Protein 7BB8 (pdb70)

Structure (mmCIF, N/CA/C/O backbone):
data_7BB8
#
_entry.id   7BB8
#
_cell.length_a   175.590
_cell.length_b   68.190
_cell.length_c   122.960
_cell.angle_alpha   90.000
_cell.angle_beta   134.190
_cell.angle_gamma   90.000
#
_symmetry.space_group_name_H-M   'C 1 2 1'
#
loop_
_entity.id
_entity.type
_entity.pdbx_description
1 polymer 'Neutral metalloprotease'
2 non-polymer 'ZINC ION'
3 non-polymer 'CALCIUM ION'
4 non-polymer 'CACODYLATE ION'
5 non-polymer 'ACETATE ION'
6 water water
#
loop_
_atom_site.group_PDB
_atom_site.id
_atom_site.type_symbol
_atom_site.label_atom_id
_atom_site.label_alt_id
_atom_site.label_comp_id
_atom_site.label_asym_id
_atom_site.label_entity_id
_atom_site.label_seq_id
_atom_site.pdbx_PDB_ins_code
_atom_site.Cartn_x
_atom_site.Cartn_y
_atom_site.Cartn_z
_atom_site.occupancy
_atom_site.B_iso_or_equiv
_atom_site.auth_seq_id
_atom_site.auth_comp_id
_atom_site.auth_asym_id
_atom_site.auth_atom_id
_atom_site.pdbx_PDB_model_num
ATOM 1 N N . ALA A 1 1 ? 22.86900 17.84800 59.58300 1.000 44.16582 28 ALA A N 1
ATOM 2 C CA . ALA A 1 1 ? 24.03800 17.02600 59.27300 1.000 40.04427 28 ALA A CA 1
ATOM 3 C C . ALA A 1 1 ? 24.56200 16.40200 60.56500 1.000 29.60881 28 ALA A C 1
ATOM 4 O O . ALA A 1 1 ? 24.42900 16.99700 61.62600 1.000 33.73036 28 ALA A O 1
ATOM 10 N N . SER A 1 2 ? 25.13600 15.20700 60.46800 1.000 31.46956 29 SER A N 1
ATOM 11 C CA . SER A 1 2 ? 25.72600 14.56000 61.63400 1.000 31.45640 29 SER A CA 1
ATOM 12 C C . SER A 1 2 ? 27.09800 13.99400 61.28500 1.000 26.61372 29 SER A C 1
ATOM 13 O O . SER A 1 2 ? 27.37000 13.60000 60.14600 1.000 29.15613 29 SER A O 1
ATOM 21 N N . TYR A 1 3 ? 27.97300 13.99900 62.29100 1.000 26.06892 30 TYR A N 1
ATOM 22 C CA . TYR A 1 3 ? 29.36600 13.60500 62.13400 1.000 23.33701 30 TYR A CA 1
ATOM 23 C C . TYR A 1 3 ? 29.76100 12.68100 63.28600 1.000 23.42912 30 TYR A C 1
ATOM 24 O O . TYR A 1 3 ? 29.47900 12.98600 64.44900 1.000 27.34275 30 TYR A O 1
ATOM 42 N N . VAL A 1 4 ? 30.40400 11.56100 62.95100 1.000 24.57663 31 VAL A N 1
ATOM 43 C CA . VAL A 1 4 ? 31.09200 10.75100 63.95200 1.000 24.45820 31 VAL A CA 1
ATOM 44 C C . VAL A 1 4 ? 32.46900 11.36000 64.14800 1.000 25.47674 31 VAL A C 1
ATOM 45 O O . VAL A 1 4 ? 33.25100 11.48500 63.19900 1.000 26.57950 31 VAL A O 1
ATOM 58 N N . VAL A 1 5 ? 32.75300 11.79000 65.36600 1.000 23.07645 32 VAL A N 1
ATOM 59 C CA . VAL A 1 5 ? 34.03200 12.38400 65.70500 1.000 23.84233 32 VAL A CA 1
ATOM 60 C C . VAL A 1 5 ? 34.74500 11.38700 66.60500 1.000 26.62161 32 VAL A C 1
ATOM 61 O O . VAL A 1 5 ? 34.18000 10.95800 67.61700 1.000 27.15326 32 VAL A O 1
ATOM 74 N N . ASN A 1 6 ? 35.95600 10.98100 66.21000 1.000 25.73993 33 ASN A N 1
ATOM 75 C CA . ASN A 1 6 ? 36.68200 9.94500 66.93900 1.000 23.72127 33 ASN A CA 1
ATOM 76 C C . ASN A 1 6 ? 38.14300 10.32400 67.11700 1.000 24.76350 33 ASN A C 1
ATOM 77 O O . ASN A 1 6 ? 38.75000 10.92700 66.22700 1.000 25.53727 33 ASN A O 1
ATOM 88 N N . ASN A 1 7 ? 38.70300 9.96800 68.27800 1.000 23.37912 34 ASN A N 1
ATOM 89 C CA . ASN A 1 7 ? 40.14300 10.02800 68.48700 1.000 21.73418 34 ASN A CA 1
ATOM 90 C C . ASN A 1 7 ? 40.73000 8.68000 68.05300 1.000 24.15290 34 ASN A C 1
ATOM 91 O O . ASN A 1 7 ? 40.52400 7.64900 68.72400 1.000 23.18962 34 ASN A O 1
ATOM 102 N N . GLU A 1 8 ? 41.45100 8.68300 66.93500 1.000 23.69231 35 GLU A N 1
ATOM 103 C CA . GLU A 1 8 ? 41.94400 7.44200 66.33700 1.000 23.50019 35 GLU A CA 1
ATOM 104 C C . GLU A 1 8 ? 43.20800 6.89600 66.99800 1.000 25.18986 35 GLU A C 1
ATOM 105 O O . GLU A 1 8 ? 43.67200 5.82200 66.60200 1.000 24.58453 35 GLU A O 1
ATOM 117 N N . ASN A 1 9 ? 43.74400 7.55700 68.02400 1.000 24.42135 36 ASN A N 1
ATOM 118 C CA . ASN A 1 9 ? 44.88900 7.02000 68.75000 1.000 23.28174 36 ASN A CA 1
ATOM 119 C C . ASN A 1 9 ? 44.53800 5.66400 69.33800 1.000 24.05815 36 ASN A C 1
ATOM 120 O O . ASN A 1 9 ? 43.48400 5.50200 69.95200 1.000 24.40556 36 ASN A O 1
ATOM 131 N N . ILE A 1 10 ? 45.41600 4.67000 69.13400 1.000 24.98984 37 ILE A N 1
ATOM 132 C CA . ILE A 1 10 ? 45.15700 3.33100 69.63400 1.000 24.38187 37 ILE A CA 1
ATOM 133 C C . ILE A 1 10 ? 45.92000 3.01200 70.91700 1.000 22.70535 37 ILE A C 1
ATOM 134 O O . ILE A 1 10 ? 45.86300 1.86900 71.38500 1.000 24.59242 37 ILE A O 1
ATOM 150 N N . ASP A 1 11 ? 46.65800 3.97300 71.47000 1.000 22.90275 38 ASP A N 1
ATOM 151 C CA . ASP A 1 11 ? 47.35200 3.82800 72.74200 1.000 23.93971 38 ASP A CA 1
ATOM 152 C C . ASP A 1 11 ? 46.37300 4.20300 73.84200 1.000 21.34203 38 ASP A C 1
ATOM 153 O O . ASP A 1 11 ? 46.05300 5.38500 73.99800 1.000 23.47387 38 ASP A O 1
ATOM 162 N N . LYS A 1 12 ? 45.88200 3.19700 74.57000 1.000 24.23975 39 LYS A N 1
ATOM 163 C CA . LYS A 1 12 ? 44.89800 3.44600 75.61900 1.000 23.35806 39 LYS A CA 1
ATOM 164 C C . LYS A 1 12 ? 45.40400 4.40300 76.69600 1.000 27.92440 39 LYS A C 1
ATOM 165 O O . LYS A 1 12 ? 44.60100 5.06900 77.35700 1.000 30.13256 39 LYS A O 1
ATOM 184 N N . ASP A 1 13 ? 46.71400 4.49600 76.89400 1.000 22.84748 40 ASP A N 1
ATOM 185 C CA . ASP A 1 13 ? 47.29500 5.42800 77.85400 1.000 23.01592 40 ASP A CA 1
ATOM 186 C C . ASP A 1 13 ? 47.69500 6.75800 77.24200 1.000 24.73718 40 ASP A C 1
ATOM 187 O O . ASP A 1 13 ? 48.43500 7.51400 77.88100 1.000 31.07478 40 ASP A O 1
ATOM 196 N N . GLY A 1 14 ? 47.21600 7.06600 76.02500 1.000 24.48188 41 GLY A N 1
ATOM 197 C CA . GLY A 1 14 ? 47.58400 8.28200 75.34000 1.000 27.60068 41 GLY A CA 1
ATOM 198 C C . GLY A 1 14 ? 46.87100 9.52600 75.88800 1.000 28.71134 41 GLY A C 1
ATOM 199 O O . GLY A 1 14 ? 45.98900 9.44600 76.74200 1.000 29.27719 41 GLY A O 1
ATOM 203 N N . ARG A 1 15 ? 47.25600 10.66400 75.33900 1.000 30.62472 42 ARG A N 1
ATOM 204 C CA . ARG A 1 15 ? 46.86200 11.96500 75.84700 1.000 29.07454 42 ARG A CA 1
ATOM 205 C C . ARG A 1 15 ? 45.48300 12.38100 75.33600 1.000 29.72462 42 ARG A C 1
ATOM 206 O O . ARG A 1 15 ? 44.92700 11.81000 74.39900 1.000 29.37984 42 ARG A O 1
ATOM 227 N N . GLN A 1 16 ? 44.92300 13.40500 75.98300 1.000 24.67664 43 GLN A N 1
ATOM 228 C CA . GLN A 1 16 ? 43.68500 14.01400 75.50700 1.000 26.71373 43 GLN A CA 1
ATOM 229 C C . GLN A 1 16 ? 43.94000 14.76000 74.20700 1.000 23.96866 43 GLN A C 1
ATOM 230 O O . GLN A 1 16 ? 44.84100 15.59300 74.12900 1.000 26.29789 43 GLN A O 1
ATOM 244 N N . ALA A 1 17 ? 43.12100 14.50200 73.19000 1.000 23.88707 44 ALA A N 1
ATOM 245 C CA . ALA A 1 17 ? 43.29200 15.13800 71.89400 1.000 26.08734 44 ALA A CA 1
ATOM 246 C C . ALA A 1 17 ? 42.24600 16.22300 71.68500 1.000 25.02668 44 ALA A C 1
ATOM 247 O O . ALA A 1 17 ? 41.06100 15.98800 71.92000 1.000 25.21355 44 ALA A O 1
ATOM 254 N N . TYR A 1 18 ? 42.69900 17.39600 71.24000 1.000 27.63752 45 TYR A N 1
ATOM 255 C CA . TYR A 1 18 ? 41.84000 18.55300 71.01600 1.000 25.50043 45 TYR A CA 1
ATOM 256 C C . TYR A 1 18 ? 40.99600 18.39600 69.75700 1.000 22.72378 45 TYR A C 1
ATOM 257 O O . TYR A 1 18 ? 41.51100 18.10100 68.67900 1.000 28.81661 45 TYR A O 1
ATOM 275 N N . THR A 1 19 ? 39.68400 18.62400 69.88700 1.000 27.25590 46 THR A N 1
ATOM 276 C CA . THR A 1 19 ? 38.77000 18.41600 68.76600 1.000 24.06341 46 THR A CA 1
ATOM 277 C C . THR A 1 19 ? 38.67000 19.62100 67.83700 1.000 33.41980 46 THR A C 1
ATOM 278 O O . THR A 1 19 ? 38.04600 19.51500 66.77900 1.000 31.82224 46 THR A O 1
ATOM 289 N N . GLY A 1 20 ? 39.25600 20.74800 68.19900 1.000 32.06700 47 GLY A N 1
ATOM 290 C CA . GLY A 1 20 ? 39.28400 21.88400 67.29500 1.000 35.03052 47 GLY A CA 1
ATOM 291 C C . GLY A 1 20 ? 38.50500 23.07300 67.80500 1.000 44.23162 47 GLY A C 1
ATOM 292 O O . GLY A 1 20 ? 37.60500 22.92900 68.63300 1.000 40.45748 47 GLY A O 1
ATOM 296 N N . SER A 1 21 ? 38.85700 24.25700 67.31200 1.000 50.38236 48 SER A N 1
ATOM 297 C CA . SER A 1 21 ? 38.21700 25.49800 67.71500 1.000 47.39779 48 SER A CA 1
ATOM 298 C C . SER A 1 21 ? 37.01500 25.78800 66.83000 1.000 54.13807 48 SER A C 1
ATOM 299 O O . SER A 1 21 ? 36.96600 25.38200 65.66700 1.000 61.44421 48 SER A O 1
ATOM 307 N N . TYR A 1 22 ? 36.04400 26.50100 67.39500 1.000 74.04572 49 TYR A N 1
ATOM 308 C CA . TYR A 1 22 ? 34.86800 26.93700 66.64500 1.000 79.26213 49 TYR A CA 1
ATOM 309 C C . TYR A 1 22 ? 34.61100 28.42700 66.81500 1.000 76.26441 49 TYR A C 1
ATOM 310 O O . TYR A 1 22 ? 35.54700 29.21000 66.94800 1.000 89.11068 49 TYR A O 1
ATOM 328 N N . SER A 1 73 ? 35.52000 -36.53200 97.98200 1.000 29.37194 100 SER A N 1
ATOM 329 C CA . SER A 1 73 ? 34.20600 -37.10600 98.28300 1.000 27.58752 100 SER A CA 1
ATOM 330 C C . SER A 1 73 ? 33.19500 -35.98700 98.44000 1.000 24.00025 100 SER A C 1
ATOM 331 O O . SER A 1 73 ? 33.52500 -34.93800 98.99300 1.000 24.50294 100 SER A O 1
ATOM 338 N N . LEU A 1 74 ? 31.96300 -36.21100 97.98800 1.000 27.12957 101 LEU A N 1
ATOM 339 C CA . LEU A 1 74 ? 30.92900 -35.21900 98.21900 1.000 23.95287 101 LEU A CA 1
ATOM 340 C C . LEU A 1 74 ? 30.80600 -34.91800 99.70400 1.000 23.39228 101 LEU A C 1
ATOM 341 O O . LEU A 1 74 ? 30.97800 -35.78500 100.56700 1.000 23.42912 101 LEU A O 1
ATOM 357 N N . ASN A 1 75 ? 30.51200 -33.64000 99.98400 1.000 22.08423 102 ASN A N 1
ATOM 358 C CA . ASN A 1 75 ? 30.39400 -33.03000 101.31900 1.000 21.08411 102 ASN A CA 1
ATOM 359 C C . ASN A 1 75 ? 31.72500 -32.85900 102.03400 1.000 23.02118 102 ASN A C 1
ATOM 360 O O . ASN A 1 75 ? 31.74500 -32.42900 103.19900 1.000 23.19489 102 ASN A O 1
ATOM 371 N N . ASP A 1 76 ? 32.84600 -33.10200 101.35700 1.000 21.77893 103 ASP A N 1
ATOM 372 C CA . ASP A 1 76 ? 34.12200 -32.67500 101.90600 1.000 23.68705 103 ASP A CA 1
ATOM 373 C C . ASP A 1 76 ? 34.16100 -31.15500 102.10200 1.000 20.12083 103 ASP A C 1
ATOM 374 O O . ASP A 1 76 ? 33.46700 -30.40400 101.43100 1.000 22.66324 103 ASP A O 1
ATOM 383 N N . GLN A 1 77 ? 35.00500 -30.72000 103.04100 1.000 21.52627 104 GLN A N 1
ATOM 384 C CA . GLN A 1 77 ? 35.11600 -29.33100 103.46500 1.000 21.69207 104 GLN A CA 1
ATOM 385 C C . GLN A 1 77 ? 36.43600 -28.74700 102.99600 1.000 23.47913 104 GLN A C 1
ATOM 386 O O . GLN A 1 77 ? 37.45000 -29.44400 102.97600 1.000 24.86088 104 GLN A O 1
ATOM 400 N N . ARG A 1 78 ? 36.41200 -27.48400 102.59400 1.000 22.70799 105 ARG A N 1
ATOM 401 C CA . ARG A 1 78 ? 37.64000 -26.78600 102.24300 1.000 23.43176 105 ARG A CA 1
ATOM 402 C C . ARG A 1 78 ? 37.44200 -25.30900 102.51800 1.000 26.91375 105 ARG A C 1
ATOM 403 O O . ARG A 1 78 ? 36.36900 -24.74800 102.24200 1.000 23.43176 105 ARG A O 1
ATOM 424 N N . THR A 1 79 ? 38.48600 -24.68600 103.04600 1.000 22.88959 106 THR A N 1
ATOM 425 C CA . THR A 1 79 ? 38.46900 -23.26700 103.34400 1.000 20.87092 106 THR A CA 1
ATOM 426 C C . THR A 1 79 ? 39.20400 -22.50300 102.25300 1.000 19.67604 106 THR A C 1
ATOM 427 O O . THR A 1 79 ? 40.33100 -22.84400 101.89500 1.000 23.70284 106 THR A O 1
ATOM 438 N N . PHE A 1 80 ? 38.51800 -21.49900 101.70200 1.000 21.80525 107 PHE A N 1
ATOM 439 C CA . PHE A 1 80 ? 39.01300 -20.66800 100.62600 1.000 23.16594 107 PHE A CA 1
ATOM 440 C C . PHE A 1 80 ? 39.15800 -19.22800 101.10200 1.000 24.71612 107 PHE A C 1
ATOM 441 O O . PHE A 1 80 ? 38.34900 -18.72700 101.88000 1.000 25.30303 107 PHE A O 1
ATOM 458 N N . THR A 1 81 ? 40.17300 -18.54400 100.58500 1.000 24.19764 108 THR A N 1
ATOM 459 C CA . THR A 1 81 ? 40.21100 -17.09700 100.72500 1.000 25.15038 108 THR A CA 1
ATOM 460 C C . THR A 1 81 ? 39.17800 -16.47000 99.79600 1.000 21.24465 108 THR A C 1
ATOM 461 O O . THR A 1 81 ? 39.14600 -16.77300 98.59700 1.000 23.16330 108 THR A O 1
ATOM 472 N N . THR A 1 82 ? 38.34900 -15.58600 100.35400 1.000 20.39981 109 THR A N 1
ATOM 473 C CA . THR A 1 82 ? 37.43600 -14.76000 99.57500 1.000 22.53428 109 THR A CA 1
ATOM 474 C C . THR A 1 82 ? 37.70200 -13.30800 99.94300 1.000 25.13986 109 THR A C 1
ATOM 475 O O . THR A 1 82 ? 38.50900 -13.02200 100.82100 1.000 27.31117 109 THR A O 1
ATOM 486 N N . ILE A 1 83 ? 37.06300 -12.38700 99.22500 1.000 26.56898 110 ILE A N 1
ATOM 487 C CA . ILE A 1 83 ? 37.28600 -10.95000 99.39500 1.000 24.58979 110 ILE A CA 1
ATOM 488 C C . ILE A 1 83 ? 36.00000 -10.27800 99.85300 1.000 25.92942 110 ILE A C 1
ATOM 489 O O . ILE A 1 83 ? 34.95300 -10.42400 99.21800 1.000 26.41106 110 ILE A O 1
ATOM 505 N N . ASP A 1 84 ? 36.08300 -9.53000 100.95300 1.000 24.46346 111 ASP A N 1
ATOM 506 C CA . ASP A 1 84 ? 35.00500 -8.63800 101.34900 1.000 23.45544 111 ASP A CA 1
ATOM 507 C C . ASP A 1 84 ? 35.08800 -7.40600 100.46200 1.000 28.20601 111 ASP A C 1
ATOM 508 O O . ASP A 1 84 ? 35.99700 -6.58900 100.63500 1.000 28.12706 111 ASP A O 1
ATOM 517 N N . ASN A 1 85 ? 34.19300 -7.28500 99.49500 1.000 22.77905 112 ASN A N 1
ATOM 518 C CA . ASN A 1 85 ? 34.33100 -6.20500 98.53200 1.000 23.74758 112 ASN A CA 1
ATOM 519 C C . ASN A 1 85 ? 33.88100 -4.86700 99.09200 1.000 27.87966 112 ASN A C 1
ATOM 520 O O . ASN A 1 85 ? 34.05000 -3.85300 98.41900 1.000 29.20613 112 ASN A O 1
ATOM 531 N N . ARG A 1 86 ? 33.36000 -4.82300 100.31500 1.000 25.71098 113 ARG A N 1
ATOM 532 C CA . ARG A 1 86 ? 33.08300 -3.53700 100.94600 1.000 27.92966 113 ARG A CA 1
ATOM 533 C C . ARG A 1 86 ? 34.36600 -2.87900 101.43600 1.000 28.61922 113 ARG A C 1
ATOM 534 O O . ARG A 1 86 ? 34.45200 -1.65200 101.44600 1.000 31.94067 113 ARG A O 1
ATOM 555 N N . THR A 1 87 ? 35.36700 -3.68800 101.80200 1.000 31.19585 114 THR A N 1
ATOM 556 C CA . THR A 1 87 ? 36.61900 -3.23600 102.37800 1.000 32.49863 114 THR A CA 1
ATOM 557 C C . THR A 1 87 ? 37.84500 -3.66700 101.59400 1.000 34.46466 114 THR A C 1
ATOM 558 O O . THR A 1 87 ? 38.95700 -3.25900 101.94800 1.000 37.89665 114 THR A O 1
ATOM 569 N N . ASN A 1 88 ? 37.68200 -4.50800 100.57100 1.000 29.46932 115 ASN A N 1
ATOM 570 C CA . ASN A 1 88 ? 38.77600 -5.17000 99.85400 1.000 29.56144 115 ASN A CA 1
ATOM 571 C C . ASN A 1 88 ? 39.67000 -6.02100 100.74500 1.000 33.49875 115 ASN A C 1
ATOM 572 O O . ASN A 1 88 ? 40.77100 -6.39700 100.33700 1.000 44.66325 115 ASN A O 1
ATOM 583 N N . GLN A 1 89 ? 39.22600 -6.39100 101.93400 1.000 27.83228 116 GLN A N 1
ATOM 584 C CA . GLN A 1 89 ? 40.03000 -7.26100 102.77100 1.000 30.87739 116 GLN A CA 1
ATOM 585 C C . GLN A 1 89 ? 39.78900 -8.72500 102.42200 1.000 32.31703 116 GLN A C 1
ATOM 586 O O . GLN A 1 89 ? 38.65500 -9.13000 102.13100 1.000 29.99833 116 GLN A O 1
ATOM 600 N N . ASP A 1 90 ? 40.85200 -9.51600 102.48300 1.000 30.01412 117 ASP A N 1
ATOM 601 C CA . ASP A 1 90 ? 40.72700 -10.96000 102.41900 1.000 32.14596 117 ASP A CA 1
ATOM 602 C C . ASP A 1 90 ? 39.97600 -11.46900 103.63600 1.000 32.99080 117 ASP A C 1
ATOM 603 O O . ASP A 1 90 ? 40.14300 -10.94900 104.74300 1.000 34.77259 117 ASP A O 1
ATOM 612 N N . GLU A 1 91 ? 39.18100 -12.51500 103.44600 1.000 28.35077 118 GLU A N 1
ATOM 613 C CA . GLU A 1 91 ? 38.64000 -13.26400 104.57100 1.000 28.47710 118 GLU A CA 1
ATOM 614 C C . GLU A 1 91 ? 38.51000 -14.72700 104.16300 1.000 26.26104 118 GLU A C 1
ATOM 615 O O . GLU A 1 91 ? 38.88800 -15.12500 103.06200 1.000 30.24836 118 GLU A O 1
ATOM 627 N N . GLN A 1 92 ? 38.03300 -15.54600 105.09000 1.000 24.80034 119 GLN A N 1
ATOM 628 C CA . GLN A 1 92 ? 38.00700 -16.98400 104.90400 1.000 27.48224 119 GLN A CA 1
ATOM 629 C C . GLN A 1 92 ? 36.58200 -17.49300 104.81300 1.000 32.05648 119 GLN A C 1
ATOM 630 O O . GLN A 1 92 ? 35.73000 -17.12600 105.61800 1.000 33.70930 119 GLN A O 1
ATOM 644 N N . THR A 1 93 ? 36.35600 -18.38700 103.86100 1.000 25.47148 120 THR A N 1
ATOM 645 C CA . THR A 1 93 ? 35.03700 -18.95800 103.59000 1.000 27.44013 120 THR A CA 1
ATOM 646 C C . THR A 1 93 ? 35.19700 -20.46700 103.51800 1.000 26.67162 120 THR A C 1
ATOM 647 O O . THR A 1 93 ? 35.95700 -20.97300 102.68400 1.000 23.47650 120 THR A O 1
ATOM 658 N N . THR A 1 94 ? 34.49700 -21.18700 104.38700 1.000 23.17383 121 THR A N 1
ATOM 659 C CA . THR A 1 94 ? 34.54300 -22.64000 104.32900 1.000 21.69471 121 THR A CA 1
ATOM 660 C C . THR A 1 94 ? 33.36200 -23.12500 103.49000 1.000 23.45544 121 THR A C 1
ATOM 661 O O . THR A 1 94 ? 32.22300 -22.66200 103.67300 1.000 24.14500 121 THR A O 1
ATOM 672 N N . ALA A 1 95 ? 33.64700 -24.04500 102.57500 1.000 21.56311 122 ALA A N 1
ATOM 673 C CA . ALA A 1 95 ? 32.68500 -24.52900 101.60300 1.000 20.13662 122 ALA A CA 1
ATOM 674 C C . ALA A 1 95 ? 32.63200 -26.05100 101.62300 1.000 23.71074 122 ALA A C 1
ATOM 675 O O . ALA A 1 95 ? 33.55700 -26.73700 102.06200 1.000 22.69219 122 ALA A O 1
ATOM 682 N N . THR A 1 96 ? 31.53600 -26.56800 101.06500 1.000 23.11330 123 THR A N 1
ATOM 683 C CA . THR A 1 96 ? 31.24000 -27.98300 101.00200 1.000 21.55522 123 THR A CA 1
ATOM 684 C C . THR A 1 96 ? 31.21800 -28.43400 99.55400 1.000 21.26571 123 THR A C 1
ATOM 685 O O . THR A 1 96 ? 30.62200 -27.77700 98.69000 1.000 21.97106 123 THR A O 1
ATOM 696 N N . LEU A 1 97 ? 31.85100 -29.56500 99.27100 1.000 21.08937 124 LEU A N 1
ATOM 697 C CA . LEU A 1 97 ? 31.87100 -30.08300 97.90800 1.000 21.61838 124 LEU A CA 1
ATOM 698 C C . LEU A 1 97 ? 30.54300 -30.73200 97.54400 1.000 21.53416 124 LEU A C 1
ATOM 699 O O . LEU A 1 97 ? 30.13000 -31.71200 98.17600 1.000 23.91866 124 LEU A O 1
ATOM 715 N N . LYS A 1 98 ? 29.87900 -30.21100 96.51100 1.000 21.42362 125 LYS A N 1
ATOM 716 C CA . LYS A 1 98 ? 28.54100 -30.67300 96.14200 1.000 24.04762 125 LYS A CA 1
ATOM 717 C C . LYS A 1 98 ? 28.44800 -31.24600 94.73900 1.000 25.30303 125 LYS A C 1
ATOM 718 O O . LYS A 1 98 ? 27.42300 -31.83100 94.38800 1.000 25.53727 125 LYS A O 1
ATOM 737 N N . TYR A 1 99 ? 29.47600 -31.10200 93.92500 1.000 21.19728 126 TYR A N 1
ATOM 738 C CA . TYR A 1 99 ? 29.49800 -31.70200 92.60500 1.000 25.17670 126 TYR A CA 1
ATOM 739 C C . TYR A 1 99 ? 30.95200 -31.95300 92.27200 1.000 25.75835 126 TYR A C 1
ATOM 740 O O . TYR A 1 99 ? 31.78900 -31.06400 92.45800 1.000 22.98960 126 TYR A O 1
ATOM 758 N N . ASP A 1 100 ? 31.24700 -33.14200 91.78100 1.000 23.58441 127 ASP A N 1
ATOM 759 C CA . ASP A 1 100 ? 32.63800 -33.51300 91.47000 1.000 24.09499 127 ASP A CA 1
ATOM 760 C C . ASP A 1 100 ? 32.55600 -34.21200 90.11500 1.000 26.55318 127 ASP A C 1
ATOM 761 O O . ASP A 1 100 ? 32.40000 -35.42900 90.06100 1.000 28.37709 127 ASP A O 1
ATOM 770 N N . GLY A 1 101 ? 32.59400 -33.43100 89.04700 1.000 22.75536 128 GLY A N 1
ATOM 771 C CA . GLY A 1 101 ? 32.35200 -33.93700 87.71200 1.000 24.17395 128 GLY A CA 1
ATOM 772 C C . GLY A 1 101 ? 33.60600 -34.08200 86.89400 1.000 28.26392 128 GLY A C 1
ATOM 773 O O . GLY A 1 101 ? 34.69000 -34.25900 87.44300 1.000 28.46131 128 GLY A O 1
ATOM 777 N N . LYS A 1 102 ? 33.45800 -34.01100 85.56500 1.000 29.67461 129 LYS A N 1
ATOM 778 C CA . LYS A 1 102 ? 34.59200 -34.26700 84.68800 1.000 27.83492 129 LYS A CA 1
ATOM 779 C C . LYS A 1 102 ? 35.57200 -33.10300 84.68600 1.000 27.14010 129 LYS A C 1
ATOM 780 O O . LYS A 1 102 ? 36.79000 -33.30600 84.71000 1.000 29.47722 129 LYS A O 1
ATOM 799 N N . LYS A 1 103 ? 35.05400 -31.87800 84.67000 1.000 25.63992 130 LYS A N 1
ATOM 800 C CA . LYS A 1 103 ? 35.89400 -30.69600 84.52000 1.000 26.49528 130 LYS A CA 1
ATOM 801 C C . LYS A 1 103 ? 35.72000 -29.66900 85.61500 1.000 30.61157 130 LYS A C 1
ATOM 802 O O . LYS A 1 103 ? 36.42800 -28.65400 85.59400 1.000 32.60128 130 LYS A O 1
ATOM 821 N N . ALA A 1 104 ? 34.74200 -29.83500 86.48000 1.000 23.77917 131 ALA A N 1
ATOM 822 C CA . ALA A 1 104 ? 34.34800 -28.84300 87.46200 1.000 28.79293 131 ALA A CA 1
ATOM 823 C C . ALA A 1 104 ? 34.06600 -29.52400 88.78300 1.000 26.40317 131 ALA A C 1
ATOM 824 O O . ALA A 1 104 ? 33.45600 -30.59700 88.81900 1.000 24.11868 131 ALA A O 1
ATOM 831 N N . GLN A 1 105 ? 34.48500 -28.86800 89.85500 1.000 21.55258 132 GLN A N 1
ATOM 832 C CA . GLN A 1 105 ? 34.04700 -29.15700 91.20500 1.000 22.26320 132 GLN A CA 1
ATOM 833 C C . GLN A 1 105 ? 33.26200 -27.95500 91.68800 1.000 25.17933 132 GLN A C 1
ATOM 834 O O . GLN A 1 105 ? 33.74700 -26.82600 91.57300 1.000 26.45844 132 GLN A O 1
ATOM 848 N N . VAL A 1 106 ? 32.05400 -28.18600 92.18000 1.000 22.09475 133 VAL A N 1
ATOM 849 C CA . VAL A 1 106 ? 31.20900 -27.10600 92.67800 1.000 21.82367 133 VAL A CA 1
ATOM 850 C C . VAL A 1 106 ? 31.26500 -27.15000 94.19700 1.000 20.90251 133 VAL A C 1
ATOM 851 O O . VAL A 1 106 ? 30.85400 -28.13200 94.82300 1.000 22.39479 133 VAL A O 1
ATOM 864 N N . TRP A 1 107 ? 31.82000 -26.09100 94.77600 1.000 19.76290 134 TRP A N 1
ATOM 865 C CA . TRP A 1 107 ? 31.94900 -25.87500 96.20800 1.000 20.79723 134 TRP A CA 1
ATOM 866 C C . TRP A 1 107 ? 30.90900 -24.85100 96.61100 1.000 21.78156 134 TRP A C 1
ATOM 867 O O . TRP A 1 107 ? 30.80400 -23.80300 95.97700 1.000 21.45784 134 TRP A O 1
ATOM 888 N N . VAL A 1 108 ? 30.13400 -25.14400 97.64600 1.000 19.94713 135 VAL A N 1
ATOM 889 C CA . VAL A 1 108 ? 29.01200 -24.30200 98.03500 1.000 19.48128 135 VAL A CA 1
ATOM 890 C C . VAL A 1 108 ? 29.23700 -23.77800 99.44600 1.000 21.00252 135 VAL A C 1
ATOM 891 O O . VAL A 1 108 ? 29.52200 -24.54500 100.36500 1.000 21.55785 135 VAL A O 1
ATOM 904 N N . ALA A 1 109 ? 29.06800 -22.45800 99.62700 1.000 20.41034 136 ALA A N 1
ATOM 905 C CA . ALA A 1 109 ? 29.18800 -21.84400 100.94500 1.000 21.86052 136 ALA A CA 1
ATOM 906 C C . ALA A 1 109 ? 27.99400 -20.94500 101.24100 1.000 23.55809 136 ALA A C 1
ATOM 907 O O . ALA A 1 109 ? 28.08900 -20.04800 102.09300 1.000 26.02680 136 ALA A O 1
ATOM 914 N N . ASP A 1 110 ? 26.87200 -21.20000 100.59500 1.000 22.70535 137 ASP A N 1
ATOM 915 C CA . ASP A 1 110 ? 25.59600 -20.54500 100.89100 1.000 22.11318 137 ASP A CA 1
ATOM 916 C C . ASP A 1 110 ? 24.61700 -21.65700 101.24300 1.000 22.62113 137 ASP A C 1
ATOM 917 O O . ASP A 1 110 ? 24.27300 -22.47900 100.39000 1.000 23.95814 137 ASP A O 1
ATOM 926 N N . GLN A 1 111 ? 24.15000 -21.66600 102.49200 1.000 22.28425 138 GLN A N 1
ATOM 927 C CA . GLN A 1 111 ? 23.29800 -22.74100 102.98700 1.000 21.15780 138 GLN A CA 1
ATOM 928 C C . GLN A 1 111 ? 21.89100 -22.73400 102.38800 1.000 23.80022 138 GLN A C 1
ATOM 929 O O . GLN A 1 111 ? 21.14700 -23.70300 102.59600 1.000 23.30543 138 GLN A O 1
ATOM 943 N N . TYR A 1 112 ? 21.48100 -21.67200 101.71300 1.000 23.79496 139 TYR A N 1
ATOM 944 C CA . TYR A 1 112 ? 20.19900 -21.68500 101.02500 1.000 24.23975 139 TYR A CA 1
ATOM 945 C C . TYR A 1 112 ? 20.23900 -22.46700 99.71200 1.000 26.62688 139 TYR A C 1
ATOM 946 O O . TYR A 1 112 ? 19.18000 -22.71300 99.13000 1.000 28.17443 139 TYR A O 1
ATOM 964 N N . ILE A 1 113 ? 21.42700 -22.83500 99.21700 1.000 23.32122 140 ILE A N 1
ATOM 965 C CA . ILE A 1 113 ? 21.56700 -23.56900 97.96400 1.000 23.78706 140 ILE A CA 1
ATOM 966 C C . ILE A 1 113 ? 21.45000 -25.07100 98.22400 1.000 24.15553 140 ILE A C 1
ATOM 967 O O . ILE A 1 113 ? 22.14500 -25.61900 99.09100 1.000 27.22432 140 ILE A O 1
ATOM 983 N N . THR A 1 114 ? 20.60800 -25.74600 97.44200 1.000 23.20541 141 THR A N 1
ATOM 984 C CA . THR A 1 114 ? 20.42100 -27.18800 97.61200 1.000 26.65320 141 THR A CA 1
ATOM 985 C C . THR A 1 114 ? 21.45900 -27.98600 96.82100 1.000 24.48188 141 THR A C 1
ATOM 986 O O . THR A 1 114 ? 22.08600 -27.48000 95.88000 1.000 24.31081 141 THR A O 1
ATOM 997 N N . ASP A 1 115 ? 21.59000 -29.27100 97.19000 1.000 23.97919 142 ASP A N 1
ATOM 998 C CA . ASP A 1 115 ? 22.47200 -30.17100 96.44600 1.000 23.28174 142 ASP A CA 1
ATOM 999 C C . ASP A 1 115 ? 22.07600 -30.22900 94.97500 1.000 23.82654 142 ASP A C 1
ATOM 1000 O O . ASP A 1 115 ? 22.93600 -30.18800 94.08500 1.000 27.16905 142 ASP A O 1
ATOM 1009 N N . LYS A 1 116 ? 20.76200 -30.32000 94.68900 1.000 24.61874 143 LYS A N 1
ATOM 1010 C CA . LYS A 1 116 ? 20.33400 -30.39800 93.28700 1.000 24.61874 143 LYS A CA 1
ATOM 1011 C C . LYS A 1 116 ? 20.72800 -29.14800 92.50700 1.000 21.45520 143 LYS A C 1
ATOM 1012 O O . LYS A 1 116 ? 21.13600 -29.23300 91.34700 1.000 26.54529 143 LYS A O 1
ATOM 1031 N N . GLN A 1 117 ? 20.58000 -27.97600 93.11800 1.000 25.15302 144 GLN A N 1
ATOM 1032 C CA . GLN A 1 117 ? 21.00600 -26.74800 92.46100 1.000 24.65032 144 GLN A CA 1
ATOM 1033 C C . GLN A 1 117 ? 22.49500 -26.77000 92.14200 1.000 20.05240 144 GLN A C 1
ATOM 1034 O O . GLN A 1 117 ? 22.90400 -26.36200 91.05900 1.000 22.78694 144 GLN A O 1
ATOM 1048 N N . ALA A 1 118 ? 23.32100 -27.22400 93.09100 1.000 23.63441 145 ALA A N 1
ATOM 1049 C CA . ALA A 1 118 ? 24.75200 -27.31400 92.84600 1.000 24.38187 145 ALA A CA 1
ATOM 1050 C C . ALA A 1 118 ? 25.06100 -28.30300 91.73200 1.000 23.78443 145 ALA A C 1
ATOM 1051 O O . ALA A 1 118 ? 25.94000 -28.05400 90.89200 1.000 23.40544 145 ALA A O 1
ATOM 1058 N N . GLN A 1 119 ? 24.34600 -29.43800 91.70700 1.000 21.97369 146 GLN A N 1
ATOM 1059 C CA . GLN A 1 119 ? 24.52900 -30.40800 90.64400 1.000 23.16330 146 GLN A CA 1
ATOM 1060 C C . GLN A 1 119 ? 24.13200 -29.83000 89.28400 1.000 22.86064 146 GLN A C 1
ATOM 1061 O O . GLN A 1 119 ? 24.79700 -30.07900 88.26900 1.000 23.20541 146 GLN A O 1
ATOM 1075 N N . ASN A 1 120 ? 23.04700 -29.04900 89.24500 1.000 22.57902 147 ASN A N 1
ATOM 1076 C CA . ASN A 1 120 ? 22.64200 -28.40800 88.00200 1.000 26.15577 147 ASN A CA 1
ATOM 1077 C C . ASN A 1 120 ? 23.73600 -27.49200 87.48300 1.000 22.35005 147 ASN A C 1
ATOM 1078 O O . ASN A 1 120 ? 24.00800 -27.45000 86.27700 1.000 22.75010 147 ASN A O 1
ATOM 1089 N N . ILE A 1 121 ? 24.36200 -26.72900 88.39100 1.000 22.26056 148 ILE A N 1
ATOM 1090 C CA . ILE A 1 121 ? 25.43600 -25.82200 87.98600 1.000 21.25255 148 ILE A CA 1
ATOM 1091 C C . ILE A 1 121 ? 26.60500 -26.62000 87.42100 1.000 24.59242 148 ILE A C 1
ATOM 1092 O O . ILE A 1 121 ? 27.16900 -26.28700 86.36800 1.000 22.56850 148 ILE A O 1
ATOM 1108 N N . GLY A 1 122 ? 27.00400 -27.66700 88.14400 1.000 20.13926 149 GLY A N 1
ATOM 1109 C CA . GLY A 1 122 ? 28.11800 -28.48900 87.69900 1.000 22.47638 149 GLY A CA 1
ATOM 1110 C C . GLY A 1 122 ? 27.86900 -29.13200 86.35000 1.000 22.98170 149 GLY A C 1
ATOM 1111 O O . GLY A 1 122 ? 28.73200 -29.12100 85.47700 1.000 21.78945 149 GLY A O 1
ATOM 1115 N N . ARG A 1 123 ? 26.68200 -29.71600 86.17000 1.000 21.96316 150 ARG A N 1
ATOM 1116 C CA . ARG A 1 123 ? 26.37500 -30.34200 84.89300 1.000 24.29765 150 ARG A CA 1
ATOM 1117 C C . ARG A 1 123 ? 26.34800 -29.32500 83.76100 1.000 25.79520 150 ARG A C 1
ATOM 1118 O O . ARG A 1 123 ? 26.78200 -29.62000 82.64500 1.000 24.28186 150 ARG A O 1
ATOM 1139 N N . GLU A 1 124 ? 25.79800 -28.13600 84.01300 1.000 22.46322 151 GLU A N 1
ATOM 1140 C CA . GLU A 1 124 ? 25.79400 -27.11200 82.97800 1.000 24.16079 151 GLU A CA 1
ATOM 1141 C C . GLU A 1 124 ? 27.22400 -26.77100 82.55800 1.000 23.96603 151 GLU A C 1
ATOM 1142 O O . GLU A 1 124 ? 27.53200 -26.64000 81.37100 1.000 24.37134 151 GLU A O 1
ATOM 1154 N N . PHE A 1 125 ? 28.12400 -26.64600 83.53200 1.000 21.48942 152 PHE A N 1
ATOM 1155 C CA . PHE A 1 125 ? 29.50000 -26.35300 83.20600 1.000 20.81829 152 PHE A CA 1
ATOM 1156 C C . PHE A 1 125 ? 30.12300 -27.48600 82.39100 1.000 20.88408 152 PHE A C 1
ATOM 1157 O O . PHE A 1 125 ? 30.74500 -27.24800 81.35000 1.000 22.99749 152 PHE A O 1
ATOM 1174 N N . ASP A 1 126 ? 29.97400 -28.72900 82.86900 1.000 21.83156 153 ASP A N 1
ATOM 1175 C CA . ASP A 1 126 ? 30.57800 -29.87300 82.19500 1.000 23.66336 153 ASP A CA 1
ATOM 1176 C C . ASP A 1 126 ? 29.99700 -30.07100 80.79000 1.000 22.80800 153 ASP A C 1
ATOM 1177 O O . ASP A 1 126 ? 30.72800 -30.39100 79.84400 1.000 25.49253 153 ASP A O 1
ATOM 1186 N N . GLU A 1 127 ? 28.68100 -29.91500 80.64700 1.000 22.78168 154 GLU A N 1
ATOM 1187 C CA . GLU A 1 127 ? 27.99900 -30.26400 79.40900 1.000 26.26894 154 GLU A CA 1
ATOM 1188 C C . GLU A 1 127 ? 28.00700 -29.14800 78.38000 1.000 30.22994 154 GLU A C 1
ATOM 1189 O O . GLU A 1 127 ? 28.02400 -29.43000 77.17300 1.000 27.64805 154 GLU A O 1
ATOM 1201 N N . ARG A 1 128 ? 27.98000 -27.88900 78.81700 1.000 23.95287 155 ARG A N 1
ATOM 1202 C CA . ARG A 1 128 ? 27.79400 -26.79600 77.88100 1.000 23.49492 155 ARG A CA 1
ATOM 1203 C C . ARG A 1 128 ? 28.88500 -25.73100 77.98000 1.000 25.46358 155 ARG A C 1
ATOM 1204 O O . ARG A 1 128 ? 29.42800 -25.32400 76.95300 1.000 25.62676 155 ARG A O 1
ATOM 1225 N N . ILE A 1 129 ? 29.21600 -25.27500 79.19900 1.000 21.82367 156 ILE A N 1
ATOM 1226 C CA . ILE A 1 129 ? 30.14000 -24.15200 79.30900 1.000 22.65535 156 ILE A CA 1
ATOM 1227 C C . ILE A 1 129 ? 31.55100 -24.56400 78.89000 1.000 20.73670 156 ILE A C 1
ATOM 1228 O O . ILE A 1 129 ? 32.21300 -23.88200 78.09600 1.000 23.81601 156 ILE A O 1
ATOM 1244 N N . ASP A 1 130 ? 32.03800 -25.66000 79.41100 1.000 23.38701 157 ASP A N 1
ATOM 1245 C CA . ASP A 1 130 ? 33.42500 -26.01700 79.20600 1.000 26.05839 157 ASP A CA 1
ATOM 1246 C C . ASP A 1 130 ? 33.68900 -26.32400 77.72000 1.000 23.18436 157 ASP A C 1
ATOM 1247 O O . ASP A 1 130 ? 34.65700 -25.82600 77.15200 1.000 23.84496 157 ASP A O 1
ATOM 1256 N N . PRO A 1 131 ? 32.82700 -27.10100 77.05400 1.000 25.04774 158 PRO A N 1
ATOM 1257 C CA . PRO A 1 131 ? 33.04300 -27.28200 75.60100 1.000 26.10839 158 PRO A CA 1
ATOM 1258 C C . PRO A 1 131 ? 32.97600 -25.98000 74.82400 1.000 24.94246 158 PRO A C 1
ATOM 1259 O O . PRO A 1 131 ? 33.76500 -25.76700 73.90100 1.000 27.75070 158 PRO A O 1
ATOM 1270 N N . LEU A 1 132 ? 32.00800 -25.11900 75.14500 1.000 24.41082 159 LEU A N 1
ATOM 1271 C CA . LEU A 1 132 ? 31.93700 -23.82900 74.46800 1.000 24.76613 159 LEU A CA 1
ATOM 1272 C C . LEU A 1 132 ? 33.25000 -23.07400 74.59500 1.000 25.92153 159 LEU A C 1
ATOM 1273 O O . LEU A 1 132 ? 33.81200 -22.58600 73.60600 1.000 25.13986 159 LEU A O 1
ATOM 1289 N N . ILE A 1 133 ? 33.76700 -22.96900 75.81400 1.000 21.53942 160 ILE A N 1
ATOM 1290 C CA . ILE A 1 133 ? 34.94800 -22.14700 76.01500 1.000 21.37625 160 ILE A CA 1
ATOM 1291 C C . ILE A 1 133 ? 36.18700 -22.81900 75.43200 1.000 22.37637 160 ILE A C 1
ATOM 1292 O O . ILE A 1 133 ? 37.02600 -22.16700 74.81400 1.000 23.82128 160 ILE A O 1
ATOM 1308 N N . GLU A 1 134 ? 36.33700 -24.13300 75.63100 1.000 23.52914 161 GLU A N 1
ATOM 1309 C CA . GLU A 1 134 ? 37.52900 -24.79500 75.10300 1.000 24.67927 161 GLU A CA 1
ATOM 1310 C C . GLU A 1 134 ? 37.53700 -24.78700 73.58200 1.000 25.05300 161 GLU A C 1
ATOM 1311 O O . GLU A 1 134 ? 38.59700 -24.63300 72.96700 1.000 29.47459 161 GLU A O 1
ATOM 1323 N N . ASN A 1 135 ? 36.37700 -24.94000 72.94800 1.000 24.78455 162 ASN A N 1
ATOM 1324 C CA . ASN A 1 135 ? 36.37000 -24.96600 71.49100 1.000 24.77139 162 ASN A CA 1
ATOM 1325 C C . ASN A 1 135 ? 36.58600 -23.58600 70.87600 1.000 30.54050 162 ASN A C 1
ATOM 1326 O O . ASN A 1 135 ? 37.12300 -23.47700 69.76800 1.000 28.70607 162 ASN A O 1
ATOM 1337 N N . ASN A 1 136 ? 36.17500 -22.52300 71.55700 1.000 25.48990 163 ASN A N 1
ATOM 1338 C CA . ASN A 1 136 ? 36.14300 -21.21200 70.93000 1.000 27.20589 163 ASN A CA 1
ATOM 1339 C C . ASN A 1 136 ? 37.04700 -20.18300 71.57100 1.000 25.18986 163 ASN A C 1
ATOM 1340 O O . ASN A 1 136 ? 37.22000 -19.09400 70.99000 1.000 26.30579 163 ASN A O 1
ATOM 1351 N N . PHE A 1 137 ? 37.63600 -20.48100 72.72900 1.000 23.44492 164 PHE A N 1
ATOM 1352 C CA . PHE A 1 137 ? 38.46500 -19.50100 73.41800 1.000 21.98685 164 PHE A CA 1
ATOM 1353 C C . PHE A 1 137 ? 39.78100 -20.08300 73.90900 1.000 21.51047 164 PHE A C 1
ATOM 1354 O O . PHE A 1 137 ? 40.83400 -19.53000 73.60600 1.000 25.01353 164 PHE A O 1
ATOM 1371 N N . GLY A 1 138 ? 39.75900 -21.18000 74.66200 1.000 23.24752 165 GLY A N 1
ATOM 1372 C CA . GLY A 1 138 ? 40.99400 -21.70200 75.20600 1.000 23.43439 165 GLY A CA 1
ATOM 1373 C C . GLY A 1 138 ? 40.75600 -22.66400 76.35000 1.000 21.14201 165 GLY A C 1
ATOM 1374 O O . GLY A 1 138 ? 39.62300 -23.03000 76.66400 1.000 23.63441 165 GLY A O 1
ATOM 1378 N N . GLU A 1 139 ? 41.85700 -23.07900 76.94200 1.000 21.27887 166 GLU A N 1
ATOM 1379 C CA . GLU A 1 139 ? 41.82600 -24.06100 78.00700 1.000 24.16869 166 GLU A CA 1
ATOM 1380 C C . GLU A 1 139 ? 42.45600 -23.50300 79.27100 1.000 24.12131 166 GLU A C 1
ATOM 1381 O O . GLU A 1 139 ? 43.32000 -22.61300 79.21300 1.000 22.90275 166 GLU A O 1
ATOM 1393 N N . PRO A 1 140 ? 42.06600 -24.02000 80.44300 1.000 23.55809 167 PRO A N 1
ATOM 1394 C CA . PRO A 1 140 ? 42.60000 -23.50800 81.69900 1.000 22.58955 167 PRO A CA 1
ATOM 1395 C C . PRO A 1 140 ? 43.97300 -24.07200 82.00500 1.000 22.91854 167 PRO A C 1
ATOM 1396 O O . PRO A 1 140 ? 44.41800 -25.08400 81.45600 1.000 24.65559 167 PRO A O 1
ATOM 1407 N N . SER A 1 141 ? 44.67400 -23.33300 82.85300 1.000 24.42135 168 SER A N 1
ATOM 1408 C CA . SER A 1 141 ? 45.84900 -23.85800 83.52800 1.000 25.58465 168 SER A CA 1
ATOM 1409 C C . SER A 1 141 ? 45.44600 -25.02200 84.43800 1.000 25.91627 168 SER A C 1
ATOM 1410 O O . SER A 1 141 ? 44.24800 -25.31500 84.60000 1.000 22.10002 168 SER A O 1
ATOM 1418 N N . ASP A 1 142 ? 46.42900 -25.67300 85.05200 1.000 23.91603 169 ASP A N 1
ATOM 1419 C CA . ASP A 1 142 ? 46.11300 -26.69200 86.06800 1.000 21.65523 169 ASP A CA 1
ATOM 1420 C C . ASP A 1 142 ? 47.22000 -26.66900 87.12900 1.000 23.14225 169 ASP A C 1
ATOM 1421 O O . ASP A 1 142 ? 47.99900 -27.62900 87.30900 1.000 22.93959 169 ASP A O 1
ATOM 1430 N N . VAL A 1 143 ? 47.27600 -25.56600 87.87800 1.000 22.25530 170 VAL A N 1
ATOM 1431 C CA . VAL A 1 143 ? 48.37500 -25.36900 88.81100 1.000 22.50796 170 VAL A CA 1
ATOM 1432 C C . VAL A 1 143 ? 48.31200 -26.34000 89.96900 1.000 26.66109 170 VAL A C 1
ATOM 1433 O O . VAL A 1 143 ? 49.33500 -26.61200 90.59200 1.000 26.33210 170 VAL A O 1
ATOM 1446 N N . ASP A 1 144 ? 47.13900 -26.88800 90.27300 1.000 21.27624 171 ASP A N 1
ATOM 1447 C CA . ASP A 1 144 ? 47.00300 -27.87300 91.33700 1.000 21.63154 171 ASP A CA 1
ATOM 1448 C C . ASP A 1 144 ? 46.96000 -29.30300 90.80800 1.000 21.01831 171 ASP A C 1
ATOM 1449 O O . ASP A 1 144 ? 46.65000 -30.22100 91.58100 1.000 23.33701 171 ASP A O 1
ATOM 1458 N N . ASN A 1 145 ? 47.21700 -29.50300 89.51200 1.000 20.36560 172 ASN A N 1
ATOM 1459 C CA . ASN A 1 145 ? 47.41300 -30.83400 88.93800 1.000 22.86590 172 ASN A CA 1
ATOM 1460 C C . ASN A 1 145 ? 46.22500 -31.77200 89.14900 1.000 24.11605 172 ASN A C 1
ATOM 1461 O O . ASN A 1 145 ? 46.40200 -32.95700 89.42700 1.000 26.40317 172 ASN A O 1
ATOM 1472 N N . ASN A 1 146 ? 45.00700 -31.26300 89.03600 1.000 23.23963 173 ASN A N 1
ATOM 1473 C CA . ASN A 1 146 ? 43.84700 -32.09800 89.34100 1.000 24.39766 173 ASN A CA 1
ATOM 1474 C C . ASN A 1 146 ? 42.87800 -32.25200 88.17900 1.000 24.19237 173 ASN A C 1
ATOM 1475 O O . ASN A 1 146 ? 41.84200 -32.92100 88.34200 1.000 27.15589 173 ASN A O 1
ATOM 1486 N N . GLY A 1 147 ? 43.16200 -31.66000 87.03500 1.000 22.21845 174 GLY A N 1
ATOM 1487 C CA . GLY A 1 147 ? 42.32400 -31.82100 85.87400 1.000 25.81889 174 GLY A CA 1
ATOM 1488 C C . GLY A 1 147 ? 41.01600 -31.06700 85.89600 1.000 24.40293 174 GLY A C 1
ATOM 1489 O O . GLY A 1 147 ? 40.23500 -31.19700 84.94500 1.000 26.17945 174 GLY A O 1
ATOM 1493 N N . LYS A 1 148 ? 40.75100 -30.27200 86.91900 1.000 22.01580 175 LYS A N 1
ATOM 1494 C CA . LYS A 1 148 ? 39.43700 -29.67800 87.07900 1.000 24.62664 175 LYS A CA 1
ATOM 1495 C C . LYS A 1 148 ? 39.57000 -28.23400 87.51600 1.000 23.10540 175 LYS A C 1
ATOM 1496 O O . LYS A 1 148 ? 40.64600 -27.77600 87.88700 1.000 21.50521 175 LYS A O 1
ATOM 1515 N N . VAL A 1 149 ? 38.45000 -27.52000 87.46800 1.000 21.80788 176 VAL A N 1
ATOM 1516 C CA . VAL A 1 149 ? 38.37500 -26.16500 87.99000 1.000 21.65523 176 VAL A CA 1
ATOM 1517 C C . VAL A 1 149 ? 37.36800 -26.14400 89.12700 1.000 23.27648 176 VAL A C 1
ATOM 1518 O O . VAL A 1 149 ? 36.38500 -26.90100 89.14900 1.000 23.31069 176 VAL A O 1
ATOM 1531 N N . ASN A 1 150 ? 37.59600 -25.24000 90.07300 1.000 21.49468 177 ASN A N 1
ATOM 1532 C CA . ASN A 1 150 ? 36.68800 -25.02800 91.18000 1.000 19.20757 177 ASN A CA 1
ATOM 1533 C C . ASN A 1 150 ? 35.71600 -23.91000 90.86600 1.000 20.86303 177 ASN A C 1
ATOM 1534 O O . ASN A 1 150 ? 36.11500 -22.85900 90.37200 1.000 23.15278 177 ASN A O 1
ATOM 1545 N N . ILE A 1 151 ? 34.43900 -24.14200 91.17300 1.000 20.71564 178 ILE A N 1
ATOM 1546 C CA . ILE A 1 151 ? 33.38600 -23.13400 91.07300 1.000 20.50509 178 ILE A CA 1
ATOM 1547 C C . ILE A 1 151 ? 32.88900 -22.93800 92.49600 1.000 19.83396 178 ILE A C 1
ATOM 1548 O O . ILE A 1 151 ? 32.23100 -23.82600 93.05700 1.000 21.05252 178 ILE A O 1
ATOM 1564 N N . LEU A 1 152 ? 33.22100 -21.79300 93.10400 1.000 20.49719 179 LEU A N 1
ATOM 1565 C CA . LEU A 1 152 ? 32.81800 -21.49100 94.46800 1.000 20.04714 179 LEU A CA 1
ATOM 1566 C C . LEU A 1 152 ? 31.54000 -20.67000 94.41900 1.000 21.99211 179 LEU A C 1
ATOM 1567 O O . LEU A 1 152 ? 31.56200 -19.50000 94.00500 1.000 22.51849 179 LEU A O 1
ATOM 1583 N N . VAL A 1 153 ? 30.44000 -21.30100 94.80900 1.000 20.14452 180 VAL A N 1
ATOM 1584 C CA . VAL A 1 153 ? 29.10000 -20.72600 94.74700 1.000 24.25817 180 VAL A CA 1
ATOM 1585 C C . VAL A 1 153 ? 28.72900 -20.27000 96.14900 1.000 21.19991 180 VAL A C 1
ATOM 1586 O O . VAL A 1 153 ? 28.59100 -21.09500 97.05800 1.000 21.44204 180 VAL A O 1
ATOM 1599 N N . TYR A 1 154 ? 28.60200 -18.95600 96.34300 1.000 21.37625 181 TYR A N 1
ATOM 1600 C CA . TYR A 1 154 ? 28.37200 -18.40700 97.67700 1.000 24.03183 181 TYR A CA 1
ATOM 1601 C C . TYR A 1 154 ? 27.84900 -16.97600 97.51900 1.000 18.96543 181 TYR A C 1
ATOM 1602 O O . TYR A 1 154 ? 27.75000 -16.45300 96.41300 1.000 22.07370 181 TYR A O 1
ATOM 1620 N N . ASP A 1 155 ? 27.49400 -16.36100 98.64800 1.000 22.25004 182 ASP A N 1
ATOM 1621 C CA . ASP A 1 155 ? 26.99100 -14.98300 98.63500 1.000 22.51323 182 ASP A CA 1
ATOM 1622 C C . ASP A 1 155 ? 28.20800 -14.05800 98.61100 1.000 22.35794 182 ASP A C 1
ATOM 1623 O O . ASP A 1 155 ? 28.83000 -13.80000 99.64800 1.000 23.15278 182 ASP A O 1
ATOM 1632 N N . ILE A 1 156 ? 28.59700 -13.60400 97.41300 1.000 20.73406 183 ILE A N 1
ATOM 1633 C CA . ILE A 1 156 ? 29.70000 -12.65300 97.31900 1.000 20.12610 183 ILE A CA 1
ATOM 1634 C C . ILE A 1 156 ? 29.35000 -11.42000 98.14100 1.000 22.77378 183 ILE A C 1
ATOM 1635 O O . ILE A 1 156 ? 28.23500 -10.87600 98.07000 1.000 22.71325 183 ILE A O 1
ATOM 1651 N N . LYS A 1 157 ? 30.29800 -11.00400 98.96800 1.000 24.65296 184 LYS A N 1
ATOM 1652 C CA . LYS A 1 157 ? 30.09200 -9.93900 99.93900 1.000 21.79735 184 LYS A CA 1
ATOM 1653 C C . LYS A 1 157 ? 30.36800 -8.59200 99.28400 1.000 26.64004 184 LYS A C 1
ATOM 1654 O O . LYS A 1 157 ? 31.45600 -8.36900 98.74800 1.000 26.53476 184 LYS A O 1
ATOM 1673 N N . ASP A 1 158 ? 29.36200 -7.70800 99.29300 1.000 24.37924 185 ASP A N 1
ATOM 1674 C CA . ASP A 1 158 ? 29.49500 -6.39800 98.65000 1.000 23.23173 185 ASP A CA 1
ATOM 1675 C C . ASP A 1 158 ? 28.50000 -5.45000 99.30400 1.000 28.43236 185 ASP A C 1
ATOM 1676 O O . ASP A 1 158 ? 27.96100 -5.74100 100.37600 1.000 28.95347 185 ASP A O 1
ATOM 1685 N N . ASN A 1 159 ? 28.28000 -4.29200 98.68100 1.000 29.02453 186 ASN A N 1
ATOM 1686 C CA . ASN A 1 159 ? 27.42000 -3.26700 99.25600 1.000 31.99857 186 ASN A CA 1
ATOM 1687 C C . ASN A 1 159 ? 26.03400 -3.21500 98.63400 1.000 29.33773 186 ASN A C 1
ATOM 1688 O O . ASN A 1 159 ? 25.37000 -2.17500 98.70800 1.000 29.01927 186 ASN A O 1
ATOM 1699 N N . TYR A 1 160 ? 25.57100 -4.31800 98.06200 1.000 26.42948 187 TYR A N 1
ATOM 1700 C CA . TYR A 1 160 ? 24.26100 -4.33400 97.42900 1.000 25.42936 187 TYR A CA 1
ATOM 1701 C C . TYR A 1 160 ? 23.15900 -3.81600 98.35400 1.000 28.26655 187 TYR A C 1
ATOM 1702 O O . TYR A 1 160 ? 22.27600 -3.06600 97.91700 1.000 29.38773 187 TYR A O 1
ATOM 1720 N N . ASP A 1 161 ? 23.16800 -4.24100 99.62200 1.000 30.36680 188 ASP A N 1
ATOM 1721 C CA . ASP A 1 161 ? 22.10600 -3.85400 100.54900 1.000 32.00384 188 ASP A CA 1
ATOM 1722 C C . ASP A 1 161 ? 21.96900 -2.33700 100.66200 1.000 35.00157 188 ASP A C 1
ATOM 1723 O O . ASP A 1 161 ? 20.87400 -1.83100 100.92300 1.000 38.83887 188 ASP A O 1
ATOM 1732 N N . GLN A 1 162 ? 23.05900 -1.60100 100.47500 1.000 34.37254 189 GLN A N 1
ATOM 1733 C CA . GLN A 1 162 ? 23.06900 -0.15200 100.62300 1.000 38.37302 189 GLN A CA 1
ATOM 1734 C C . GLN A 1 162 ? 22.91400 0.59600 99.31300 1.000 42.81566 189 GLN A C 1
ATOM 1735 O O . GLN A 1 162 ? 22.33300 1.68000 99.30800 1.000 40.05217 189 GLN A O 1
ATOM 1749 N N . THR A 1 163 ? 23.40800 0.04100 98.19700 1.000 31.76960 190 THR A N 1
ATOM 1750 C CA . THR A 1 163 ? 23.42700 0.75400 96.93300 1.000 29.81936 190 THR A CA 1
ATOM 1751 C C . THR A 1 163 ? 22.59300 0.13500 95.82800 1.000 33.32768 190 THR A C 1
ATOM 1752 O O . THR A 1 163 ? 22.29100 0.83000 94.85200 1.000 35.95168 190 THR A O 1
ATOM 1763 N N . GLY A 1 164 ? 22.22900 -1.13900 95.91700 1.000 31.23269 191 GLY A N 1
ATOM 1764 C CA . GLY A 1 164 ? 21.55200 -1.79300 94.81400 1.000 29.10875 191 GLY A CA 1
ATOM 1765 C C . GLY A 1 164 ? 22.46000 -2.30300 93.71200 1.000 27.74017 191 GLY A C 1
ATOM 1766 O O . GLY A 1 164 ? 21.96700 -2.89300 92.75200 1.000 31.82487 191 GLY A O 1
ATOM 1770 N N . THR A 1 165 ? 23.75900 -2.07800 93.81100 1.000 30.93792 192 THR A N 1
ATOM 1771 C CA . THR A 1 165 ? 24.74000 -2.62300 92.87900 1.000 25.58201 192 THR A CA 1
ATOM 1772 C C . THR A 1 165 ? 25.36600 -3.86100 93.51500 1.000 24.71086 192 THR A C 1
ATOM 1773 O O . THR A 1 165 ? 25.75800 -3.83600 94.69200 1.000 26.10050 192 THR A O 1
ATOM 1784 N N . TYR A 1 166 ? 25.47100 -4.93500 92.73800 1.000 26.78742 193 TYR A N 1
ATOM 1785 C CA . TYR A 1 166 ? 26.04600 -6.17000 93.23000 1.000 23.52650 193 TYR A CA 1
ATOM 1786 C C . TYR A 1 166 ? 27.04200 -6.76100 92.25000 1.000 23.41860 193 TYR A C 1
ATOM 1787 O O . TYR A 1 166 ? 27.00500 -6.50900 91.03300 1.000 23.66863 193 TYR A O 1
ATOM 1805 N N . ILE A 1 167 ? 27.90300 -7.61400 92.80100 1.000 23.53703 194 ILE A N 1
ATOM 1806 C CA . ILE A 1 167 ? 28.88500 -8.37600 92.02500 1.000 23.04487 194 ILE A CA 1
ATOM 1807 C C . ILE A 1 167 ? 28.31500 -9.76600 91.74800 1.000 24.33976 194 ILE A C 1
ATOM 1808 O O . ILE A 1 167 ? 27.90200 -10.46600 92.68100 1.000 24.45820 194 ILE A O 1
ATOM 1824 N N . GLY A 1 168 ? 28.31100 -10.16500 90.47700 1.000 20.84724 195 GLY A N 1
ATOM 1825 C CA . GLY A 1 168 ? 27.81900 -11.47600 90.08100 1.000 24.15816 195 GLY A CA 1
ATOM 1826 C C . GLY A 1 168 ? 28.84200 -12.59100 90.09800 1.000 26.85585 195 GLY A C 1
ATOM 1827 O O . GLY A 1 168 ? 28.51400 -13.76300 90.31200 1.000 22.35005 195 GLY A O 1
ATOM 1831 N N . GLY A 1 169 ? 30.09300 -12.24800 89.86600 1.000 25.61360 196 GLY A N 1
ATOM 1832 C CA . GLY A 1 169 ? 31.14000 -13.25400 89.85800 1.000 25.04248 196 GLY A CA 1
ATOM 1833 C C . GLY A 1 169 ? 32.43800 -12.63300 89.42200 1.000 21.47363 196 GLY A C 1
ATOM 1834 O O . GLY A 1 169 ? 32.47900 -11.52100 88.87300 1.000 23.40281 196 GLY A O 1
ATOM 1838 N N . TYR A 1 170 ? 33.52000 -13.37500 89.66300 1.000 21.51574 197 TYR A N 1
ATOM 1839 C CA . TYR A 1 170 ? 34.80200 -12.89000 89.17600 1.000 24.07920 197 TYR A CA 1
ATOM 1840 C C . TYR A 1 170 ? 35.84300 -13.99500 89.20600 1.000 21.92631 197 TYR A C 1
ATOM 1841 O O . TYR A 1 170 ? 35.63200 -15.07100 89.76900 1.000 22.52902 197 TYR A O 1
ATOM 1859 N N . PHE A 1 171 ? 36.95800 -13.69300 88.55700 1.000 20.80513 198 PHE A N 1
ATOM 1860 C CA . PHE A 1 171 ? 38.15300 -14.51200 88.43600 1.000 22.02106 198 PHE A CA 1
ATOM 1861 C C . PHE A 1 171 ? 39.31400 -13.64100 88.88700 1.000 21.18149 198 PHE A C 1
ATOM 1862 O O . PHE A 1 171 ? 39.37300 -12.45600 88.54300 1.000 23.27384 198 PHE A O 1
ATOM 1879 N N A HIS A 1 172 ? 40.25400 -14.22700 89.62700 0.540 22.97907 199 HIS A N 1
ATOM 1880 N N B HIS A 1 172 ? 40.20800 -14.20800 89.69500 0.460 24.02920 199 HIS A N 1
ATOM 1881 C CA A HIS A 1 172 ? 41.38500 -13.48400 90.19100 0.540 23.31069 199 HIS A CA 1
ATOM 1882 C CA B HIS A 1 172 ? 41.37900 -13.46300 90.13400 0.460 23.18436 199 HIS A CA 1
ATOM 1883 C C A HIS A 1 172 ? 42.68700 -14.21200 89.88200 0.540 22.35268 199 HIS A C 1
ATOM 1884 C C B HIS A 1 172 ? 42.63600 -14.24600 89.79200 0.460 22.90275 199 HIS A C 1
ATOM 1885 O O A HIS A 1 172 ? 42.94900 -15.27700 90.48500 0.540 21.83156 199 HIS A O 1
ATOM 1886 O O B HIS A 1 172 ? 42.81200 -15.38300 90.27400 0.460 23.38701 199 HIS A O 1
ATOM 1913 N N . PRO A 1 173 ? 43.53300 -13.68500 88.97600 1.000 24.67664 200 PRO A N 1
ATOM 1914 C CA . PRO A 1 173 ? 44.73700 -14.42900 88.59300 1.000 23.52387 200 PRO A CA 1
ATOM 1915 C C . PRO A 1 173 ? 45.69200 -14.71700 89.74800 1.000 19.72868 200 PRO A C 1
ATOM 1916 O O . PRO A 1 173 ? 46.51000 -15.63000 89.61800 1.000 23.48966 200 PRO A O 1
ATOM 1927 N N . ARG A 1 174 ? 45.58600 -14.02300 90.88000 1.000 22.54481 201 ARG A N 1
ATOM 1928 C CA . ARG A 1 174 ? 46.47200 -14.35500 91.99600 1.000 22.76062 201 ARG A CA 1
ATOM 1929 C C . ARG A 1 174 ? 46.30100 -15.80900 92.42100 1.000 24.30291 201 ARG A C 1
ATOM 1930 O O . ARG A 1 174 ? 47.23000 -16.40800 92.96900 1.000 23.83707 201 ARG A O 1
ATOM 1951 N N . ASP A 1 175 ? 45.12000 -16.39200 92.19200 1.000 20.61037 202 ASP A N 1
ATOM 1952 C CA . ASP A 1 175 ? 44.87900 -17.78600 92.57100 1.000 20.02872 202 ASP A CA 1
ATOM 1953 C C . ASP A 1 175 ? 45.76000 -18.75800 91.79800 1.000 21.14464 202 ASP A C 1
ATOM 1954 O O . ASP A 1 175 ? 45.87400 -19.91900 92.20100 1.000 22.03948 202 ASP A O 1
ATOM 1963 N N . LEU A 1 176 ? 46.37000 -18.32300 90.69900 1.000 21.47100 203 LEU A N 1
ATOM 1964 C CA . LEU A 1 176 ? 47.23400 -19.19200 89.91100 1.000 22.84484 203 LEU A CA 1
ATOM 1965 C C . LEU A 1 176 ? 48.68900 -19.16800 90.39400 1.000 25.62939 203 LEU A C 1
ATOM 1966 O O . LEU A 1 176 ? 49.52400 -19.87100 89.81400 1.000 26.87427 203 LEU A O 1
ATOM 1982 N N . TYR A 1 177 ? 48.98200 -18.43600 91.46900 1.000 25.83204 204 TYR A N 1
ATOM 1983 C CA . TYR A 1 177 ? 50.33600 -18.22700 91.95500 1.000 26.49528 204 TYR A CA 1
ATOM 1984 C C . TYR A 1 177 ? 50.44900 -18.46300 93.45400 1.000 25.50043 204 TYR A C 1
ATOM 1985 O O . TYR A 1 177 ? 49.46000 -18.49100 94.18400 1.000 24.77929 204 TYR A O 1
ATOM 2003 N N . ASN A 1 178 ? 51.69500 -18.58500 93.92200 1.000 26.37421 205 ASN A N 1
ATOM 2004 C CA . ASN A 1 178 ? 51.97600 -18.73500 95.35000 1.000 24.84245 205 ASN A CA 1
ATOM 2005 C C . ASN A 1 178 ? 52.18900 -17.37000 95.99200 1.000 29.97201 205 ASN A C 1
ATOM 2006 O O . ASN A 1 178 ? 53.30900 -16.94000 96.26400 1.000 31.11426 205 ASN A O 1
ATOM 2017 N N . VAL A 1 179 ? 51.08500 -16.68900 96.25800 1.000 25.26356 206 VAL A N 1
ATOM 2018 C CA . VAL A 1 179 ? 51.09300 -15.30700 96.72100 1.000 28.77713 206 VAL A CA 1
ATOM 2019 C C . VAL A 1 179 ? 49.99900 -15.10800 97.75800 1.000 25.87942 206 VAL A C 1
ATOM 2020 O O . VAL A 1 179 ? 49.09600 -15.93300 97.91500 1.000 23.90287 206 VAL A O 1
ATOM 2033 N N . ARG A 1 180 ? 50.08300 -13.98200 98.46100 1.000 25.99259 207 ARG A N 1
ATOM 2034 C CA . ARG A 1 180 ? 49.12300 -13.67700 99.51000 1.000 25.40041 207 ARG A CA 1
ATOM 2035 C C . ARG A 1 180 ? 47.69100 -13.74200 98.97300 1.000 24.70559 207 ARG A C 1
ATOM 2036 O O . ARG A 1 180 ? 47.38400 -13.20000 97.90900 1.000 27.09272 207 ARG A O 1
ATOM 2057 N N . GLY A 1 181 ? 46.83500 -14.44900 99.70600 1.000 25.38199 208 GLY A N 1
ATOM 2058 C CA . GLY A 1 181 ? 45.44000 -14.57000 99.35100 1.000 27.17957 208 GLY A CA 1
ATOM 2059 C C . GLY A 1 181 ? 45.10500 -15.64600 98.34400 1.000 24.83456 208 GLY A C 1
ATOM 2060 O O . GLY A 1 181 ? 43.91700 -15.88800 98.10300 1.000 25.31883 208 GLY A O 1
ATOM 2064 N N . SER A 1 182 ? 46.09900 -16.30100 97.76500 1.000 22.72378 209 SER A N 1
ATOM 2065 C CA . SER A 1 182 ? 45.85300 -17.25600 96.69900 1.000 23.15014 209 SER A CA 1
ATOM 2066 C C . SER A 1 182 ? 45.23200 -18.54300 97.22700 1.000 22.18950 209 SER A C 1
ATOM 2067 O O . SER A 1 182 ? 45.63700 -19.06400 98.26300 1.000 22.37374 209 SER A O 1
ATOM 2075 N N . ASN A 1 183 ? 44.31500 -19.10200 96.45600 1.000 20.62353 210 ASN A N 1
ATOM 2076 C CA . ASN A 1 183 ? 43.80200 -20.44700 96.71500 1.000 21.17886 210 ASN A CA 1
ATOM 2077 C C . ASN A 1 183 ? 44.55000 -21.50500 95.92900 1.000 22.79221 210 ASN A C 1
ATOM 2078 O O . ASN A 1 183 ? 44.18400 -22.68500 96.01000 1.000 22.34742 210 ASN A O 1
ATOM 2089 N N . HIS A 1 184 ? 45.59500 -21.10900 95.22200 1.000 22.38689 211 HIS A N 1
ATOM 2090 C CA . HIS A 1 184 ? 46.43800 -21.99900 94.45300 1.000 24.61348 211 HIS A CA 1
ATOM 2091 C C . HIS A 1 184 ? 45.62500 -23.05800 93.70000 1.000 23.05540 211 HIS A C 1
ATOM 2092 O O . HIS A 1 184 ? 45.76100 -24.27200 93.90200 1.000 21.47889 211 HIS A O 1
ATOM 2106 N N . SER A 1 185 ? 44.76900 -22.56400 92.81700 1.000 22.74220 212 SER A N 1
ATOM 2107 C CA . SER A 1 185 ? 43.90300 -23.43800 92.04400 1.000 21.26308 212 SER A CA 1
ATOM 2108 C C . SER A 1 185 ? 43.23400 -22.61100 90.97500 1.000 21.33940 212 SER A C 1
ATOM 2109 O O . SER A 1 185 ? 43.17600 -21.38900 91.05600 1.000 21.31308 212 SER A O 1
ATOM 2117 N N . GLU A 1 186 ? 42.76700 -23.29800 89.93700 1.000 23.78443 213 GLU A N 1
ATOM 2118 C CA . GLU A 1 186 ? 41.78100 -22.71300 89.03800 1.000 21.65786 213 GLU A CA 1
ATOM 2119 C C . GLU A 1 186 ? 40.46300 -22.63800 89.77700 1.000 22.48691 213 GLU A C 1
ATOM 2120 O O . GLU A 1 186 ? 39.87700 -23.66100 90.13900 1.000 24.92141 213 GLU A O 1
ATOM 2132 N N . ILE A 1 187 ? 39.99900 -21.42600 90.02700 1.000 20.70248 214 ILE A N 1
ATOM 2133 C CA . ILE A 1 187 ? 38.77300 -21.19100 90.75900 1.000 19.43654 214 ILE A CA 1
ATOM 2134 C C . ILE A 1 187 ? 38.13600 -19.92600 90.20000 1.000 25.37936 214 ILE A C 1
ATOM 2135 O O . ILE A 1 187 ? 38.82800 -18.97100 89.83300 1.000 24.78455 214 ILE A O 1
ATOM 2151 N N . PHE A 1 188 ? 36.82900 -19.92900 90.08900 1.000 23.69231 215 PHE A N 1
ATOM 2152 C CA . PHE A 1 188 ? 36.13900 -18.66000 89.92200 1.000 25.24776 215 PHE A CA 1
ATOM 2153 C C . PHE A 1 188 ? 34.94800 -18.64600 90.86800 1.000 24.33976 215 PHE A C 1
ATOM 2154 O O . PHE A 1 188 ? 34.54100 -19.66500 91.43900 1.000 26.23736 215 PHE A O 1
ATOM 2171 N N . TYR A 1 189 ? 34.52300 -17.42600 91.16800 1.000 22.10528 216 TYR A N 1
ATOM 2172 C CA . TYR A 1 189 ? 33.65300 -17.10200 92.27800 1.000 23.12119 216 TYR A CA 1
ATOM 2173 C C . TYR A 1 189 ? 32.30800 -16.65500 91.71300 1.000 24.46346 216 TYR A C 1
ATOM 2174 O O . TYR A 1 189 ? 32.27000 -15.79600 90.82000 1.000 24.67664 216 TYR A O 1
ATOM 2192 N N . MET A 1 190 ? 31.22500 -17.28100 92.18400 1.000 21.47363 217 MET A N 1
ATOM 2193 C CA . MET A 1 190 ? 29.89600 -17.09600 91.62300 1.000 20.59194 217 MET A CA 1
ATOM 2194 C C . MET A 1 190 ? 28.93300 -16.73700 92.73500 1.000 21.19201 217 MET A C 1
ATOM 2195 O O . MET A 1 190 ? 28.76300 -17.50700 93.68400 1.000 22.28688 217 MET A O 1
ATOM 2209 N N . ASP A 1 191 ? 28.26800 -15.59300 92.58000 1.000 21.32624 218 ASP A N 1
ATOM 2210 C CA . ASP A 1 191 ? 27.33400 -15.09400 93.56200 1.000 21.58417 218 ASP A CA 1
ATOM 2211 C C . ASP A 1 191 ? 25.99000 -15.81500 93.51800 1.000 21.96842 218 ASP A C 1
ATOM 2212 O O . ASP A 1 191 ? 25.47900 -16.17900 92.45400 1.000 23.54493 218 ASP A O 1
ATOM 2221 N N . THR A 1 192 ? 25.41100 -15.95600 94.69700 1.000 21.25518 219 THR A N 1
ATOM 2222 C CA . THR A 1 192 ? 24.05600 -16.45700 94.88300 1.000 24.26607 219 THR A CA 1
ATOM 2223 C C . THR A 1 192 ? 23.05500 -15.31700 95.03100 1.000 23.85812 219 THR A C 1
ATOM 2224 O O . THR A 1 192 ? 22.16000 -15.16400 94.20200 1.000 26.84532 219 THR A O 1
ATOM 2235 N N . TYR A 1 193 ? 23.16900 -14.53800 96.09300 1.000 25.61097 220 TYR A N 1
ATOM 2236 C CA . TYR A 1 193 ? 22.22200 -13.48000 96.37400 1.000 23.75811 220 TYR A CA 1
ATOM 2237 C C . TYR A 1 193 ? 22.87900 -12.13300 96.11100 1.000 21.31045 220 TYR A C 1
ATOM 2238 O O . TYR A 1 193 ? 23.90600 -11.83400 96.72500 1.000 22.78431 220 TYR A O 1
ATOM 2256 N N . PRO A 1 194 ? 22.32600 -11.27700 95.26700 1.000 23.00802 221 PRO A N 1
ATOM 2257 C CA . PRO A 1 194 ? 21.03300 -11.34900 94.58500 1.000 23.80812 221 PRO A CA 1
ATOM 2258 C C . PRO A 1 194 ? 21.11500 -11.80900 93.15000 1.000 23.29490 221 PRO A C 1
ATOM 2259 O O . PRO A 1 194 ? 20.14200 -11.65700 92.41500 1.000 24.78455 221 PRO A O 1
ATOM 2270 N N . SER A 1 195 ? 22.26900 -12.34400 92.72100 1.000 23.55019 222 SER A N 1
ATOM 2271 C CA . SER A 1 195 ? 22.43700 -12.70600 91.31500 1.000 24.46872 222 SER A CA 1
ATOM 2272 C C . SER A 1 195 ? 21.39500 -13.71900 90.86200 1.000 24.12921 222 SER A C 1
ATOM 2273 O O . SER A 1 195 ? 20.95300 -13.69400 89.70900 1.000 25.85310 222 SER A O 1
ATOM 2281 N N . MET A 1 196 ? 21.01700 -14.64400 91.74800 1.000 26.03207 223 MET A N 1
ATOM 2282 C CA . MET A 1 196 ? 20.00900 -15.65400 91.43300 1.000 23.43176 223 MET A CA 1
ATOM 2283 C C . MET A 1 196 ? 18.59800 -15.21100 91.78600 1.000 28.04810 223 MET A C 1
ATOM 2284 O O . MET A 1 196 ? 17.66500 -16.01600 91.70500 1.000 29.34299 223 MET A O 1
ATOM 2298 N N . GLY A 1 197 ? 18.42700 -13.96100 92.17300 1.000 27.59278 224 GLY A N 1
ATOM 2299 C CA . GLY A 1 197 ? 17.15200 -13.46000 92.65700 1.000 30.76158 224 GLY A CA 1
ATOM 2300 C C . GLY A 1 197 ? 17.25600 -12.89800 94.06400 1.000 28.70607 224 GLY A C 1
ATOM 2301 O O . GLY A 1 197 ? 18.23300 -13.09400 94.78600 1.000 27.68227 224 GLY A O 1
ATOM 2305 N N . THR A 1 198 ? 16.19900 -12.18500 94.44700 1.000 33.74352 225 THR A N 1
ATOM 2306 C CA . THR A 1 198 ? 16.16300 -11.54600 95.75400 1.000 32.72234 225 THR A CA 1
ATOM 2307 C C . THR A 1 198 ? 15.34200 -12.30700 96.78300 1.000 36.67808 225 THR A C 1
ATOM 2308 O O . THR A 1 198 ? 15.20100 -11.82600 97.91500 1.000 35.51215 225 THR A O 1
ATOM 2319 N N . ASP A 1 199 ? 14.80500 -13.46700 96.43300 1.000 30.31416 226 ASP A N 1
ATOM 2320 C CA . ASP A 1 199 ? 14.11600 -14.33700 97.38400 1.000 34.57520 226 ASP A CA 1
ATOM 2321 C C . ASP A 1 199 ? 15.03800 -15.51900 97.67600 1.000 29.27983 226 ASP A C 1
ATOM 2322 O O . ASP A 1 199 ? 15.17500 -16.42800 96.85300 1.000 31.20374 226 ASP A O 1
ATOM 2331 N N . ARG A 1 200 ? 15.65000 -15.52200 98.86200 1.000 30.57472 227 ARG A N 1
ATOM 2332 C CA . ARG A 1 200 ? 16.60100 -16.58300 99.18100 1.000 27.97441 227 ARG A CA 1
ATOM 2333 C C . ARG A 1 200 ? 15.94900 -17.95200 99.24500 1.000 32.30914 227 ARG A C 1
ATOM 2334 O O . ARG A 1 200 ? 16.66800 -18.95800 99.17600 1.000 33.49612 227 ARG A O 1
ATOM 2355 N N . GLN A 1 201 ? 14.61700 -18.02000 99.38800 1.000 32.37493 228 GLN A N 1
ATOM 2356 C CA . GLN A 1 201 ? 13.92900 -19.30200 99.38200 1.000 33.20924 228 GLN A CA 1
ATOM 2357 C C . GLN A 1 201 ? 13.66800 -19.82300 97.98100 1.000 40.17850 228 GLN A C 1
ATOM 2358 O O . GLN A 1 201 ? 13.25700 -20.97600 97.83000 1.000 42.60511 228 GLN A O 1
ATOM 2372 N N . HIS A 1 202 ? 13.88800 -19.01000 96.96300 1.000 33.90407 229 HIS A N 1
ATOM 2373 C CA . HIS A 1 202 ? 13.61700 -19.39700 95.57700 1.000 39.48368 229 HIS A CA 1
ATOM 2374 C C . HIS A 1 202 ? 14.67500 -18.79900 94.66700 1.000 28.50342 229 HIS A C 1
ATOM 2375 O O . HIS A 1 202 ? 14.38100 -18.08800 93.70000 1.000 36.93074 229 HIS A O 1
ATOM 2389 N N . LEU A 1 203 ? 15.92900 -19.07700 95.00000 1.000 29.11402 230 LEU A N 1
ATOM 2390 C CA . LEU A 1 203 ? 17.02400 -18.68300 94.14700 1.000 26.39527 230 LEU A CA 1
ATOM 2391 C C . LEU A 1 203 ? 17.02700 -19.53200 92.88100 1.000 25.94258 230 LEU A C 1
ATOM 2392 O O . LEU A 1 203 ? 16.86400 -20.75400 92.92900 1.000 27.59805 230 LEU A O 1
ATOM 2408 N N . ASN A 1 204 ? 17.21800 -18.86600 91.75000 1.000 24.86877 231 ASN A N 1
ATOM 2409 C CA . ASN A 1 204 ? 17.17000 -19.49300 90.43100 1.000 25.74782 231 ASN A CA 1
ATOM 2410 C C . ASN A 1 204 ? 18.60200 -19.59700 89.91900 1.000 27.84808 231 ASN A C 1
ATOM 2411 O O . ASN A 1 204 ? 19.17200 -18.62600 89.40300 1.000 27.66121 231 ASN A O 1
ATOM 2422 N N . GLU A 1 205 ? 19.17400 -20.78700 90.05200 1.000 26.33474 232 GLU A N 1
ATOM 2423 C CA . GLU A 1 205 ? 20.57900 -20.94900 89.74400 1.000 27.31643 232 GLU A CA 1
ATOM 2424 C C . GLU A 1 205 ? 20.86800 -20.78300 88.26100 1.000 28.12442 232 GLU A C 1
ATOM 2425 O O . GLU A 1 205 ? 22.00100 -20.44000 87.90000 1.000 29.46143 232 GLU A O 1
ATOM 2437 N N . SER A 1 206 ? 19.88500 -20.98700 87.38300 1.000 25.97153 233 SER A N 1
ATOM 2438 C CA . SER A 1 206 ? 20.18500 -20.86300 85.96400 1.000 29.87990 233 SER A CA 1
ATOM 2439 C C . SER A 1 206 ? 20.45200 -19.41600 85.55000 1.000 34.16462 233 SER A C 1
ATOM 2440 O O . SER A 1 206 ? 21.02100 -19.18900 84.48200 1.000 31.73275 233 SER A O 1
ATOM 2448 N N . GLN A 1 207 ? 20.11800 -18.43800 86.40000 1.000 32.64076 234 GLN A N 1
ATOM 2449 C CA . GLN A 1 207 ? 20.46700 -17.04500 86.12400 1.000 31.39061 234 GLN A CA 1
ATOM 2450 C C . GLN A 1 207 ? 21.96900 -16.80600 86.09300 1.000 30.40628 234 GLN A C 1
ATOM 2451 O O . GLN A 1 207 ? 22.41000 -15.78900 85.54600 1.000 36.43595 234 GLN A O 1
ATOM 2465 N N . ILE A 1 208 ? 22.77200 -17.69800 86.67700 1.000 28.73239 235 ILE A N 1
ATOM 2466 C CA . ILE A 1 208 ? 24.20900 -17.44000 86.68800 1.000 30.79317 235 ILE A CA 1
ATOM 2467 C C . ILE A 1 208 ? 24.94000 -18.11300 85.52000 1.000 22.30794 235 ILE A C 1
ATOM 2468 O O . ILE A 1 208 ? 26.16000 -17.93200 85.37800 1.000 26.10839 235 ILE A O 1
ATOM 2484 N N . TYR A 1 209 ? 24.24300 -18.90000 84.69300 1.000 26.40843 236 TYR A N 1
ATOM 2485 C CA . TYR A 1 209 ? 24.95700 -19.76800 83.76900 1.000 24.13974 236 TYR A CA 1
ATOM 2486 C C . TYR A 1 209 ? 25.81000 -18.96600 82.77600 1.000 24.51610 236 TYR A C 1
ATOM 2487 O O . TYR A 1 209 ? 26.93100 -19.36200 82.45800 1.000 25.63992 236 TYR A O 1
ATOM 2505 N N . SER A 1 210 ? 25.27400 -17.87600 82.21400 1.000 24.58716 237 SER A N 1
ATOM 2506 C CA . SER A 1 210 ? 26.08100 -17.13000 81.26000 1.000 22.66324 237 SER A CA 1
ATOM 2507 C C . SER A 1 210 ? 27.29100 -16.50800 81.95900 1.000 25.31093 237 SER A C 1
ATOM 2508 O O . SER A 1 210 ? 28.35500 -16.40200 81.36100 1.000 25.25040 237 SER A O 1
ATOM 2516 N N . THR A 1 211 ? 27.17000 -16.17500 83.24600 1.000 24.65559 238 THR A N 1
ATOM 2517 C CA . THR A 1 211 ? 28.32100 -15.67800 83.98600 1.000 26.88217 238 THR A CA 1
ATOM 2518 C C . THR A 1 211 ? 29.39100 -16.75900 84.15400 1.000 24.18448 238 THR A C 1
ATOM 2519 O O . THR A 1 211 ? 30.58700 -16.43300 84.21100 1.000 24.20817 238 THR A O 1
ATOM 2530 N N . LEU A 1 212 ? 28.99900 -18.03800 84.19200 1.000 24.26870 239 LEU A N 1
ATOM 2531 C CA . LEU A 1 212 ? 29.98800 -19.10400 84.18500 1.000 24.18448 239 LEU A CA 1
ATOM 2532 C C . LEU A 1 212 ? 30.87900 -18.99500 82.95100 1.000 24.57137 239 LEU A C 1
ATOM 2533 O O . LEU A 1 212 ? 32.09800 -19.19700 83.01300 1.000 22.92117 239 LEU A O 1
ATOM 2549 N N . ALA A 1 213 ? 30.27600 -18.76300 81.79500 1.000 24.91878 240 ALA A N 1
ATOM 2550 C CA . ALA A 1 213 ? 31.05900 -18.62400 80.58000 1.000 23.89497 240 ALA A CA 1
ATOM 2551 C C . ALA A 1 213 ? 31.94500 -17.38600 80.66000 1.000 20.77618 240 ALA A C 1
ATOM 2552 O O . ALA A 1 213 ? 33.12200 -17.42700 80.30200 1.000 21.93421 240 ALA A O 1
ATOM 2559 N N . HIS A 1 214 ? 31.36600 -16.27000 81.11600 1.000 20.97620 241 HIS A N 1
ATOM 2560 C CA . HIS A 1 214 ? 32.11900 -15.02500 81.24800 1.000 19.08913 241 HIS A CA 1
ATOM 2561 C C . HIS A 1 214 ? 33.40300 -15.23500 82.04800 1.000 20.16558 241 HIS A C 1
ATOM 2562 O O . HIS A 1 214 ? 34.48500 -14.83600 81.61100 1.000 20.42877 241 HIS A O 1
ATOM 2576 N N . GLU A 1 215 ? 33.28400 -15.87400 83.22400 1.000 20.54983 242 GLU A N 1
ATOM 2577 C CA . GLU A 1 215 ? 34.43900 -16.04700 84.09500 1.000 19.44970 242 GLU A CA 1
ATOM 2578 C C . GLU A 1 215 ? 35.39800 -17.08800 83.53500 1.000 21.12095 242 GLU A C 1
ATOM 2579 O O . GLU A 1 215 ? 36.62200 -16.92300 83.62100 1.000 21.47889 242 GLU A O 1
ATOM 2591 N N . TYR A 1 216 ? 34.87700 -18.16900 82.95700 1.000 19.46549 243 TYR A N 1
ATOM 2592 C CA . TYR A 1 216 ? 35.77900 -19.17400 82.41200 1.000 21.03936 243 TYR A CA 1
ATOM 2593 C C . TYR A 1 216 ? 36.60500 -18.60300 81.25200 1.000 19.40496 243 TYR A C 1
ATOM 2594 O O . TYR A 1 216 ? 37.78300 -18.92900 81.10600 1.000 21.44468 243 TYR A O 1
ATOM 2612 N N . GLN A 1 217 ? 36.02500 -17.70900 80.44400 1.000 20.68669 244 GLN A N 1
ATOM 2613 C CA . GLN A 1 217 ? 36.81100 -17.04100 79.41500 1.000 20.26296 244 GLN A CA 1
ATOM 2614 C C . GLN A 1 217 ? 37.97000 -16.27800 80.03200 1.000 20.11031 244 GLN A C 1
ATOM 2615 O O . GLN A 1 217 ? 39.10900 -16.37800 79.55200 1.000 20.24453 244 GLN A O 1
ATOM 2629 N N . HIS A 1 218 ? 37.71900 -15.55100 81.13000 1.000 20.32875 245 HIS A N 1
ATOM 2630 C CA . HIS A 1 218 ? 38.81200 -14.84800 81.77300 1.000 20.91303 245 HIS A CA 1
ATOM 2631 C C . HIS A 1 218 ? 39.90100 -15.83700 82.18500 1.000 18.28640 245 HIS A C 1
ATOM 2632 O O . HIS A 1 218 ? 41.09800 -15.57600 82.01400 1.000 20.37613 245 HIS A O 1
ATOM 2646 N N . MET A 1 219 ? 39.49400 -16.99500 82.71800 1.000 20.29191 246 MET A N 1
ATOM 2647 C CA . MET A 1 219 ? 40.45000 -17.97500 83.21400 1.000 20.45245 246 MET A CA 1
ATOM 2648 C C . MET A 1 219 ? 41.32300 -18.51700 82.08900 1.000 20.56299 246 MET A C 1
ATOM 2649 O O . MET A 1 219 ? 42.53200 -18.63100 82.24500 1.000 20.84197 246 MET A O 1
ATOM 2663 N N . VAL A 1 220 ? 40.73200 -18.86400 80.94000 1.000 20.50772 247 VAL A N 1
ATOM 2664 C CA . VAL A 1 220 ? 41.54000 -19.48600 79.88300 1.000 21.33414 247 VAL A CA 1
ATOM 2665 C C . VAL A 1 220 ? 42.35400 -18.42900 79.14000 1.000 20.30507 247 VAL A C 1
ATOM 2666 O O . VAL A 1 220 ? 43.47000 -18.71000 78.67000 1.000 22.13160 247 VAL A O 1
ATOM 2679 N N . ASN A 1 221 ? 41.83500 -17.20500 79.04900 1.000 19.96555 248 ASN A N 1
ATOM 2680 C CA . ASN A 1 221 ? 42.61900 -16.09000 78.51400 1.000 20.71038 248 ASN A CA 1
ATOM 2681 C C . ASN A 1 221 ? 43.87700 -15.87600 79.35100 1.000 21.51311 248 ASN A C 1
ATOM 2682 O O . ASN A 1 221 ? 44.99100 -15.73700 78.81700 1.000 22.15529 248 ASN A O 1
ATOM 2693 N N . ALA A 1 222 ? 43.72600 -15.89800 80.67600 1.000 21.78419 249 ALA A N 1
ATOM 2694 C CA . ALA A 1 222 ? 44.88900 -15.74900 81.54500 1.000 22.14739 249 ALA A CA 1
ATOM 2695 C C . ALA A 1 222 ? 45.87500 -16.89000 81.34900 1.000 21.83420 249 ALA A C 1
ATOM 2696 O O . ALA A 1 222 ? 47.08800 -16.66700 81.32500 1.000 23.89760 249 ALA A O 1
ATOM 2703 N N . ASN A 1 223 ? 45.38000 -18.12800 81.22800 1.000 20.68669 250 ASN A N 1
ATOM 2704 C CA . ASN A 1 223 ? 46.29600 -19.24100 81.00000 1.000 21.41836 250 ASN A CA 1
ATOM 2705 C C . ASN A 1 223 ? 47.16800 -19.00100 79.76500 1.000 23.67915 250 ASN A C 1
ATOM 2706 O O . ASN A 1 223 ? 48.39300 -19.07700 79.82000 1.000 23.88444 250 ASN A O 1
ATOM 2717 N N . GLU A 1 224 ? 46.52800 -18.71200 78.63800 1.000 21.97106 251 GLU A N 1
ATOM 2718 C CA . GLU A 1 224 ? 47.27700 -18.52600 77.39700 1.000 20.58931 251 GLU A CA 1
ATOM 2719 C C . GLU A 1 224 ? 48.29600 -17.40400 77.54400 1.000 27.08746 251 GLU A C 1
ATOM 2720 O O . GLU A 1 224 ? 49.47800 -17.58200 77.24400 1.000 27.97704 251 GLU A O 1
ATOM 2732 N N . ASN A 1 225 ? 47.86400 -16.25300 78.04900 1.000 22.09212 252 ASN A N 1
ATOM 2733 C CA . ASN A 1 225 ? 48.70600 -15.06500 77.98800 1.000 22.45796 252 ASN A CA 1
ATOM 2734 C C . ASN A 1 225 ? 49.69500 -14.97700 79.13500 1.000 29.83252 252 ASN A C 1
ATOM 2735 O O . ASN A 1 225 ? 50.79700 -14.44900 78.93400 1.000 29.49038 252 ASN A O 1
ATOM 2746 N N . LEU A 1 226 ? 49.37000 -15.53800 80.30300 1.000 27.08219 253 LEU A N 1
ATOM 2747 C CA . LEU A 1 226 ? 50.28200 -15.52800 81.44900 1.000 27.11378 253 LEU A CA 1
ATOM 2748 C C . LEU A 1 226 ? 51.18800 -16.75000 81.53200 1.000 30.03518 253 LEU A C 1
ATOM 2749 O O . LEU A 1 226 ? 52.30400 -16.64200 82.04900 1.000 29.65356 253 LEU A O 1
ATOM 2765 N N . PHE A 1 227 ? 50.76000 -17.90500 81.04900 1.000 26.60582 254 PHE A N 1
ATOM 2766 C CA . PHE A 1 227 ? 51.55400 -19.11000 81.21800 1.000 29.71672 254 PHE A 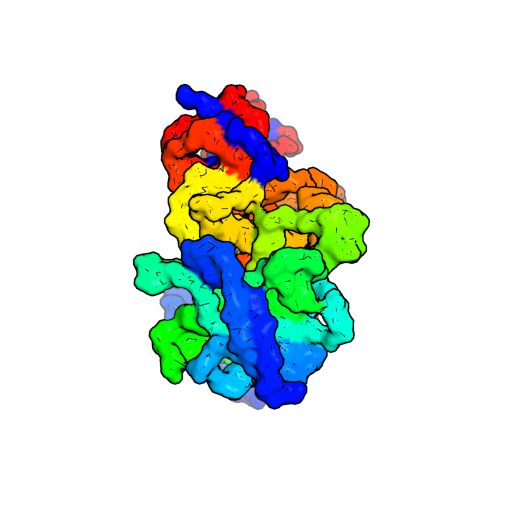CA 1
ATOM 2767 C C . PHE A 1 227 ? 52.05100 -19.73600 79.93500 1.000 31.24848 254 PHE A C 1
ATOM 2768 O O . PHE A 1 227 ? 53.11600 -20.33800 79.95200 1.000 35.29371 254 PHE A O 1
ATOM 2785 N N . LYS A 1 228 ? 51.31100 -19.65800 78.84000 1.000 27.51119 255 LYS A N 1
ATOM 2786 C CA . LYS A 1 228 ? 51.71000 -20.36900 77.63100 1.000 28.68239 255 LYS A CA 1
ATOM 2787 C C . LYS A 1 228 ? 52.46800 -19.51600 76.61600 1.000 39.81267 255 LYS A C 1
ATOM 2788 O O . LYS A 1 228 ? 52.93600 -20.06000 75.61200 1.000 44.00791 255 LYS A O 1
ATOM 2807 N N . GLU A 1 229 ? 52.62900 -18.22000 76.85700 1.000 31.50378 256 GLU A N 1
ATOM 2808 C CA . GLU A 1 229 ? 53.32100 -17.32100 75.93900 1.000 34.60415 256 GLU A CA 1
ATOM 2809 C C . GLU A 1 229 ? 54.51400 -16.65400 76.61500 1.000 34.43308 256 GLU A C 1
ATOM 2810 O O . GLU A 1 229 ? 54.45200 -16.30200 77.79400 1.000 36.63597 256 GLU A O 1
ATOM 2822 N N . GLN A 1 230 ? 55.58500 -16.43300 75.83100 1.000 46.87404 257 GLN A N 1
ATOM 2823 C CA . GLN A 1 230 ? 56.83100 -15.91200 76.39000 1.000 49.01114 257 GLN A CA 1
ATOM 2824 C C . GLN A 1 230 ? 56.61800 -14.57800 77.09300 1.000 33.71720 257 GLN A C 1
ATOM 2825 O O . GLN A 1 230 ? 57.20900 -14.32100 78.14600 1.000 40.68383 257 GLN A O 1
ATOM 2839 N N . SER A 1 231 ? 55.76900 -13.71400 76.52700 1.000 32.99080 258 SER A N 1
ATOM 2840 C CA . SER A 1 231 ? 55.59600 -12.36400 77.06200 1.000 35.83588 258 SER A CA 1
ATOM 2841 C C . SER A 1 231 ? 54.97300 -12.35600 78.46200 1.000 36.67282 258 SER A C 1
ATOM 2842 O O . SER A 1 231 ? 55.22800 -11.43000 79.24400 1.000 37.72031 258 SER A O 1
ATOM 2850 N N . GLN A 1 232 ? 54.15100 -13.34000 78.79400 1.000 32.76709 259 GLN A N 1
ATOM 2851 C CA . GLN A 1 232 ? 53.47900 -13.37700 80.10000 1.000 31.48799 259 GLN A CA 1
ATOM 2852 C C . GLN A 1 232 ? 52.82100 -12.03300 80.45300 1.000 34.05671 259 GLN A C 1
ATOM 2853 O O . GLN A 1 232 ? 52.89900 -11.55700 81.57900 1.000 38.12036 259 GLN A O 1
ATOM 2867 N N . GLU A 1 233 ? 52.17200 -11.41600 79.47300 1.000 31.29586 260 GLU A N 1
ATOM 2868 C CA . GLU A 1 233 ? 51.49800 -10.12700 79.61100 1.000 34.69100 260 GLU A CA 1
ATOM 2869 C C . GLU A 1 233 ? 50.01600 -10.34300 79.34800 1.000 29.10086 260 GLU A C 1
ATOM 2870 O O . GLU A 1 233 ? 49.64600 -10.92400 78.32000 1.000 25.98206 260 GLU A O 1
ATOM 2882 N N . GLU A 1 234 ? 49.16800 -9.89600 80.26500 1.000 27.36381 261 GLU A N 1
ATOM 2883 C CA . GLU A 1 234 ? 47.73900 -10.08700 80.07200 1.000 26.31105 261 GLU A CA 1
ATOM 2884 C C . GLU A 1 234 ? 47.25800 -9.34400 78.82500 1.000 22.90801 261 GLU A C 1
ATOM 2885 O O . GLU A 1 234 ? 47.83300 -8.34500 78.39600 1.000 25.98206 261 GLU A O 1
ATOM 2897 N N . MET A 1 235 ? 46.15800 -9.83000 78.25300 1.000 23.56335 262 MET A N 1
ATOM 2898 C CA . MET A 1 235 ? 45.45500 -9.06800 77.22500 1.000 23.63441 262 MET A CA 1
ATOM 2899 C C . MET A 1 235 ? 44.96100 -7.75000 77.82300 1.000 23.49492 262 MET A C 1
ATOM 2900 O O . MET A 1 235 ? 44.61600 -7.68200 78.99900 1.000 22.79221 262 MET A O 1
ATOM 2914 N N . ASP A 1 236 ? 44.90200 -6.69900 77.01100 1.000 21.17096 263 ASP A N 1
ATOM 2915 C CA . ASP A 1 236 ? 44.36400 -5.43600 77.50600 1.000 22.27899 263 ASP A CA 1
ATOM 2916 C C . ASP A 1 236 ? 42.95000 -5.66700 78.04800 1.000 23.92129 263 ASP A C 1
ATOM 2917 O O . ASP A 1 236 ? 42.13200 -6.33600 77.38500 1.000 22.20793 263 ASP A O 1
ATOM 2926 N N . PRO A 1 237 ? 42.63100 -5.18500 79.26000 1.000 23.60283 264 PRO A N 1
ATOM 2927 C CA . PRO A 1 237 ? 41.32500 -5.49700 79.85100 1.000 21.79998 264 PRO A CA 1
ATOM 2928 C C . PRO A 1 237 ? 40.13000 -5.22700 78.95000 1.000 18.61539 264 PRO A C 1
ATOM 2929 O O . PRO A 1 237 ? 39.19700 -6.02900 78.95300 1.000 20.34191 264 PRO A O 1
ATOM 2940 N N . TRP A 1 238 ? 40.12100 -4.14100 78.18300 1.000 20.31559 265 TRP A N 1
ATOM 2941 C CA . TRP A 1 238 ? 38.91700 -3.85500 77.40900 1.000 19.81027 265 TRP A CA 1
ATOM 2942 C C . TRP A 1 238 ? 38.59600 -5.00200 76.44300 1.000 21.06832 265 TRP A C 1
ATOM 2943 O O . TRP A 1 238 ? 37.42400 -5.30700 76.21500 1.000 21.20781 265 TRP A O 1
ATOM 2964 N N . LEU A 1 239 ? 39.62100 -5.66800 75.89900 1.000 19.25231 266 LEU A N 1
ATOM 2965 C CA . LEU A 1 239 ? 39.37000 -6.75300 74.95500 1.000 19.81290 266 LEU A CA 1
ATOM 2966 C C . LEU A 1 239 ? 39.15700 -8.08600 75.65900 1.000 17.73634 266 LEU A C 1
ATOM 2967 O O . LEU A 1 239 ? 38.35800 -8.92000 75.18800 1.000 19.32600 266 LEU A O 1
ATOM 2983 N N . ASN A 1 240 ? 39.78000 -8.28400 76.82600 1.000 19.89975 267 ASN A N 1
ATOM 2984 C CA . ASN A 1 240 ? 39.50500 -9.46000 77.63700 1.000 19.69710 267 ASN A CA 1
ATOM 2985 C C . ASN A 1 240 ? 38.03800 -9.47200 78.06400 1.000 19.51023 267 ASN A C 1
ATOM 2986 O O . ASN A 1 240 ? 37.33600 -10.47300 77.88900 1.000 20.27085 267 ASN A O 1
ATOM 2997 N N . GLU A 1 241 ? 37.53200 -8.33200 78.52300 1.000 18.18639 268 GLU A N 1
ATOM 2998 C CA . GLU A 1 241 ? 36.12100 -8.25600 78.88400 1.000 17.97321 268 GLU A CA 1
ATOM 2999 C C . GLU A 1 241 ? 35.24000 -8.46300 77.64200 1.000 18.07848 268 GLU A C 1
ATOM 3000 O O . GLU A 1 241 ? 34.21600 -9.15300 77.70900 1.000 19.42601 268 GLU A O 1
ATOM 3012 N N . ALA A 1 242 ? 35.62000 -7.85200 76.51700 1.000 19.59445 269 ALA A N 1
ATOM 3013 C CA . ALA A 1 242 ? 34.87500 -8.05000 75.28400 1.000 19.08650 269 ALA A CA 1
ATOM 3014 C C . ALA A 1 242 ? 34.68900 -9.52900 74.99800 1.000 16.97572 269 ALA A C 1
ATOM 3015 O O . ALA A 1 242 ? 33.58200 -9.98000 74.68100 1.000 20.29980 269 ALA A O 1
ATOM 3022 N N . LEU A 1 243 ? 35.78500 -10.29800 75.06900 1.000 18.45484 270 LEU A N 1
ATOM 3023 C CA . LEU A 1 243 ? 35.72800 -11.71200 74.73600 1.000 18.58644 270 LEU A CA 1
ATOM 3024 C C . LEU A 1 243 ? 34.87800 -12.47700 75.73600 1.000 20.13926 270 LEU A C 1
ATOM 3025 O O . LEU A 1 243 ? 34.14200 -13.39700 75.35000 1.000 21.93158 270 LEU A O 1
ATOM 3041 N N . SER A 1 244 ? 34.91900 -12.09000 77.02500 1.000 18.94174 271 SER A N 1
ATOM 3042 C CA . SER A 1 244 ? 34.01500 -12.71400 77.99300 1.000 17.49683 271 SER A CA 1
ATOM 3043 C C . SER A 1 244 ? 32.55900 -12.50400 77.58300 1.000 20.24453 271 SER A C 1
ATOM 3044 O O . SER A 1 244 ? 31.74800 -13.44400 77.62400 1.000 21.69207 271 SER A O 1
ATOM 3052 N N . MET A 1 245 ? 32.21200 -11.28100 77.16600 1.000 19.78132 272 MET A N 1
ATOM 3053 C CA . MET A 1 245 ? 30.84100 -11.00500 76.76500 1.000 22.13950 272 MET A CA 1
ATOM 3054 C C . MET A 1 245 ? 30.49100 -11.68800 75.44400 1.000 19.90765 272 MET A C 1
ATOM 3055 O O . MET A 1 245 ? 29.36600 -12.17800 75.31200 1.000 22.41058 272 MET A O 1
ATOM 3069 N N . ALA A 1 246 ? 31.45400 -11.83300 74.53300 1.000 21.48152 273 ALA A N 1
ATOM 3070 C CA . ALA A 1 246 ? 31.21100 -12.63800 73.33700 1.000 23.58967 273 ALA A CA 1
ATOM 3071 C C . ALA A 1 246 ? 30.85400 -14.07100 73.71200 1.000 22.86064 273 ALA A C 1
ATOM 3072 O O . ALA A 1 246 ? 29.98300 -14.68300 73.08400 1.000 24.07920 273 ALA A O 1
ATOM 3079 N N . SER A 1 247 ? 31.52300 -14.63400 74.72900 1.000 21.88683 274 SER A N 1
ATOM 3080 C CA . SER A 1 247 ? 31.21200 -16.00300 75.12100 1.000 24.58189 274 SER A CA 1
ATOM 3081 C C . SER A 1 247 ? 29.82000 -16.09900 75.73500 1.000 22.63429 274 SER A C 1
ATOM 3082 O O . SER A 1 247 ? 29.14700 -17.11700 75.57000 1.000 23.85812 274 SER A O 1
ATOM 3090 N N . GLU A 1 248 ? 29.36600 -15.05800 76.43300 1.000 21.35782 275 GLU A N 1
ATOM 3091 C CA . GLU A 1 248 ? 28.00700 -15.04700 76.96000 1.000 21.75261 275 GLU A CA 1
ATOM 3092 C C . GLU A 1 248 ? 26.97800 -15.08600 75.83000 1.000 22.27109 275 GLU A C 1
ATOM 3093 O O . GLU A 1 248 ? 25.99200 -15.83100 75.91000 1.000 23.60809 275 GLU A O 1
ATOM 3105 N N . GLN A 1 249 ? 27.18300 -14.25000 74.78700 1.000 25.65308 276 GLN A N 1
ATOM 3106 C CA . GLN A 1 249 ? 26.27300 -14.26200 73.64400 1.000 22.41058 276 GLN A CA 1
ATOM 3107 C C . GLN A 1 249 ? 26.27000 -15.61600 72.95500 1.000 23.13172 276 GLN A C 1
ATOM 3108 O O . GLN A 1 249 ? 25.21200 -16.10100 72.52800 1.000 28.25339 276 GLN A O 1
ATOM 3122 N N . MET A 1 250 ? 27.43500 -16.23800 72.83000 1.000 23.73706 277 MET A N 1
ATOM 3123 C CA . MET A 1 250 ? 27.49500 -17.56700 72.23300 1.000 25.79520 277 MET A CA 1
ATOM 3124 C C . MET A 1 250 ? 26.74400 -18.57800 73.08000 1.000 30.31942 277 MET A C 1
ATOM 3125 O O . MET A 1 250 ? 26.01400 -19.43300 72.55300 1.000 25.83468 277 MET A O 1
ATOM 3139 N N . TYR A 1 251 ? 26.91700 -18.50500 74.39900 1.000 23.66600 278 TYR A N 1
ATOM 3140 C CA . TYR A 1 251 ? 26.23000 -19.43400 75.29300 1.000 25.11880 278 TYR A CA 1
ATOM 3141 C C . TYR A 1 251 ? 24.72400 -19.26500 75.19000 1.000 29.85095 278 TYR A C 1
ATOM 3142 O O . TYR A 1 251 ? 23.98400 -20.24500 75.06700 1.000 28.55079 278 TYR A O 1
ATOM 3160 N N . LEU A 1 252 ? 24.24800 -18.02200 75.22900 1.000 27.79281 279 LEU A N 1
ATOM 3161 C CA . LEU A 1 252 ? 22.82700 -17.73100 75.25400 1.000 27.67963 279 LEU A CA 1
ATOM 3162 C C . LEU A 1 252 ? 22.18700 -17.83100 73.87500 1.000 28.09547 279 LEU A C 1
ATOM 3163 O O . LEU A 1 252 ? 20.95300 -17.86500 73.77800 1.000 30.31416 279 LEU A O 1
ATOM 3179 N N . ASN A 1 253 ? 22.99900 -17.87800 72.83000 1.000 29.13770 280 ASN A N 1
ATOM 3180 C CA . ASN A 1 253 ? 22.49900 -17.79800 71.45500 1.000 32.66181 280 ASN A CA 1
ATOM 3181 C C . ASN A 1 253 ? 21.52600 -16.63700 71.31300 1.000 34.30938 280 ASN A C 1
ATOM 3182 O O . ASN A 1 253 ? 20.46600 -16.74900 70.68700 1.000 31.53799 280 ASN A O 1
ATOM 3193 N N . ALA A 1 254 ? 21.89000 -15.50400 71.89600 1.000 28.72976 281 ALA A N 1
ATOM 3194 C CA . ALA A 1 254 ? 21.04800 -14.31600 71.91500 1.000 28.85083 281 ALA A CA 1
ATOM 3195 C C . ALA A 1 254 ? 21.90500 -13.1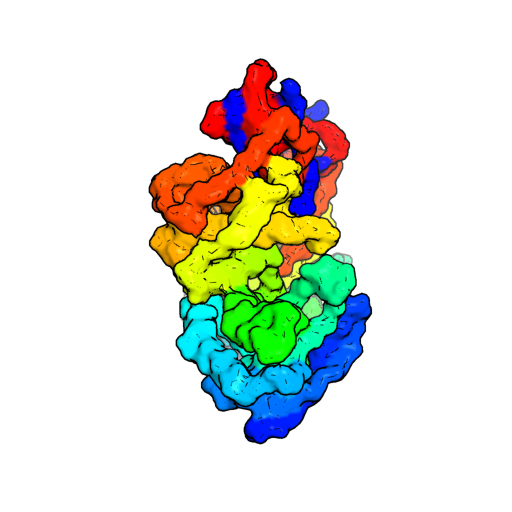0300 72.25400 1.000 31.36955 281 ALA A C 1
ATOM 3196 O O . ALA A 1 254 ? 22.90500 -13.23200 72.96900 1.000 28.86399 281 ALA A O 1
ATOM 3203 N N . PRO A 1 255 ? 21.53000 -11.92000 71.77600 1.000 29.70883 282 PRO A N 1
ATOM 3204 C CA . PRO A 1 255 ? 22.28500 -10.71200 72.10400 1.000 28.81661 282 PRO A CA 1
ATOM 3205 C C . PRO A 1 255 ? 22.13500 -10.32500 73.56400 1.000 26.10576 282 PRO A C 1
ATOM 3206 O O . PRO A 1 255 ? 21.17400 -10.66700 74.24200 1.000 26.20051 282 PRO A O 1
ATOM 3217 N N . LEU A 1 256 ? 23.12200 -9.56900 74.04500 1.000 27.20326 283 LEU A N 1
ATOM 3218 C CA . LEU A 1 256 ? 23.10100 -9.07500 75.41500 1.000 26.45317 283 LEU A CA 1
ATOM 3219 C C . LEU A 1 256 ? 22.33800 -7.75400 75.41600 1.000 24.76876 283 LEU A C 1
ATOM 3220 O O . LEU A 1 256 ? 22.90100 -6.65700 75.41500 1.000 25.08985 283 LEU A O 1
ATOM 3236 N N . ASN A 1 257 ? 21.00700 -7.86700 75.42200 1.000 26.42948 284 ASN A N 1
ATOM 3237 C CA . ASN A 1 257 ? 20.18000 -6.67500 75.28000 1.000 26.28999 284 ASN A CA 1
ATOM 3238 C C . ASN A 1 257 ? 20.37500 -5.68200 76.41700 1.000 26.12945 284 ASN A C 1
ATOM 3239 O O . ASN A 1 257 ? 20.26000 -4.47300 76.19200 1.000 27.38223 284 ASN A O 1
ATOM 3250 N N . SER A 1 258 ? 20.67600 -6.14400 77.63600 1.000 25.32672 285 SER A N 1
ATOM 3251 C CA . SER A 1 258 ? 20.90900 -5.18900 78.71200 1.000 23.63178 285 SER A CA 1
ATOM 3252 C C . SER A 1 258 ? 22.14900 -4.34000 78.44300 1.000 22.46059 285 SER A C 1
ATOM 3253 O O . SER A 1 258 ? 22.19500 -3.16600 78.83800 1.000 25.57412 285 SER A O 1
ATOM 3261 N N . ARG A 1 259 ? 23.16800 -4.91300 77.77900 1.000 24.85298 286 ARG A N 1
ATOM 3262 C CA . ARG A 1 259 ? 24.35400 -4.13100 77.43400 1.000 23.97656 286 ARG A CA 1
ATOM 3263 C C . ARG A 1 259 ? 24.01400 -3.07600 76.39300 1.000 23.28963 286 ARG A C 1
ATOM 3264 O O . ARG A 1 259 ? 24.52000 -1.94500 76.44600 1.000 25.15038 286 ARG A O 1
ATOM 3285 N N . ILE A 1 260 ? 23.13900 -3.43500 75.44700 1.000 25.90837 287 ILE A N 1
ATOM 3286 C CA . ILE A 1 260 ? 22.68500 -2.49600 74.42200 1.000 24.31081 287 ILE A CA 1
ATOM 3287 C C . ILE A 1 260 ? 21.81700 -1.40500 75.03100 1.000 23.36596 287 ILE A C 1
ATOM 3288 O O . ILE A 1 260 ? 21.98000 -0.22600 74.70500 1.000 24.83192 287 ILE A O 1
ATOM 3304 N N . ASP A 1 261 ? 20.90500 -1.77700 75.93600 1.000 25.09248 288 ASP A N 1
ATOM 3305 C CA . ASP A 1 261 ? 20.10000 -0.78500 76.63900 1.000 24.14237 288 ASP A CA 1
ATOM 3306 C C . ASP A 1 261 ? 20.99700 0.19200 77.39900 1.000 27.00587 288 ASP A C 1
ATOM 3307 O O . ASP A 1 261 ? 20.74900 1.40600 77.41300 1.000 25.70835 288 ASP A O 1
ATOM 3316 N N . TYR A 1 262 ? 22.04300 -0.31800 78.05100 1.000 26.30052 289 TYR A N 1
ATOM 3317 C CA . TYR A 1 262 ? 22.92600 0.57300 78.78500 1.000 23.63704 289 TYR A CA 1
ATOM 3318 C C . TYR A 1 262 ? 23.63700 1.51900 77.83600 1.000 21.71050 289 TYR A C 1
ATOM 3319 O O . TYR A 1 262 ? 23.73200 2.72000 78.10400 1.000 23.91866 289 TYR A O 1
ATOM 3337 N N . TYR A 1 263 ? 24.14200 0.98900 76.71100 1.000 23.21857 290 TYR A N 1
ATOM 3338 C CA . TYR A 1 263 ? 24.75100 1.81400 75.68200 1.000 21.53942 290 TYR A CA 1
ATOM 3339 C C . TYR A 1 263 ? 23.80600 2.95100 75.29200 1.000 21.90789 290 TYR A C 1
ATOM 3340 O O . TYR A 1 263 ? 24.20700 4.11700 75.21500 1.000 23.20015 290 TYR A O 1
ATOM 3358 N N . ASN A 1 264 ? 22.53600 2.60900 75.04200 1.000 25.24776 291 ASN A N 1
ATOM 3359 C CA . ASN A 1 264 ? 21.57400 3.57800 74.52400 1.000 26.76900 291 ASN A CA 1
ATOM 3360 C C . ASN A 1 264 ? 21.28300 4.69800 75.49900 1.000 26.52160 291 ASN A C 1
ATOM 3361 O O . ASN A 1 264 ? 20.88100 5.77800 75.07300 1.000 30.33785 291 ASN A O 1
ATOM 3372 N N . ASN A 1 265 ? 21.47700 4.47900 76.80200 1.000 23.89497 292 ASN A N 1
ATOM 3373 C CA . ASN A 1 265 ? 21.10600 5.47100 77.79700 1.000 25.41884 292 ASN A CA 1
ATOM 3374 C C . ASN A 1 265 ? 22.30200 6.10200 78.48600 1.000 23.68705 292 ASN A C 1
ATOM 3375 O O . ASN A 1 265 ? 22.11900 6.93600 79.38500 1.000 26.52686 292 ASN A O 1
ATOM 3386 N N . SER A 1 266 ? 23.51800 5.78200 78.03600 1.000 24.92930 293 SER A N 1
ATOM 3387 C CA . SER A 1 266 ? 24.71500 6.22500 78.72400 1.000 23.91076 293 SER A CA 1
ATOM 3388 C C . SER A 1 266 ? 25.11000 7.63600 78.30300 1.000 23.71863 293 SER A C 1
ATOM 3389 O O . SER A 1 266 ? 25.51600 7.86900 77.15300 1.000 23.53966 293 SER A O 1
ATOM 3397 N N . LYS A 1 267 ? 25.07700 8.55700 79.26800 1.000 24.55294 294 LYS A N 1
ATOM 3398 C CA . LYS A 1 267 ? 25.57400 9.89600 79.00500 1.000 25.20302 294 LYS A CA 1
ATOM 3399 C C . LYS A 1 267 ? 27.07500 9.88500 78.72400 1.000 24.73981 294 LYS A C 1
ATOM 3400 O O . LYS A 1 267 ? 27.54800 10.58800 77.81800 1.000 24.20817 294 LYS A O 1
ATOM 3419 N N . SER A 1 268 ? 27.83600 9.08900 79.48000 1.000 24.68191 295 SER A N 1
ATOM 3420 C CA . SER A 1 268 ? 29.28100 9.08500 79.27000 1.000 25.39515 295 SER A CA 1
ATOM 3421 C C . SER A 1 268 ? 29.64100 8.65500 77.84600 1.000 20.84197 295 SER A C 1
ATOM 3422 O O . SER A 1 268 ? 30.51000 9.27000 77.20900 1.000 21.72103 295 SER A O 1
ATOM 3430 N N . ILE A 1 269 ? 28.95600 7.64100 77.31600 1.000 23.12646 296 ILE A N 1
ATOM 3431 C CA . ILE A 1 269 ? 29.20000 7.22000 75.94000 1.000 21.37098 296 ILE A CA 1
ATOM 3432 C C . ILE A 1 269 ? 28.85700 8.34300 74.96400 1.000 23.38965 296 ILE A C 1
ATOM 3433 O O . ILE A 1 269 ? 29.62900 8.65500 74.04800 1.000 22.10528 296 ILE A O 1
ATOM 3449 N N . ALA A 1 270 ? 27.71700 9.00000 75.17700 1.000 25.86626 297 ALA A N 1
ATOM 3450 C CA . ALA A 1 270 ? 27.30500 10.08900 74.30900 1.000 25.05300 297 ALA A CA 1
ATOM 3451 C C . ALA A 1 270 ? 28.33000 11.22300 74.27400 1.000 24.36345 297 ALA A C 1
ATOM 3452 O O . ALA A 1 270 ? 28.44500 11.91200 73.25400 1.000 26.39001 297 ALA A O 1
ATOM 3459 N N . TYR A 1 271 ? 29.06300 11.44000 75.37100 1.000 23.79233 298 TYR A N 1
ATOM 3460 C CA . TYR A 1 271 ? 30.02600 12.52700 75.43500 1.000 25.69519 298 TYR A CA 1
ATOM 3461 C C . TYR A 1 271 ? 31.47400 12.04200 75.36500 1.000 23.93182 298 TYR A C 1
ATOM 3462 O O . TYR A 1 271 ? 32.38300 12.77000 75.75900 1.000 26.03207 298 TYR A O 1
ATOM 3480 N N . GLY A 1 272 ? 31.70600 10.85900 74.81100 1.000 23.06592 299 GLY A N 1
ATOM 3481 C CA . GLY A 1 272 ? 33.02500 10.47600 74.35100 1.000 23.07119 299 GLY A CA 1
ATOM 3482 C C . GLY A 1 272 ? 33.74200 9.35800 75.12000 1.000 23.71074 299 GLY A C 1
ATOM 3483 O O . GLY A 1 272 ? 34.96900 9.28300 75.04900 1.000 22.21845 299 GLY A O 1
ATOM 3487 N N . HIS A 1 273 ? 33.02300 8.52800 75.84900 1.000 21.75524 300 HIS A N 1
ATOM 3488 C CA . HIS A 1 273 ? 33.65700 7.47100 76.62200 1.000 21.11569 300 HIS A CA 1
ATOM 3489 C C . HIS A 1 273 ? 34.56000 6.63100 75.73000 1.000 23.01855 300 HIS A C 1
ATOM 3490 O O . HIS A 1 273 ? 34.20100 6.28300 74.60700 1.000 21.90789 300 HIS A O 1
ATOM 3504 N N . SER A 1 274 ? 35.72900 6.28900 76.25500 1.000 22.41585 301 SER A N 1
ATOM 3505 C CA . SER A 1 274 ? 36.71700 5.54500 75.49200 1.000 20.64195 301 SER A CA 1
ATOM 3506 C C . SER A 1 274 ? 36.40000 4.05700 75.40200 1.000 20.73933 301 SER A C 1
ATOM 3507 O O . SER A 1 274 ? 36.02300 3.41300 76.39200 1.000 21.20254 301 SER A O 1
ATOM 3515 N N . LEU A 1 275 ? 36.62700 3.50100 74.19900 1.000 20.58405 302 LEU A N 1
ATOM 3516 C CA . LEU A 1 275 ? 36.54000 2.04700 74.01700 1.000 19.48655 302 LEU A CA 1
ATOM 3517 C C . LEU A 1 275 ? 37.68200 1.29300 74.70200 1.000 20.18926 302 LEU A C 1
ATOM 3518 O O . LEU A 1 275 ? 37.50000 0.13400 75.06400 1.000 21.98158 302 LEU A O 1
ATOM 3534 N N . ILE A 1 276 ? 38.87100 1.89300 74.80400 1.000 21.08411 303 ILE A N 1
ATOM 3535 C CA . ILE A 1 276 ? 40.07000 1.15700 75.17900 1.000 20.44982 303 ILE A CA 1
ATOM 3536 C C . ILE A 1 276 ? 40.62200 1.55200 76.54400 1.000 24.04762 303 ILE A C 1
ATOM 3537 O O . ILE A 1 276 ? 41.30800 0.74300 77.17600 1.000 23.39754 303 ILE A O 1
ATOM 3553 N N . ARG A 1 277 ? 40.36100 2.75300 77.01000 1.000 21.69207 304 ARG A N 1
ATOM 3554 C CA . ARG A 1 277 ? 40.73000 3.17500 78.35600 1.000 21.28150 304 ARG A CA 1
ATOM 3555 C C . ARG A 1 277 ? 39.63200 2.74300 79.31400 1.000 22.91854 304 ARG A C 1
ATOM 3556 O O . ARG A 1 277 ? 38.49600 3.21500 79.22200 1.000 21.69207 304 ARG A O 1
ATOM 3577 N N . TRP A 1 278 ? 39.97400 1.86000 80.23900 1.000 21.01568 305 TRP A N 1
ATOM 3578 C CA . TRP A 1 278 ? 39.00700 1.22200 81.11400 1.000 21.90526 305 TRP A CA 1
ATOM 3579 C C . TRP A 1 278 ? 38.78100 2.10800 82.34700 1.000 23.54230 305 TRP A C 1
ATOM 3580 O O . TRP A 1 278 ? 39.70400 2.32900 83.14600 1.000 22.42111 305 TRP A O 1
ATOM 3601 N N . ASP A 1 279 ? 37.55300 2.62100 82.48000 1.000 24.13184 306 ASP A N 1
ATOM 3602 C CA . ASP A 1 279 ? 37.20600 3.62400 83.50100 1.000 23.82917 306 ASP A CA 1
ATOM 3603 C C . ASP A 1 279 ? 36.87700 2.90200 84.80600 1.000 23.37386 306 ASP A C 1
ATOM 3604 O O . ASP A 1 279 ? 35.72500 2.75300 85.21000 1.000 25.20039 306 ASP A O 1
ATOM 3613 N N . GLU A 1 280 ? 37.93900 2.45600 85.47700 1.000 21.98685 307 GLU A N 1
ATOM 3614 C CA . GLU A 1 280 ? 37.81500 1.63800 86.67900 1.000 23.24489 307 GLU A CA 1
ATOM 3615 C C . GLU A 1 280 ? 37.07300 2.37500 87.77100 1.000 23.84760 307 GLU A C 1
ATOM 3616 O O . GLU A 1 280 ? 36.23700 1.78700 88.47000 1.000 27.20063 307 GLU A O 1
ATOM 3628 N N . GLN A 1 281 ? 37.37800 3.65600 87.94400 1.000 23.66863 308 GLN A N 1
ATOM 3629 C CA . GLN A 1 281 ? 36.81200 4.42300 89.05000 1.000 29.12191 308 GLN A CA 1
ATOM 3630 C C . GLN A 1 281 ? 35.49900 5.09800 88.70800 1.000 34.12778 308 GLN A C 1
ATOM 3631 O O . GLN A 1 281 ? 34.80500 5.56600 89.62400 1.000 33.22504 308 GLN A O 1
ATOM 3645 N N . GLY A 1 282 ? 35.14500 5.16600 87.43300 1.000 28.40604 309 GLY A N 1
ATOM 3646 C CA . GLY A 1 282 ? 33.96300 5.87800 87.01300 1.000 29.64040 309 GLY A CA 1
ATOM 3647 C C . GLY A 1 282 ? 32.88300 4.96500 86.46700 1.000 23.61862 309 GLY A C 1
ATOM 3648 O O . GLY A 1 282 ? 32.50800 3.97800 87.10300 1.000 25.58728 309 GLY A O 1
ATOM 3652 N N . ASP A 1 283 ? 32.38700 5.29000 85.27600 1.000 24.20027 310 ASP A N 1
ATOM 3653 C CA . ASP A 1 283 ? 31.27100 4.57300 84.65100 1.000 26.15050 310 ASP A CA 1
ATOM 3654 C C . ASP A 1 283 ? 31.77500 3.34000 83.89600 1.000 27.02166 310 ASP A C 1
ATOM 3655 O O . ASP A 1 283 ? 31.80100 3.28000 82.65500 1.000 24.32397 310 ASP A O 1
ATOM 3664 N N . THR A 1 284 ? 32.16100 2.32600 84.68100 1.000 22.72378 311 THR A N 1
ATOM 3665 C CA . THR A 1 284 ? 32.68600 1.08400 84.11400 1.000 19.95766 311 THR A CA 1
ATOM 3666 C C . THR A 1 284 ? 31.64900 0.36400 83.23500 1.000 22.26583 311 THR A C 1
ATOM 3667 O O . THR A 1 284 ? 32.01100 -0.27200 82.23000 1.000 22.29478 311 THR A O 1
ATOM 3678 N N . LEU A 1 285 ? 30.36100 0.46200 83.57500 1.000 21.99737 312 LEU A N 1
ATOM 3679 C CA . LEU A 1 285 ? 29.34400 -0.17300 82.74100 1.000 21.32098 312 LEU A CA 1
ATOM 3680 C C . LEU A 1 285 ? 29.37800 0.34500 81.30500 1.000 20.79723 312 LEU A C 1
ATOM 3681 O O . LEU A 1 285 ? 29.04300 -0.39200 80.37100 1.000 21.11832 312 LEU A O 1
ATOM 3697 N N . SER A 1 286 ? 29.78800 1.59400 81.08600 1.000 19.29705 313 SER A N 1
ATOM 3698 C CA . SER A 1 286 ? 29.91500 2.07500 79.71700 1.000 20.09188 313 SER A CA 1
ATOM 3699 C C . SER A 1 286 ? 30.99500 1.30600 78.96200 1.000 20.70511 313 SER A C 1
ATOM 3700 O O . SER A 1 286 ? 30.81800 0.97800 77.78600 1.000 20.22611 313 SER A O 1
ATOM 3708 N N . ASN A 1 287 ? 32.11400 0.98500 79.63300 1.000 19.33127 314 ASN A N 1
ATOM 3709 C CA . ASN A 1 287 ? 33.15000 0.17500 78.99200 1.000 22.20003 314 ASN A CA 1
ATOM 3710 C C . ASN A 1 287 ? 32.64700 -1.23100 78.66200 1.000 20.17874 314 ASN A C 1
ATOM 3711 O O . ASN A 1 287 ? 32.96600 -1.77600 77.60100 1.000 21.13148 314 ASN A O 1
ATOM 3722 N N . TYR A 1 288 ? 31.89500 -1.86000 79.56400 1.000 20.03661 315 TYR A N 1
ATOM 3723 C CA . TYR A 1 288 ? 31.34100 -3.16200 79.22700 1.000 19.79711 315 TYR A CA 1
ATOM 3724 C C . TYR A 1 288 ? 30.51300 -3.08400 77.94300 1.000 20.08136 315 TYR A C 1
ATOM 3725 O O . TYR A 1 288 ? 30.63800 -3.94400 77.05900 1.000 22.01843 315 TYR A O 1
ATOM 3743 N N . SER A 1 289 ? 29.65100 -2.06300 77.83300 1.000 19.81553 316 SER A N 1
ATOM 3744 C CA . SER A 1 289 ? 28.80800 -1.95100 76.65400 1.000 19.65762 316 SER A CA 1
ATOM 3745 C C . SER A 1 289 ? 29.63600 -1.70400 75.39300 1.000 21.00515 316 SER A C 1
ATOM 3746 O O . SER A 1 289 ? 29.38100 -2.33200 74.36800 1.000 20.37350 316 SER A O 1
ATOM 3754 N N . LEU A 1 290 ? 30.64100 -0.81700 75.44700 1.000 18.16007 317 LEU A N 1
ATOM 3755 C CA . LEU A 1 290 ? 31.44200 -0.55700 74.24800 1.000 20.30770 317 LEU A CA 1
ATOM 3756 C C . LEU A 1 290 ? 32.25200 -1.79000 73.83300 1.000 22.01843 317 LEU A C 1
ATOM 3757 O O . LEU A 1 290 ? 32.31900 -2.12800 72.64000 1.000 21.34730 317 LEU A O 1
ATOM 3773 N N . SER A 1 291 ? 32.87200 -2.47300 74.81100 1.000 20.27612 318 SER A N 1
ATOM 3774 C CA . SER A 1 291 ? 33.62900 -3.68900 74.53600 1.000 21.92105 318 SER A CA 1
ATOM 3775 C C . SER A 1 291 ? 32.75600 -4.74900 73.86800 1.000 18.11270 318 SER A C 1
ATOM 3776 O O . SER A 1 291 ? 33.19400 -5.40500 72.91600 1.000 21.75261 318 SER A O 1
ATOM 3784 N N . TYR A 1 292 ? 31.54700 -4.95000 74.38700 1.000 20.17874 319 TYR A N 1
ATOM 3785 C CA . TYR A 1 292 ? 30.65000 -5.94200 73.81600 1.000 19.89449 319 TYR A CA 1
ATOM 3786 C C . TYR A 1 292 ? 30.32500 -5.61900 72.36100 1.000 18.84963 319 TYR A C 1
ATOM 3787 O O . TYR A 1 292 ? 30.43200 -6.47600 71.47800 1.000 21.23149 319 TYR A O 1
ATOM 3805 N N . LEU A 1 293 ? 29.94600 -4.37400 72.09200 1.000 21.01568 320 LEU A N 1
ATOM 3806 C CA . LEU A 1 293 ? 29.57000 -4.02300 70.72300 1.000 21.68418 320 LEU A CA 1
ATOM 3807 C C . LEU A 1 293 ? 30.75400 -4.12800 69.77700 1.000 22.22898 320 LEU A C 1
ATOM 3808 O O . LEU A 1 293 ? 30.59000 -4.52400 68.62400 1.000 23.67126 320 LEU A O 1
ATOM 3824 N N . PHE A 1 294 ? 31.95500 -3.80500 70.24200 1.000 19.97608 321 PHE A N 1
ATOM 3825 C CA . PHE A 1 294 ? 33.10800 -3.88500 69.37700 1.000 19.99713 321 PHE A CA 1
ATOM 3826 C C . PHE A 1 294 ? 33.40900 -5.32600 68.99300 1.000 23.67389 321 PHE A C 1
ATOM 3827 O O . PHE A 1 294 ? 33.68900 -5.62300 67.82400 1.000 21.42889 321 PHE A O 1
ATOM 3844 N N . ILE A 1 295 ? 33.39900 -6.23800 69.97100 1.000 22.07896 322 ILE A N 1
ATOM 3845 C CA . ILE A 1 295 ? 33.76700 -7.61100 69.63000 1.000 24.05552 322 ILE A CA 1
ATOM 3846 C C . ILE A 1 295 ? 32.69200 -8.21900 68.73500 1.000 25.27145 322 ILE A C 1
ATOM 3847 O O . ILE A 1 295 ? 33.00500 -9.05500 67.87100 1.000 25.85573 322 ILE A O 1
ATOM 3863 N N . GLU A 1 296 ? 31.43700 -7.77900 68.86900 1.000 21.51311 323 GLU A N 1
ATOM 3864 C CA . GLU A 1 296 ? 30.40000 -8.27900 67.96000 1.000 23.53177 323 GLU A CA 1
ATOM 3865 C C . GLU A 1 296 ? 30.57200 -7.68300 66.56100 1.000 23.78969 323 GLU A C 1
ATOM 3866 O O . GLU A 1 296 ? 30.34200 -8.36500 65.55700 1.000 25.92153 323 GLU A O 1
ATOM 3878 N N . TYR A 1 297 ? 30.99100 -6.42300 66.48000 1.000 22.83168 324 TYR A N 1
ATOM 3879 C CA . TYR A 1 297 ? 31.34900 -5.82500 65.18800 1.000 22.40269 324 TYR A CA 1
ATOM 3880 C C . TYR A 1 297 ? 32.45900 -6.61400 64.49900 1.000 26.59793 324 TYR A C 1
ATOM 3881 O O . TYR A 1 297 ? 32.34000 -6.97900 63.32000 1.000 26.13734 324 TYR A O 1
ATOM 3899 N N . LEU A 1 298 ? 33.55700 -6.89800 65.22000 1.000 22.53428 325 LEU A N 1
ATOM 3900 C CA . LEU A 1 298 ? 34.62600 -7.69700 64.64900 1.000 26.39001 325 LEU A CA 1
ATOM 3901 C C . LEU A 1 298 ? 34.12300 -9.07700 64.22400 1.000 28.89294 325 LEU A C 1
ATOM 3902 O O . LEU A 1 298 ? 34.50800 -9.58400 63.16600 1.000 26.77689 325 LEU A O 1
ATOM 3918 N N . LYS A 1 299 ? 33.25100 -9.69400 65.02600 1.000 24.91878 326 LYS A N 1
ATOM 3919 C CA . LYS A 1 299 ? 32.70400 -10.99500 64.65300 1.000 24.07394 326 LYS A CA 1
ATOM 3920 C C . LYS A 1 299 ? 32.00400 -10.91300 63.29300 1.000 25.40305 326 LYS A C 1
ATOM 3921 O O . LYS A 1 299 ? 32.21300 -11.77200 62.41100 1.000 28.88504 326 LYS A O 1
ATOM 3940 N N . LYS A 1 300 ? 31.18700 -9.88200 63.10500 1.000 24.80297 327 LYS A N 1
ATOM 3941 C CA . LYS A 1 300 ? 30.42700 -9.74800 61.86400 1.000 26.69267 327 LYS A CA 1
ATOM 3942 C C . LYS A 1 300 ? 31.31300 -9.35100 60.69000 1.000 33.55929 327 LYS A C 1
ATOM 3943 O O . LYS A 1 300 ? 31.06300 -9.78300 59.56300 1.000 30.62209 327 LYS A O 1
ATOM 3962 N N . GLN A 1 301 ? 32.35700 -8.55100 60.92300 1.000 26.57424 328 GLN A N 1
ATOM 3963 C CA . GLN A 1 301 ? 33.24000 -8.12000 59.84200 1.000 26.94534 328 GLN A CA 1
ATOM 3964 C C . GLN A 1 301 ? 34.23900 -9.19400 59.43500 1.000 30.71158 328 GLN A C 1
ATOM 3965 O O . GLN A 1 301 ? 34.73300 -9.16600 58.30600 1.000 30.14835 328 GLN A O 1
ATOM 3979 N N A SER A 1 302 ? 34.54000 -10.13400 60.32700 0.440 26.35842 329 SER A N 1
ATOM 3980 N N B SER A 1 302 ? 34.52300 -10.14600 60.32000 0.560 26.42422 329 SER A N 1
ATOM 3981 C CA A SER A 1 302 ? 35.52800 -11.15900 60.05300 0.440 28.35866 329 SER A CA 1
ATOM 3982 C CA B SER A 1 302 ? 35.51800 -11.17100 60.06300 0.560 28.63501 329 SER A CA 1
ATOM 3983 C C A SER A 1 302 ? 34.93300 -12.26200 59.19100 0.440 28.71397 329 SER A C 1
ATOM 3984 C C B SER A 1 302 ? 34.93700 -12.28400 59.20400 0.560 28.56658 329 SER A C 1
ATOM 3985 O O A SER A 1 302 ? 33.80500 -12.70500 59.42400 0.440 27.68227 329 SER A O 1
ATOM 3986 O O B SER A 1 302 ? 33.82500 -12.75600 59.45400 0.560 27.30064 329 SER A O 1
ATOM 4001 N N . ASP A 1 303 ? 35.71200 -12.72500 58.20600 1.000 30.01939 330 ASP A N 1
ATOM 4002 C CA . ASP A 1 303 ? 35.20500 -13.77300 57.32000 1.000 32.30914 330 ASP A CA 1
ATOM 4003 C C . ASP A 1 303 ? 35.06900 -15.10700 58.04400 1.000 38.83624 330 ASP A C 1
ATOM 4004 O O . ASP A 1 303 ? 34.31400 -15.96300 57.57700 1.000 38.52567 330 ASP A O 1
ATOM 4014 N N . ASN A 1 304 ? 35.75200 -15.29600 59.18400 1.000 30.98003 331 ASN A N 1
ATOM 4015 C CA . ASN A 1 304 ? 35.62200 -16.52500 59.96300 1.000 26.76637 331 ASN A CA 1
ATOM 4016 C C . ASN A 1 304 ? 34.81800 -16.33300 61.24500 1.000 34.00408 331 ASN A C 1
ATOM 4017 O O . ASN A 1 304 ? 34.79500 -17.23500 62.09200 1.000 30.71158 331 ASN A O 1
ATOM 4028 N N . GLY A 1 305 ? 34.12700 -15.20700 61.38400 1.000 27.89808 332 GLY A N 1
ATOM 4029 C CA . GLY A 1 305 ? 33.17900 -15.02000 62.45900 1.000 28.96926 332 GLY A CA 1
ATOM 4030 C C . GLY A 1 305 ? 33.77500 -15.33800 63.81800 1.000 27.91124 332 GLY A C 1
ATOM 4031 O O . GLY A 1 305 ? 34.84700 -14.84300 64.19100 1.000 27.51383 332 GLY A O 1
ATOM 4035 N N . GLU A 1 306 ? 33.07200 -16.20300 64.54600 1.000 28.14811 333 GLU A N 1
ATOM 4036 C CA . GLU A 1 306 ? 33.45000 -16.51600 65.92300 1.000 27.91124 333 GLU A CA 1
ATOM 4037 C C . GLU A 1 306 ? 34.81000 -17.18800 66.02000 1.000 26.51107 333 GLU A C 1
ATOM 4038 O O . GLU A 1 306 ? 35.41200 -17.19500 67.09200 1.000 25.12933 333 GLU A O 1
ATOM 4050 N N . GLN A 1 307 ? 35.33200 -17.75600 64.92600 1.000 24.75034 334 GLN A N 1
ATOM 4051 C CA . GLN A 1 307 ? 36.65400 -18.34200 65.00800 1.000 24.38450 334 GLN A CA 1
ATOM 4052 C C . GLN A 1 307 ? 37.75400 -17.31100 65.23200 1.000 21.18938 334 GLN A C 1
ATOM 4053 O O . GLN A 1 307 ? 38.88000 -17.69600 65.56600 1.000 27.12957 334 GLN A O 1
ATOM 4067 N N . VAL A 1 308 ? 37.46400 -16.01500 65.07300 1.000 24.51347 335 VAL A N 1
ATOM 4068 C CA . VAL A 1 308 ? 38.49600 -15.01400 65.29800 1.000 23.23963 335 VAL A CA 1
ATOM 4069 C C . VAL A 1 308 ? 38.83100 -14.88600 66.78300 1.000 25.73993 335 VAL A C 1
ATOM 4070 O O . VAL A 1 308 ? 39.93300 -14.46500 67.12700 1.000 24.16606 335 VAL A O 1
ATOM 4083 N N . PHE A 1 309 ? 37.91300 -15.27700 67.66600 1.000 23.75285 336 PHE A N 1
ATOM 4084 C CA . PHE A 1 309 ? 38.11200 -15.05600 69.09800 1.000 24.41082 336 PHE A CA 1
ATOM 4085 C C . PHE A 1 309 ? 39.34600 -15.78100 69.61300 1.000 22.57902 336 PHE A C 1
ATOM 4086 O O . PHE A 1 309 ? 40.18600 -15.20000 70.30500 1.000 25.14512 336 PHE A O 1
ATOM 4103 N N . LYS A 1 310 ? 39.48000 -17.07200 69.28400 1.000 24.37398 337 LYS A N 1
ATOM 4104 C CA . LYS A 1 310 ? 40.62200 -17.83700 69.75100 1.000 25.53201 337 LYS A CA 1
ATOM 4105 C C . LYS A 1 310 ? 41.91900 -17.34800 69.12300 1.000 25.46884 337 LYS A C 1
ATOM 4106 O O . LYS A 1 310 ? 42.96400 -17.36500 69.77200 1.000 24.23448 337 LYS A O 1
ATOM 4125 N N . GLU A 1 311 ? 41.86500 -16.87700 67.87600 1.000 25.59517 338 GLU A N 1
ATOM 4126 C CA . GLU A 1 311 ? 43.05300 -16.32300 67.25100 1.000 25.00563 338 GLU A CA 1
ATOM 4127 C C . GLU A 1 311 ? 43.54200 -15.09300 67.98900 1.000 21.99474 338 GLU A C 1
ATOM 4128 O O . GLU A 1 311 ? 44.74400 -14.93500 68.19500 1.000 25.98206 338 GLU A O 1
ATOM 4140 N N . LEU A 1 312 ? 42.62400 -14.23800 68.44200 1.000 23.14488 339 LEU A N 1
ATOM 4141 C CA . LEU A 1 312 ? 43.03700 -13.07200 69.21300 1.000 25.13459 339 LEU A CA 1
ATOM 4142 C C . LEU A 1 312 ? 43.76300 -13.49200 70.48000 1.000 25.90837 339 LEU A C 1
ATOM 4143 O O . LEU A 1 312 ? 44.79900 -12.91900 70.83900 1.000 24.78718 339 LEU A O 1
ATOM 4159 N N . ILE A 1 313 ? 43.21300 -14.48000 71.19500 1.000 23.04224 340 ILE A N 1
ATOM 4160 C CA . ILE A 1 313 ? 43.82000 -14.91900 72.44900 1.000 21.88683 340 ILE A CA 1
ATOM 4161 C C . ILE A 1 313 ? 45.19100 -15.52000 72.19700 1.000 23.08435 340 ILE A C 1
ATOM 4162 O O . ILE A 1 313 ? 46.16000 -15.23700 72.90800 1.000 23.36859 340 ILE A O 1
ATOM 4178 N N . ASN A 1 314 ? 45.28500 -16.38000 71.18400 1.000 23.86076 341 ASN A N 1
ATOM 4179 C CA . ASN A 1 314 ? 46.52500 -17.12100 70.96500 1.000 25.67939 341 ASN A CA 1
ATOM 4180 C C . ASN A 1 314 ? 47.56000 -16.36500 70.14600 1.000 25.30567 341 ASN A C 1
ATOM 4181 O O . ASN A 1 314 ? 48.69200 -16.86100 70.01700 1.000 26.06628 341 ASN A O 1
ATOM 4192 N N . ASP A 1 315 ? 47.24400 -15.19400 69.61600 1.000 25.24776 342 ASP A N 1
ATOM 4193 C CA . ASP A 1 315 ? 48.25800 -14.39700 68.91700 1.000 24.48715 342 ASP A CA 1
ATOM 4194 C C . ASP A 1 315 ? 49.38700 -14.05500 69.88200 1.000 27.39802 342 ASP A C 1
ATOM 4195 O O . ASP A 1 315 ? 49.12400 -13.61900 71.01100 1.000 26.37948 342 ASP A O 1
ATOM 4204 N N . PRO A 1 316 ? 50.65400 -14.23700 69.49900 1.000 25.88468 343 PRO A N 1
ATOM 4205 C CA . PRO A 1 316 ? 51.73500 -13.97300 70.45400 1.000 27.15326 343 PRO A CA 1
ATOM 4206 C C . PRO A 1 316 ? 52.02200 -12.49300 70.67200 1.000 27.08219 343 PRO A C 1
ATOM 4207 O O . PRO A 1 316 ? 52.77400 -12.16300 71.59900 1.000 30.08782 343 PRO A O 1
ATOM 4218 N N . GLY A 1 317 ? 51.43600 -11.60900 69.86600 1.000 26.79269 344 GLY A N 1
ATOM 4219 C CA . GLY A 1 317 ? 51.68300 -10.18900 69.97600 1.000 28.04547 344 GLY A CA 1
ATOM 4220 C C . GLY A 1 317 ? 50.84600 -9.54200 71.05700 1.000 30.11414 344 GLY A C 1
ATOM 4221 O O . GLY A 1 317 ? 50.01700 -10.17600 71.72000 1.000 26.64267 344 GLY A O 1
ATOM 4225 N N . ASP A 1 318 ? 51.07300 -8.24200 71.24200 1.000 24.14237 345 ASP A N 1
ATOM 4226 C CA . ASP A 1 318 ? 50.22700 -7.51700 72.19200 1.000 24.69243 345 ASP A CA 1
ATOM 4227 C C . ASP A 1 318 ? 48.82800 -7.33700 71.60400 1.000 24.50031 345 ASP A C 1
ATOM 4228 O O . ASP A 1 318 ? 48.52100 -7.77000 70.48900 1.000 23.48966 345 ASP A O 1
ATOM 4237 N N . THR A 1 319 ? 47.93400 -6.72700 72.38600 1.000 21.49995 346 THR A N 1
ATOM 4238 C CA . THR A 1 319 ? 46.52900 -6.75400 72.01600 1.000 21.55785 346 THR A CA 1
ATOM 4239 C C . THR A 1 319 ? 46.28200 -6.05200 70.69300 1.000 21.49995 346 THR A C 1
ATOM 4240 O O . THR A 1 319 ? 45.54700 -6.56100 69.83900 1.000 24.88719 346 THR A O 1
ATOM 4251 N N . ASN A 1 320 ? 46.88300 -4.87200 70.49800 1.000 21.61312 347 ASN A N 1
ATOM 4252 C CA . ASN A 1 320 ? 46.66600 -4.15400 69.25000 1.000 20.37350 347 ASN A CA 1
ATOM 4253 C C . ASN A 1 320 ? 47.26300 -4.90500 68.05000 1.000 23.03434 347 ASN A C 1
ATOM 4254 O O . ASN A 1 320 ? 46.72700 -4.82500 66.93600 1.000 25.39778 347 ASN A O 1
ATOM 4265 N N . THR A 1 321 ? 48.37200 -5.60400 68.25800 1.000 26.90849 348 THR A N 1
ATOM 4266 C CA . THR A 1 321 ? 48.95000 -6.42900 67.19600 1.000 24.69243 348 THR A CA 1
ATOM 4267 C C . THR A 1 321 ? 47.99900 -7.56700 66.84700 1.000 22.96854 348 THR A C 1
ATOM 4268 O O . THR A 1 321 ? 47.68200 -7.80300 65.67000 1.000 27.04535 348 THR A O 1
ATOM 4279 N N . ALA A 1 322 ? 47.47100 -8.25100 67.86400 1.000 21.66576 349 ALA A N 1
ATOM 4280 C CA . ALA A 1 322 ? 46.52800 -9.32900 67.61300 1.000 21.58417 349 ALA A CA 1
ATOM 4281 C C . ALA A 1 322 ? 45.32500 -8.84200 66.82600 1.000 26.28736 349 ALA A C 1
ATOM 4282 O O . ALA A 1 322 ? 44.86200 -9.51800 65.90600 1.000 25.16091 349 ALA A O 1
ATOM 4289 N N . LEU A 1 323 ? 44.78100 -7.67900 67.18600 1.000 21.81051 350 LEU A N 1
ATOM 4290 C CA . LEU A 1 323 ? 43.62900 -7.15000 66.48100 1.000 22.33689 350 LEU A CA 1
ATOM 4291 C C . LEU A 1 323 ? 44.00700 -6.75500 65.05700 1.000 22.65008 350 LEU A C 1
ATOM 4292 O O . LEU A 1 323 ? 43.24000 -6.99500 64.11200 1.000 23.65284 350 LEU A O 1
ATOM 4308 N N . GLN A 1 324 ? 45.15700 -6.11800 64.89000 1.000 22.26056 351 GLN A N 1
ATOM 4309 C CA . GLN A 1 324 ? 45.58000 -5.71800 63.54400 1.000 22.80273 351 GLN A CA 1
ATOM 4310 C C . GLN A 1 324 ? 45.75500 -6.94100 62.65600 1.000 25.58728 351 GLN A C 1
ATOM 4311 O O . GLN A 1 324 ? 45.33600 -6.93500 61.49500 1.000 27.09272 351 GLN A O 1
ATOM 4325 N N . ASN A 1 325 ? 46.35200 -8.00400 63.19900 1.000 25.24776 352 ASN A N 1
ATOM 4326 C CA . ASN A 1 325 ? 46.50900 -9.24000 62.43500 1.000 25.77941 352 ASN A CA 1
ATOM 4327 C C . ASN A 1 325 ? 45.16500 -9.82600 62.04100 1.000 28.83504 352 ASN A C 1
ATOM 4328 O O . ASN A 1 325 ? 44.97800 -10.25400 60.89700 1.000 29.73251 352 ASN A O 1
ATOM 4339 N N . ALA A 1 326 ? 44.20200 -9.86200 62.97100 1.000 25.10827 353 ALA A N 1
ATOM 4340 C CA . ALA A 1 326 ? 42.88600 -10.38400 62.64600 1.000 24.11342 353 ALA A CA 1
ATOM 4341 C C . ALA A 1 326 ? 42.21900 -9.56900 61.54400 1.000 27.46908 353 ALA A C 1
ATOM 4342 O O . ALA A 1 326 ? 41.56300 -10.12900 60.66200 1.000 25.94522 353 ALA A O 1
ATOM 4349 N N . ILE A 1 327 ? 42.33600 -8.24000 61.60300 1.000 26.50318 354 ILE A N 1
ATOM 4350 C CA . ILE A 1 327 ? 41.72500 -7.39400 60.58700 1.000 23.95287 354 ILE A CA 1
ATOM 4351 C C . ILE A 1 327 ? 42.36100 -7.68200 59.23000 1.000 26.03207 354 ILE A C 1
ATOM 4352 O O . ILE A 1 327 ? 41.66100 -7.82300 58.22000 1.000 29.42721 354 ILE A O 1
ATOM 4368 N N . HIS A 1 328 ? 43.68900 -7.77100 59.19200 1.000 25.72677 355 HIS A N 1
ATOM 4369 C CA . HIS A 1 328 ? 44.37100 -7.98400 57.91500 1.000 27.79807 355 HIS A CA 1
ATOM 4370 C C . HIS A 1 328 ? 44.05000 -9.35800 57.33500 1.000 34.63836 355 HIS A C 1
ATOM 4371 O O . HIS A 1 328 ? 43.91700 -9.49800 56.11400 1.000 32.85131 355 HIS A O 1
ATOM 4385 N N . GLU A 1 329 ? 43.92900 -10.38400 58.18500 1.000 30.65894 356 GLU A N 1
ATOM 4386 C CA . GLU A 1 329 ? 43.70200 -11.73600 57.68900 1.000 29.45616 356 GLU A CA 1
ATOM 4387 C C . GLU A 1 329 ? 42.24900 -11.99700 57.35800 1.000 33.70141 356 GLU A C 1
ATOM 4388 O O . GLU A 1 329 ? 41.96400 -12.78900 56.45800 1.000 34.52782 356 GLU A O 1
ATOM 4400 N N . HIS A 1 330 ? 41.31600 -11.37000 58.06900 1.000 27.82439 357 HIS A N 1
ATOM 4401 C CA . HIS A 1 330 ? 39.92300 -11.74800 57.96400 1.000 27.55857 357 HIS A CA 1
ATOM 4402 C C . HIS A 1 330 ? 38.96600 -10.63700 57.55700 1.000 22.69483 357 HIS A C 1
ATOM 4403 O O . HIS A 1 330 ? 37.78900 -10.92000 57.35300 1.000 29.41142 357 HIS A O 1
ATOM 4418 N N . VAL A 1 331 ? 39.41300 -9.38900 57.45100 1.000 27.59805 358 VAL A N 1
ATOM 4419 C CA . VAL A 1 331 ? 38.52900 -8.26900 57.15200 1.000 29.61145 358 VAL A CA 1
ATOM 4420 C C . VAL A 1 331 ? 38.95800 -7.53300 55.88500 1.000 33.26715 358 VAL A C 1
ATOM 4421 O O . VAL A 1 331 ? 38.15300 -7.33500 54.97000 1.000 37.18867 358 VAL A O 1
ATOM 4434 N N . ASP A 1 332 ? 40.21500 -7.09200 55.83100 1.000 30.34048 359 ASP A N 1
ATOM 4435 C CA . ASP A 1 332 ? 40.73300 -6.20200 54.78800 1.000 31.35639 359 ASP A CA 1
ATOM 4436 C C . ASP A 1 332 ? 42.23100 -6.04700 54.99000 1.000 33.75668 359 ASP A C 1
ATOM 4437 O O . ASP A 1 332 ? 42.67000 -5.54500 56.03800 1.000 32.76445 359 ASP A O 1
ATOM 4446 N N . PRO A 1 333 ? 43.06900 -6.47600 54.03400 1.000 32.91710 360 PRO A N 1
ATOM 4447 C CA . PRO A 1 333 ? 44.52000 -6.44600 54.26800 1.000 28.80082 360 PRO A CA 1
ATOM 4448 C C . PRO A 1 333 ? 45.13500 -5.06000 54.25900 1.000 25.17144 360 PRO A C 1
ATOM 4449 O O . PRO A 1 333 ? 46.31700 -4.92200 54.60300 1.000 36.61492 360 PRO A O 1
ATOM 4460 N N . ASN A 1 334 ? 44.39000 -4.02500 53.90500 1.000 31.46693 361 ASN A N 1
ATOM 4461 C CA . ASN A 1 334 ? 44.93800 -2.67500 53.88800 1.000 37.48344 361 ASN A CA 1
ATOM 4462 C C . ASN A 1 334 ? 44.24300 -1.76000 54.88900 1.000 36.13328 361 ASN A C 1
ATOM 4463 O O . ASN A 1 334 ? 44.37600 -0.53800 54.79800 1.000 35.34898 361 ASN A O 1
ATOM 4474 N N . LEU A 1 335 ? 43.52600 -2.32500 55.85800 1.000 32.31440 362 LEU A N 1
ATOM 4475 C CA . LEU A 1 335 ? 42.77400 -1.54000 56.83100 1.000 27.85860 362 LEU A CA 1
ATOM 4476 C C . LEU A 1 335 ? 43.51100 -1.51500 58.16100 1.000 26.51634 362 LEU A C 1
ATOM 4477 O O . LEU A 1 335 ? 43.84900 -2.56600 58.70600 1.000 25.87942 362 LEU A O 1
ATOM 4493 N N . SER A 1 336 ? 43.77900 -0.31300 58.66400 1.000 26.49791 363 SER A N 1
ATOM 4494 C CA . SER A 1 336 ? 44.44400 -0.17600 59.94900 1.000 25.47674 363 SER A CA 1
ATOM 4495 C C . SER A 1 336 ? 43.45800 -0.40700 61.09600 1.000 22.03159 363 SER A C 1
ATOM 4496 O O . SER A 1 336 ? 42.24500 -0.22500 60.95500 1.000 25.41621 363 SER A O 1
ATOM 4504 N N . LEU A 1 337 ? 44.01400 -0.78600 62.23800 1.000 23.76338 364 LEU A N 1
ATOM 4505 C CA . LEU A 1 337 ? 43.21800 -0.90500 63.45000 1.000 23.65020 364 LEU A CA 1
ATOM 4506 C C . LEU A 1 337 ? 42.53800 0.41600 63.78700 1.000 20.60247 364 LEU A C 1
ATOM 4507 O O . LEU A 1 337 ? 41.34600 0.44400 64.11000 1.000 23.11067 364 LEU A O 1
ATOM 4523 N N . SER A 1 338 ? 43.27100 1.52000 63.69900 1.000 23.78706 365 SER A N 1
ATOM 4524 C CA . SER A 1 338 ? 42.68000 2.81100 64.02800 1.000 26.88480 365 SER A CA 1
ATOM 4525 C C . SER A 1 338 ? 41.45100 3.08800 63.17000 1.000 26.51897 365 SER A C 1
ATOM 4526 O O . SER A 1 338 ? 40.41600 3.53000 63.67800 1.000 26.17419 365 SER A O 1
ATOM 4534 N N A LYS A 1 339 ? 41.55200 2.84700 61.85700 0.460 27.26643 366 LYS A N 1
ATOM 4535 N N B LYS A 1 339 ? 41.54800 2.85700 61.85500 0.540 27.28222 366 LYS A N 1
ATOM 4536 C CA A LYS A 1 339 ? 40.42200 3.10500 60.97200 0.460 24.88719 366 LYS A CA 1
ATOM 4537 C CA B LYS A 1 339 ? 40.40500 3.12900 60.99100 0.540 24.66612 366 LYS A CA 1
ATOM 4538 C C A LYS A 1 339 ? 39.28500 2.11300 61.21000 0.460 20.67880 366 LYS A C 1
ATOM 4539 C C B LYS A 1 339 ? 39.27700 2.11900 61.21800 0.540 20.21558 366 LYS A C 1
ATOM 4540 O O A LYS A 1 339 ? 38.10800 2.48200 61.13700 0.460 23.83970 366 LYS A O 1
ATOM 4541 O O B LYS A 1 339 ? 38.09500 2.46900 61.13200 0.540 24.00551 366 LYS A O 1
ATOM 4578 N N . PHE A 1 340 ? 39.61600 0.84700 61.48600 1.000 22.69219 367 PHE A N 1
ATOM 4579 C CA . PHE A 1 340 ? 38.59200 -0.13700 61.82800 1.000 21.19728 367 PHE A CA 1
ATOM 4580 C C . PHE A 1 340 ? 37.77400 0.32000 63.03000 1.000 18.70224 367 PHE A C 1
ATOM 4581 O O . PHE A 1 340 ? 36.55900 0.13900 63.07400 1.000 22.73430 367 PHE A O 1
ATOM 4598 N N . MET A 1 341 ? 38.43600 0.91200 64.01900 1.000 22.91064 368 MET A N 1
ATOM 4599 C CA . MET A 1 341 ? 37.72600 1.38300 65.21300 1.000 22.90538 368 MET A CA 1
ATOM 4600 C C . MET A 1 341 ? 36.85100 2.59300 64.89500 1.000 25.51622 368 MET A C 1
ATOM 4601 O O . MET A 1 341 ? 35.74300 2.71000 65.43200 1.000 24.19501 368 MET A O 1
ATOM 4615 N N . THR A 1 342 ? 37.31200 3.48600 64.01100 1.000 21.77103 369 THR A N 1
ATOM 4616 C CA . THR A 1 342 ? 36.43000 4.55100 63.54800 1.000 23.76864 369 THR A CA 1
ATOM 4617 C C . THR A 1 342 ? 35.23200 3.98400 62.78600 1.000 23.27384 369 THR A C 1
ATOM 4618 O O . THR A 1 342 ? 34.09000 4.39500 63.01500 1.000 24.24764 369 THR A O 1
ATOM 4629 N N . ASN A 1 343 ? 35.47800 3.02000 61.88900 1.000 25.50306 370 ASN A N 1
ATOM 4630 C CA . ASN A 1 343 ? 34.39400 2.36400 61.16900 1.000 23.73969 370 ASN A CA 1
ATOM 4631 C C . ASN A 1 343 ? 33.39200 1.72300 62.12300 1.000 22.39742 370 ASN A C 1
ATOM 4632 O O . ASN A 1 343 ? 32.18400 1.77700 61.89000 1.000 24.36345 370 ASN A O 1
ATOM 4643 N N . PHE A 1 344 ? 33.87500 1.09300 63.19800 1.000 22.04475 371 PHE A N 1
ATOM 4644 C CA . PHE A 1 344 ? 32.98900 0.58900 64.25200 1.000 22.42111 371 PHE A CA 1
ATOM 4645 C C . PHE A 1 344 ? 32.01400 1.66000 64.73000 1.000 17.89425 371 PHE A C 1
ATOM 4646 O O . PHE A 1 344 ? 30.81300 1.41400 64.85000 1.000 24.36082 371 PHE A O 1
ATOM 4663 N N . ARG A 1 345 ? 32.52700 2.85100 65.05600 1.000 21.29992 372 ARG A N 1
ATOM 4664 C CA . ARG A 1 345 ? 31.66000 3.91100 65.55600 1.000 22.44216 372 ARG A CA 1
ATOM 4665 C C . ARG A 1 345 ? 30.63500 4.33200 64.49600 1.000 20.05240 372 ARG A C 1
ATOM 4666 O O . ARG A 1 345 ? 29.45600 4.56100 64.80500 1.000 21.93421 372 ARG A O 1
ATOM 4687 N N . ILE A 1 346 ? 31.06800 4.40200 63.24300 1.000 24.47136 373 ILE A N 1
ATOM 4688 C CA . ILE A 1 346 ? 30.13400 4.71700 62.16900 1.000 26.27683 373 ILE A CA 1
ATOM 4689 C C . ILE A 1 346 ? 29.08400 3.62200 62.02800 1.000 22.72904 373 ILE A C 1
ATOM 4690 O O . ILE A 1 346 ? 27.89500 3.90800 61.85800 1.000 26.66899 373 ILE A O 1
ATOM 4706 N N . ALA A 1 347 ? 29.49700 2.35400 62.14800 1.000 23.27911 374 ALA A N 1
ATOM 4707 C CA . ALA A 1 347 ? 28.57600 1.23000 62.01900 1.000 23.14751 374 ALA A CA 1
ATOM 4708 C C . ALA A 1 347 ? 27.47400 1.25900 63.07000 1.000 25.93206 374 ALA A C 1
ATOM 4709 O O . ALA A 1 347 ? 26.32200 0.87600 62.79300 1.000 27.33486 374 ALA A O 1
ATOM 4716 N N . LEU A 1 348 ? 27.79400 1.68400 64.29200 1.000 22.43690 375 LEU A N 1
ATOM 4717 C CA . LEU A 1 348 ? 26.75900 1.80300 65.31100 1.000 24.08710 375 LEU A CA 1
ATOM 4718 C C . LEU A 1 348 ? 25.65300 2.75400 64.86700 1.000 28.79556 375 LEU A C 1
ATOM 4719 O O . LEU A 1 348 ? 24.47500 2.53200 65.18200 1.000 28.55342 375 LEU A O 1
ATOM 4735 N N . VAL A 1 349 ? 26.01400 3.81000 64.13700 1.000 27.66648 376 VAL A N 1
ATOM 4736 C CA . VAL A 1 349 ? 25.03100 4.78800 63.68200 1.000 28.54816 376 VAL A CA 1
ATOM 4737 C C . VAL A 1 349 ? 24.25400 4.26400 62.48100 1.000 29.74830 376 VAL A C 1
ATOM 4738 O O . VAL A 1 349 ? 23.02100 4.24500 62.48600 1.000 34.32517 376 VAL A O 1
ATOM 4751 N N . LYS A 1 350 ? 24.95500 3.79100 61.45400 1.000 26.78216 377 LYS A N 1
ATOM 4752 C CA . LYS A 1 350 ? 24.32200 3.51700 60.16700 1.000 33.13818 377 LYS A CA 1
ATOM 4753 C C . LYS A 1 350 ? 23.79700 2.10000 60.05600 1.000 37.05181 377 LYS A C 1
ATOM 4754 O O . LYS A 1 350 ? 22.75700 1.88200 59.42700 1.000 35.35161 377 LYS A O 1
ATOM 4773 N N . LYS A 1 351 ? 24.50500 1.13300 60.63800 1.000 32.31440 378 LYS A N 1
ATOM 4774 C CA . LYS A 1 351 ? 24.10200 -0.26100 60.61900 1.000 28.80345 378 LYS A CA 1
ATOM 4775 C C . LYS A 1 351 ? 23.80800 -0.73400 59.20200 1.000 32.80130 378 LYS A C 1
ATOM 4776 O O . LYS A 1 351 ? 22.82600 -1.44000 58.95200 1.000 32.39599 378 LYS A O 1
ATOM 4795 N N . GLU A 1 352 ? 24.66800 -0.36100 58.26600 1.000 36.81494 379 GLU A N 1
ATOM 4796 C CA . GLU A 1 352 ? 24.41000 -0.70200 56.87300 1.000 39.87583 379 GLU A CA 1
ATOM 4797 C C . GLU A 1 352 ? 24.40900 -2.20700 56.71300 1.000 52.46155 379 GLU A C 1
ATOM 4798 O O . GLU A 1 352 ? 25.22000 -2.92700 57.31500 1.000 40.32326 379 GLU A O 1
ATOM 4810 N N . ASN A 1 353 ? 23.46700 -2.68600 55.90700 1.000 40.53118 380 ASN A N 1
ATOM 4811 C CA . ASN A 1 353 ? 23.27100 -4.12700 55.85700 1.000 42.97884 380 ASN A CA 1
ATOM 4812 C C . ASN A 1 353 ? 24.39700 -4.80700 55.12400 1.000 34.49624 380 ASN A C 1
ATOM 4813 O O . ASN A 1 353 ? 24.43700 -6.03900 55.10400 1.000 51.94307 380 ASN A O 1
ATOM 4824 N N . SER A 1 354 ? 25.36200 -4.04300 54.59500 1.000 36.94127 381 SER A N 1
ATOM 4825 C CA . SER A 1 354 ? 26.59200 -4.58100 54.02800 1.000 27.86124 381 SER A CA 1
ATOM 4826 C C . SER A 1 354 ? 27.73400 -3.58500 54.24200 1.000 25.70308 381 SER A C 1
ATOM 4827 O O . SER A 1 354 ? 27.50900 -2.40900 54.51800 1.000 38.72306 381 SER A O 1
ATOM 4835 N N . GLY A 1 355 ? 28.96400 -4.07000 54.10200 1.000 30.73000 382 GLY A N 1
ATOM 4836 C CA . GLY A 1 355 ? 30.14400 -3.23300 54.15300 1.000 36.57544 382 GLY A CA 1
ATOM 4837 C C . GLY A 1 355 ? 30.67800 -2.96400 55.55500 1.000 37.81506 382 GLY A C 1
ATOM 4838 O O . GLY A 1 355 ? 30.25200 -3.57300 56.54000 1.000 35.46478 382 GLY A O 1
ATOM 4842 N N . PRO A 1 356 ? 31.63400 -2.03600 55.66600 1.000 34.28832 383 PRO A N 1
ATOM 4843 C CA . PRO A 1 356 ? 32.21100 -1.73200 56.99800 1.000 30.14835 383 PRO A CA 1
ATOM 4844 C C . PRO A 1 356 ? 31.33900 -0.91000 57.92000 1.000 30.16677 383 PRO A C 1
ATOM 4845 O O . PRO A 1 356 ? 31.60700 -0.89500 59.12600 1.000 29.84042 383 PRO A O 1
ATOM 4856 N N . TYR A 1 357 ? 30.31600 -0.22900 57.42800 1.000 24.47399 384 TYR A N 1
ATOM 4857 C CA . TYR A 1 357 ? 29.52200 0.69200 58.23600 1.000 24.19237 384 TYR A CA 1
ATOM 4858 C C . TYR A 1 357 ? 28.26600 0.03400 58.75900 1.000 23.37122 384 TYR A C 1
ATOM 4859 O O . TYR A 1 357 ? 27.22200 0.66400 58.91100 1.000 26.98218 384 TYR A O 1
ATOM 4877 N N . GLY A 1 358 ? 28.36600 -1.23700 59.13000 1.000 27.19273 385 GLY A N 1
ATOM 4878 C CA . GLY A 1 358 ? 27.26600 -1.87300 59.81400 1.000 29.49038 385 GLY A CA 1
ATOM 4879 C C . GLY A 1 358 ? 27.67400 -3.20600 60.39300 1.000 24.52136 385 GLY A C 1
ATOM 4880 O O . GLY A 1 358 ? 28.84500 -3.55000 60.44900 1.000 26.55055 385 GLY A O 1
ATOM 4884 N N . PHE A 1 359 ? 26.66300 -3.96400 60.78900 1.000 29.10875 386 PHE A N 1
ATOM 4885 C CA . PHE A 1 359 ? 26.83500 -5.28700 61.37400 1.000 29.99570 386 PHE A CA 1
ATOM 4886 C C . PHE A 1 359 ? 26.30600 -6.36300 60.42900 1.000 35.31739 386 PHE A C 1
ATOM 4887 O O . PHE A 1 359 ? 25.70500 -7.35100 60.84800 1.000 30.20889 386 PHE A O 1
ATOM 4904 N N . LYS A 1 360 ? 26.52200 -6.16400 59.12000 1.000 35.26739 387 LYS A N 1
ATOM 4905 C CA . LYS A 1 360 ? 26.05700 -7.09700 58.07800 1.000 31.90909 387 LYS A CA 1
ATOM 4906 C C . LYS A 1 360 ? 24.56300 -7.37100 58.18600 1.000 31.10110 387 LYS A C 1
ATOM 4907 O O . LYS A 1 360 ? 24.09300 -8.45900 57.85900 1.000 38.20195 387 LYS A O 1
ATOM 4926 N N . GLY A 1 361 ? 23.79500 -6.38000 58.61700 1.000 29.40353 388 GLY A N 1
ATOM 4927 C CA . GLY A 1 361 ? 22.36600 -6.53000 58.72900 1.000 34.15410 388 GLY A CA 1
ATOM 4928 C C . GLY A 1 361 ? 21.87500 -7.43100 59.83600 1.000 38.92835 388 GLY A C 1
ATOM 4929 O O . GLY A 1 361 ? 20.67300 -7.67600 59.91500 1.000 36.22803 388 GLY A O 1
ATOM 4933 N N . ASP A 1 362 ? 22.76900 -7.92500 60.69700 1.000 33.56455 389 ASP A N 1
ATOM 4934 C CA . ASP A 1 362 ? 22.37900 -8.79600 61.80200 1.000 31.71433 389 ASP A CA 1
ATOM 4935 C C . ASP A 1 362 ? 21.36900 -8.10300 62.71100 1.000 30.67473 389 ASP A C 1
ATOM 4936 O O . ASP A 1 362 ? 21.64700 -7.04900 63.28800 1.000 31.46956 389 ASP A O 1
ATOM 4945 N N . ALA A 1 363 ? 20.18600 -8.70200 62.84900 1.000 29.10086 390 ALA A N 1
ATOM 4946 C CA . ALA A 1 363 ? 19.10900 -8.07900 63.61300 1.000 29.55881 390 ALA A CA 1
ATOM 4947 C C . ALA A 1 363 ? 19.41200 -7.96800 65.10700 1.000 28.85609 390 ALA A C 1
ATOM 4948 O O . ALA A 1 363 ? 18.74600 -7.19900 65.80400 1.000 32.45652 390 ALA A O 1
ATOM 4955 N N . ASP A 1 364 ? 20.39000 -8.72900 65.60600 1.000 30.52734 391 ASP A N 1
ATOM 4956 C CA . ASP A 1 364 ? 20.77400 -8.62300 67.01100 1.000 32.83815 391 ASP A CA 1
ATOM 4957 C C . ASP A 1 364 ? 21.11600 -7.18600 67.40900 1.000 31.48009 391 ASP A C 1
ATOM 4958 O O . ASP A 1 364 ? 21.02200 -6.81900 68.58500 1.000 33.92775 391 ASP A O 1
ATOM 4967 N N . PHE A 1 365 ? 21.56000 -6.37200 66.46500 1.000 27.66911 392 PHE A N 1
ATOM 4968 C CA . PHE A 1 365 ? 22.08300 -5.05100 66.79600 1.000 32.25387 392 PHE A CA 1
ATOM 4969 C C . PHE A 1 365 ? 21.22300 -3.91400 66.28800 1.000 28.60606 392 PHE A C 1
ATOM 4970 O O . PHE A 1 365 ? 21.63200 -2.75000 66.39100 1.000 27.90598 392 PHE A O 1
ATOM 4987 N N . ASN A 1 366 ? 20.00600 -4.19800 65.81900 1.000 27.20589 393 ASN A N 1
ATOM 4988 C CA . ASN A 1 366 ? 19.20600 -3.12500 65.22700 1.000 33.53034 393 ASN A CA 1
ATOM 4989 C C . ASN A 1 366 ? 18.69400 -2.09600 66.23100 1.000 30.51418 393 ASN A C 1
ATOM 4990 O O . ASN A 1 366 ? 18.35400 -0.98200 65.81300 1.000 32.04068 393 ASN A O 1
ATOM 5001 N N . ASN A 1 367 ? 18.63500 -2.41400 67.53300 1.000 30.48787 394 ASN A N 1
ATOM 5002 C CA . ASN A 1 367 ? 18.15300 -1.45600 68.52600 1.000 26.86112 394 ASN A CA 1
ATOM 5003 C C . ASN A 1 367 ? 19.24600 -0.54100 69.07900 1.000 24.63980 394 ASN A C 1
ATOM 5004 O O . ASN A 1 367 ? 18.94800 0.33500 69.90300 1.000 28.41920 394 ASN A O 1
ATOM 5015 N N . VAL A 1 368 ? 20.49700 -0.74700 68.68100 1.000 27.79017 395 VAL A N 1
ATOM 5016 C CA . VAL A 1 368 ? 21.56700 0.16900 69.04500 1.000 26.64793 395 VAL A CA 1
ATOM 5017 C C . VAL A 1 368 ? 21.26000 1.53800 68.46100 1.000 28.45341 395 VAL A C 1
ATOM 5018 O O . VAL A 1 368 ? 21.00900 1.66200 67.25400 1.000 28.85872 395 VAL A O 1
ATOM 5031 N N . HIS A 1 369 ? 21.30200 2.56400 69.29200 1.000 23.53440 396 HIS A N 1
ATOM 5032 C CA . HIS A 1 369 ? 21.05200 3.92400 68.82200 1.000 27.12957 396 HIS A CA 1
ATOM 5033 C C . HIS A 1 369 ? 21.97800 4.92600 69.47600 1.000 23.83707 396 HIS A C 1
ATOM 5034 O O . HIS A 1 369 ? 21.70800 5.44200 70.56100 1.000 26.90059 396 HIS A O 1
ATOM 5048 N N . PRO A 1 370 ? 23.08400 5.25700 68.81000 1.000 23.93708 397 PRO A N 1
ATOM 5049 C CA . PRO A 1 370 ? 23.96900 6.30800 69.33000 1.000 26.01101 397 PRO A CA 1
ATOM 5050 C C . PRO A 1 370 ? 23.23600 7.62900 69.51700 1.000 27.76912 397 PRO A C 1
ATOM 5051 O O . PRO A 1 370 ? 22.46300 8.05800 68.65800 1.000 31.30375 397 PRO A O 1
ATOM 5062 N N . GLN A 1 371 ? 23.47500 8.25700 70.66000 1.000 24.74244 398 GLN A N 1
ATOM 5063 C CA . GLN A 1 371 ? 22.80300 9.49800 71.00100 1.000 24.60821 398 GLN A CA 1
ATOM 5064 C C . GLN A 1 371 ? 23.58200 10.68000 70.45900 1.000 29.24035 398 GLN A C 1
ATOM 5065 O O . GLN A 1 371 ? 24.75400 10.86800 70.84300 1.000 27.76649 398 GLN A O 1
ATOM 5079 N N . PRO A 1 372 ? 22.99500 11.50600 69.58700 1.000 24.91615 399 PRO A N 1
ATOM 5080 C CA . PRO A 1 372 ? 23.71900 12.68000 69.10300 1.000 25.95574 399 PRO A CA 1
ATOM 5081 C C . PRO A 1 372 ? 23.82700 13.72700 70.19400 1.000 23.31332 399 PRO A C 1
ATOM 5082 O O . PRO A 1 372 ? 23.06100 13.74200 71.16000 1.000 28.17443 399 PRO A O 1
ATOM 5093 N N . ILE A 1 373 ? 24.81900 14.60200 70.03300 1.000 24.43451 400 ILE A N 1
ATOM 5094 C CA . ILE A 1 373 ? 24.99700 15.73600 70.92000 1.000 23.51335 400 ILE A CA 1
ATOM 5095 C C . ILE A 1 373 ? 25.14200 16.99300 70.08200 1.000 28.47447 400 ILE A C 1
ATOM 5096 O O . ILE A 1 373 ? 25.38200 16.94700 68.88200 1.000 28.87715 400 ILE A O 1
ATOM 5112 N N . SER A 1 374 ? 25.00500 18.13100 70.74400 1.000 29.82200 401 SER A N 1
ATOM 5113 C CA . SER A 1 374 ? 25.06800 19.40100 70.04200 1.000 31.25375 401 SER A CA 1
ATOM 5114 C C . SER A 1 374 ? 26.37500 20.14000 70.25800 1.000 32.79341 401 SER A C 1
ATOM 5115 O O . SER A 1 374 ? 26.65400 21.08400 69.52200 1.000 39.72055 401 SER A O 1
ATOM 5123 N N . GLN A 1 375 ? 27.16400 19.76000 71.25300 1.000 32.72234 402 GLN A N 1
ATOM 5124 C CA . GLN A 1 375 ? 28.43200 20.42600 71.50200 1.000 43.01042 402 GLN A CA 1
ATOM 5125 C C . GLN A 1 375 ? 29.52300 19.38800 71.71700 1.000 34.74364 402 GLN A C 1
ATOM 5126 O O . GLN A 1 375 ? 29.50000 18.64300 72.70200 1.000 37.08339 402 GLN A O 1
ATOM 5140 N N . ILE A 1 376 ? 30.48700 19.37300 70.81000 1.000 33.82511 403 ILE A N 1
ATOM 5141 C CA . ILE A 1 376 ? 31.59700 18.42000 70.87100 1.000 30.59577 403 ILE A CA 1
ATOM 5142 C C . ILE A 1 376 ? 32.47500 18.74600 72.07300 1.000 28.30866 403 ILE A C 1
ATOM 5143 O O . ILE A 1 376 ? 32.81100 19.92000 72.29000 1.000 34.04356 403 ILE A O 1
ATOM 5159 N N . PRO A 1 377 ? 32.87900 17.76100 72.87100 1.000 30.07203 404 PRO A N 1
ATOM 5160 C CA . PRO A 1 377 ? 33.80200 18.05300 73.97500 1.000 28.31129 404 PRO A CA 1
ATOM 5161 C C . PRO A 1 377 ? 35.09900 18.63300 73.43600 1.000 27.45066 404 PRO A C 1
ATOM 5162 O O . PRO A 1 377 ? 35.52800 18.31500 72.32500 1.000 28.08495 404 PRO A O 1
ATOM 5173 N N . GLU A 1 378 ? 35.74900 19.47600 74.25600 1.000 26.52686 405 GLU A N 1
ATOM 5174 C CA . GLU A 1 378 ? 36.99800 20.10200 73.82800 1.000 27.32696 405 GLU A CA 1
ATOM 5175 C C . GLU A 1 378 ? 38.08200 19.06000 73.53700 1.000 27.85860 405 GLU A C 1
ATOM 5176 O O . GLU A 1 378 ? 38.90300 19.25000 72.63100 1.000 28.13495 405 GLU A O 1
ATOM 5188 N N . THR A 1 379 ? 38.11100 17.96700 74.29200 1.000 28.29550 406 THR A N 1
ATOM 5189 C CA . THR A 1 379 ? 39.04900 16.88900 74.01100 1.000 27.56383 406 THR A CA 1
ATOM 5190 C C . THR A 1 379 ? 38.32700 15.55100 74.00400 1.000 27.92440 406 THR A C 1
ATOM 5191 O O . THR A 1 379 ? 37.23200 15.40500 74.55300 1.000 25.74519 406 THR A O 1
ATOM 5202 N N . LEU A 1 380 ? 38.95900 14.57000 73.35900 1.000 23.75285 407 LEU A N 1
ATOM 5203 C CA . LEU A 1 380 ? 38.52700 13.17700 73.39700 1.000 21.69997 407 LEU A CA 1
ATOM 5204 C C . LEU A 1 380 ? 39.71000 12.30300 73.79800 1.000 22.89748 407 LEU A C 1
ATOM 5205 O O . LEU A 1 380 ? 40.84000 12.51400 73.34400 1.000 25.00300 407 LEU A O 1
ATOM 5221 N N . ALA A 1 381 ? 39.43600 11.32700 74.64000 1.000 23.22910 408 ALA A N 1
ATOM 5222 C CA . ALA A 1 381 ? 40.42100 10.32800 74.98600 1.000 25.25829 408 ALA A CA 1
ATOM 5223 C C . ALA A 1 381 ? 40.66000 9.39800 73.80200 1.000 22.15266 408 ALA A C 1
ATOM 5224 O O . ALA A 1 381 ? 39.84500 9.34600 72.87700 1.000 22.87643 408 ALA A O 1
ATOM 5231 N N . PRO A 1 382 ? 41.77300 8.65500 73.80900 1.000 22.95012 409 PRO A N 1
ATOM 5232 C CA . PRO A 1 382 ? 41.99600 7.62200 72.77800 1.000 25.82678 409 PRO A CA 1
ATOM 5233 C C . PRO A 1 382 ? 40.78400 6.74000 72.57600 1.000 22.93959 409 PRO A C 1
ATOM 5234 O O . PRO A 1 382 ? 40.26300 6.14200 73.51500 1.000 21.99474 409 PRO A O 1
ATOM 5245 N N . GLN A 1 383 ? 40.33300 6.66400 71.32400 1.000 22.56060 410 GLN A N 1
ATOM 5246 C CA . GLN A 1 383 ? 39.14300 5.90400 70.95300 1.000 21.06832 410 GLN A CA 1
ATOM 5247 C C . GLN A 1 383 ? 37.92100 6.27800 71.78400 1.000 20.53404 410 GLN A C 1
ATOM 5248 O O . GLN A 1 383 ? 37.06600 5.44500 72.06500 1.000 20.72354 410 GLN A O 1
ATOM 5262 N N . GLY A 1 384 ? 37.82900 7.55100 72.14600 1.000 21.91315 411 GLY A N 1
ATOM 5263 C CA . GLY A 1 384 ? 36.59000 8.16700 72.56800 1.000 26.44528 411 GLY A CA 1
ATOM 5264 C C . GLY A 1 384 ? 35.94800 8.83200 71.36300 1.000 25.62939 411 GLY A C 1
ATOM 5265 O O . GLY A 1 384 ? 36.64000 9.43400 70.52900 1.000 24.45293 411 GLY A O 1
ATOM 5269 N N . SER A 1 385 ? 34.62000 8.75100 71.29100 1.000 22.54218 412 SER A N 1
ATOM 5270 C CA . SER A 1 385 ? 33.90100 9.18900 70.10500 1.000 23.02645 412 SER A CA 1
ATOM 5271 C C . SER A 1 385 ? 32.56200 9.79800 70.49500 1.000 22.70009 412 SER A C 1
ATOM 5272 O O . SER A 1 385 ? 31.93400 9.38700 71.47100 1.000 23.63704 412 SER A O 1
ATOM 5280 N N . VAL A 1 386 ? 32.13100 10.79900 69.71000 1.000 23.63178 413 VAL A N 1
ATOM 5281 C CA . VAL A 1 386 ? 30.78500 11.34500 69.83100 1.000 25.38199 413 VAL A CA 1
ATOM 5282 C C . VAL A 1 386 ? 30.13400 11.43200 68.45600 1.000 26.00838 413 VAL A C 1
ATOM 5283 O O . VAL A 1 386 ? 30.80000 11.45500 67.42200 1.000 24.17658 413 VAL A O 1
ATOM 5296 N N . LEU A 1 387 ? 28.80800 11.49900 68.47400 1.000 25.78204 414 LEU A N 1
ATOM 5297 C CA . LEU A 1 387 ? 27.98000 11.75900 67.30300 1.000 25.15565 414 LEU A CA 1
ATOM 5298 C C . LEU A 1 387 ? 27.45200 13.19000 67.39800 1.000 22.15002 414 LEU A C 1
ATOM 5299 O O . LEU A 1 387 ? 26.62000 13.49900 68.25200 1.000 27.16642 414 LEU A O 1
ATOM 5315 N N . PHE A 1 388 ? 27.94100 14.05100 66.53300 1.000 27.84281 415 PHE A N 1
ATOM 5316 C CA . PHE A 1 388 ? 27.64700 15.47700 66.56500 1.000 26.08734 415 PHE A CA 1
ATOM 5317 C C . PHE A 1 388 ? 26.63300 15.79600 65.48100 1.000 25.79520 415 PHE A C 1
ATOM 5318 O O . PHE A 1 388 ? 26.83100 15.41700 64.33200 1.000 28.32971 415 PHE A O 1
ATOM 5335 N N . GLN A 1 389 ? 25.55500 16.47800 65.84400 1.000 26.98218 416 GLN A N 1
ATOM 5336 C CA . GLN A 1 389 ? 24.56600 16.90500 64.86600 1.000 27.22432 416 GLN A CA 1
ATOM 5337 C C . GLN A 1 389 ? 24.41400 18.41700 64.91200 1.000 27.28485 416 GLN A C 1
ATOM 5338 O O . GLN A 1 389 ? 24.36800 19.01200 65.99000 1.000 29.50354 416 GLN A O 1
ATOM 5352 N N . THR A 1 390 ? 24.31600 19.01800 63.72900 1.000 28.20865 417 THR A N 1
ATOM 5353 C CA . THR A 1 390 ? 24.07800 20.44100 63.58500 1.000 29.45616 417 THR A CA 1
ATOM 5354 C C . THR A 1 390 ? 23.17700 20.67100 62.37500 1.000 29.27983 417 THR A C 1
ATOM 5355 O O . THR A 1 390 ? 23.22900 19.93000 61.39000 1.000 37.21236 417 THR A O 1
ATOM 5366 N N . ASN A 1 391 ? 22.35000 21.70900 62.45700 1.000 31.94330 418 ASN A N 1
ATOM 5367 C CA . ASN A 1 391 ? 21.50400 22.07900 61.33200 1.000 31.80118 418 ASN A CA 1
ATOM 5368 C C . ASN A 1 391 ? 22.02000 23.31700 60.61600 1.000 36.26487 418 ASN A C 1
ATOM 5369 O O . ASN A 1 391 ? 21.31400 23.87100 59.77500 1.000 37.07023 418 ASN A O 1
ATOM 5380 N N . GLN A 1 392 ? 23.22400 23.76200 60.95200 1.000 35.51742 419 GLN A N 1
ATOM 5381 C CA . GLN A 1 392 ? 23.87200 24.92600 60.36200 1.000 39.10995 419 GLN A CA 1
ATOM 5382 C C . GLN A 1 392 ? 25.07200 24.45100 59.55800 1.000 43.57891 419 GLN A C 1
ATOM 5383 O O . GLN A 1 392 ? 25.48500 23.29400 59.64000 1.000 41.85239 419 GLN A O 1
ATOM 5397 N N . ASP A 1 393 ? 25.63300 25.35700 58.76300 1.000 44.27110 420 ASP A N 1
ATOM 5398 C CA . ASP A 1 393 ? 26.81000 25.01600 57.97500 1.000 49.01377 420 ASP A CA 1
ATOM 5399 C C . ASP A 1 393 ? 27.95900 24.67100 58.90900 1.000 33.71194 420 ASP A C 1
ATOM 5400 O O . ASP A 1 393 ? 28.11000 25.25500 59.98800 1.000 38.69148 420 ASP A O 1
ATOM 5409 N N . PHE A 1 394 ? 28.74000 23.67800 58.51800 1.000 41.05492 421 PHE A N 1
ATOM 5410 C CA . PHE A 1 394 ? 29.78100 23.19900 59.40000 1.000 39.67318 421 PHE A CA 1
ATOM 5411 C C . PHE A 1 394 ? 31.05200 22.94800 58.61500 1.000 35.97537 421 PHE A C 1
ATOM 5412 O O . PHE A 1 394 ? 31.02200 22.33000 57.54700 1.000 41.41023 421 PHE A O 1
ATOM 5429 N N . ASN A 1 395 ? 32.15800 23.43200 59.16000 1.000 39.18101 422 ASN A N 1
ATOM 5430 C CA . ASN A 1 395 ? 33.48600 23.17800 58.63300 1.000 41.20757 422 ASN A CA 1
ATOM 5431 C C . ASN A 1 395 ? 34.33500 22.51900 59.70700 1.000 32.33546 422 ASN A C 1
ATOM 5432 O O . ASN A 1 395 ? 34.39600 23.00700 60.84500 1.000 38.54146 422 ASN A O 1
ATOM 5443 N N . VAL A 1 396 ? 34.97300 21.41000 59.33900 1.000 41.01544 423 VAL A N 1
ATOM 5444 C CA . VAL A 1 396 ? 35.89600 20.72800 60.24500 1.000 36.70703 423 VAL A CA 1
ATOM 5445 C C . VAL A 1 396 ? 36.96400 21.71500 60.68900 1.000 44.78169 423 VAL A C 1
ATOM 5446 O O . VAL A 1 396 ? 37.55900 22.40300 59.84100 1.000 41.20231 423 VAL A O 1
ATOM 5459 N N . PRO A 1 397 ? 37.23700 21.84700 61.98400 1.000 38.45198 424 PRO A N 1
ATOM 5460 C CA . PRO A 1 397 ? 38.26700 22.79600 62.41500 1.000 40.85753 424 PRO A CA 1
ATOM 5461 C C . PRO A 1 397 ? 39.63000 22.40500 61.87400 1.000 47.72414 424 PRO A C 1
ATOM 5462 O O . PRO A 1 397 ? 39.99500 21.22800 61.84000 1.000 42.75513 424 PRO A O 1
ATOM 5473 N N . ASN A 1 398 ? 40.39100 23.41200 61.45300 1.000 44.58166 425 ASN A N 1
ATOM 5474 C CA . ASN A 1 398 ? 41.72200 23.17100 60.92100 1.000 42.27612 425 ASN A CA 1
ATOM 5475 C C . ASN A 1 398 ? 42.77300 23.03400 62.00900 1.000 42.15505 425 ASN A C 1
ATOM 5476 O O . ASN A 1 398 ? 43.89400 22.62400 61.70100 1.000 51.61408 425 ASN A O 1
ATOM 5487 N N . ASP A 1 399 ? 42.44000 23.34900 63.26600 1.000 38.08351 426 ASP A N 1
ATOM 5488 C CA . ASP A 1 399 ? 43.37900 23.21400 64.37200 1.000 37.80453 426 ASP A CA 1
ATOM 5489 C C . ASP A 1 399 ? 43.06000 22.02100 65.27900 1.000 31.87751 426 ASP A C 1
ATOM 5490 O O . ASP A 1 399 ? 43.56800 21.94000 66.40200 1.000 37.62556 426 ASP A O 1
ATOM 5499 N N . LYS A 1 400 ? 42.24600 21.08200 64.81200 1.000 35.91220 427 LYS A N 1
ATOM 5500 C CA . LYS A 1 400 ? 42.06900 19.84200 65.54600 1.000 38.96257 427 LYS A CA 1
ATOM 5501 C C . LYS A 1 400 ? 43.38300 19.06200 65.58300 1.000 38.60463 427 LYS A C 1
ATOM 5502 O O . LYS A 1 400 ? 44.24200 19.18400 64.70500 1.000 33.56455 427 LYS A O 1
ATOM 5521 N N . ASP A 1 401 ? 43.54300 18.26200 66.62600 1.000 31.52746 428 ASP A N 1
ATOM 5522 C CA . ASP A 1 401 ? 44.68200 17.35600 66.68800 1.000 29.07191 428 ASP A CA 1
ATOM 5523 C C . ASP A 1 401 ? 44.58300 16.33500 65.55700 1.000 30.09835 428 ASP A C 1
ATOM 5524 O O . ASP A 1 401 ? 43.49200 15.97200 65.10500 1.000 28.92452 428 ASP A O 1
ATOM 5533 N N . GLU A 1 402 ? 45.74900 15.89800 65.06000 1.000 28.70344 429 GLU A N 1
ATOM 5534 C CA . GLU A 1 402 ? 45.75800 15.02800 63.89000 1.000 31.65116 429 GLU A CA 1
ATOM 5535 C C . GLU A 1 402 ? 45.02800 13.71800 64.15800 1.000 30.99845 429 GLU A C 1
ATOM 5536 O O . GLU A 1 402 ? 44.47800 13.12000 63.22800 1.000 31.54589 429 GLU A O 1
ATOM 5548 N N . ASP A 1 403 ? 45.03000 13.24400 65.40600 1.000 31.04320 430 ASP A N 1
ATOM 5549 C CA . ASP A 1 403 ? 44.36100 11.99100 65.70200 1.000 26.70057 430 ASP A CA 1
ATOM 5550 C C . ASP A 1 403 ? 42.83900 12.09500 65.66300 1.000 28.63764 430 ASP A C 1
ATOM 5551 O O . ASP A 1 403 ? 42.17100 11.05100 65.67500 1.000 29.08770 430 ASP A O 1
ATOM 5560 N N . ILE A 1 404 ? 42.27200 13.30300 65.65200 1.000 25.25566 431 ILE A N 1
ATOM 5561 C CA . ILE A 1 404 ? 40.81900 13.46600 65.65100 1.000 24.44240 431 ILE A CA 1
ATOM 5562 C C . ILE A 1 404 ? 40.31600 13.37400 64.21200 1.000 31.03793 431 ILE A C 1
ATOM 5563 O O . ILE A 1 404 ? 40.75600 14.13200 63.33700 1.000 29.70883 431 ILE A O 1
ATOM 5579 N N . SER A 1 405 ? 39.38500 12.46100 63.96800 1.000 26.12155 432 SER A N 1
ATOM 5580 C CA . SER A 1 405 ? 38.77400 12.33500 62.65000 1.000 27.75333 432 SER A CA 1
ATOM 5581 C C . SER A 1 405 ? 37.30100 12.70900 62.71900 1.000 31.72749 432 SER A C 1
ATOM 5582 O O . SER A 1 405 ? 36.60100 12.33800 63.66500 1.000 29.68514 432 SER A O 1
ATOM 5590 N N . TYR A 1 406 ? 36.85400 13.46100 61.71400 1.000 28.13758 433 TYR A N 1
ATOM 5591 C CA . TYR A 1 406 ? 35.45200 13.81400 61.52300 1.000 28.63764 433 TYR A CA 1
ATOM 5592 C C . TYR A 1 406 ? 34.93700 13.02400 60.32600 1.000 32.37493 433 TYR A C 1
ATOM 5593 O O . TYR A 1 406 ? 35.54500 13.05500 59.25000 1.000 34.42255 433 TYR A O 1
ATOM 5611 N N . ASN A 1 407 ? 33.82200 12.32900 60.50700 1.000 27.01640 434 ASN A N 1
ATOM 5612 C CA . ASN A 1 407 ? 33.26500 11.45400 59.48000 1.000 28.14548 434 ASN A CA 1
ATOM 5613 C C . ASN A 1 407 ? 31.79400 11.78900 59.30500 1.000 29.24561 434 ASN A C 1
ATOM 5614 O O . ASN A 1 407 ? 30.97600 11.51200 60.18600 1.000 27.25064 434 ASN A O 1
ATOM 5625 N N . LYS A 1 408 ? 31.45300 12.39900 58.17000 1.000 28.02441 435 LYS A N 1
ATOM 5626 C CA . LYS A 1 408 ? 30.06700 12.76100 57.92100 1.000 29.73251 435 LYS A CA 1
ATOM 5627 C C . LYS A 1 408 ? 29.22700 11.51400 57.73000 1.000 26.60845 435 LYS A C 1
ATOM 5628 O O . LYS A 1 408 ? 29.56800 10.63000 56.93600 1.000 33.23030 435 LYS A O 1
ATOM 5647 N N . VAL A 1 409 ? 28.12600 11.44200 58.46600 1.000 28.07705 436 VAL A N 1
ATOM 5648 C CA . VAL A 1 409 ? 27.19800 10.33000 58.36100 1.000 30.11940 436 VAL A CA 1
ATOM 5649 C C . VAL A 1 409 ? 26.16600 10.69700 57.30900 1.000 56.44887 436 VAL A C 1
ATOM 5650 O O . VAL A 1 409 ? 26.22800 10.23900 56.16200 1.000 57.12527 436 VAL A O 1
ATOM 5663 N N . ASN A 1 410 ? 25.22100 11.53400 57.71400 1.000 64.52616 437 ASN A N 1
ATOM 5664 C CA . ASN A 1 410 ? 24.18500 12.07200 56.83900 1.000 67.00014 437 ASN A CA 1
ATOM 5665 C C . ASN A 1 410 ? 24.00300 13.52500 57.26600 1.000 50.63765 437 ASN A C 1
ATOM 5666 O O . ASN A 1 410 ? 24.99500 14.22800 57.48000 1.000 32.38020 437 ASN A O 1
ATOM 5677 N N . ALA B 1 1 ? 26.83600 18.21000 17.78000 1.000 30.14572 28 ALA B N 1
ATOM 5678 C CA . ALA B 1 1 ? 27.24900 17.36300 18.87500 1.000 27.67174 28 ALA B CA 1
ATOM 5679 C C . ALA B 1 1 ? 26.02600 16.67500 19.45400 1.000 25.80046 28 ALA B C 1
ATOM 5680 O O . ALA B 1 1 ? 24.93500 17.23800 19.45000 1.000 25.95574 28 ALA B O 1
ATOM 5686 N N A SER B 1 2 ? 26.19000 15.45800 19.95600 0.560 25.21355 29 SER B N 1
ATOM 5687 N N B SER B 1 2 ? 26.21600 15.47100 19.98100 0.440 24.84245 29 SER B N 1
ATOM 5688 C CA A SER B 1 2 ? 25.08000 14.76300 20.59400 0.560 26.06892 29 SER B CA 1
ATOM 5689 C CA B SER B 1 2 ? 25.12400 14.71600 20.57900 0.440 25.27408 29 SER B CA 1
ATOM 5690 C C A SER B 1 2 ? 25.58200 14.04500 21.83200 0.560 23.83180 29 SER B C 1
ATOM 5691 C C B SER B 1 2 ? 25.61000 14.06900 21.86200 0.440 23.43702 29 SER B C 1
ATOM 5692 O O A SER B 1 2 ? 26.73500 13.59300 21.88300 0.560 22.77642 29 SER B O 1
ATOM 5693 O O B SER B 1 2 ? 26.79000 13.71800 21.99200 0.440 24.51873 29 SER B O 1
ATOM 5708 N N . TYR B 1 3 ? 24.68500 13.92700 22.81000 1.000 21.12622 30 TYR B N 1
ATOM 5709 C CA . TYR B 1 3 ? 24.98400 13.38800 24.12700 1.000 20.55246 30 TYR B CA 1
ATOM 5710 C C . TYR B 1 3 ? 23.87700 12.46500 24.59000 1.000 25.29777 30 TYR B C 1
ATOM 5711 O O . TYR B 1 3 ? 22.69500 12.80800 24.50200 1.000 23.89497 30 TYR B O 1
ATOM 5729 N N . VAL B 1 4 ? 24.25900 11.31700 25.13400 1.000 22.02633 31 VAL B N 1
ATOM 5730 C CA . VAL B 1 4 ? 23.33300 10.54400 25.95900 1.000 20.49193 31 VAL B CA 1
ATOM 5731 C C . VAL B 1 4 ? 23.39800 11.11300 27.36500 1.000 20.09451 31 VAL B C 1
ATOM 5732 O O . VAL B 1 4 ? 24.46000 11.17300 27.98600 1.000 22.93170 31 VAL B O 1
ATOM 5745 N N . VAL B 1 5 ? 22.26000 11.55400 27.86100 1.000 20.19979 32 VAL B N 1
ATOM 5746 C CA . VAL B 1 5 ? 22.11600 12.14300 29.18000 1.000 22.92906 32 VAL B CA 1
ATOM 5747 C C . VAL B 1 5 ? 21.33100 11.14600 30.01100 1.000 21.39730 32 VAL B C 1
ATOM 5748 O O . VAL B 1 5 ? 20.22200 10.74100 29.61200 1.000 21.92631 32 VAL B O 1
ATOM 5761 N N . ASN B 1 6 ? 21.89100 10.72900 31.13700 1.000 22.51586 33 ASN B N 1
ATOM 5762 C CA . ASN B 1 6 ? 21.23700 9.70000 31.93400 1.000 23.07908 33 ASN B CA 1
ATOM 5763 C C . ASN B 1 6 ? 21.29700 10.04100 33.40400 1.000 23.75285 33 ASN B C 1
ATOM 5764 O O . ASN B 1 6 ? 22.28400 10.59300 33.89600 1.000 23.71863 33 ASN B O 1
ATOM 5775 N N . ASN B 1 7 ? 20.22000 9.71100 34.10500 1.000 22.07896 34 ASN B N 1
ATOM 5776 C CA . ASN B 1 7 ? 20.21900 9.78400 35.55700 1.000 20.80513 34 ASN B CA 1
ATOM 5777 C C . ASN B 1 7 ? 20.68200 8.43400 36.09500 1.000 21.87368 34 ASN B C 1
ATOM 5778 O O . ASN B 1 7 ? 19.95700 7.43100 36.00100 1.000 21.11043 34 ASN B O 1
ATOM 5789 N N . GLU B 1 8 ? 21.88900 8.40400 36.65200 1.000 22.94222 35 GLU B N 1
ATOM 5790 C CA . GLU B 1 8 ? 22.53300 7.14500 37.02500 1.000 20.99199 35 GLU B CA 1
ATOM 5791 C C . GLU B 1 8 ? 22.05500 6.60000 38.37000 1.000 23.48966 35 GLU B C 1
ATOM 5792 O O . GLU B 1 8 ? 22.48600 5.51500 38.79300 1.000 24.28186 35 GLU B O 1
ATOM 5804 N N . ASN B 1 9 ? 21.14700 7.28200 39.04900 1.000 21.12359 36 ASN B N 1
ATOM 5805 C CA . ASN B 1 9 ? 20.56800 6.74100 40.27900 1.000 21.73418 36 ASN B CA 1
ATOM 5806 C C . ASN B 1 9 ? 19.90200 5.40200 40.01300 1.000 21.69471 36 ASN B C 1
ATOM 5807 O O . ASN B 1 9 ? 19.10300 5.27500 39.08700 1.000 23.41333 36 ASN B O 1
ATOM 5818 N N . ILE B 1 10 ? 20.25300 4.38200 40.80600 1.000 21.79209 37 ILE B N 1
ATOM 5819 C CA . ILE B 1 10 ? 19.65400 3.05500 40.64300 1.000 21.93158 37 ILE B CA 1
ATOM 5820 C C . ILE B 1 10 ? 18.49500 2.77800 41.60800 1.000 21.62891 37 ILE B C 1
ATOM 5821 O O . ILE B 1 10 ? 17.95100 1.66200 41.60700 1.000 24.43188 37 ILE B O 1
ATOM 5837 N N . ASP B 1 11 ? 18.10000 3.75200 42.41500 1.000 23.22647 38 ASP B N 1
ATOM 5838 C CA . ASP B 1 11 ? 16.94200 3.66400 43.30100 1.000 23.02118 38 ASP B CA 1
ATOM 5839 C C . ASP B 1 11 ? 15.72100 4.10800 42.50100 1.000 22.12107 38 ASP B C 1
ATOM 5840 O O . ASP B 1 11 ? 15.56900 5.29900 42.22600 1.000 22.67640 38 ASP B O 1
ATOM 5849 N N . LYS B 1 12 ? 14.83300 3.16500 42.18300 1.000 23.27911 39 LYS B N 1
ATOM 5850 C CA . LYS B 1 12 ? 13.69600 3.48200 41.33600 1.000 23.88707 39 LYS B CA 1
ATOM 5851 C C . LYS B 1 12 ? 12.74500 4.46700 41.99800 1.000 22.99486 39 LYS B C 1
ATOM 5852 O O . LYS B 1 12 ? 11.94800 5.08900 41.30300 1.000 27.71122 39 LYS B O 1
ATOM 5871 N N . ASP B 1 13 ? 12.82500 4.61700 43.32100 1.000 22.82642 40 ASP B N 1
ATOM 5872 C CA . ASP B 1 13 ? 11.99800 5.56200 44.05500 1.000 23.94234 40 ASP B CA 1
ATOM 5873 C C . ASP B 1 13 ? 12.71000 6.87800 44.34900 1.000 29.62724 40 ASP B C 1
ATOM 5874 O O . ASP B 1 13 ? 12.21600 7.67600 45.14900 1.000 32.44336 40 ASP B O 1
ATOM 5883 N N . GLY B 1 14 ? 13.85200 7.12400 43.74200 1.000 26.32684 41 GLY B N 1
ATOM 5884 C CA . GLY B 1 14 ? 14.62900 8.31100 44.02300 1.000 29.18245 41 GLY B CA 1
ATOM 5885 C C . GLY B 1 14 ? 14.02000 9.57900 43.42700 1.000 29.73514 41 GLY B C 1
ATOM 5886 O O . GLY B 1 14 ? 13.03400 9.56300 42.70100 1.000 31.26164 41 GLY B O 1
ATOM 5890 N N . ARG B 1 15 ? 14.67000 10.69600 43.72700 1.000 24.25291 42 ARG B N 1
ATOM 5891 C CA . ARG B 1 15 ? 14.18100 12.03200 43.40300 1.000 26.06102 42 ARG B CA 1
ATOM 5892 C C . ARG B 1 15 ? 14.36900 12.39100 41.92600 1.000 28.29023 42 ARG B C 1
ATOM 5893 O O . ARG B 1 15 ? 15.11700 11.75200 41.19200 1.000 25.91890 42 ARG B O 1
ATOM 5914 N N . GLN B 1 16 ? 13.66800 13.44700 41.49700 1.000 25.23197 43 GLN B N 1
ATOM 5915 C CA . GLN B 1 16 ? 13.92000 14.02400 40.18100 1.000 23.39754 43 GLN B CA 1
ATOM 5916 C C . GLN B 1 16 ? 15.25100 14.77200 40.19900 1.000 24.30555 43 GLN B C 1
ATOM 5917 O O . GLN B 1 16 ? 15.50100 15.59200 41.08800 1.000 24.92404 43 GLN B O 1
ATOM 5931 N N . ALA B 1 17 ? 16.13100 14.49200 39.23500 1.000 22.68430 44 ALA B N 1
ATOM 5932 C CA . ALA B 1 17 ? 17.47200 15.06600 39.24100 1.000 24.03972 44 ALA B CA 1
ATOM 5933 C C . ALA B 1 17 ? 17.58900 16.14000 38.16900 1.000 23.84233 44 ALA B C 1
ATOM 5934 O O . ALA B 1 17 ? 17.21300 15.92200 37.01200 1.000 24.32660 44 ALA B O 1
ATOM 5941 N N . TYR B 1 18 ? 18.15000 17.27400 38.54800 1.000 26.65846 45 TYR B N 1
ATOM 5942 C CA . TYR B 1 18 ? 18.27900 18.43500 37.67200 1.000 24.61611 45 TYR B CA 1
ATOM 5943 C C . TYR B 1 18 ? 19.40500 18.22400 36.66800 1.000 24.08183 45 TYR B C 1
ATOM 5944 O O . TYR B 1 18 ? 20.52000 17.84200 37.03600 1.000 27.02166 45 TYR B O 1
ATOM 5962 N N . THR B 1 19 ? 19.10000 18.46100 35.40000 1.000 26.29789 46 THR B N 1
ATOM 5963 C CA . THR B 1 19 ? 20.03800 18.19000 34.32500 1.000 23.61073 46 THR B CA 1
ATOM 5964 C C . THR B 1 19 ? 21.01700 19.33300 34.05900 1.000 29.38510 46 THR B C 1
ATOM 5965 O O . THR B 1 19 ? 21.95200 19.15700 33.26700 1.000 30.30627 46 THR B O 1
ATOM 5976 N N . GLY B 1 20 ? 20.85700 20.48600 34.69800 1.000 30.31416 47 GLY B N 1
ATOM 5977 C CA . GLY B 1 20 ? 21.82600 21.55500 34.57600 1.000 28.80872 47 GLY B CA 1
ATOM 5978 C C . GLY B 1 20 ? 21.38400 22.62800 33.59800 1.000 39.31261 47 GLY B C 1
ATOM 5979 O O . GLY B 1 20 ? 20.46800 22.45100 32.79300 1.000 34.91208 47 GLY B O 1
ATOM 5983 N N . SER B 1 21 ? 22.06400 23.76800 33.66900 1.000 36.07011 48 SER B N 1
ATOM 5984 C CA . SER B 1 21 ? 21.75600 24.88500 32.79200 1.000 40.35221 48 SER B CA 1
ATOM 5985 C C . SER B 1 21 ? 22.75800 24.92500 31.64800 1.000 43.72630 48 SER B C 1
ATOM 5986 O O . SER B 1 21 ? 23.94600 24.62300 31.82800 1.000 39.48368 48 SER B O 1
ATOM 5994 N N . TYR B 1 22 ? 22.27200 25.29100 30.47100 1.000 46.78719 49 TYR B N 1
ATOM 5995 C CA . TYR B 1 22 ? 23.12400 25.41400 29.29700 1.000 45.48703 49 TYR B CA 1
ATOM 5996 C C . TYR B 1 22 ? 22.50900 26.41900 28.32600 1.000 43.07885 49 TYR B C 1
ATOM 5997 O O . TYR B 1 22 ? 23.04700 26.61500 27.23600 1.000 58.22014 49 TYR B O 1
ATOM 6015 N N . SER B 1 73 ? -10.91000 -36.44500 35.33900 1.000 45.88971 100 SER B N 1
ATOM 6016 C CA . SER B 1 73 ? -11.37800 -37.00800 34.08100 1.000 34.99367 100 SER B CA 1
ATOM 6017 C C . SER B 1 73 ? -11.73800 -35.93100 33.08700 1.000 43.87895 100 SER B C 1
ATOM 6018 O O . SER B 1 73 ? -12.13700 -34.82900 33.46100 1.000 43.39204 100 SER B O 1
ATOM 6025 N N . LEU B 1 74 ? -11.62400 -36.25700 31.81100 1.000 43.67892 101 LEU B N 1
ATOM 6026 C CA . LEU B 1 74 ? -11.97000 -35.30100 30.77500 1.000 45.10014 101 LEU B CA 1
ATOM 6027 C C . LEU B 1 74 ? -13.47400 -35.08500 30.77100 1.000 50.91926 101 LEU B C 1
ATOM 6028 O O . LEU B 1 74 ? -14.25500 -36.01700 30.97800 1.000 48.92692 101 LEU B O 1
ATOM 6044 N N . ASN B 1 75 ? -13.87400 -33.83500 30.56000 1.000 43.23150 102 ASN B N 1
ATOM 6045 C CA . ASN B 1 75 ? -15.26400 -33.39200 30.52200 1.000 34.73838 102 ASN B CA 1
ATOM 6046 C C . ASN B 1 75 ? -15.75700 -33.08600 31.93500 1.000 29.66671 102 ASN B C 1
ATOM 6047 O O . ASN B 1 75 ? -16.94200 -32.69300 32.10100 1.000 33.69088 102 ASN B O 1
ATOM 6058 N N . ASP B 1 76 ? -14.93000 -33.30100 32.94500 1.000 32.22228 103 ASP B N 1
ATOM 6059 C CA . ASP B 1 76 ? -15.20600 -32.76400 34.26300 1.000 33.76721 103 ASP B CA 1
ATOM 6060 C C . ASP B 1 76 ? -15.37200 -31.2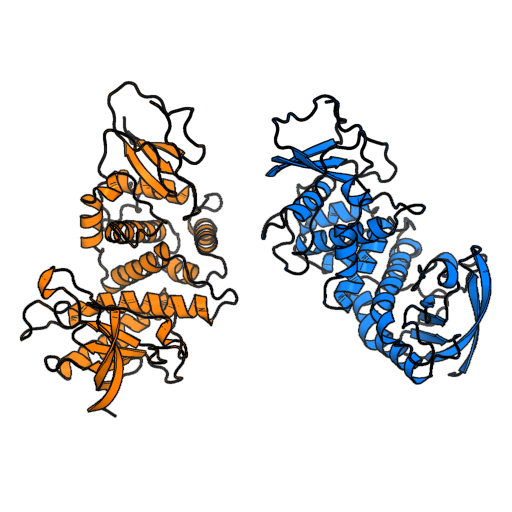5200 34.17700 1.000 30.70368 103 ASP B C 1
ATOM 6061 O O . ASP B 1 76 ? -14.79500 -30.58400 33.30800 1.000 30.36680 103 ASP B O 1
ATOM 6070 N N . GLN B 1 77 ? -16.15400 -30.71600 35.10100 1.000 29.98254 104 GLN B N 1
ATOM 6071 C CA . GLN B 1 77 ? -16.36500 -29.28400 35.21500 1.000 31.98015 104 GLN B CA 1
ATOM 6072 C C . GLN B 1 77 ? -15.72200 -28.77800 36.49800 1.000 28.63501 104 GLN B C 1
ATOM 6073 O O . GLN B 1 77 ? -15.64900 -29.49200 37.50400 1.000 31.98015 104 GLN B O 1
ATOM 6087 N N . ARG B 1 78 ? -15.26900 -27.54300 36.46600 1.000 26.46107 105 ARG B N 1
ATOM 6088 C CA . ARG B 1 78 ? -14.76700 -26.90200 37.67100 1.000 26.69004 105 ARG B CA 1
ATOM 6089 C C . ARG B 1 78 ? -15.07600 -25.42300 37.54900 1.000 28.28497 105 ARG B C 1
ATOM 6090 O O . ARG B 1 78 ? -14.96800 -24.85700 36.46000 1.000 27.41381 105 ARG B O 1
ATOM 6111 N N . THR B 1 79 ? -15.46100 -24.81100 38.66000 1.000 31.79329 106 THR B N 1
ATOM 6112 C CA . THR B 1 79 ? -15.77200 -23.39300 38.68300 1.000 28.42709 106 THR B CA 1
ATOM 6113 C C . THR B 1 79 ? -14.57400 -22.62500 39.21700 1.000 27.03219 106 THR B C 1
ATOM 6114 O O . THR B 1 79 ? -14.03700 -22.95100 40.27400 1.000 28.55606 106 THR B O 1
ATOM 6125 N N . PHE B 1 80 ? -14.14000 -21.63000 38.45400 1.000 26.52423 107 PHE B N 1
ATOM 6126 C CA . PHE B 1 80 ? -12.99200 -20.80000 38.78000 1.000 30.29837 107 PHE B CA 1
ATOM 6127 C C . PHE B 1 80 ? -13.42500 -19.35700 39.02900 1.000 29.43248 107 PHE B C 1
ATOM 6128 O O . PHE B 1 80 ? -14.27100 -18.81600 38.31300 1.000 28.41393 107 PHE B O 1
ATOM 6145 N N . THR B 1 81 ? -12.80300 -18.70700 39.99500 1.000 27.56120 108 THR B N 1
ATOM 6146 C CA . THR B 1 81 ? -12.94200 -17.25800 40.07200 1.000 27.02956 108 THR B CA 1
ATOM 6147 C C . THR B 1 81 ? -12.20000 -16.60800 38.91600 1.000 24.30028 108 THR B C 1
ATOM 6148 O O . THR B 1 81 ? -11.01700 -16.88800 38.68000 1.000 26.07944 108 THR B O 1
ATOM 6159 N N . THR B 1 82 ? -12.89300 -15.72600 38.19400 1.000 25.50043 109 THR B N 1
ATOM 6160 C CA . THR B 1 82 ? -12.27500 -14.89800 37.17100 1.000 25.85310 109 THR B CA 1
ATOM 6161 C C . THR B 1 82 ? -12.59700 -13.44300 37.48100 1.000 29.98254 109 THR B C 1
ATOM 6162 O O . THR B 1 82 ? -13.46500 -13.14700 38.30300 1.000 32.20123 109 THR B O 1
ATOM 6173 N N . ILE B 1 83 ? -11.89300 -12.53300 36.81700 1.000 30.89844 110 ILE B N 1
ATOM 6174 C CA . ILE B 1 83 ? -12.04500 -11.10000 37.03600 1.000 32.55654 110 ILE B CA 1
ATOM 6175 C C . ILE B 1 83 ? -12.67200 -10.45600 35.80700 1.000 31.23532 110 ILE B C 1
ATOM 6176 O O . ILE B 1 83 ? -12.17800 -10.61500 34.69300 1.000 29.97201 110 ILE B O 1
ATOM 6192 N N . ASP B 1 84 ? -13.77400 -9.74500 36.01000 1.000 34.82786 111 ASP B N 1
ATOM 6193 C CA . ASP B 1 84 ? -14.33900 -8.88800 34.95300 1.000 30.69315 111 ASP B CA 1
ATOM 6194 C C . ASP B 1 84 ? -13.49800 -7.61900 34.90800 1.000 33.43822 111 ASP B C 1
ATOM 6195 O O . ASP B 1 84 ? -13.63700 -6.74800 35.76100 1.000 38.69148 111 ASP B O 1
ATOM 6204 N N . ASN B 1 85 ? -12.61200 -7.50300 33.91700 1.000 34.81996 112 ASN B N 1
ATOM 6205 C CA . ASN B 1 85 ? -11.68200 -6.38000 33.88600 1.000 34.84628 112 ASN B CA 1
ATOM 6206 C C . ASN B 1 85 ? -12.33000 -5.06900 33.45900 1.000 43.53417 112 ASN B C 1
ATOM 6207 O O . ASN B 1 85 ? -11.65300 -4.03700 33.45400 1.000 41.28653 112 ASN B O 1
ATOM 6218 N N . ARG B 1 86 ? -13.60900 -5.08800 33.10100 1.000 39.51000 113 ARG B N 1
ATOM 6219 C CA . ARG B 1 86 ? -14.34500 -3.85800 32.86800 1.000 47.90838 113 ARG B CA 1
ATOM 6220 C C . ARG B 1 86 ? -14.72200 -3.20500 34.18700 1.000 53.21954 113 ARG B C 1
ATOM 6221 O O . ARG B 1 86 ? -14.87100 -1.98200 34.24700 1.000 59.08340 113 ARG B O 1
ATOM 6242 N N . THR B 1 87 ? -14.85600 -4.00600 35.24800 1.000 51.71146 114 THR B N 1
ATOM 6243 C CA . THR B 1 87 ? -15.27200 -3.52200 36.55300 1.000 47.33989 114 THR B CA 1
ATOM 6244 C C . THR B 1 87 ? -14.36100 -3.97800 37.68100 1.000 52.59578 114 THR B C 1
ATOM 6245 O O . THR B 1 87 ? -14.65100 -3.67900 38.84300 1.000 60.97836 114 THR B O 1
ATOM 6256 N N . ASN B 1 88 ? -13.29000 -4.70800 37.37300 1.000 53.16164 115 ASN B N 1
ATOM 6257 C CA . ASN B 1 88 ? -12.36700 -5.29700 38.34500 1.000 51.53776 115 ASN B CA 1
ATOM 6258 C C . ASN B 1 88 ? -13.07100 -6.06700 39.45700 1.000 44.63956 115 ASN B C 1
ATOM 6259 O O . ASN B 1 88 ? -12.50100 -6.25400 40.53200 1.000 60.87835 115 ASN B O 1
ATOM 6270 N N . GLN B 1 89 ? -14.27800 -6.56900 39.21500 1.000 39.41262 116 GLN B N 1
ATOM 6271 C CA . GLN B 1 89 ? -14.97300 -7.41600 40.16700 1.000 43.58417 116 GLN B CA 1
ATOM 6272 C C . GLN B 1 89 ? -14.76400 -8.89700 39.86700 1.000 46.93194 116 GLN B C 1
ATOM 6273 O O . GLN B 1 89 ? -14.70800 -9.30900 38.70200 1.000 36.04643 116 GLN B O 1
ATOM 6287 N N . ASP B 1 90 ? -14.70800 -9.69200 40.93600 1.000 40.29430 117 ASP B N 1
ATOM 6288 C CA . ASP B 1 90 ? -14.62500 -11.13800 40.82200 1.000 40.44432 117 ASP B CA 1
ATOM 6289 C C . ASP B 1 90 ? -15.93000 -11.70500 40.28900 1.000 40.56013 117 ASP B C 1
ATOM 6290 O O . ASP B 1 90 ? -17.01400 -11.29400 40.69900 1.000 44.51323 117 ASP B O 1
ATOM 6299 N N . GLU B 1 91 ? -15.83200 -12.70800 39.42600 1.000 33.95670 118 GLU B N 1
ATOM 6300 C CA . GLU B 1 91 ? -16.99500 -13.49500 39.05100 1.000 38.42829 118 GLU B CA 1
ATOM 6301 C C . GLU B 1 91 ? -16.58200 -14.95500 38.92100 1.000 30.01676 118 GLU B C 1
ATOM 6302 O O . GLU B 1 91 ? -15.44000 -15.32600 39.19100 1.000 36.18329 118 GLU B O 1
ATOM 6314 N N . GLN B 1 92 ? -17.54200 -15.78900 38.56900 1.000 32.31177 119 GLN B N 1
ATOM 6315 C CA . GLN B 1 92 ? -17.34300 -17.22500 38.45800 1.000 35.09368 119 GLN B CA 1
ATOM 6316 C C . GLN B 1 92 ? -17.39600 -17.64300 36.99500 1.000 36.73335 119 GLN B C 1
ATOM 6317 O O . GLN B 1 92 ? -18.17000 -17.09600 36.21300 1.000 36.14907 119 GLN B O 1
ATOM 6331 N N . THR B 1 93 ? -16.55100 -18.60300 36.63900 1.000 32.19070 120 THR B N 1
ATOM 6332 C CA . THR B 1 93 ? -16.46400 -19.13400 35.28500 1.000 28.52184 120 THR B CA 1
ATOM 6333 C C . THR B 1 93 ? -16.35700 -20.64500 35.41800 1.000 27.44803 120 THR B C 1
ATOM 6334 O O . THR B 1 93 ? -15.41700 -21.14500 36.05300 1.000 28.56132 120 THR B O 1
ATOM 6345 N N . THR B 1 94 ? -17.29700 -21.37100 34.83000 1.000 28.67975 121 THR B N 1
ATOM 6346 C CA . THR B 1 94 ? -17.26300 -22.82800 34.87900 1.000 27.32959 121 THR B CA 1
ATOM 6347 C C . THR B 1 94 ? -16.65800 -23.33500 33.57500 1.000 25.43463 121 THR B C 1
ATOM 6348 O O . THR B 1 94 ? -17.08800 -22.93600 32.49100 1.000 28.55606 121 THR B O 1
ATOM 6359 N N . ALA B 1 95 ? -15.64600 -24.19300 33.69200 1.000 27.11378 122 ALA B N 1
ATOM 6360 C CA . ALA B 1 95 ? -14.88200 -24.69100 32.56400 1.000 26.87427 122 ALA B CA 1
ATOM 6361 C C . ALA B 1 95 ? -14.90700 -26.21000 32.56000 1.000 25.33462 122 ALA B C 1
ATOM 6362 O O . ALA B 1 95 ? -15.18200 -26.84200 33.58200 1.000 27.13220 122 ALA B O 1
ATOM 6369 N N . THR B 1 96 ? -14.60300 -26.79500 31.40200 1.000 26.53476 123 THR B N 1
ATOM 6370 C CA . THR B 1 96 ? -14.47900 -28.24300 31.27800 1.000 28.05336 123 THR B CA 1
ATOM 6371 C C . THR B 1 96 ? -13.04100 -28.64400 30.96500 1.000 26.72426 123 THR B C 1
ATOM 6372 O O . THR B 1 96 ? -12.31600 -27.93400 30.25600 1.000 24.63980 123 THR B O 1
ATOM 6383 N N . LEU B 1 97 ? -12.63300 -29.77600 31.51900 1.000 25.97417 124 LEU B N 1
ATOM 6384 C CA . LEU B 1 97 ? -11.28100 -30.28600 31.34400 1.000 25.01089 124 LEU B CA 1
ATOM 6385 C C . LEU B 1 97 ? -11.19100 -30.94100 29.97700 1.000 26.56371 124 LEU B C 1
ATOM 6386 O O . LEU B 1 97 ? -11.83900 -31.94900 29.71800 1.000 30.27468 124 LEU B O 1
ATOM 6402 N N . LYS B 1 98 ? -10.41700 -30.34600 29.09300 1.000 26.67688 125 LYS B N 1
ATOM 6403 C CA . LYS B 1 98 ? -10.31800 -30.83000 27.72500 1.000 27.38486 125 LYS B CA 1
ATOM 6404 C C . LYS B 1 98 ? -8.94700 -31.36300 27.36900 1.000 29.62987 125 LYS B C 1
ATOM 6405 O O . LYS B 1 98 ? -8.78400 -31.88400 26.27700 1.000 34.41728 125 LYS B O 1
ATOM 6424 N N . TYR B 1 99 ? -7.97500 -31.26700 28.27200 1.000 25.89784 126 TYR B N 1
ATOM 6425 C CA . TYR B 1 99 ? -6.67000 -31.90500 28.10500 1.000 28.89557 126 TYR B CA 1
ATOM 6426 C C . TYR B 1 99 ? -6.03700 -32.05000 29.47700 1.000 32.18281 126 TYR B C 1
ATOM 6427 O O . TYR B 1 99 ? -5.97300 -31.08800 30.23900 1.000 27.14799 126 TYR B O 1
ATOM 6445 N N . ASP B 1 100 ? -5.60500 -33.25500 29.79800 1.000 29.74304 127 ASP B N 1
ATOM 6446 C CA . ASP B 1 100 ? -5.03000 -33.59400 31.09300 1.000 28.25602 127 ASP B CA 1
ATOM 6447 C C . ASP B 1 100 ? -3.66400 -34.19700 30.79900 1.000 35.29107 127 ASP B C 1
ATOM 6448 O O . ASP B 1 100 ? -3.53700 -35.40800 30.58900 1.000 36.16749 127 ASP B O 1
ATOM 6457 N N . GLY B 1 101 ? -2.65200 -33.35300 30.77300 1.000 33.48559 128 GLY B N 1
ATOM 6458 C CA . GLY B 1 101 ? -1.36100 -33.72600 30.24800 1.000 31.25901 128 GLY B CA 1
ATOM 6459 C C . GLY B 1 101 ? -0.35500 -34.02300 31.32600 1.000 32.03542 128 GLY B C 1
ATOM 6460 O O . GLY B 1 101 ? -0.69100 -34.29400 32.47800 1.000 35.67533 128 GLY B O 1
ATOM 6464 N N . LYS B 1 102 ? 0.91300 -33.94600 30.92700 1.000 27.14010 129 LYS B N 1
ATOM 6465 C CA . LYS B 1 102 ? 2.01000 -34.23100 31.84200 1.000 29.41405 129 LYS B CA 1
ATOM 6466 C C . LYS B 1 102 ? 2.17200 -33.12400 32.87000 1.000 27.62436 129 LYS B C 1
ATOM 6467 O O . LYS B 1 102 ? 2.36400 -33.38600 34.06900 1.000 32.74603 129 LYS B O 1
ATOM 6486 N N . LYS B 1 103 ? 2.15300 -31.88200 32.39900 1.000 28.26392 130 LYS B N 1
ATOM 6487 C CA . LYS B 1 103 ? 2.38900 -30.72200 33.23600 1.000 29.96149 130 LYS B CA 1
ATOM 6488 C C . LYS B 1 103 ? 1.24200 -29.74400 33.22300 1.000 30.87739 130 LYS B C 1
ATOM 6489 O O . LYS B 1 103 ? 1.23100 -28.83800 34.05900 1.000 43.84473 130 LYS B O 1
ATOM 6508 N N . ALA B 1 104 ? 0.35300 -29.83000 32.24300 1.000 27.66911 131 ALA B N 1
ATOM 6509 C CA . ALA B 1 104 ? -0.72400 -28.87900 32.08400 1.000 31.63011 131 ALA B CA 1
ATOM 6510 C C . ALA B 1 104 ? -2.06500 -29.58900 32.05500 1.000 27.11904 131 ALA B C 1
ATOM 6511 O O . ALA B 1 104 ? -2.20600 -30.67300 31.47900 1.000 27.85071 131 ALA B O 1
ATOM 6518 N N . GLN B 1 105 ? -3.05000 -28.96300 32.68500 1.000 23.97919 132 GLN B N 1
ATOM 6519 C CA . GLN B 1 105 ? -4.45200 -29.26400 32.46500 1.000 22.55534 132 GLN B CA 1
ATOM 6520 C C . GLN B 1 105 ? -5.06100 -28.08200 31.74400 1.000 23.89760 132 GLN B C 1
ATOM 6521 O O . GLN B 1 105 ? -4.91000 -26.94700 32.20000 1.000 26.57424 132 GLN B O 1
ATOM 6535 N N . VAL B 1 106 ? -5.72900 -28.33000 30.62600 1.000 21.33150 133 VAL B N 1
ATOM 6536 C CA . VAL B 1 106 ? -6.35800 -27.25900 29.85900 1.000 23.31595 133 VAL B CA 1
ATOM 6537 C C . VAL B 1 106 ? -7.86100 -27.29200 30.13600 1.000 25.77941 133 VAL B C 1
ATOM 6538 O O . VAL B 1 106 ? -8.57700 -28.24900 29.79800 1.000 25.15038 1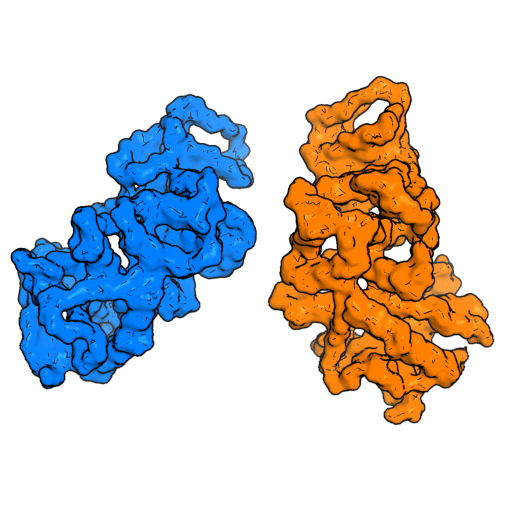33 VAL B O 1
ATOM 6551 N N . TRP B 1 107 ? -8.33400 -26.22400 30.78500 1.000 22.82905 134 TRP B N 1
ATOM 6552 C CA . TRP B 1 107 ? -9.72800 -26.01400 31.14100 1.000 22.58429 134 TRP B CA 1
ATOM 6553 C C . TRP B 1 107 ? -10.29400 -24.97200 30.18800 1.000 24.99510 134 TRP B C 1
ATOM 6554 O O . TRP B 1 107 ? -9.69400 -23.90600 30.00500 1.000 24.88983 134 TRP B O 1
ATOM 6575 N N . VAL B 1 108 ? -11.44200 -25.26900 29.59300 1.000 23.34227 135 VAL B N 1
ATOM 6576 C CA . VAL B 1 108 ? -12.00000 -24.45600 28.52900 1.000 23.65020 135 VAL B CA 1
ATOM 6577 C C . VAL B 1 108 ? -13.37400 -23.96200 28.94500 1.000 23.03960 135 VAL B C 1
ATOM 6578 O O . VAL B 1 108 ? -14.23800 -24.74200 29.37700 1.000 25.12670 135 VAL B O 1
ATOM 6591 N N . ALA B 1 109 ? -13.57900 -22.65200 28.79400 1.000 27.02692 136 ALA B N 1
ATOM 6592 C CA . ALA B 1 109 ? -14.86300 -22.03500 29.09800 1.000 28.67449 136 ALA B CA 1
ATOM 6593 C C . ALA B 1 109 ? -15.23800 -21.07800 27.97500 1.000 31.43535 136 ALA B C 1
ATOM 6594 O O . ALA B 1 109 ? -15.85300 -20.03700 28.21700 1.000 35.53584 136 ALA B O 1
ATOM 6601 N N . ASP B 1 110 ? -14.85800 -21.41800 26.74300 1.000 28.34814 137 ASP B N 1
ATOM 6602 C CA . ASP B 1 110 ? -15.27800 -20.69600 25.54000 1.000 24.30818 137 ASP B CA 1
ATOM 6603 C C . ASP B 1 110 ? -15.70000 -21.77700 24.55300 1.000 28.38498 137 ASP B C 1
ATOM 6604 O O . ASP B 1 110 ? -14.87200 -22.59200 24.13700 1.000 25.49253 137 ASP B O 1
ATOM 6613 N N . GLN B 1 111 ? -16.98500 -21.77900 24.19100 1.000 26.49528 138 GLN B N 1
ATOM 6614 C CA . GLN B 1 111 ? -17.53600 -22.82500 23.33800 1.000 25.75046 138 GLN B CA 1
ATOM 6615 C C . GLN B 1 111 ? -16.94700 -22.83200 21.93200 1.000 25.14775 138 GLN B C 1
ATOM 6616 O O . GLN B 1 111 ? -17.09400 -23.84200 21.22600 1.000 27.29275 138 GLN B O 1
ATOM 6630 N N . TYR B 1 112 ? -16.28200 -21.75800 21.49200 1.000 24.30555 139 TYR B N 1
ATOM 6631 C CA . TYR B 1 112 ? -15.65000 -21.78200 20.17500 1.000 25.51885 139 TYR B CA 1
ATOM 6632 C C . TYR B 1 112 ? -14.42000 -22.68300 20.13500 1.000 29.04296 139 TYR B C 1
ATOM 6633 O O . TYR B 1 112 ? -13.98000 -23.06600 19.05200 1.000 28.23760 139 TYR B O 1
ATOM 6651 N N . ILE B 1 113 ? -13.87600 -23.04600 21.29000 1.000 26.30052 140 ILE B N 1
ATOM 6652 C CA . ILE B 1 113 ? -12.60900 -23.76400 21.36900 1.000 24.34502 140 ILE B CA 1
ATOM 6653 C C . ILE B 1 113 ? -12.88500 -25.26100 21.35600 1.000 24.56874 140 ILE B C 1
ATOM 6654 O O . ILE B 1 113 ? -13.60500 -25.78300 22.21200 1.000 27.45066 140 ILE B O 1
ATOM 6670 N N . THR B 1 114 ? -12.27900 -25.96200 20.39900 1.000 28.14811 141 THR B N 1
ATOM 6671 C CA . THR B 1 114 ? -12.49700 -27.39500 20.29900 1.000 27.83492 141 THR B CA 1
ATOM 6672 C C . THR B 1 114 ? -11.51200 -28.19000 21.15000 1.000 30.71158 141 THR B C 1
ATOM 6673 O O . THR B 1 114 ? -10.47000 -27.69400 21.58200 1.000 28.11390 141 THR B O 1
ATOM 6684 N N . ASP B 1 115 ? -11.84400 -29.47600 21.33400 1.000 30.48260 142 ASP B N 1
ATOM 6685 C CA . ASP B 1 115 ? -10.94100 -30.41100 21.99300 1.000 29.79568 142 ASP B CA 1
ATOM 6686 C C . ASP B 1 115 ? -9.57000 -30.42800 21.32100 1.000 27.79281 142 ASP B C 1
ATOM 6687 O O . ASP B 1 115 ? -8.53500 -30.48300 22.00200 1.000 29.54038 142 ASP B O 1
ATOM 6696 N N . LYS B 1 116 ? -9.54200 -30.43300 19.98000 1.000 28.73502 143 LYS B N 1
ATOM 6697 C CA . LYS B 1 116 ? -8.26800 -30.45300 19.27300 1.000 26.73215 143 LYS B CA 1
ATOM 6698 C C . LYS B 1 116 ? -7.44700 -29.20600 19.59000 1.000 28.07705 143 LYS B C 1
ATOM 6699 O O . LYS B 1 116 ? -6.23300 -29.28400 19.78700 1.000 27.99546 143 LYS B O 1
ATOM 6718 N N . GLN B 1 117 ? -8.09400 -28.04100 19.63900 1.000 25.45568 144 GLN B N 1
ATOM 6719 C CA . GLN B 1 117 ? -7.37600 -26.82100 19.97700 1.000 26.00838 144 GLN B CA 1
ATOM 6720 C C . GLN B 1 117 ? -6.83600 -26.89600 21.40200 1.000 22.51059 144 GLN B C 1
ATOM 6721 O O . GLN B 1 117 ? -5.68700 -26.51400 21.66200 1.000 24.00814 144 GLN B O 1
ATOM 6735 N N . ALA B 1 118 ? -7.64600 -27.41500 22.32800 1.000 24.17395 145 ALA B N 1
ATOM 6736 C CA . ALA B 1 118 ? -7.19400 -27.55900 23.70700 1.000 25.67676 145 ALA B CA 1
ATOM 6737 C C . ALA B 1 118 ? -6.03700 -28.54300 23.79500 1.000 27.53225 145 ALA B C 1
ATOM 6738 O O . ALA B 1 118 ? -5.08700 -28.32400 24.55000 1.000 25.12143 145 ALA B O 1
ATOM 6745 N N . GLN B 1 119 ? -6.08400 -29.63000 23.01500 1.000 22.94222 146 GLN B N 1
ATOM 6746 C CA . GLN B 1 119 ? -4.96100 -30.56000 23.00300 1.000 26.64530 146 GLN B CA 1
ATOM 6747 C C . GLN B 1 119 ? -3.70700 -29.91200 22.41900 1.000 23.03697 146 GLN B C 1
ATOM 6748 O O . GLN B 1 119 ? -2.59100 -30.14000 22.91700 1.000 25.82678 146 GLN B O 1
ATOM 6762 N N . ASN B 1 120 ? -3.86800 -29.10900 21.36800 1.000 22.98170 147 ASN B N 1
ATOM 6763 C CA . ASN B 1 120 ? -2.73400 -28.39500 20.79600 1.000 24.35029 147 ASN B CA 1
ATOM 6764 C C . ASN B 1 120 ? -2.06900 -27.52000 21.85700 1.000 24.73981 147 ASN B C 1
ATOM 6765 O O . ASN B 1 120 ? -0.83500 -27.50200 21.99000 1.000 26.85848 147 ASN B O 1
ATOM 6776 N N . ILE B 1 121 ? -2.87300 -26.78100 22.61900 1.000 23.38438 148 ILE B N 1
ATOM 6777 C CA . ILE B 1 121 ? -2.31100 -25.91500 23.65500 1.000 23.34754 148 ILE B CA 1
ATOM 6778 C C . ILE B 1 121 ? -1.58200 -26.74500 24.69700 1.000 20.37350 148 ILE B C 1
ATOM 6779 O O . ILE B 1 121 ? -0.47100 -26.40600 25.11300 1.000 24.32134 148 ILE B O 1
ATOM 6795 N N . GLY B 1 122 ? -2.21300 -27.81600 25.17600 1.000 23.85286 149 GLY B N 1
ATOM 6796 C CA . GLY B 1 122 ? -1.60700 -28.62000 26.22800 1.000 24.27659 149 GLY B CA 1
ATOM 6797 C C . GLY B 1 122 ? -0.30900 -29.27700 25.79600 1.000 23.47124 149 GLY B C 1
ATOM 6798 O O . GLY B 1 122 ? 0.65000 -29.34300 26.57600 1.000 22.38689 149 GLY B O 1
ATOM 6802 N N . ARG B 1 123 ? -0.26600 -29.78900 24.55500 1.000 24.42135 150 ARG B N 1
ATOM 6803 C CA . ARG B 1 123 ? 0.95800 -30.43000 24.06900 1.000 23.72390 150 ARG B CA 1
ATOM 6804 C C . ARG B 1 123 ? 2.07100 -29.40400 23.89000 1.000 22.58429 150 ARG B C 1
ATOM 6805 O O . ARG B 1 123 ? 3.21900 -29.65500 24.26700 1.000 25.01879 150 ARG B O 1
ATOM 6826 N N . GLU B 1 124 ? 1.74100 -28.22300 23.37200 1.000 22.89222 151 GLU B N 1
ATOM 6827 C CA . GLU B 1 124 ? 2.75200 -27.1830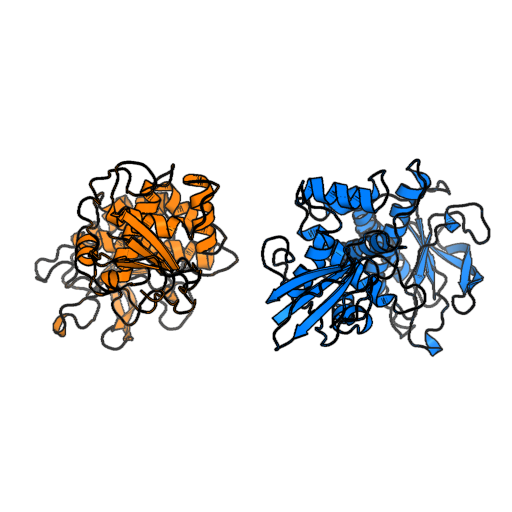0 23.21500 1.000 25.44252 151 GLU B CA 1
ATOM 6828 C C . GLU B 1 124 ? 3.33100 -26.80400 24.57300 1.000 22.56850 151 GLU B C 1
ATOM 6829 O O . GLU B 1 124 ? 4.54000 -26.62100 24.71500 1.000 23.85023 151 GLU B O 1
ATOM 6841 N N . PHE B 1 125 ? 2.47400 -26.71300 25.59600 1.000 22.07633 152 PHE B N 1
ATOM 6842 C CA . PHE B 1 125 ? 2.97500 -26.43300 26.93300 1.000 21.01831 152 PHE B CA 1
ATOM 6843 C C . PHE B 1 125 ? 3.87500 -27.56000 27.43000 1.000 25.64781 152 PHE B C 1
ATOM 6844 O O . PHE B 1 125 ? 5.00800 -27.31500 27.85600 1.000 24.84245 152 PHE B O 1
ATOM 6861 N N . ASP B 1 126 ? 3.37700 -28.80700 27.39900 1.000 23.61336 153 ASP B N 1
ATOM 6862 C CA . ASP B 1 126 ? 4.14000 -29.94300 27.90800 1.000 23.38175 153 ASP B CA 1
ATOM 6863 C C . ASP B 1 126 ? 5.46700 -30.11100 27.16200 1.000 25.57149 153 ASP B C 1
ATOM 6864 O O . ASP B 1 126 ? 6.49800 -30.38200 27.77400 1.000 27.80333 153 ASP B O 1
ATOM 6873 N N . GLU B 1 127 ? 5.45200 -29.97600 25.84200 1.000 26.26104 154 GLU B N 1
ATOM 6874 C CA . GLU B 1 127 ? 6.59900 -30.36300 25.02000 1.000 25.51885 154 GLU B CA 1
ATOM 6875 C C . GLU B 1 127 ? 7.59600 -29.23700 24.78000 1.000 26.31105 154 GLU B C 1
ATOM 6876 O O . GLU B 1 127 ? 8.79200 -29.50900 24.61600 1.000 29.63513 154 GLU B O 1
ATOM 6888 N N . ARG B 1 128 ? 7.14500 -27.98900 24.72700 1.000 23.36596 155 ARG B N 1
ATOM 6889 C CA . ARG B 1 128 ? 8.03300 -26.87700 24.41200 1.000 28.80872 155 ARG B CA 1
ATOM 6890 C C . ARG B 1 128 ? 8.08600 -25.84100 25.52100 1.000 26.34790 155 ARG B C 1
ATOM 6891 O O . ARG B 1 128 ? 9.17200 -25.55900 26.05200 1.000 19.99977 155 ARG B O 1
ATOM 6912 N N . ILE B 1 129 ? 6.94200 -25.25800 25.89500 1.000 24.52136 156 ILE B N 1
ATOM 6913 C CA . ILE B 1 129 ? 6.97400 -24.13900 26.84400 1.000 24.13974 156 ILE B CA 1
ATOM 6914 C C . ILE B 1 129 ? 7.50700 -24.53300 28.21800 1.000 27.18484 156 ILE B C 1
ATOM 6915 O O . ILE B 1 129 ? 8.34100 -23.81600 28.80500 1.000 24.42398 156 ILE B O 1
ATOM 6931 N N . ASP B 1 130 ? 7.01500 -25.64400 28.78800 1.000 21.38677 157 ASP B N 1
ATOM 6932 C CA . ASP B 1 130 ? 7.46200 -26.00700 30.13500 1.000 21.08937 157 ASP B CA 1
ATOM 6933 C C . ASP B 1 130 ? 8.94400 -26.32600 30.15700 1.000 24.23712 157 ASP B C 1
ATOM 6934 O O . ASP B 1 130 ? 9.64400 -25.82800 31.06600 1.000 25.08195 157 ASP B O 1
ATOM 6943 N N . PRO B 1 131 ? 9.49800 -27.11000 29.24100 1.000 26.64004 158 PRO B N 1
ATOM 6944 C CA . PRO B 1 131 ? 10.94900 -27.33500 29.28100 1.000 26.91112 158 PRO B CA 1
ATOM 6945 C C . PRO B 1 131 ? 11.74100 -26.05900 29.10400 1.000 31.24585 158 PRO B C 1
ATOM 6946 O O . PRO B 1 131 ? 12.78300 -25.87800 29.74300 1.000 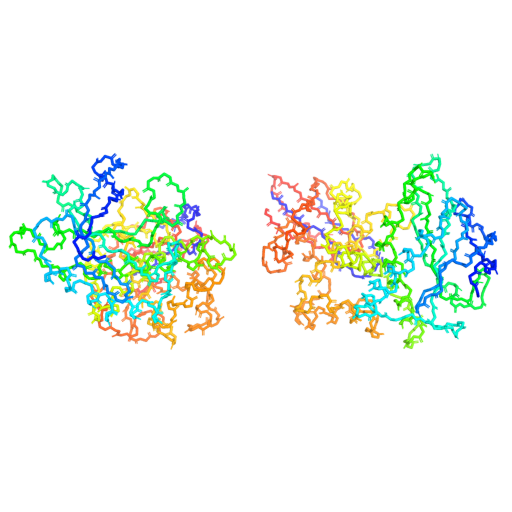29.35615 158 PRO B O 1
ATOM 6957 N N . LEU B 1 132 ? 11.28200 -25.17400 28.22600 1.000 27.14010 159 LEU B N 1
ATOM 6958 C CA . LEU B 1 132 ? 11.96100 -23.89700 28.03500 1.000 26.20577 159 LEU B CA 1
ATOM 6959 C C . LEU B 1 132 ? 12.04500 -23.12800 29.34400 1.000 25.53201 159 LEU B C 1
ATOM 6960 O O . LEU B 1 132 ? 13.11100 -22.64800 29.74600 1.000 26.01101 159 LEU B O 1
ATOM 6976 N N . ILE B 1 133 ? 10.92400 -23.03200 30.05400 1.000 22.76326 160 ILE B N 1
ATOM 6977 C CA . ILE B 1 133 ? 10.88900 -22.20900 31.24600 1.000 21.40257 160 ILE B CA 1
ATOM 6978 C C . ILE B 1 133 ? 11.64000 -22.88400 32.37900 1.000 24.68717 160 ILE B C 1
ATOM 6979 O O . ILE B 1 133 ? 12.40800 -22.23500 33.09700 1.000 24.03709 160 ILE B O 1
ATOM 6995 N N . GLU B 1 134 ? 11.47600 -24.20100 32.53700 1.000 25.06353 161 GLU B N 1
ATOM 6996 C CA . GLU B 1 134 ? 12.15500 -24.87800 33.63800 1.000 25.68729 161 GLU B CA 1
ATOM 6997 C C . GLU B 1 134 ? 13.66700 -24.91800 33.41700 1.000 26.84796 161 GLU B C 1
ATOM 6998 O O . GLU B 1 134 ? 14.43700 -24.77300 34.36800 1.000 26.12418 161 GLU B O 1
ATOM 7010 N N . ASN B 1 135 ? 14.11900 -25.08200 32.16600 1.000 26.76110 162 ASN B N 1
ATOM 7011 C CA . ASN B 1 135 ? 15.55500 -25.12100 31.90100 1.000 31.13005 162 ASN B CA 1
ATOM 7012 C C . ASN B 1 135 ? 16.22100 -23.76100 32.07300 1.000 31.06425 162 ASN B C 1
ATOM 7013 O O . ASN B 1 135 ? 17.37900 -23.68600 32.49600 1.000 29.61408 162 ASN B O 1
ATOM 7024 N N . ASN B 1 136 ? 15.52400 -22.68100 31.76100 1.000 25.92416 163 ASN B N 1
ATOM 7025 C CA . ASN B 1 136 ? 16.17000 -21.38000 31.67900 1.000 25.61097 163 ASN B CA 1
ATOM 7026 C C . ASN B 1 136 ? 15.67000 -20.34100 32.66500 1.000 27.61121 163 ASN B C 1
ATOM 7027 O O . ASN B 1 136 ? 16.29100 -19.27800 32.76200 1.000 23.54230 163 ASN B O 1
ATOM 7038 N N . PHE B 1 137 ? 14.59300 -20.60700 33.41300 1.000 24.24501 164 PHE B N 1
ATOM 7039 C CA . PHE B 1 137 ? 14.07900 -19.60700 34.33600 1.000 21.53153 164 PHE B CA 1
ATOM 7040 C C . PHE B 1 137 ? 13.77700 -20.18900 35.70600 1.000 23.78969 164 PHE B C 1
ATOM 7041 O O . PHE B 1 137 ? 14.26000 -19.66600 36.71400 1.000 24.28186 164 PHE B O 1
ATOM 7058 N N . GLY B 1 138 ? 12.97700 -21.24500 35.78800 1.000 24.04499 165 GLY B N 1
ATOM 7059 C CA . GLY B 1 138 ? 12.60100 -21.74700 37.09100 1.000 23.81601 165 GLY B CA 1
ATOM 7060 C C . GLY B 1 138 ? 11.45200 -22.73100 37.01100 1.000 23.18173 165 GLY B C 1
ATOM 7061 O O . GLY B 1 138 ? 11.00000 -23.11800 35.92200 1.000 25.87415 165 GLY B O 1
ATOM 7065 N N . GLU B 1 139 ? 11.01100 -23.16100 38.19100 1.000 24.55294 166 GLU B N 1
ATOM 7066 C CA . GLU B 1 139 ? 9.92500 -24.11200 38.33600 1.000 24.66875 166 GLU B CA 1
ATOM 7067 C C . GLU B 1 139 ? 8.77200 -23.48600 39.11200 1.000 24.10289 166 GLU B C 1
ATOM 7068 O O . GLU B 1 139 ? 8.97700 -22.59100 39.93400 1.000 24.88456 166 GLU B O 1
ATOM 7080 N N . PRO B 1 140 ? 7.55000 -23.94400 38.88200 1.000 24.38977 167 PRO B N 1
ATOM 7081 C CA . PRO B 1 140 ? 6.40900 -23.36800 39.58200 1.000 20.63405 167 PRO B CA 1
ATOM 7082 C C . PRO B 1 140 ? 6.26500 -23.93700 40.98900 1.000 24.81613 167 PRO B C 1
ATOM 7083 O O . PRO B 1 140 ? 6.80200 -24.99400 41.32300 1.000 24.32660 167 PRO B O 1
ATOM 7094 N N . SER B 1 141 ? 5.53100 -23.20000 41.81200 1.000 22.49743 168 SER B N 1
ATOM 7095 C CA . SER B 1 141 ? 4.98700 -23.76100 43.04500 1.000 24.39240 168 SER B CA 1
ATOM 7096 C C . SER B 1 141 ? 4.03300 -24.91400 42.74200 1.000 22.22898 168 SER B C 1
ATOM 7097 O O . SER B 1 141 ? 3.71100 -25.17600 41.57600 1.000 23.33964 168 SER B O 1
ATOM 7105 N N . ASP B 1 142 ? 3.54700 -25.59100 43.78500 1.000 23.57125 169 ASP B N 1
ATOM 7106 C CA . ASP B 1 142 ? 2.54400 -26.62900 43.61600 1.000 22.20003 169 ASP B CA 1
ATOM 7107 C C . ASP B 1 142 ? 1.67000 -26.60800 44.87400 1.000 21.40783 169 ASP B C 1
ATOM 7108 O O . ASP B 1 142 ? 1.60800 -27.54600 45.68200 1.000 22.64745 169 ASP B O 1
ATOM 7117 N N . VAL B 1 143 ? 0.92800 -25.50800 45.04400 1.000 24.75560 170 VAL B N 1
ATOM 7118 C CA . VAL B 1 143 ? 0.16600 -25.31000 46.26600 1.000 25.12143 170 VAL B CA 1
ATOM 7119 C C . VAL B 1 143 ? -0.97600 -26.30400 46.38100 1.000 22.51586 170 VAL B C 1
ATOM 7120 O O . VAL B 1 143 ? -1.43200 -26.57700 47.49900 1.000 22.63429 170 VAL B O 1
ATOM 7133 N N . ASP B 1 144 ? -1.45800 -26.85700 45.26400 1.000 22.96854 171 ASP B N 1
ATOM 7134 C CA . ASP B 1 144 ? -2.50700 -27.86900 45.30000 1.000 23.59757 171 ASP B CA 1
ATOM 7135 C C . ASP B 1 144 ? -1.96500 -29.29900 45.17000 1.000 24.68454 171 ASP B C 1
ATOM 7136 O O . ASP B 1 144 ? -2.75400 -30.24600 45.06100 1.000 24.07131 171 ASP B O 1
ATOM 7145 N N . ASN B 1 145 ? -0.63600 -29.46800 45.19600 1.000 26.61898 172 ASN B N 1
ATOM 7146 C CA . ASN B 1 145 ? -0.00300 -30.77900 45.34700 1.000 25.21355 172 ASN B CA 1
ATOM 7147 C C . ASN B 1 145 ? -0.39000 -31.74600 44.23800 1.000 25.14512 172 ASN B C 1
ATOM 7148 O O . ASN B 1 145 ? -0.64200 -32.92100 44.49200 1.000 28.95874 172 ASN B O 1
ATOM 7159 N N . ASN B 1 146 ? -0.49800 -31.25400 43.00700 1.000 23.53966 173 ASN B N 1
ATOM 7160 C CA . ASN B 1 146 ? -0.94800 -32.10500 41.92100 1.000 24.16869 173 ASN B CA 1
ATOM 7161 C C . ASN B 1 146 ? 0.03400 -32.23400 40.76700 1.000 24.41345 173 ASN B C 1
ATOM 7162 O O . ASN B 1 146 ? -0.29600 -32.90000 39.77800 1.000 26.81901 173 ASN B O 1
ATOM 7173 N N . GLY B 1 147 ? 1.21300 -31.63500 40.85400 1.000 26.71110 174 GLY B N 1
ATOM 7174 C CA . GLY B 1 147 ? 2.22900 -31.80000 39.83700 1.000 28.32182 174 GLY B CA 1
ATOM 7175 C C . GLY B 1 147 ? 1.96600 -31.07700 38.53700 1.000 31.79065 174 GLY B C 1
ATOM 7176 O O . GLY B 1 147 ? 2.76000 -31.23000 37.60200 1.000 28.14548 174 GLY B O 1
ATOM 7180 N N . LYS B 1 148 ? 0.90700 -30.28300 38.44900 1.000 23.41860 175 LYS B N 1
ATOM 7181 C CA . LYS B 1 148 ? 0.47000 -29.71400 37.18500 1.000 24.78718 175 LYS B CA 1
ATOM 7182 C C . LYS B 1 148 ? 0.09800 -28.25600 37.37000 1.000 25.17407 175 LYS B C 1
ATOM 7183 O O . LYS B 1 148 ? 0.02400 -27.74900 38.48500 1.000 22.92380 175 LYS B O 1
ATOM 7202 N N . VAL B 1 149 ? -0.06900 -27.56700 36.24600 1.000 24.81613 176 VAL B N 1
ATOM 7203 C CA . VAL B 1 149 ? -0.59200 -26.20800 36.22900 1.000 23.27121 176 VAL B CA 1
ATOM 7204 C C . VAL B 1 149 ? -1.87300 -26.23000 35.41900 1.000 24.69507 176 VAL B C 1
ATOM 7205 O O . VAL B 1 149 ? -2.06600 -27.07800 34.54400 1.000 27.07956 176 VAL B O 1
ATOM 7218 N N . ASN B 1 150 ? -2.76500 -25.30400 35.74100 1.000 23.09487 177 ASN B N 1
ATOM 7219 C CA . ASN B 1 150 ? -4.00700 -25.10900 35.02300 1.000 20.82618 177 ASN B CA 1
ATOM 7220 C C . ASN B 1 150 ? -3.85400 -24.02000 33.98300 1.000 20.62353 177 ASN B C 1
ATOM 7221 O O . ASN B 1 150 ? -3.28800 -22.96900 34.26000 1.000 22.64745 177 ASN B O 1
ATOM 7232 N N . ILE B 1 151 ? -4.36500 -24.27600 32.78100 1.000 20.43403 178 ILE B N 1
ATOM 7233 C CA . ILE B 1 151 ? -4.48100 -23.25900 31.72900 1.000 20.75775 178 ILE B CA 1
ATOM 7234 C C . ILE B 1 151 ? -5.96700 -23.06300 31.48000 1.000 23.93708 178 ILE B C 1
ATOM 7235 O O . ILE B 1 151 ? -6.63400 -23.93100 30.89300 1.000 23.59230 178 ILE B O 1
ATOM 7251 N N . LEU B 1 152 ? -6.50000 -21.92800 31.92500 1.000 23.01329 179 LEU B N 1
ATOM 7252 C CA . LEU B 1 152 ? -7.92300 -21.63600 31.80200 1.000 21.53679 179 LEU B CA 1
ATOM 7253 C C . LEU B 1 152 ? -8.11600 -20.77500 30.56700 1.000 24.35029 179 LEU B C 1
ATOM 7254 O O . LEU B 1 152 ? -7.66300 -19.62100 30.51900 1.000 23.61073 179 LEU B O 1
ATOM 7270 N N . VAL B 1 153 ? -8.72900 -21.36300 29.55200 1.000 24.30028 180 VAL B N 1
ATOM 7271 C CA . VAL B 1 153 ? -8.84800 -20.76000 28.22800 1.000 23.81075 180 VAL B CA 1
ATOM 7272 C C . VAL B 1 153 ? -10.28000 -20.26800 28.08500 1.000 25.49779 180 VAL B C 1
ATOM 7273 O O . VAL B 1 153 ? -11.22200 -21.06500 28.05600 1.000 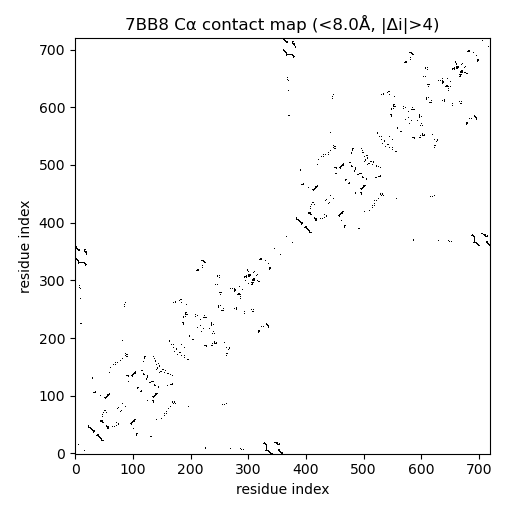25.57938 180 VAL B O 1
ATOM 7286 N N . TYR B 1 154 ? -10.45900 -18.95200 27.98300 1.000 24.01604 181 TYR B N 1
ATOM 7287 C CA . TYR B 1 154 ? -11.79700 -18.38000 27.93100 1.000 25.44516 181 TYR B CA 1
ATOM 7288 C C . TYR B 1 154 ? -11.68700 -16.95300 27.40100 1.000 22.21582 181 TYR B C 1
ATOM 7289 O O . TYR B 1 154 ? -10.59900 -16.43300 27.19300 1.000 23.40017 181 TYR B O 1
ATOM 7307 N N . ASP B 1 155 ? -12.84700 -16.34200 27.15600 1.000 26.49002 182 ASP B N 1
ATOM 7308 C CA . ASP B 1 155 ? -12.89500 -14.97400 26.64100 1.000 28.55079 182 ASP B CA 1
ATOM 7309 C C . ASP B 1 155 ? -12.78500 -14.01100 27.82500 1.000 24.33186 182 ASP B C 1
ATOM 7310 O O . ASP B 1 155 ? -13.77200 -13.72700 28.50200 1.000 27.04272 182 ASP B O 1
ATOM 7319 N N . ILE B 1 156 ? -11.56400 -13.54500 28.08600 1.000 28.06652 183 ILE B N 1
ATOM 7320 C CA . ILE B 1 156 ? -11.35500 -12.57900 29.16100 1.000 27.74543 183 ILE B CA 1
ATOM 7321 C C . ILE B 1 156 ? -12.19700 -11.34800 28.86600 1.000 34.66468 183 ILE B C 1
ATOM 7322 O O . ILE B 1 156 ? -12.15900 -10.80500 27.75300 1.000 32.43020 183 ILE B O 1
ATOM 7338 N N . LYS B 1 157 ? -12.96500 -10.91100 29.86600 1.000 29.68777 184 LYS B N 1
ATOM 7339 C CA . LYS B 1 157 ? -13.82200 -9.73700 29.74600 1.000 35.53847 184 LYS B CA 1
ATOM 7340 C C . LYS B 1 157 ? -12.98200 -8.48000 29.92000 1.000 44.07634 184 LYS B C 1
ATOM 7341 O O . LYS B 1 157 ? -12.29100 -8.32400 30.93500 1.000 37.05707 184 LYS B O 1
ATOM 7360 N N . ASP B 1 158 ? -13.03400 -7.60300 28.92900 1.000 39.97848 185 ASP B N 1
ATOM 7361 C CA . ASP B 1 158 ? -12.36000 -6.30800 28.97300 1.000 32.48021 185 ASP B CA 1
ATOM 7362 C C . ASP B 1 158 ? -13.13300 -5.36000 28.05500 1.000 40.72594 185 ASP B C 1
ATOM 7363 O O . ASP B 1 158 ? -14.28600 -5.62800 27.69300 1.000 42.32876 185 ASP B O 1
ATOM 7372 N N . ASN B 1 159 ? -12.52200 -4.23500 27.69500 1.000 49.45593 186 ASN B N 1
ATOM 7373 C CA . ASN B 1 159 ? -13.22200 -3.21800 26.92200 1.000 53.58537 186 ASN B CA 1
ATOM 7374 C C . ASN B 1 159 ? -12.70100 -3.12800 25.49400 1.000 53.19585 186 ASN B C 1
ATOM 7375 O O . ASN B 1 159 ? -12.78900 -2.08500 24.84700 1.000 55.09345 186 ASN B O 1
ATOM 7386 N N . TYR B 1 160 ? -12.15300 -4.23500 24.99500 1.000 40.54697 187 TYR B N 1
ATOM 7387 C CA . TYR B 1 160 ? -11.70400 -4.28200 23.61800 1.000 37.83085 187 TYR B CA 1
ATOM 7388 C C . TYR B 1 160 ? -12.78600 -3.83000 22.64300 1.000 39.92058 187 TYR B C 1
ATOM 7389 O O . TYR B 1 160 ? -12.49000 -3.14300 21.65800 1.000 46.26081 187 TYR B O 1
ATOM 7407 N N . ASP B 1 161 ? -14.03300 -4.25100 22.87500 1.000 41.22336 188 ASP B N 1
ATOM 7408 C CA . ASP B 1 161 ? -15.10300 -3.93200 21.93400 1.000 50.47974 188 ASP B CA 1
ATOM 7409 C C . ASP B 1 161 ? -15.25600 -2.42900 21.77000 1.000 51.30615 188 ASP B C 1
ATOM 7410 O O . ASP B 1 161 ? -15.68900 -1.95700 20.71500 1.000 51.51933 188 ASP B O 1
ATOM 7419 N N . GLN B 1 162 ? -14.89400 -1.66900 22.80000 1.000 59.35185 189 GLN B N 1
ATOM 7420 C CA . GLN B 1 162 ? -15.05500 -0.22500 22.80200 1.000 57.28845 189 GLN B CA 1
ATOM 7421 C C . GLN B 1 162 ? -13.75800 0.52100 22.54400 1.000 59.82296 189 GLN B C 1
ATOM 7422 O O . GLN B 1 162 ? -13.80000 1.62200 21.99400 1.000 73.42459 189 GLN B O 1
ATOM 7436 N N . THR B 1 163 ? -12.60500 -0.05200 22.90000 1.000 50.39288 190 THR B N 1
ATOM 7437 C CA . THR B 1 163 ? -11.34200 0.66700 22.84200 1.000 43.09727 190 THR B CA 1
ATOM 7438 C C . THR B 1 163 ? -10.31400 0.07500 21.89700 1.000 43.48153 190 THR B C 1
ATOM 7439 O O . THR B 1 163 ? -9.39700 0.79400 21.49700 1.000 46.24765 190 THR B O 1
ATOM 7450 N N . GLY B 1 164 ? -10.41000 -1.20800 21.55000 1.000 39.25471 191 GLY B N 1
ATOM 7451 C CA . GLY B 1 164 ? -9.42200 -1.83700 20.70500 1.000 38.54936 191 GLY B CA 1
ATOM 7452 C C . GLY B 1 164 ? -8.17900 -2.31400 21.41900 1.000 33.75931 191 GLY B C 1
ATOM 7453 O O . GLY B 1 164 ? -7.25700 -2.81400 20.76000 1.000 39.13101 191 GLY B O 1
ATOM 7457 N N . THR B 1 165 ? -8.10800 -2.14400 22.73100 1.000 44.11318 192 THR B N 1
ATOM 7458 C CA . THR B 1 165 ? -7.04500 -2.70500 23.55000 1.000 47.66361 192 THR B CA 1
ATOM 7459 C C . THR B 1 165 ? -7.61100 -3.89700 24.31400 1.000 33.07239 192 THR B C 1
ATOM 7460 O O . THR B 1 165 ? -8.72500 -3.84200 24.82200 1.000 32.19860 192 THR B O 1
ATOM 7471 N N . TYR B 1 166 ? -6.83500 -4.97300 24.38000 1.000 42.46562 193 TYR B N 1
ATOM 7472 C CA . TYR B 1 166 ? -7.32300 -6.19500 24.99100 1.000 44.02633 193 TYR B CA 1
ATOM 7473 C C . TYR B 1 166 ? -6.25300 -6.78700 25.89400 1.000 35.29371 193 TYR B C 1
ATOM 7474 O O . TYR B 1 166 ? -5.06400 -6.46800 25.78300 1.000 36.39910 193 TYR B O 1
ATOM 7492 N N . ILE B 1 167 ? -6.70300 -7.68200 26.76900 1.000 40.53907 194 ILE B N 1
ATOM 7493 C CA . ILE B 1 167 ? -5.84000 -8.43900 27.66900 1.000 34.38570 194 ILE B CA 1
ATOM 7494 C C . ILE B 1 167 ? -5.65800 -9.83200 27.10000 1.000 29.79305 194 ILE B C 1
ATOM 7495 O O . ILE B 1 167 ? -6.64600 -10.53200 26.83300 1.000 35.48847 194 ILE B O 1
ATOM 7511 N N . GLY B 1 168 ? -4.40900 -10.24200 26.94100 1.000 26.69267 195 GLY B N 1
ATOM 7512 C CA . GLY B 1 168 ? -4.07400 -11.52500 26.35300 1.000 34.84628 195 GLY B CA 1
ATOM 7513 C C . GLY B 1 168 ? -4.06700 -12.63400 27.38200 1.000 36.58597 195 GLY B C 1
ATOM 7514 O O . GLY B 1 168 ? -4.34300 -13.79300 27.07100 1.000 33.23293 195 GLY B O 1
ATOM 7518 N N . GLY B 1 169 ? -3.77600 -12.30000 28.61800 1.000 29.80357 196 GLY B N 1
ATOM 7519 C CA . GLY B 1 169 ? -3.74000 -13.31700 29.65000 1.000 29.16665 196 GLY B CA 1
ATOM 7520 C C . GLY B 1 169 ? -2.81600 -12.89900 30.76500 1.000 27.60857 196 GLY B C 1
ATOM 7521 O O . GLY B 1 169 ? -2.07000 -11.93400 30.66000 1.000 24.75823 196 GLY B O 1
ATOM 7525 N N . TYR B 1 170 ? -2.89700 -13.64000 31.86300 1.000 22.79484 197 TYR B N 1
ATOM 7526 C CA . TYR B 1 170 ? -2.09800 -13.29000 33.01700 1.000 22.19213 197 TYR B CA 1
ATOM 7527 C C . TYR B 1 170 ? -2.03300 -14.43500 34.01200 1.000 21.80525 197 TYR B C 1
ATOM 7528 O O . TYR B 1 170 ? -2.88800 -15.32800 34.04800 1.000 24.16079 197 TYR B O 1
ATOM 7546 N N . PHE B 1 171 ? -0.99900 -14.34600 34.84100 1.000 25.09775 198 PHE B N 1
ATOM 7547 C CA . PHE B 1 171 ? -0.83700 -15.06500 36.09700 1.000 24.30291 198 PHE B CA 1
ATOM 7548 C C . PHE B 1 171 ? -1.16000 -14.11300 37.24200 1.000 24.77402 198 PHE B C 1
ATOM 7549 O O . PHE B 1 171 ? -0.81900 -12.93100 37.18900 1.000 25.48200 198 PHE B O 1
ATOM 7566 N N . HIS B 1 172 ? -1.83300 -14.62000 38.27500 1.000 22.34478 199 HIS B N 1
ATOM 7567 C CA . HIS B 1 172 ? -2.25200 -13.78700 39.39200 1.000 25.69782 199 HIS B CA 1
ATOM 7568 C C . HIS B 1 172 ? -1.71600 -14.38100 40.68100 1.000 22.62377 199 HIS B C 1
ATOM 7569 O O . HIS B 1 172 ? -2.13500 -15.48000 41.08100 1.000 22.83958 199 HIS B O 1
ATOM 7583 N N . PRO B 1 173 ? -0.79000 -13.72400 41.36200 1.000 22.96065 200 PRO B N 1
ATOM 7584 C CA . PRO B 1 173 ? -0.18400 -14.34800 42.54800 1.000 26.28210 200 PRO B CA 1
ATOM 7585 C C . PRO B 1 173 ? -1.15900 -14.62600 43.67600 1.000 21.10516 200 PRO B C 1
ATOM 7586 O O . PRO B 1 173 ? -0.86300 -15.46900 44.53800 1.000 23.04750 200 PRO B O 1
ATOM 7597 N N . ARG B 1 174 ? -2.34700 -13.99400 43.71100 1.000 23.75548 201 ARG B N 1
ATOM 7598 C CA . ARG B 1 174 ? -3.28800 -14.31900 44.77800 1.000 24.53189 201 ARG B CA 1
ATOM 7599 C C . ARG B 1 174 ? -3.70800 -15.78800 44.72700 1.000 22.63692 201 ARG B C 1
ATOM 7600 O O . ARG B 1 174 ? -4.12200 -16.33200 45.75800 1.000 23.00276 201 ARG B O 1
ATOM 7621 N N . ASP B 1 175 ? -3.59400 -16.43300 43.55100 1.000 20.40508 202 ASP B N 1
ATOM 7622 C CA . ASP B 1 175 ? -3.99900 -17.82600 43.41800 1.000 22.96854 202 ASP B CA 1
ATOM 7623 C C . ASP B 1 175 ? -3.10100 -18.77600 44.18300 1.000 21.79998 202 ASP B C 1
ATOM 7624 O O . ASP B 1 175 ? -3.50200 -19.92100 44.40100 1.000 22.00264 202 ASP B O 1
ATOM 7633 N N . LEU B 1 176 ? -1.95000 -18.32500 44.65400 1.000 22.01580 203 LEU B N 1
ATOM 7634 C CA . LEU B 1 176 ? -1.04100 -19.17600 45.41800 1.000 22.18950 203 LEU B CA 1
ATOM 7635 C C . LEU B 1 176 ? -1.30800 -19.15600 46.90600 1.000 24.57926 203 LEU B C 1
ATOM 7636 O O . LEU B 1 176 ? -0.59100 -19.83400 47.64900 1.000 29.25351 203 LEU B O 1
ATOM 7652 N N . TYR B 1 177 ? -2.35800 -18.46600 47.34400 1.000 24.29765 204 TYR B N 1
ATOM 7653 C CA . TYR B 1 177 ? -2.64800 -18.25200 48.75900 1.000 28.64291 204 TYR B CA 1
ATOM 7654 C C . TYR B 1 177 ? -4.11600 -18.50000 49.08100 1.000 26.37421 204 TYR B C 1
ATOM 7655 O O . TYR B 1 177 ? -4.98400 -18.55000 48.19800 1.000 27.22168 204 TYR B O 1
ATOM 7673 N N . ASN B 1 178 ? -4.41200 -18.62500 50.37300 1.000 30.17993 205 ASN B N 1
ATOM 7674 C CA . ASN B 1 178 ? -5.79000 -18.79100 50.83800 1.000 27.11904 205 ASN B CA 1
ATOM 7675 C C . ASN B 1 178 ? -6.39300 -17.41600 51.12800 1.000 31.86435 205 ASN B C 1
ATOM 7676 O O . ASN B 1 178 ? -6.51600 -16.98800 52.27300 1.000 32.69339 205 ASN B O 1
ATOM 7687 N N . VAL B 1 179 ? -6.77900 -16.71600 50.07000 1.000 27.34012 206 VAL B N 1
ATOM 7688 C CA . VAL B 1 179 ? -7.25400 -15.34900 50.16700 1.000 27.15062 206 VAL B CA 1
ATOM 7689 C C . VAL B 1 179 ? -8.45100 -15.17200 49.24700 1.000 26.76637 206 VAL B C 1
ATOM 7690 O O . VAL B 1 179 ? -8.76900 -16.03200 48.42800 1.000 25.16354 206 VAL B O 1
ATOM 7703 N N . ARG B 1 180 ? -9.12600 -14.03700 49.40800 1.000 25.84257 207 ARG B N 1
ATOM 7704 C CA . ARG B 1 180 ? -10.31900 -13.75300 48.63600 1.000 27.23484 207 ARG B CA 1
ATOM 7705 C C . ARG B 1 180 ? -10.02900 -13.83300 47.14100 1.000 23.17909 207 ARG B C 1
ATOM 7706 O O . ARG B 1 180 ? -9.04200 -13.27700 46.65800 1.000 26.79795 207 ARG B O 1
ATOM 7727 N N . GLY B 1 181 ? -10.91400 -14.51500 46.42000 1.000 23.87128 208 GLY B N 1
ATOM 7728 C CA . GLY B 1 181 ? -10.77300 -14.62800 44.98300 1.000 23.27911 208 GLY B CA 1
ATOM 7729 C C . GLY B 1 181 ? -9.86500 -15.73500 44.51000 1.000 25.74519 208 GLY B C 1
ATOM 7730 O O . GLY B 1 181 ? -9.86700 -16.04500 43.29800 1.000 26.02417 208 GLY B O 1
ATOM 7734 N N . SER B 1 182 ? -9.08200 -16.33300 45.40600 1.000 23.25805 209 SER B N 1
ATOM 7735 C CA . SER B 1 182 ? -8.06600 -17.28800 44.99200 1.000 20.04977 209 SER B CA 1
ATOM 7736 C C . SER B 1 182 ? -8.69300 -18.58400 44.48900 1.000 20.79197 209 SER B C 1
ATOM 7737 O O . SER B 1 182 ? -9.64300 -19.09600 45.07600 1.000 22.31057 209 SER B O 1
ATOM 7745 N N . ASN B 1 183 ? -8.06100 -19.16000 43.46500 1.000 23.68442 210 ASN B N 1
ATOM 7746 C CA . ASN B 1 183 ? -8.38100 -20.50900 43.00600 1.000 22.05001 210 ASN B CA 1
ATOM 7747 C C . ASN B 1 183 ? -7.45000 -21.54400 43.60700 1.000 25.18986 210 ASN B C 1
ATOM 7748 O O . ASN B 1 183 ? -7.54100 -22.71900 43.24700 1.000 25.93469 210 ASN B O 1
ATOM 7759 N N . HIS B 1 184 ? -6.56800 -21.13400 44.50600 1.000 21.00252 211 HIS B N 1
ATOM 7760 C CA . HIS B 1 184 ? -5.62900 -22.01100 45.21000 1.000 22.76326 211 HIS B CA 1
ATOM 7761 C C . HIS B 1 184 ? -5.00300 -23.05500 44.27500 1.000 22.10002 211 HIS B C 1
ATOM 7762 O O . HIS B 1 184 ? -5.14500 -24.26400 44.44800 1.000 23.60809 211 HIS B O 1
ATOM 7776 N N . SER B 1 185 ? -4.28500 -22.55300 43.28500 1.000 21.45257 212 SER B N 1
ATOM 7777 C CA . SER B 1 185 ? -3.67100 -23.39700 42.26800 1.000 21.79998 212 SER B CA 1
ATOM 7778 C C . SER B 1 185 ? -2.74200 -22.53400 41.44400 1.000 25.46358 212 SER B C 1
ATOM 7779 O O . SER B 1 185 ? -2.84200 -21.30400 41.43800 1.000 22.26846 212 SER B O 1
ATOM 7787 N N . GLU B 1 186 ? -1.83400 -23.20700 40.74700 1.000 24.87667 213 GLU B N 1
ATOM 7788 C CA . GLU B 1 186 ? -1.06600 -22.62200 39.64800 1.000 22.71325 213 GLU B CA 1
ATOM 7789 C C . GLU B 1 186 ? -1.98300 -22.57200 38.44300 1.000 24.20027 213 GLU B C 1
ATOM 7790 O O . GLU B 1 186 ? -2.41300 -23.60700 37.93400 1.000 23.42123 213 GLU B O 1
ATOM 7802 N N . ILE B 1 187 ? -2.33300 -21.36900 38.00400 1.000 21.46310 214 ILE B N 1
ATOM 7803 C CA . ILE B 1 187 ? -3.32100 -21.22000 36.93700 1.000 21.62365 214 ILE B CA 1
ATOM 7804 C C . ILE B 1 187 ? -2.96500 -20.00300 36.09400 1.000 23.62652 214 ILE B C 1
ATOM 7805 O O . ILE B 1 187 ? -2.55000 -18.96300 36.61600 1.000 24.30291 214 ILE B O 1
ATOM 7821 N N . PHE B 1 188 ? -3.12600 -20.16400 34.78300 1.000 23.51598 215 PHE B N 1
ATOM 7822 C CA . PHE B 1 188 ? -3.05600 -19.09800 33.79700 1.000 23.96866 215 PHE B CA 1
ATOM 7823 C C . PHE B 1 188 ? -4.44000 -18.77500 33.27700 1.000 28.75345 215 PHE B C 1
ATOM 7824 O O . PHE B 1 188 ? -5.22200 -19.67600 32.97500 1.000 26.22156 215 PHE B O 1
ATOM 7841 N N . TYR B 1 189 ? -4.72600 -17.48500 33.13000 1.000 25.54517 216 TYR B N 1
ATOM 7842 C CA . TYR B 1 189 ? -5.95600 -17.01100 32.51000 1.000 25.47411 216 TYR B CA 1
ATOM 7843 C C . TYR B 1 189 ? -5.57300 -16.61000 31.10000 1.000 28.73239 216 TYR B C 1
ATOM 7844 O O . TYR B 1 189 ? -4.78300 -15.68200 30.91700 1.000 27.14273 216 TYR B O 1
ATOM 7862 N N . MET B 1 190 ? -6.07200 -17.33400 30.09200 1.000 24.34239 217 MET B N 1
ATOM 7863 C CA . MET B 1 190 ? -5.62500 -17.13100 28.71600 1.000 23.84760 217 MET B CA 1
ATOM 7864 C C . MET B 1 190 ? -6.82500 -16.78000 27.84900 1.000 26.86901 217 MET B C 1
ATOM 7865 O O . MET B 1 190 ? -7.80300 -17.53800 27.78000 1.000 25.20039 217 MET B O 1
ATOM 7879 N N . ASP B 1 191 ? -6.74300 -15.62800 27.19700 1.000 25.24776 218 ASP B N 1
ATOM 7880 C CA . ASP B 1 191 ? -7.82500 -15.11300 26.38700 1.000 27.80333 218 ASP B CA 1
ATOM 7881 C C . ASP B 1 191 ? -7.93200 -15.83100 25.04600 1.000 23.46334 218 ASP B C 1
ATOM 7882 O O . ASP B 1 191 ? -6.94800 -16.26500 24.44900 1.000 23.84233 218 ASP B O 1
ATOM 7891 N N . THR B 1 192 ? -9.17900 -15.93500 24.58600 1.000 24.32397 219 THR B N 1
ATOM 7892 C CA . THR B 1 192 ? -9.48700 -16.44800 23.25800 1.000 26.21367 219 THR B CA 1
ATOM 7893 C C . THR B 1 192 ? -9.67100 -15.31900 22.25300 1.000 23.34754 219 THR B C 1
ATOM 7894 O O . THR B 1 192 ? -8.88200 -15.20600 21.31800 1.000 28.21128 219 THR B O 1
ATOM 7905 N N . TYR B 1 193 ? -10.66800 -14.48300 22.45800 1.000 30.58525 220 TYR B N 1
ATOM 7906 C CA . TYR B 1 193 ? -10.99100 -13.39100 21.55500 1.000 29.41142 220 TYR B CA 1
ATOM 7907 C C . TYR B 1 193 ? -10.72300 -12.04400 22.21200 1.000 24.97405 220 TYR B C 1
ATOM 7908 O O . TYR B 1 193 ? -11.32000 -11.76000 23.25700 1.000 25.86626 220 TYR B O 1
ATOM 7926 N N . PRO B 1 194 ? -9.93100 -11.15300 21.58900 1.000 29.13507 221 PRO B N 1
ATOM 7927 C CA . PRO B 1 194 ? -9.34000 -11.24100 20.25300 1.000 30.40628 221 PRO B CA 1
ATOM 7928 C C . PRO B 1 194 ? -7.92000 -11.76700 20.18000 1.000 29.92727 221 PRO B C 1
ATOM 7929 O O . PRO B 1 194 ? -7.28700 -11.67000 19.12200 1.000 27.23221 221 PRO B O 1
ATOM 7940 N N . SER B 1 195 ? -7.39800 -12.31300 21.28700 1.000 28.85872 222 SER B N 1
ATOM 7941 C CA . SER B 1 195 ? -6.00300 -12.71700 21.29500 1.000 26.38737 222 SER B CA 1
ATOM 7942 C C . SER B 1 195 ? -5.68800 -13.74100 20.21600 1.000 25.33462 222 SER B C 1
ATOM 7943 O O . SER B 1 195 ? -4.59300 -13.74700 19.66700 1.000 27.44540 222 SER B O 1
ATOM 7951 N N . MET B 1 196 ? -6.63200 -14.62000 19.90400 1.000 27.73227 223 MET B N 1
ATOM 7952 C CA . MET B 1 196 ? -6.41900 -15.64200 18.90100 1.000 25.07406 223 MET B CA 1
ATOM 7953 C C . MET B 1 196 ? -6.85300 -15.20200 17.50700 1.000 26.89533 223 MET B C 1
ATOM 7954 O O . MET B 1 196 ? -6.79900 -16.00500 16.57300 1.000 29.93254 223 MET B O 1
ATOM 7968 N N . GLY B 1 197 ? -7.29800 -13.96000 17.36700 1.000 31.56431 224 GLY B N 1
ATOM 7969 C CA . GLY B 1 197 ? -7.78500 -13.44200 16.09900 1.000 30.21415 224 GLY B CA 1
ATOM 7970 C C . GLY B 1 197 ? -9.07500 -12.67100 16.30100 1.000 27.34538 224 GLY B C 1
ATOM 7971 O O . GLY B 1 197 ? -9.75100 -12.79600 17.32500 1.000 32.45389 224 GLY B O 1
ATOM 7975 N N . THR B 1 198 ? -9.42400 -11.85600 15.30400 1.000 33.47507 225 THR B N 1
ATOM 7976 C CA . THR B 1 198 ? -10.64100 -11.06000 15.34000 1.000 36.82547 225 THR B CA 1
ATOM 7977 C C . THR B 1 198 ? -11.84000 -11.75800 14.71600 1.000 34.90155 225 THR B C 1
ATOM 7978 O O . THR B 1 198 ? -12.93700 -11.19300 14.73400 1.000 40.72330 225 THR B O 1
ATOM 7989 N N . ASP B 1 199 ? -11.66900 -12.97100 14.19900 1.000 35.06210 226 ASP B N 1
ATOM 7990 C CA . ASP B 1 199 ? -12.77100 -13.75600 13.64800 1.000 41.08914 226 ASP B CA 1
ATOM 7991 C C . ASP B 1 199 ? -13.02300 -14.95200 14.55400 1.000 31.41166 226 ASP B C 1
ATOM 7992 O O . ASP B 1 199 ? -12.25200 -15.91400 14.51700 1.000 31.43272 226 ASP B O 1
ATOM 8001 N N . ARG B 1 200 ? -14.12400 -14.91500 15.32300 1.000 37.43870 227 ARG B N 1
ATOM 8002 C CA . ARG B 1 200 ? -14.35500 -15.95000 16.32700 1.000 32.46179 227 ARG B CA 1
ATOM 8003 C C . ARG B 1 200 ? -14.54100 -17.32000 15.70900 1.000 39.07047 227 ARG B C 1
ATOM 8004 O O . ARG B 1 200 ? -14.33300 -18.33500 16.38700 1.000 37.76769 227 ARG B O 1
ATOM 8025 N N . GLN B 1 201 ? -15.00400 -17.38900 14.45300 1.000 36.70703 228 GLN B N 1
ATOM 8026 C CA . GLN B 1 201 ? -15.19100 -18.70300 13.85700 1.000 35.60164 228 GLN B CA 1
ATOM 8027 C C . GLN B 1 201 ? -13.88600 -19.27400 13.32300 1.000 33.02501 228 GLN B C 1
ATOM 8028 O O . GLN B 1 201 ? -13.87200 -20.42500 12.88800 1.000 40.74173 228 GLN B O 1
ATOM 8042 N N . HIS B 1 202 ? -12.79400 -18.51800 13.37700 1.000 34.69363 229 HIS B N 1
ATOM 8043 C CA . HIS B 1 202 ? -11.47900 -18.99100 12.94000 1.000 35.15421 229 HIS B CA 1
ATOM 8044 C C . HIS B 1 202 ? -10.38600 -18.53900 13.90400 1.000 35.32792 229 HIS B C 1
ATOM 8045 O O . HIS B 1 202 ? -9.38400 -17.92900 13.50800 1.000 32.63023 229 HIS B O 1
ATOM 8059 N N . LEU B 1 203 ? -10.54800 -18.85200 15.17300 1.000 31.11689 230 LEU B N 1
ATOM 8060 C CA . LEU B 1 203 ? -9.53100 -18.50800 16.15600 1.000 26.11629 230 LEU B CA 1
ATOM 8061 C C . LEU B 1 203 ? -8.30800 -19.39400 15.98900 1.000 26.20577 230 LEU B C 1
ATOM 8062 O O . LEU B 1 203 ? -8.42600 -20.59400 15.73500 1.000 30.53524 230 LEU B O 1
ATOM 8078 N N . ASN B 1 204 ? -7.12500 -18.80000 16.12900 1.000 25.79520 231 ASN B N 1
ATOM 8079 C CA . ASN B 1 204 ? -5.87200 -19.51500 15.95200 1.000 27.05061 231 ASN B CA 1
ATOM 8080 C C . ASN B 1 204 ? -5.22700 -19.59400 17.33500 1.000 28.89294 231 ASN B C 1
ATOM 8081 O O . ASN B 1 204 ? -4.62500 -18.62000 17.80500 1.000 30.99056 231 ASN B O 1
ATOM 8092 N N . GLU B 1 205 ? -5.34900 -20.75700 17.97600 1.000 29.27456 232 GLU B N 1
ATOM 8093 C CA . GLU B 1 205 ? -4.89400 -20.90000 19.35100 1.000 27.49277 232 GLU B CA 1
ATOM 8094 C C . GLU B 1 205 ? -3.38300 -20.73600 19.49500 1.000 28.44552 232 GLU B C 1
ATOM 8095 O O . GLU B 1 205 ? -2.91700 -20.41800 20.59400 1.000 28.46657 232 GLU B O 1
ATOM 8107 N N . SER B 1 206 ? -2.60300 -20.94000 18.43100 1.000 27.72964 233 SER B N 1
ATOM 8108 C CA . SER B 1 206 ? -1.15000 -20.79900 18.56300 1.000 29.02190 233 SER B CA 1
ATOM 8109 C C . SER B 1 206 ? -0.72800 -19.35100 18.81100 1.000 31.00898 233 SER B C 1
ATOM 8110 O O . SER B 1 206 ? 0.41400 -19.11200 19.23200 1.000 33.09344 233 SER B O 1
ATOM 8118 N N . GLN B 1 207 ? -1.63400 -18.38800 18.62500 1.000 31.04583 234 GLN B N 1
ATOM 8119 C CA . GLN B 1 207 ? -1.31400 -17.00900 18.94700 1.000 30.95108 234 GLN B CA 1
ATOM 8120 C C . GLN B 1 207 ? -1.03900 -16.78700 20.43600 1.000 33.40664 234 GLN B C 1
ATOM 8121 O O . GLN B 1 207 ? -0.41300 -15.78100 20.78400 1.000 37.50713 234 GLN B O 1
ATOM 8135 N N . ILE B 1 208 ? -1.52400 -17.66200 21.32400 1.000 27.85860 235 ILE B N 1
ATOM 8136 C CA . ILE B 1 208 ? -1.36000 -17.43400 22.75800 1.000 27.87439 235 ILE B CA 1
ATOM 8137 C C . ILE B 1 208 ? -0.05900 -18.00700 23.30800 1.000 25.37673 235 ILE B C 1
ATOM 8138 O O . ILE B 1 208 ? 0.24700 -17.79400 24.50100 1.000 27.92440 235 ILE B O 1
ATOM 8154 N N . TYR B 1 209 ? 0.69200 -18.75300 22.50700 1.000 23.41597 236 TYR B N 1
ATOM 8155 C CA . TYR B 1 209 ? 1.79100 -19.52700 23.07600 1.000 28.72186 236 TYR B CA 1
ATOM 8156 C C . TYR B 1 209 ? 2.88300 -18.61700 23.65200 1.000 32.19333 236 TYR B C 1
ATOM 8157 O O . TYR B 1 209 ? 3.39800 -18.88900 24.73000 1.000 27.39013 236 TYR B O 1
ATOM 8175 N N . SER B 1 210 ? 3.24900 -17.52900 22.97000 1.000 28.42972 237 SER B N 1
ATOM 8176 C CA . SER B 1 210 ? 4.27700 -16.67400 23.56200 1.000 23.31069 237 SER B CA 1
ATOM 8177 C C . SER B 1 210 ? 3.76900 -16.01400 24.84300 1.000 27.30327 237 SER B C 1
ATOM 8178 O O . SER B 1 210 ? 4.54200 -15.82200 25.79200 1.000 28.27707 237 SER B O 1
ATOM 8186 N N . THR B 1 211 ? 2.47600 -15.69200 24.90800 1.000 26.84532 238 THR B N 1
ATOM 8187 C CA . THR B 1 211 ? 1.89500 -15.15700 26.13100 1.000 29.75094 238 THR B CA 1
ATOM 8188 C C . THR B 1 211 ? 1.95600 -16.17600 27.26000 1.000 25.26356 238 THR B C 1
ATOM 8189 O O . THR B 1 211 ? 2.19600 -15.81500 28.42400 1.000 24.66085 238 THR B O 1
ATOM 8200 N N . LEU B 1 212 ? 1.80500 -17.44700 26.92500 1.000 26.60319 239 LEU B N 1
ATOM 8201 C CA . LEU B 1 212 ? 1.91800 -18.50100 27.92300 1.000 29.25877 239 LEU B CA 1
ATOM 8202 C C . LEU B 1 212 ? 3.33100 -18.58000 28.47300 1.000 25.00300 239 LEU B C 1
ATOM 8203 O O . LEU B 1 212 ? 3.52300 -18.71000 29.69000 1.000 25.60044 239 LEU B O 1
ATOM 8219 N N . ALA B 1 213 ? 4.33200 -18.49300 27.59200 1.000 23.45018 240 ALA B N 1
ATOM 8220 C CA . ALA B 1 213 ? 5.71000 -18.46300 28.06500 1.000 25.79257 240 ALA B CA 1
ATOM 8221 C C . ALA B 1 213 ? 5.92900 -17.26600 28.96900 1.000 24.18185 240 ALA B C 1
ATOM 8222 O O . ALA B 1 213 ? 6.50300 -17.38100 30.05900 1.000 24.98984 240 ALA B O 1
ATOM 8229 N N . HIS B 1 214 ? 5.46100 -16.10300 28.52100 1.000 21.88420 241 HIS B N 1
ATOM 8230 C CA . HIS B 1 214 ? 5.58500 -14.87000 29.28600 1.000 19.72868 241 HIS B CA 1
ATOM 8231 C C . HIS B 1 214 ? 5.02400 -15.04200 30.68900 1.000 20.27875 241 HIS B C 1
ATOM 8232 O O . HIS B 1 214 ? 5.68000 -14.71400 31.68300 1.000 21.48152 241 HIS B O 1
ATOM 8246 N N . GLU B 1 215 ? 3.79100 -15.53800 30.78300 1.000 22.87380 242 GLU B N 1
ATOM 8247 C CA . GLU B 1 215 ? 3.15500 -15.63000 32.09100 1.000 20.94462 242 GLU B CA 1
ATOM 8248 C C . GLU B 1 215 ? 3.75800 -16.74700 32.93600 1.000 18.43905 242 GLU B C 1
ATOM 8249 O O . GLU B 1 215 ? 3.79600 -16.62600 34.16300 1.000 21.48415 242 GLU B O 1
ATOM 8261 N N . TYR B 1 216 ? 4.23400 -17.82800 32.32500 1.000 21.21044 243 TYR B N 1
ATOM 8262 C CA . TYR B 1 216 ? 4.87900 -18.88200 33.10100 1.000 22.14213 243 TYR B CA 1
ATOM 8263 C C . TYR B 1 216 ? 6.17300 -18.37900 33.73900 1.000 20.79197 243 TYR B C 1
ATOM 8264 O O . TYR B 1 216 ? 6.48800 -18.74200 34.88100 1.000 21.06305 243 TYR B O 1
ATOM 8282 N N . GLN B 1 217 ? 6.93000 -17.51700 33.03300 1.000 22.25004 244 GLN B N 1
ATOM 8283 C CA . GLN B 1 217 ? 8.07500 -16.89600 33.68700 1.000 19.62077 244 GLN B CA 1
ATOM 8284 C C . GLN B 1 217 ? 7.64300 -16.15200 34.94400 1.000 22.16845 244 GLN B C 1
ATOM 8285 O O . GLN B 1 217 ? 8.28200 -16.28000 35.99600 1.000 21.07358 244 GLN B O 1
ATOM 8299 N N . HIS B 1 218 ? 6.53800 -15.40600 34.88300 1.000 21.15780 245 HIS B N 1
ATOM 8300 C CA . HIS B 1 218 ? 6.07100 -14.71700 36.07500 1.000 20.41034 245 HIS B CA 1
ATOM 8301 C C . HIS B 1 218 ? 5.75900 -15.71500 37.20200 1.000 18.70224 245 HIS B C 1
ATOM 8302 O O . HIS B 1 218 ? 6.09400 -15.48800 38.36800 1.000 22.11055 245 HIS B O 1
ATOM 8316 N N . MET B 1 219 ? 5.12600 -16.83000 36.85400 1.000 20.83408 246 MET B N 1
ATOM 8317 C CA . MET B 1 219 ? 4.74900 -17.83900 37.83300 1.000 21.83156 246 MET B CA 1
ATOM 8318 C C . MET B 1 219 ? 5.97800 -18.42200 38.51900 1.000 22.38689 246 MET B C 1
ATOM 8319 O O . MET B 1 219 ? 5.99700 -18.54400 39.74700 1.000 21.66049 246 MET B O 1
ATOM 8333 N N . VAL B 1 220 ? 7.01400 -18.77400 37.74500 1.000 20.70775 247 VAL B N 1
ATOM 8334 C CA . VAL B 1 220 ? 8.16000 -19.43600 38.37400 1.000 23.07119 247 VAL B CA 1
ATOM 8335 C C . VAL B 1 220 ? 9.02900 -18.41800 39.10200 1.000 24.18185 247 VAL B C 1
ATOM 8336 O O . VAL B 1 220 ? 9.70300 -18.76000 40.09000 1.000 22.38953 247 VAL B O 1
ATOM 8349 N N . ASN B 1 221 ? 9.01700 -17.16700 38.65000 1.000 20.39192 248 ASN B N 1
ATOM 8350 C CA . ASN B 1 221 ? 9.72700 -16.08700 39.32900 1.000 20.04977 248 ASN B CA 1
ATOM 8351 C C . ASN B 1 221 ? 9.10300 -15.84800 40.69900 1.000 23.41070 248 ASN B C 1
ATOM 8352 O O . ASN B 1 221 ? 9.80500 -15.77200 41.72700 1.000 22.50796 248 ASN B O 1
ATOM 8363 N N . ALA B 1 222 ? 7.77500 -15.83900 40.74600 1.000 23.26332 249 ALA B N 1
ATOM 8364 C CA . ALA B 1 222 ? 7.05900 -15.71900 42.00100 1.000 21.86315 249 ALA B CA 1
ATOM 8365 C C . ALA B 1 222 ? 7.36300 -16.88300 42.93700 1.000 19.25231 249 ALA B C 1
ATOM 8366 O O . ALA B 1 222 ? 7.55300 -16.67600 44.14000 1.000 23.02118 249 ALA B O 1
ATOM 8373 N N . ASN B 1 223 ? 7.39200 -18.10900 42.41300 1.000 21.60259 250 ASN B N 1
ATOM 8374 C CA . ASN B 1 223 ? 7.70600 -19.25300 43.26100 1.000 23.72390 250 ASN B CA 1
ATOM 8375 C C . ASN B 1 223 ? 9.05700 -19.06000 43.93600 1.000 30.41417 250 ASN B C 1
ATOM 8376 O O . ASN B 1 223 ? 9.18400 -19.16800 45.15500 1.000 25.08459 250 ASN B O 1
ATOM 8387 N N . GLU B 1 224 ? 10.07900 -18.75600 43.14700 1.000 22.90275 251 GLU B N 1
ATOM 8388 C CA . GLU B 1 224 ? 11.42200 -18.63000 43.70400 1.000 25.92942 251 GLU B CA 1
ATOM 8389 C C . GLU B 1 224 ? 11.47000 -17.53000 44.74800 1.000 25.25829 251 GLU B C 1
ATOM 8390 O O . GLU B 1 224 ? 11.97900 -17.72600 45.85600 1.000 27.93493 251 GLU B O 1
ATOM 8402 N N . ASN B 1 225 ? 10.94900 -16.36400 44.41500 1.000 24.95299 252 ASN B N 1
ATOM 8403 C CA . ASN B 1 225 ? 11.17700 -15.20100 45.24700 1.000 24.07920 252 ASN B CA 1
ATOM 8404 C C . ASN B 1 225 ? 10.18700 -15.07300 46.36900 1.000 32.37757 252 ASN B C 1
ATOM 8405 O O . ASN B 1 225 ? 10.55000 -14.54900 47.41600 1.000 27.40855 252 ASN B O 1
ATOM 8416 N N . LEU B 1 226 ? 8.97100 -15.59100 46.20400 1.000 26.23736 253 LEU B N 1
ATOM 8417 C CA . LEU B 1 226 ? 7.96100 -15.53100 47.26700 1.000 31.02740 253 LEU B CA 1
ATOM 8418 C C . LEU B 1 226 ? 7.89800 -16.76200 48.15300 1.000 36.70703 253 LEU B C 1
ATOM 8419 O O . LEU B 1 226 ? 7.47400 -16.64800 49.30700 1.000 32.79604 253 LEU B O 1
ATOM 8435 N N . PHE B 1 227 ? 8.30100 -17.92600 47.66200 1.000 28.99558 254 PHE B N 1
ATOM 8436 C CA . PHE B 1 227 ? 8.17800 -19.15900 48.43000 1.000 27.20853 254 PHE B CA 1
ATOM 8437 C C . PHE B 1 227 ? 9.51100 -19.82100 48.75900 1.000 31.62484 254 PHE B C 1
ATOM 8438 O O . PHE B 1 227 ? 9.69300 -20.26300 49.88600 1.000 36.52543 254 PHE B O 1
ATOM 8455 N N . LYS B 1 228 ? 10.45100 -19.89400 47.82700 1.000 28.75082 255 LYS B N 1
ATOM 8456 C CA . LYS B 1 228 ? 11.67800 -20.65100 48.07600 1.000 34.11198 255 LYS B CA 1
ATOM 8457 C C . LYS B 1 228 ? 12.80300 -19.84300 48.72800 1.000 39.83109 255 LYS B C 1
ATOM 8458 O O . LYS B 1 228 ? 13.77900 -20.44300 49.18300 1.000 44.96855 255 LYS B O 1
ATOM 8477 N N . GLU B 1 229 ? 12.69600 -18.52300 48.81200 1.000 37.00970 256 GLU B N 1
ATOM 8478 C CA . GLU B 1 229 ? 13.72900 -17.70900 49.43500 1.000 45.45019 256 GLU B CA 1
ATOM 8479 C C . GLU B 1 229 ? 13.20800 -17.02300 50.69300 1.000 48.54793 256 GLU B C 1
ATOM 8480 O O . GLU B 1 229 ? 12.04900 -16.60100 50.76000 1.000 38.10983 256 GLU B O 1
ATOM 8492 N N . GLN B 1 230 ? 14.11400 -16.86800 51.66500 1.000 47.29514 257 GLN B N 1
ATOM 8493 C CA . GLN B 1 230 ? 13.74600 -16.35200 52.97900 1.000 52.94845 257 GLN B CA 1
ATOM 8494 C C . GLN B 1 230 ? 13.11600 -14.96800 52.89300 1.000 45.06067 257 GLN B C 1
ATOM 8495 O O . GLN B 1 230 ? 12.14800 -14.67700 53.60300 1.000 47.25567 257 GLN B O 1
ATOM 8509 N N . SER B 1 231 ? 13.64700 -14.09500 52.03700 1.000 39.12574 258 SER B N 1
ATOM 8510 C CA . SER B 1 231 ? 13.16100 -12.71600 52.01100 1.000 38.59147 258 SER B CA 1
ATOM 8511 C C . SER B 1 231 ? 11.68800 -12.62000 51.59500 1.000 38.59147 258 SER B C 1
ATOM 8512 O O . SER B 1 231 ? 10.99700 -11.67300 51.99100 1.000 41.36812 258 SER B O 1
ATOM 8520 N N . GLN B 1 232 ? 11.19500 -13.57000 50.80400 1.000 37.60977 259 GLN B N 1
ATOM 8521 C CA . GLN B 1 232 ? 9.81100 -13.53100 50.29900 1.000 38.65727 259 GLN B CA 1
ATOM 8522 C C . GLN B 1 232 ? 9.43500 -12.16800 49.71100 1.000 42.64722 259 GLN B C 1
ATOM 8523 O O . GLN B 1 232 ? 8.33600 -11.65800 49.92700 1.000 45.98183 259 GLN B O 1
ATOM 8537 N N . GLU B 1 233 ? 10.35900 -11.57400 48.95600 1.000 36.27803 260 GLU B N 1
ATOM 8538 C CA . GLU B 1 233 ? 10.17500 -10.26000 48.33800 1.000 34.93840 260 GLU B CA 1
ATOM 8539 C C . GLU B 1 233 ? 10.24800 -10.41300 46.82200 1.000 38.17563 260 GLU B C 1
ATOM 8540 O O . GLU B 1 233 ? 11.19300 -11.01200 46.29100 1.000 33.12239 260 GLU B O 1
ATOM 8552 N N . GLU B 1 234 ? 9.24700 -9.90100 46.12700 1.000 31.78539 261 GLU B N 1
ATOM 8553 C CA . GLU B 1 234 ? 9.22000 -10.08500 44.68400 1.000 28.52184 261 GLU B CA 1
ATOM 8554 C C . GLU B 1 234 ? 10.36500 -9.33300 44.00900 1.000 23.78180 261 GLU B C 1
ATOM 8555 O O . GLU B 1 234 ? 10.89200 -8.35000 44.52200 1.000 27.37433 261 GLU B O 1
ATOM 8567 N N . MET B 1 235 ? 10.74400 -9.81600 42.83300 1.000 26.45054 262 MET B N 1
ATOM 8568 C CA . MET B 1 235 ? 11.66000 -9.07800 41.97200 1.000 23.69231 262 MET B CA 1
ATOM 8569 C C . MET B 1 235 ? 11.03300 -7.75000 41.58100 1.000 21.87631 262 MET B C 1
ATOM 8570 O O . MET B 1 235 ? 9.81300 -7.63500 41.43600 1.000 22.33162 262 MET B O 1
ATOM 8584 N N . ASP B 1 236 ? 11.86600 -6.72700 41.39100 1.000 23.17120 263 ASP B N 1
ATOM 8585 C CA . ASP B 1 236 ? 11.31100 -5.45400 40.95000 1.000 20.05504 263 ASP B CA 1
ATOM 8586 C C . ASP B 1 236 ? 10.56000 -5.66000 39.63700 1.000 22.92380 263 ASP B C 1
ATOM 8587 O O . ASP B 1 236 ? 11.04800 -6.36900 38.73700 1.000 22.41848 263 ASP B O 1
ATOM 8596 N N . PRO B 1 237 ? 9.37200 -5.08100 39.49400 1.000 23.18962 264 PRO B N 1
ATOM 8597 C CA . PRO B 1 237 ? 8.58400 -5.33700 38.27800 1.000 23.19489 264 PRO B CA 1
ATOM 8598 C C . PRO B 1 237 ? 9.33000 -5.13100 36.97200 1.000 19.12598 264 PRO B C 1
ATOM 8599 O O . PRO B 1 237 ? 9.15000 -5.92100 36.03200 1.000 21.32887 264 PRO B O 1
ATOM 8610 N N . TRP B 1 238 ? 10.13300 -4.07200 36.84900 1.000 19.92081 265 TRP B N 1
ATOM 8611 C CA . TRP B 1 238 ? 10.74400 -3.79200 35.56000 1.000 18.98649 265 TRP B CA 1
ATOM 8612 C C . TRP B 1 238 ? 11.60100 -4.97500 35.09800 1.000 19.27336 265 TRP B C 1
ATOM 8613 O O . TRP B 1 238 ? 11.65400 -5.27500 33.90400 1.000 20.83145 265 TRP B O 1
ATOM 8634 N N . LEU B 1 239 ? 12.24400 -5.68500 36.03200 1.000 19.33390 266 LEU B N 1
ATOM 8635 C CA . LEU B 1 239 ? 13.08300 -6.80700 35.61400 1.000 20.44982 266 LEU B CA 1
ATOM 8636 C C . LEU B 1 239 ? 12.30900 -8.10400 35.51700 1.000 17.72055 266 LEU B C 1
ATOM 8637 O O . LEU B 1 239 ? 12.64700 -8.94800 34.68000 1.000 19.39969 266 LEU B O 1
ATOM 8653 N N . ASN B 1 240 ? 11.26500 -8.27800 36.32500 1.000 20.28401 267 ASN B N 1
ATOM 8654 C CA . ASN B 1 240 ? 10.37600 -9.42500 36.16200 1.000 20.36560 267 ASN B CA 1
ATOM 8655 C C . ASN B 1 240 ? 9.74900 -9.41000 34.76800 1.000 17.28102 267 ASN B C 1
ATOM 8656 O O . ASN B 1 240 ? 9.85600 -10.38900 34.00700 1.000 19.68394 267 ASN B O 1
ATOM 8667 N N . GLU B 1 241 ? 9.20100 -8.26000 34.35900 1.000 17.99163 268 GLU B N 1
ATOM 8668 C CA . GLU B 1 241 ? 8.67300 -8.14000 33.00300 1.000 17.22049 268 GLU B CA 1
ATOM 8669 C C . GLU B 1 241 ? 9.77700 -8.35200 31.96100 1.000 18.32588 268 GLU B C 1
ATOM 8670 O O . GLU B 1 241 ? 9.56200 -9.01500 30.93700 1.000 20.65511 268 GLU B O 1
ATOM 8682 N N . ALA B 1 242 ? 10.97100 -7.80800 32.20300 1.000 18.80489 269 ALA B N 1
ATOM 8683 C CA . ALA B 1 242 ? 12.07600 -8.01800 31.26600 1.000 18.17850 269 ALA B CA 1
ATOM 8684 C C . ALA B 1 242 ? 12.30600 -9.51000 31.02300 1.000 17.32839 269 ALA B C 1
ATOM 8685 O O . ALA B 1 242 ? 12.43100 -9.95700 29.88000 1.000 20.13662 269 ALA B O 1
ATOM 8692 N N . LEU B 1 243 ? 12.36500 -10.29500 32.10900 1.000 17.90741 270 LEU B N 1
ATOM 8693 C CA . LEU B 1 243 ? 12.62900 -11.72300 31.97300 1.000 19.03649 270 LEU B CA 1
ATOM 8694 C C . LEU B 1 243 ? 11.49300 -12.44800 31.26400 1.000 18.78120 270 LEU B C 1
ATOM 8695 O O . LEU B 1 243 ? 11.74600 -13.39100 30.50800 1.000 21.69207 270 LEU B O 1
ATOM 8711 N N . SER B 1 244 ? 10.24600 -12.01700 31.47300 1.000 18.99701 271 SER B N 1
ATOM 8712 C CA . SER B 1 244 ? 9.13900 -12.60100 30.73000 1.000 19.61288 271 SER B CA 1
ATOM 8713 C C . SER B 1 244 ? 9.30000 -12.36400 29.23600 1.000 22.25004 271 SER B C 1
ATOM 8714 O O . SER B 1 244 ? 9.06500 -13.26500 28.42900 1.000 21.78945 271 SER B O 1
ATOM 8722 N N . MET B 1 245 ? 9.71100 -11.16100 28.85300 1.000 20.29191 272 MET B N 1
ATOM 8723 C CA . MET B 1 245 ? 9.92800 -10.88300 27.42900 1.000 20.63668 272 MET B CA 1
ATOM 8724 C C . MET B 1 245 ? 11.14400 -11.62700 26.88300 1.000 20.60247 272 MET B C 1
ATOM 8725 O O . MET B 1 245 ? 11.09400 -12.12800 25.77000 1.000 22.20529 272 MET B O 1
ATOM 8739 N N . ALA B 1 246 ? 12.20600 -11.77700 27.68800 1.000 19.92871 273 ALA B N 1
ATOM 8740 C CA . ALA B 1 246 ? 13.30900 -12.64800 27.29800 1.000 23.18173 273 ALA B CA 1
ATOM 8741 C C . ALA B 1 246 ? 12.81500 -14.06000 26.99900 1.000 20.73670 273 ALA B C 1
ATOM 8742 O O . ALA B 1 246 ? 13.31000 -14.71600 26.07900 1.000 22.64219 273 ALA B O 1
ATOM 8749 N N . SER B 1 247 ? 11.87000 -14.57000 27.81100 1.000 22.00264 274 SER B N 1
ATOM 8750 C CA . SER B 1 247 ? 11.39100 -15.92700 27.58200 1.000 20.70248 274 SER B CA 1
ATOM 8751 C C . SER B 1 247 ? 10.59400 -15.99700 26.29200 1.000 20.77354 274 SER B C 1
ATOM 8752 O O . SER B 1 247 ? 10.62900 -17.01600 25.60900 1.000 22.83695 274 SER B O 1
ATOM 8760 N N . GLU B 1 248 ? 9.87400 -14.92900 25.95500 1.000 22.02106 275 GLU B N 1
ATOM 8761 C CA . GLU B 1 248 ? 9.14000 -14.91200 24.70200 1.000 22.88169 275 GLU B CA 1
ATOM 8762 C C . GLU B 1 248 ? 10.09700 -14.95200 23.52900 1.000 24.52399 275 GLU B C 1
ATOM 8763 O O . GLU B 1 248 ? 9.85100 -15.66400 22.54800 1.000 24.92404 275 GLU B O 1
ATOM 8775 N N . GLN B 1 249 ? 11.19900 -14.17700 23.60100 1.000 22.03685 276 GLN B N 1
ATOM 8776 C CA . GLN B 1 249 ? 12.16600 -14.22000 22.51400 1.000 22.66851 276 GLN B CA 1
ATOM 8777 C C . GLN B 1 249 ? 12.78700 -15.61200 22.39300 1.000 23.09487 276 GLN B C 1
ATOM 8778 O O . GLN B 1 249 ? 12.97200 -16.12300 21.27500 1.000 26.25841 276 GLN B O 1
ATOM 8792 N N . MET B 1 250 ? 13.10600 -16.25000 23.52500 1.000 23.04487 277 MET B N 1
ATOM 8793 C CA . MET B 1 250 ? 13.65300 -17.60100 23.46100 1.000 24.33976 277 MET B CA 1
ATOM 8794 C C . MET B 1 250 ? 12.64900 -18.57300 22.86200 1.000 27.92703 277 MET B C 1
ATOM 8795 O O . MET B 1 250 ? 13.02100 -19.40900 22.02900 1.000 26.41633 277 MET B O 1
ATOM 8809 N N . TYR B 1 251 ? 11.37700 -18.46700 23.26200 1.000 27.01113 278 TYR B N 1
ATOM 8810 C CA . TYR B 1 251 ? 10.34400 -19.34900 22.73300 1.000 26.25841 278 TYR B CA 1
ATOM 8811 C C . TYR B 1 251 ? 10.18000 -19.16300 21.22600 1.000 27.06114 278 TYR B C 1
ATOM 8812 O O . TYR B 1 251 ? 10.11400 -20.13800 20.47000 1.000 29.39563 278 TYR B O 1
ATOM 8830 N N . LEU B 1 252 ? 10.11500 -17.92200 20.76700 1.000 26.48475 279 LEU B N 1
ATOM 8831 C CA . LEU B 1 252 ? 9.89300 -17.65000 19.35500 1.000 27.36644 279 LEU B CA 1
ATOM 8832 C C . LEU B 1 252 ? 11.15200 -17.79100 18.52000 1.000 30.40628 279 LEU B C 1
ATOM 8833 O O . LEU B 1 252 ? 11.06300 -17.82200 17.28400 1.000 27.79281 279 LEU B O 1
ATOM 8849 N N . ASN B 1 253 ? 12.31000 -17.87900 19.16300 1.000 27.61647 280 ASN B N 1
ATOM 8850 C CA . ASN B 1 253 ? 13.58800 -17.85000 18.47000 1.000 30.57998 280 ASN B CA 1
ATOM 8851 C C . ASN B 1 253 ? 13.62600 -16.69600 17.48200 1.000 31.36429 280 ASN B C 1
ATOM 8852 O O . ASN B 1 253 ? 14.06700 -16.84000 16.33800 1.000 31.39061 280 ASN B O 1
ATOM 8863 N N . ALA B 1 254 ? 13.15700 -15.53600 17.92600 1.000 26.80848 281 ALA B N 1
ATOM 8864 C CA . ALA B 1 254 ? 13.07300 -14.36900 17.06300 1.000 25.34778 281 ALA B CA 1
ATOM 8865 C C . ALA B 1 254 ? 12.93400 -13.13900 17.93500 1.000 27.31380 281 ALA B C 1
ATOM 8866 O O . ALA B 1 254 ? 12.38200 -13.22900 19.03500 1.000 27.00324 281 ALA B O 1
ATOM 8873 N N . PRO B 1 255 ? 13.37000 -11.97700 17.45600 1.000 26.50055 282 PRO B N 1
ATOM 8874 C CA . PRO B 1 255 ? 13.23900 -10.74700 18.25000 1.000 27.69279 282 PRO B CA 1
ATOM 8875 C C . PRO B 1 255 ? 11.79400 -10.28700 18.34400 1.000 23.91603 282 PRO B C 1
ATOM 8876 O O . PRO B 1 255 ? 10.95300 -10.60200 17.50200 1.000 27.20589 282 PRO B O 1
ATOM 8887 N N . LEU B 1 256 ? 11.50700 -9.53000 19.40800 1.000 23.48703 283 LEU B N 1
ATOM 8888 C CA . LEU B 1 256 ? 10.16900 -8.99100 19.64500 1.000 22.05001 283 LEU B CA 1
ATOM 8889 C C . LEU B 1 256 ? 10.07900 -7.66100 18.89300 1.000 25.76625 283 LEU B C 1
ATOM 8890 O O . LEU B 1 256 ? 10.17100 -6.56700 19.45900 1.000 22.67903 283 LEU B O 1
ATOM 8906 N N . ASN B 1 257 ? 9.88300 -7.76100 17.57300 1.000 25.75309 284 ASN B N 1
ATOM 8907 C CA . ASN B 1 257 ? 9.95100 -6.56300 16.73800 1.000 24.64506 284 ASN B CA 1
ATOM 8908 C C . ASN B 1 257 ? 8.90000 -5.52600 17.12800 1.000 22.01580 284 ASN B C 1
ATOM 8909 O O . ASN B 1 257 ? 9.15700 -4.32800 17.00600 1.000 25.74782 284 ASN B O 1
ATOM 8920 N N . SER B 1 258 ? 7.72400 -5.93800 17.61000 1.000 22.36321 285 SER B N 1
ATOM 8921 C CA . SER B 1 258 ? 6.73200 -4.94200 17.98700 1.000 23.71074 285 SER B CA 1
ATOM 8922 C C . SER B 1 258 ? 7.23600 -4.09000 19.14700 1.000 24.79245 285 SER B C 1
ATOM 8923 O O . SER B 1 258 ? 6.89600 -2.90400 19.24500 1.000 25.15302 285 SER B O 1
ATOM 8931 N N . ARG B 1 259 ? 8.04000 -4.68100 20.03300 1.000 25.05037 286 ARG B N 1
ATOM 8932 C CA . ARG B 1 259 ? 8.58000 -3.91500 21.15000 1.000 22.83168 286 ARG B CA 1
ATOM 8933 C C . ARG B 1 259 ? 9.61700 -2.91600 20.67400 1.000 20.68669 286 ARG B C 1
ATOM 8934 O O . ARG B 1 259 ? 9.72600 -1.82100 21.23500 1.000 21.28150 286 ARG B O 1
ATOM 8955 N N . ILE B 1 260 ? 10.39700 -3.30100 19.65700 1.000 22.02633 287 ILE B N 1
ATOM 8956 C CA . ILE B 1 260 ? 11.38900 -2.40900 19.06700 1.000 21.11569 287 ILE B CA 1
ATOM 8957 C C . ILE B 1 260 ? 10.69400 -1.26700 18.32600 1.000 21.39730 287 ILE B C 1
ATOM 8958 O O . ILE B 1 260 ? 11.07300 -0.10600 18.46600 1.000 22.30531 287 ILE B O 1
ATOM 8974 N N . ASP B 1 261 ? 9.66400 -1.58800 17.52200 1.000 22.72904 288 ASP B N 1
ATOM 8975 C CA . ASP B 1 261 ? 8.89700 -0.53200 16.86900 1.000 26.75584 288 ASP B CA 1
ATOM 8976 C C . ASP B 1 261 ? 8.30400 0.43800 17.88500 1.000 24.04236 288 ASP B C 1
ATOM 8977 O O . ASP B 1 261 ? 8.34100 1.66200 17.68200 1.000 23.89760 288 ASP B O 1
ATOM 8986 N N . TYR B 1 262 ? 7.75900 -0.07800 18.99500 1.000 22.66324 289 TYR B N 1
ATOM 8987 C CA . TYR B 1 262 ? 7.19300 0.80100 20.00400 1.000 22.58955 289 TYR B CA 1
ATOM 8988 C C . TYR B 1 262 ? 8.27000 1.71300 20.57600 1.000 22.50007 289 TYR B C 1
ATOM 8989 O O . TYR B 1 262 ? 8.05500 2.92400 20.74300 1.000 22.92906 289 TYR B O 1
ATOM 9007 N N . TYR B 1 263 ? 9.46000 1.14900 20.84400 1.000 23.48439 290 TYR B N 1
ATOM 9008 C CA . TYR B 1 263 ? 10.58100 1.94800 21.31100 1.000 21.99474 290 TYR B CA 1
ATOM 9009 C C . TYR B 1 263 ? 10.84500 3.10100 20.35400 1.000 22.30531 290 TYR B C 1
ATOM 9010 O O . TYR B 1 263 ? 10.98600 4.26100 20.76500 1.000 23.39228 290 TYR B O 1
ATOM 9028 N N . ASN B 1 264 ? 10.89600 2.79300 19.06500 1.000 21.95526 291 ASN B N 1
ATOM 9029 C CA . ASN B 1 264 ? 11.33500 3.74300 18.05900 1.000 21.28676 291 ASN B CA 1
ATOM 9030 C C . ASN B 1 264 ? 10.38100 4.90600 17.89900 1.000 23.31595 291 ASN B C 1
ATOM 9031 O O . ASN B 1 264 ? 10.78500 5.96300 17.41000 1.000 26.92428 291 ASN B O 1
ATOM 9042 N N . ASN B 1 265 ? 9.12600 4.73500 18.29700 1.000 25.03458 292 ASN B N 1
ATOM 9043 C CA . ASN B 1 265 ? 8.11900 5.76600 18.09700 1.000 26.99797 292 ASN B CA 1
ATOM 9044 C C . ASN B 1 265 ? 7.61800 6.36700 19.39900 1.000 26.49528 292 ASN B C 1
ATOM 9045 O O . ASN B 1 265 ? 6.74300 7.22100 19.37600 1.000 24.22133 292 ASN B O 1
ATOM 9056 N N . SER B 1 266 ? 8.20900 6.00100 20.53400 1.000 25.51885 293 SER B N 1
ATOM 9057 C CA . SER B 1 266 ? 7.69700 6.44300 21.81500 1.000 22.04212 293 SER B CA 1
ATOM 9058 C C . SER B 1 266 ? 8.17700 7.84300 22.15400 1.000 24.36082 293 SER B C 1
ATOM 9059 O O . SER B 1 266 ? 9.37100 8.06300 22.38000 1.000 24.08183 293 SER B O 1
ATOM 9067 N N . LYS B 1 267 ? 7.24500 8.78800 22.25300 1.000 24.50031 294 LYS B N 1
ATOM 9068 C CA . LYS B 1 267 ? 7.62300 10.11300 22.71800 1.000 22.88695 294 LYS B CA 1
ATOM 9069 C C . LYS B 1 267 ? 8.12100 10.06400 24.15300 1.000 20.93146 294 LYS B C 1
ATOM 9070 O O . LYS B 1 267 ? 9.05000 10.78400 24.51300 1.000 22.73694 294 LYS B O 1
ATOM 9089 N N . SER B 1 268 ? 7.47500 9.26600 25.01200 1.000 21.92368 295 SER B N 1
ATOM 9090 C CA . SER B 1 268 ? 7.89100 9.24500 26.40000 1.000 20.70775 295 SER B CA 1
ATOM 9091 C C . SER B 1 268 ? 9.35000 8.81500 26.52400 1.000 18.76014 295 SER B C 1
ATOM 9092 O O . SER B 1 268 ? 10.09400 9.36400 27.34200 1.000 21.72629 295 SER B O 1
ATOM 9100 N N . ILE B 1 269 ? 9.74600 7.79400 25.77400 1.000 19.63130 296 ILE B N 1
ATOM 9101 C CA . ILE B 1 269 ? 11.12100 7.31500 25.84400 1.000 20.46035 296 ILE B CA 1
ATOM 9102 C C . ILE B 1 269 ? 12.07400 8.40000 25.37100 1.000 20.03398 296 ILE B C 1
ATOM 9103 O O . ILE B 1 269 ? 13.10600 8.66900 26.00400 1.000 22.10002 296 ILE B O 1
ATOM 9119 N N . ALA B 1 270 ? 11.72900 9.06600 24.27000 1.000 20.76828 297 ALA B N 1
ATOM 9120 C CA . ALA B 1 270 ? 12.58300 10.10900 23.73000 1.000 21.01305 297 ALA B CA 1
ATOM 9121 C C . ALA B 1 270 ? 12.76100 11.25400 24.71300 1.000 24.15026 297 ALA B C 1
ATOM 9122 O O . ALA B 1 270 ? 13.79400 11.92500 24.68100 1.000 23.37912 297 ALA B O 1
ATOM 9129 N N . TYR B 1 271 ? 11.78400 11.47400 25.59500 1.000 22.13686 298 TYR B N 1
ATOM 9130 C CA . TYR B 1 271 ? 11.84300 12.56400 26.56300 1.000 20.95251 298 TYR B CA 1
ATOM 9131 C C . TYR B 1 271 ? 12.10900 12.08500 27.97700 1.000 23.79759 298 TYR B C 1
ATOM 9132 O O . TYR B 1 271 ? 11.89400 12.83300 28.92400 1.000 26.04786 298 TYR B O 1
ATOM 9150 N N . GLY B 1 272 ? 12.64800 10.89000 28.14400 1.000 22.12107 299 GLY B N 1
ATOM 9151 C CA . GLY B 1 272 ? 13.28900 10.52500 29.39800 1.000 23.02381 299 GLY B CA 1
ATOM 9152 C C . GLY B 1 272 ? 12.64800 9.42500 30.23100 1.000 22.49480 299 GLY B C 1
ATOM 9153 O O . GLY B 1 272 ? 12.95900 9.32900 31.43200 1.000 22.88432 299 GLY B O 1
ATOM 9157 N N . HIS B 1 273 ? 11.79400 8.59600 29.64500 1.000 20.52088 300 HIS B N 1
ATOM 9158 C CA . HIS B 1 273 ? 11.12800 7.53800 30.37800 1.000 21.61049 300 HIS B CA 1
ATOM 9159 C C . HIS B 1 273 ? 12.13700 6.67900 31.13800 1.000 23.53177 300 HIS B C 1
ATOM 9160 O O . HIS B 1 273 ? 13.20100 6.34200 30.62800 1.000 21.10253 300 HIS B O 1
ATOM 9174 N N . SER B 1 274 ? 11.76400 6.31000 32.35800 1.000 20.51035 301 SER B N 1
ATOM 9175 C CA . SER B 1 274 ? 12.65200 5.55400 33.22500 1.000 21.34993 301 SER B CA 1
ATOM 9176 C C . SER B 1 274 ? 12.64200 4.06600 32.89200 1.000 22.74746 301 SER B C 1
ATOM 9177 O O . SER B 1 274 ? 11.58600 3.45000 32.67500 1.000 20.54194 301 SER B O 1
ATOM 9185 N N . LEU B 1 275 ? 13.83900 3.47600 32.95300 1.000 20.08925 302 LEU B N 1
ATOM 9186 C CA . LEU B 1 275 ? 13.98000 2.03700 32.83000 1.000 18.65750 302 LEU B CA 1
ATOM 9187 C C . LEU B 1 275 ? 13.46100 1.28200 34.03300 1.000 21.40783 302 LEU B C 1
ATOM 9188 O O . LEU B 1 275 ? 13.01800 0.13600 33.89900 1.000 21.01831 302 LEU B O 1
ATOM 9204 N N . ILE B 1 276 ? 13.56900 1.86700 35.21500 1.000 21.36309 303 ILE B N 1
ATOM 9205 C CA . ILE B 1 276 ? 13.36600 1.12000 36.45000 1.000 19.13914 303 ILE B CA 1
ATOM 9206 C C . ILE B 1 276 ? 12.10500 1.54600 37.19000 1.000 21.84472 303 ILE B C 1
ATOM 9207 O O . ILE B 1 276 ? 11.57400 0.75600 37.97300 1.000 21.77366 303 ILE B O 1
ATOM 9223 N N . ARG B 1 277 ? 11.63300 2.76800 36.98400 1.000 21.28413 304 ARG B N 1
ATOM 9224 C CA . ARG B 1 277 ? 10.38500 3.21600 37.57500 1.000 21.75261 304 ARG B CA 1
ATOM 9225 C C . ARG B 1 277 ? 9.25900 2.80100 36.63700 1.000 20.42087 304 ARG B C 1
ATOM 9226 O O . ARG B 1 277 ? 9.18100 3.26700 35.48500 1.000 22.23688 304 ARG B O 1
ATOM 9247 N N . TRP B 1 278 ? 8.41100 1.89700 37.11500 1.000 21.85262 305 TRP B N 1
ATOM 9248 C CA . TRP B 1 278 ? 7.36200 1.29000 36.29800 1.000 20.56562 305 TRP B CA 1
ATOM 9249 C C . TRP B 1 278 ? 6.14300 2.21600 36.26700 1.000 25.95838 305 TRP B C 1
ATOM 9250 O O . TRP B 1 278 ? 5.49800 2.45600 37.29400 1.000 24.75823 305 TRP B O 1
ATOM 9271 N N . ASP B 1 279 ? 5.83700 2.73800 35.06500 1.000 24.67401 306 ASP B N 1
ATOM 9272 C CA . ASP B 1 279 ? 4.77600 3.74900 34.90200 1.000 25.63992 306 ASP B CA 1
ATOM 9273 C C . ASP B 1 279 ? 3.41800 3.06100 34.74700 1.000 23.41070 306 ASP B C 1
ATOM 9274 O O . ASP B 1 279 ? 2.84000 2.97300 33.66700 1.000 25.45042 306 ASP B O 1
ATOM 9283 N N . GLU B 1 280 ? 2.89200 2.60000 35.88000 1.000 22.72378 307 GLU B N 1
ATOM 9284 C CA . GLU B 1 280 ? 1.64900 1.84000 35.88100 1.000 26.23736 307 GLU B CA 1
ATOM 9285 C C . GLU B 1 280 ? 0.48200 2.65200 35.32800 1.000 26.47949 307 GLU B C 1
ATOM 9286 O O . GLU B 1 280 ? -0.35500 2.11900 34.60000 1.000 29.56933 307 GLU B O 1
ATOM 9298 N N . GLN B 1 281 ? 0.39500 3.93400 35.67900 1.000 27.37433 308 GLN B N 1
ATOM 9299 C CA . GLN B 1 281 ? -0.77800 4.72700 35.30000 1.000 30.73526 308 GLN B CA 1
ATOM 9300 C C . GLN B 1 281 ? -0.62400 5.41800 33.95500 1.000 36.42805 308 GLN B C 1
ATOM 9301 O O . GLN B 1 281 ? -1.62200 5.88500 33.39200 1.000 35.16474 308 GLN B O 1
ATOM 9315 N N . GLY B 1 282 ? 0.58700 5.50300 33.42700 1.000 27.10588 309 GLY B N 1
ATOM 9316 C CA . GLY B 1 282 ? 0.82900 6.19400 32.18400 1.000 28.02441 309 GLY B CA 1
ATOM 9317 C C . GLY B 1 282 ? 1.18000 5.28800 31.01800 1.000 24.68980 309 GLY B C 1
ATOM 9318 O O . GLY B 1 282 ? 0.47800 4.31400 30.74000 1.000 26.83743 309 GLY B O 1
ATOM 9322 N N . ASP B 1 283 ? 2.28700 5.58700 30.34700 1.000 26.58477 310 ASP B N 1
ATOM 9323 C CA . ASP B 1 283 ? 2.67300 4.87400 29.13900 1.000 25.09248 310 ASP B CA 1
ATOM 9324 C C . ASP B 1 283 ? 3.48300 3.62700 29.49700 1.000 28.08758 310 ASP B C 1
ATOM 9325 O O . ASP B 1 283 ? 4.70900 3.54600 29.30900 1.000 24.13710 310 ASP B O 1
ATOM 9334 N N . THR B 1 284 ? 2.75800 2.64200 30.03300 1.000 23.51861 311 THR B N 1
ATOM 9335 C CA . THR B 1 284 ? 3.39400 1.40500 30.47100 1.000 21.98685 311 THR B CA 1
ATOM 9336 C C . THR B 1 284 ? 4.07300 0.67900 29.31300 1.000 22.65535 311 THR B C 1
ATOM 9337 O O . THR B 1 284 ? 5.08900 -0.00200 29.50600 1.000 25.83994 311 THR B O 1
ATOM 9348 N N . LEU B 1 285 ? 3.55900 0.81100 28.10000 1.000 22.05264 312 LEU B N 1
ATOM 9349 C CA . LEU B 1 285 ? 4.21000 0.13900 26.99200 1.000 20.67090 312 LEU B CA 1
ATOM 9350 C C . LEU B 1 285 ? 5.65000 0.62900 26.78500 1.000 20.26032 312 LEU B C 1
ATOM 9351 O O . LEU B 1 285 ? 6.49000 -0.13300 26.29100 1.000 22.70535 312 LEU B O 1
ATOM 9367 N N . SER B 1 286 ? 5.97200 1.87100 27.15900 1.000 22.03948 313 SER B N 1
ATOM 9368 C CA . SER B 1 286 ? 7.37400 2.29000 27.07000 1.000 20.72880 313 SER B CA 1
ATOM 9369 C C . SER B 1 286 ? 8.25700 1.47900 28.03400 1.000 20.25769 313 SER B C 1
ATOM 9370 O O . SER B 1 286 ? 9.39800 1.11700 27.68800 1.000 20.22085 313 SER B O 1
ATOM 9378 N N . ASN B 1 287 ? 7.75000 1.18100 29.23800 1.000 22.23951 314 ASN B N 1
ATOM 9379 C CA . ASN B 1 287 ? 8.50600 0.33000 30.15500 1.000 20.12873 314 ASN B CA 1
ATOM 9380 C C . ASN B 1 287 ? 8.72000 -1.06000 29.57500 1.000 18.88911 314 ASN B C 1
ATOM 9381 O O . ASN B 1 287 ? 9.81300 -1.62100 29.68600 1.000 20.13399 314 ASN B O 1
ATOM 9392 N N . TYR B 1 288 ? 7.68700 -1.65300 28.96300 1.000 18.71277 315 TYR B N 1
ATOM 9393 C CA . TYR B 1 288 ? 7.87200 -2.95400 28.34800 1.000 20.11031 315 TYR B CA 1
ATOM 9394 C C . TYR B 1 288 ? 9.00900 -2.91400 27.32100 1.000 21.38677 315 TYR B C 1
ATOM 9395 O O . TYR B 1 288 ? 9.85000 -3.82000 27.30100 1.000 20.11294 315 TYR B O 1
ATOM 9413 N N . SER B 1 289 ? 9.07900 -1.86100 26.50300 1.000 19.96292 316 SER B N 1
ATOM 9414 C CA . SER B 1 289 ? 10.10100 -1.80200 25.46400 1.000 21.72366 316 SER B CA 1
ATOM 9415 C C . SER B 1 289 ? 11.49600 -1.62500 26.07200 1.000 19.37074 316 SER B C 1
ATOM 9416 O O . SER B 1 289 ? 12.44700 -2.28900 25.64300 1.000 21.83946 316 SER B O 1
ATOM 9424 N N . LEU B 1 290 ? 11.62400 -0.74600 27.05900 1.000 19.66288 317 LEU B N 1
ATOM 9425 C CA . LEU B 1 290 ? 12.92000 -0.54500 27.71600 1.000 20.59457 317 LEU B CA 1
ATOM 9426 C C . LEU B 1 290 ? 13.37800 -1.80100 28.46300 1.000 18.49432 317 LEU B C 1
ATOM 9427 O O . LEU B 1 290 ? 14.56100 -2.19200 28.37000 1.000 19.20230 317 LEU B O 1
ATOM 9443 N N . SER B 1 291 ? 12.46100 -2.44700 29.19900 1.000 19.00491 318 SER B N 1
ATOM 9444 C CA . SER B 1 291 ? 12.80700 -3.67200 29.91900 1.000 17.72581 318 SER B CA 1
ATOM 9445 C C . SER B 1 291 ? 13.29300 -4.75700 28.96200 1.000 19.32863 318 SER B C 1
ATOM 9446 O O . SER B 1 291 ? 14.28700 -5.44400 29.22200 1.000 20.73143 318 SER B O 1
ATOM 9454 N N . TYR B 1 292 ? 12.61000 -4.91800 27.83700 1.000 18.98386 319 TYR B N 1
ATOM 9455 C CA . TYR B 1 292 ? 13.01700 -5.91300 26.85800 1.000 18.56275 319 TYR B CA 1
ATOM 9456 C C . TYR B 1 292 ? 14.41100 -5.63000 26.32600 1.000 17.58106 319 TYR B C 1
ATOM 9457 O O . TYR B 1 292 ? 15.27400 -6.52900 26.26500 1.000 20.23400 319 TYR B O 1
ATOM 9475 N N . LEU B 1 293 ? 14.65200 -4.39400 25.89400 1.000 18.82068 320 LEU B N 1
ATOM 9476 C CA . LEU B 1 293 ? 15.96400 -4.08500 25.33500 1.000 18.51275 320 LEU B CA 1
ATOM 9477 C C . LEU B 1 293 ? 17.06800 -4.22000 26.38200 1.000 17.71791 320 LEU B C 1
ATOM 9478 O O . LEU B 1 293 ? 18.17400 -4.66800 26.04600 1.000 20.07346 320 LEU B O 1
ATOM 9494 N N . PHE B 1 294 ? 16.77400 -3.89500 27.64400 1.000 19.74974 321 PHE B N 1
ATOM 9495 C CA . PHE B 1 294 ? 17.80400 -4.02400 28.66200 1.000 18.24956 321 PHE B CA 1
ATOM 9496 C C . PHE B 1 294 ? 18.19200 -5.48500 28.88600 1.000 22.90538 321 PHE B C 1
ATOM 9497 O O . PHE B 1 294 ? 19.39200 -5.82500 28.97500 1.000 20.95514 321 PHE B O 1
ATOM 9514 N N . ILE B 1 295 ? 17.19900 -6.37200 28.99700 1.000 17.65212 322 ILE B N 1
ATOM 9515 C CA . ILE B 1 295 ? 17.54700 -7.75000 29.30800 1.000 20.23664 322 ILE B CA 1
ATOM 9516 C C . ILE B 1 295 ? 18.28400 -8.38400 28.13300 1.000 18.66803 322 ILE B C 1
ATOM 9517 O O . ILE B 1 295 ? 19.18300 -9.21400 28.33500 1.000 22.45532 322 ILE B O 1
ATOM 9533 N N . GLU B 1 296 ? 17.94300 -7.99700 26.89600 1.000 19.62341 323 GLU B N 1
ATOM 9534 C CA . GLU B 1 296 ? 18.66300 -8.50600 25.74100 1.000 19.90765 323 GLU B CA 1
ATOM 9535 C C . GLU B 1 296 ? 20.07300 -7.92400 25.68500 1.000 19.85764 323 GLU B C 1
ATOM 9536 O O . GLU B 1 296 ? 21.01700 -8.61300 25.26900 1.000 22.18424 323 GLU B O 1
ATOM 9548 N N . TYR B 1 297 ? 20.24300 -6.66900 26.10500 1.000 18.24692 324 TYR B N 1
ATOM 9549 C CA . TYR B 1 297 ? 21.59000 -6.10400 26.23100 1.000 17.82845 324 TYR B CA 1
ATOM 9550 C C . TYR B 1 297 ? 22.43600 -6.89800 27.21600 1.000 21.42625 324 TYR B C 1
ATOM 9551 O O . TYR B 1 297 ? 23.57700 -7.27100 26.90600 1.000 21.67102 324 TYR B O 1
ATOM 9569 N N . LEU B 1 298 ? 21.86800 -7.22200 28.38700 1.000 18.64434 325 LEU B N 1
ATOM 9570 C CA . LEU B 1 298 ? 22.56300 -8.06200 29.34600 1.000 20.02609 325 LEU B CA 1
ATOM 9571 C C . LEU B 1 298 ? 22.85700 -9.44400 28.77400 1.000 20.99989 325 LEU B C 1
ATOM 9572 O O . LEU B 1 298 ? 23.93800 -9.99500 28.99500 1.000 22.72378 325 LEU B O 1
ATOM 9588 N N . LYS B 1 299 ? 21.90400 -10.02000 28.03200 1.000 19.22336 326 LYS B N 1
ATOM 9589 C CA . LYS B 1 299 ? 22.15000 -11.30600 27.40600 1.000 20.80776 326 LYS B CA 1
ATOM 9590 C C . LYS B 1 299 ? 23.40700 -11.25400 26.52900 1.000 19.05492 326 LYS B C 1
ATOM 9591 O O . LYS B 1 299 ? 24.28600 -12.14100 26.60200 1.000 23.20805 326 LYS B O 1
ATOM 9610 N N . LYS B 1 300 ? 23.51700 -10.19900 25.71300 1.000 21.24728 327 LYS B N 1
ATOM 9611 C CA . LYS B 1 300 ? 24.61800 -10.09700 24.75600 1.000 20.72091 327 LYS B CA 1
ATOM 9612 C C . LYS B 1 300 ? 25.93200 -9.77800 25.46400 1.000 22.15002 327 LYS B C 1
ATOM 9613 O O . LYS B 1 300 ? 26.99800 -10.22900 25.03200 1.000 25.09775 327 LYS B O 1
ATOM 9632 N N . GLN B 1 301 ? 25.87800 -9.00500 26.56000 1.000 19.49181 328 GLN B N 1
ATOM 9633 C CA . GLN B 1 301 ? 27.10300 -8.59600 27.23100 1.000 21.13674 328 GLN B CA 1
ATOM 9634 C C . GLN B 1 301 ? 27.62700 -9.67500 28.15700 1.000 25.69255 328 GLN B C 1
ATOM 9635 O O . GLN B 1 301 ? 28.82000 -9.68400 28.46700 1.000 25.40831 328 GLN B O 1
ATOM 9649 N N A SER B 1 302 ? 26.76900 -10.60100 28.59300 0.480 22.85537 329 SER B N 1
ATOM 9650 N N B SER B 1 302 ? 26.76000 -10.57000 28.62200 0.520 23.26595 329 SER B N 1
ATOM 9651 C CA A SER B 1 302 ? 27.15100 -11.61700 29.56000 0.480 20.76828 329 SER B CA 1
ATOM 9652 C CA B SER B 1 302 ? 27.16800 -11.61500 29.53800 0.520 20.39718 329 SER B CA 1
ATOM 9653 C C A SER B 1 302 ? 27.85600 -12.78500 28.88500 0.480 19.96292 329 SER B C 1
ATOM 9654 C C B SER B 1 302 ? 27.93600 -12.70600 28.81100 0.520 21.31045 329 SER B C 1
ATOM 9655 O O A SER B 1 302 ? 27.36800 -13.32700 27.88500 0.480 21.19991 329 SER B O 1
ATOM 9656 O O B SER B 1 302 ? 27.58700 -13.10000 27.69100 0.520 22.58955 329 SER B O 1
ATOM 9671 N N . ASP B 1 303 ? 28.99000 -13.19900 29.45400 1.000 25.15302 330 ASP B N 1
ATOM 9672 C CA . ASP B 1 303 ? 29.75300 -14.28600 28.84100 1.000 27.03219 330 ASP B CA 1
ATOM 9673 C C . ASP B 1 303 ? 28.99000 -15.61300 28.86700 1.000 29.84042 330 ASP B C 1
ATOM 9674 O O . ASP B 1 303 ? 29.37100 -16.53700 28.14700 1.000 35.13316 330 ASP B O 1
ATOM 9684 N N . ASN B 1 304 ? 27.89300 -15.71700 29.61200 1.000 27.45329 331 ASN B N 1
ATOM 9685 C CA . ASN B 1 304 ? 27.09800 -16.94100 29.59100 1.000 24.33450 331 ASN B CA 1
ATOM 9686 C C . ASN B 1 304 ? 25.71800 -16.73400 28.97100 1.000 25.95311 331 ASN B C 1
ATOM 9687 O O . ASN B 1 304 ? 24.87500 -17.62800 29.05000 1.000 26.68478 331 ASN B O 1
ATOM 9698 N N . GLY B 1 305 ? 25.48700 -15.59400 28.31700 1.000 25.56359 332 GLY B N 1
ATOM 9699 C CA . GLY B 1 305 ? 24.30600 -15.44700 27.48500 1.000 24.04762 332 GLY B CA 1
ATOM 9700 C C . GLY B 1 305 ? 23.02600 -15.70800 28.28500 1.000 23.68179 332 GLY B C 1
ATOM 9701 O O . GLY B 1 305 ? 22.84700 -15.18700 29.38500 1.000 22.70799 332 GLY B O 1
ATOM 9705 N N . GLU B 1 306 ? 22.14400 -16.53800 27.71600 1.000 22.91591 333 GLU B N 1
ATOM 9706 C CA . GLU B 1 306 ? 20.83700 -16.81400 28.30200 1.000 24.79245 333 GLU B CA 1
ATOM 9707 C C . GLU B 1 306 ? 20.91900 -17.49200 29.66300 1.000 26.21367 333 GLU B C 1
ATOM 9708 O O . GLU B 1 306 ? 19.93600 -17.45600 30.41500 1.000 24.14763 333 GLU B O 1
ATOM 9720 N N . GLN B 1 307 ? 22.06200 -18.09200 30.01500 1.000 24.08710 334 GLN B N 1
ATOM 9721 C CA . GLN B 1 307 ? 22.20300 -18.69700 31.33400 1.000 25.35830 334 GLN B CA 1
ATOM 9722 C C . GLN B 1 307 ? 22.18600 -17.67700 32.46500 1.000 23.97393 334 GLN B C 1
ATOM 9723 O O . GLN B 1 307 ? 21.99600 -18.05200 33.62200 1.000 24.06078 334 GLN B O 1
ATOM 9737 N N . VAL B 1 308 ? 22.34500 -16.38800 32.16100 1.000 22.40795 335 VAL B N 1
ATOM 9738 C CA . VAL B 1 308 ? 22.28600 -15.39300 33.20700 1.000 22.10002 335 VAL B CA 1
ATOM 9739 C C . VAL B 1 308 ? 20.86700 -15.24600 33.75700 1.000 20.23400 335 VAL B C 1
ATOM 9740 O O . VAL B 1 308 ? 20.69100 -14.80800 34.89900 1.000 22.74220 335 VAL B O 1
ATOM 9753 N N . PHE B 1 309 ? 19.84800 -15.60900 32.97600 1.000 20.63668 336 PHE B N 1
ATOM 9754 C CA . PHE B 1 309 ? 18.48100 -15.31000 33.39100 1.000 22.37374 336 PHE B CA 1
ATOM 9755 C C . PHE B 1 309 ? 18.12700 -16.03400 34.69400 1.000 21.42625 336 PHE B C 1
ATOM 9756 O O . PHE B 1 309 ? 17.58700 -15.43200 35.62000 1.000 22.10528 336 PHE B O 1
ATOM 9773 N N . LYS B 1 310 ? 18.42000 -17.33100 34.77400 1.000 21.63680 337 LYS B N 1
ATOM 9774 C CA . LYS B 1 310 ? 18.08700 -18.09500 35.95200 1.000 22.81326 337 LYS B CA 1
ATOM 9775 C C . LYS B 1 310 ? 18.91000 -17.64100 37.15300 1.000 23.15278 337 LYS B C 1
ATOM 9776 O O . LYS B 1 310 ? 18.41200 -17.64400 38.28400 1.000 25.40831 337 LYS B O 1
ATOM 9795 N N . GLU B 1 311 ? 20.16100 -17.22900 36.91800 1.000 24.20290 338 GLU B N 1
ATOM 9796 C CA . GLU B 1 311 ? 20.96000 -16.69600 38.00900 1.000 22.82642 338 GLU B CA 1
ATOM 9797 C C . GLU B 1 311 ? 20.32300 -15.44900 38.61500 1.000 22.45006 338 GLU B C 1
ATOM 9798 O O . GLU B 1 311 ? 20.34500 -15.26200 39.83800 1.000 23.77127 338 GLU B O 1
ATOM 9810 N N . LEU B 1 312 ? 19.74600 -14.58300 37.77300 1.000 23.29227 339 LEU B N 1
ATOM 9811 C CA . LEU B 1 312 ? 19.08800 -13.39500 38.30700 1.000 22.02633 339 LEU B CA 1
ATOM 9812 C C . LEU B 1 312 ? 17.91800 -13.76800 39.19300 1.000 24.52399 339 LEU B C 1
ATOM 9813 O O . LEU B 1 312 ? 17.70900 -13.17300 40.25800 1.000 23.62389 339 LEU B O 1
ATOM 9829 N N . ILE B 1 313 ? 17.13000 -14.75300 38.77200 1.000 21.51311 340 ILE B N 1
ATOM 9830 C CA . ILE B 1 313 ? 15.97200 -15.14600 39.56300 1.000 22.22372 340 ILE B CA 1
ATOM 9831 C C . ILE B 1 313 ? 16.40500 -15.78600 40.87800 1.000 22.70272 340 ILE B C 1
ATOM 9832 O O . ILE B 1 313 ? 15.83600 -15.50000 41.93100 1.000 25.06616 340 ILE B O 1
ATOM 9848 N N . ASN B 1 314 ? 17.41000 -16.64900 40.83100 1.000 22.38163 341 ASN B N 1
ATOM 9849 C CA . ASN B 1 314 ? 17.79700 -17.42000 42.00200 1.000 22.15792 341 ASN B CA 1
ATOM 9850 C C . ASN B 1 314 ? 18.76800 -16.70600 42.91500 1.000 25.75835 341 ASN B C 1
ATOM 9851 O O . ASN B 1 314 ? 18.99800 -17.18600 44.03400 1.000 24.81613 341 ASN B O 1
ATOM 9862 N N . ASP B 1 315 ? 19.31500 -15.58100 42.50000 1.000 23.79233 342 ASP B N 1
ATOM 9863 C CA . ASP B 1 315 ? 20.13200 -14.77700 43.40900 1.000 25.75046 342 ASP B CA 1
ATOM 9864 C C . ASP B 1 315 ? 19.34000 -14.43200 44.66400 1.000 26.15840 342 ASP B C 1
ATOM 9865 O O . ASP B 1 315 ? 18.19200 -13.96600 44.57000 1.000 25.71098 342 ASP B O 1
ATOM 9874 N N . PRO B 1 316 ? 19.88700 -14.64100 45.86700 1.000 24.83456 343 PRO B N 1
ATOM 9875 C CA . PRO B 1 316 ? 19.10300 -14.33100 47.07100 1.000 28.83240 343 PRO B CA 1
ATOM 9876 C C . PRO B 1 316 ? 19.00300 -12.84800 47.40000 1.000 26.93744 343 PRO B C 1
ATOM 9877 O O . PRO B 1 316 ? 18.15000 -12.47300 48.22000 1.000 29.96412 343 PRO B O 1
ATOM 9888 N N . GLY B 1 317 ? 19.78600 -11.99400 46.74100 1.000 24.78192 344 GLY B N 1
ATOM 9889 C CA . GLY B 1 317 ? 19.71900 -10.56900 46.98500 1.000 31.74328 344 GLY B CA 1
ATOM 9890 C C . GLY B 1 317 ? 18.51700 -9.89900 46.32300 1.000 29.49564 344 GLY B C 1
ATOM 9891 O O . GLY B 1 317 ? 17.72300 -10.51200 45.60600 1.000 28.71134 344 GLY B O 1
ATOM 9895 N N . ASP B 1 318 ? 18.39700 -8.59700 46.56700 1.000 25.90837 345 ASP B N 1
ATOM 9896 C CA . ASP B 1 318 ? 17.37000 -7.83900 45.87800 1.000 26.37421 345 ASP B CA 1
ATOM 9897 C C . ASP B 1 318 ? 17.76500 -7.66700 44.40400 1.000 22.14213 345 ASP B C 1
ATOM 9898 O O . ASP B 1 318 ? 18.80200 -8.14900 43.93800 1.000 24.39503 345 ASP B O 1
ATOM 9907 N N . THR B 1 319 ? 16.89100 -7.00300 43.65000 1.000 22.14476 346 THR B N 1
ATOM 9908 C CA . THR B 1 319 ? 17.03500 -6.95900 42.20100 1.000 22.13160 346 THR B CA 1
ATOM 9909 C C . THR B 1 319 ? 18.35400 -6.31000 41.78400 1.000 21.36046 346 THR B C 1
ATOM 9910 O O . THR B 1 319 ? 19.09500 -6.84600 40.96000 1.000 23.91339 346 THR B O 1
ATOM 9921 N N . ASN B 1 320 ? 18.67600 -5.16100 42.35900 1.000 22.27109 347 ASN B N 1
ATOM 9922 C CA . ASN B 1 320 ? 19.91500 -4.49400 41.98400 1.000 22.51586 347 ASN B CA 1
ATOM 9923 C C . ASN B 1 320 ? 21.14800 -5.30500 42.38000 1.000 21.14990 347 ASN B C 1
ATOM 9924 O O . ASN B 1 320 ? 22.17100 -5.24500 41.68000 1.000 22.65008 347 ASN B O 1
ATOM 9935 N N . THR B 1 321 ? 21.06700 -6.03600 43.49600 1.000 21.84736 348 THR B N 1
ATOM 9936 C CA . THR B 1 321 ? 22.17900 -6.88600 43.90100 1.000 27.01903 348 THR B CA 1
ATOM 9937 C C . THR B 1 321 ? 22.35800 -8.04300 42.92500 1.000 24.04236 348 THR B C 1
ATOM 9938 O O . THR B 1 321 ? 23.48100 -8.34600 42.49600 1.000 23.80285 348 THR B O 1
ATOM 9949 N N . ALA B 1 322 ? 21.25400 -8.66800 42.51400 1.000 21.92105 349 ALA B N 1
ATOM 9950 C CA . ALA B 1 322 ? 21.32600 -9.73700 41.54800 1.000 22.90011 349 ALA B CA 1
ATOM 9951 C C . ALA B 1 322 ? 21.94100 -9.24000 40.25000 1.000 21.37625 349 ALA B C 1
ATOM 9952 O O . ALA B 1 322 ? 22.81700 -9.89500 39.68800 1.000 23.06329 349 ALA B O 1
ATOM 9959 N N . LEU B 1 323 ? 21.52600 -8.06100 39.78300 1.000 21.85262 350 LEU B N 1
ATOM 9960 C CA . LEU B 1 323 ? 22.07600 -7.49900 38.56000 1.000 22.36584 350 LEU B CA 1
ATOM 9961 C C . LEU B 1 323 ? 23.56300 -7.18600 38.72000 1.000 18.65750 350 LEU B C 1
ATOM 9962 O O . LEU B 1 323 ? 24.36500 -7.50800 37.84100 1.000 21.78419 350 LEU B O 1
ATOM 9978 N N . GLN B 1 324 ? 23.93200 -6.54800 39.83200 1.000 22.01580 351 GLN B N 1
ATOM 9979 C CA . GLN B 1 324 ? 25.34000 -6.21500 40.05900 1.000 23.33964 351 GLN B CA 1
ATOM 9980 C C . GLN B 1 324 ? 26.20800 -7.47500 40.10800 1.000 22.04475 351 GLN B C 1
ATOM 9981 O O . GLN B 1 324 ? 27.30700 -7.50400 39.52500 1.000 23.12383 351 GLN B O 1
ATOM 9995 N N . ASN B 1 325 ? 25.72400 -8.52000 40.79300 1.000 22.73430 352 ASN B N 1
ATOM 9996 C CA . ASN B 1 325 ? 26.44800 -9.78600 40.82100 1.000 26.60319 352 ASN B CA 1
ATOM 9997 C C . ASN B 1 325 ? 26.61000 -10.36100 39.42300 1.000 27.45856 352 ASN B C 1
ATOM 9998 O O . ASN B 1 325 ? 27.68100 -10.85700 39.06600 1.000 26.28999 352 ASN B O 1
ATOM 10009 N N . ALA B 1 326 ? 25.55200 -10.31800 38.61600 1.000 21.77630 353 ALA B N 1
ATOM 10010 C CA . ALA B 1 326 ? 25.64000 -10.81700 37.24800 1.000 23.16067 353 ALA B CA 1
ATOM 10011 C C . ALA B 1 326 ? 26.68500 -10.05500 36.43800 1.000 21.86315 353 ALA B C 1
ATOM 10012 O O . ALA B 1 326 ? 27.47700 -10.64800 35.69700 1.000 23.58441 353 ALA B O 1
ATOM 10019 N N . ILE B 1 327 ? 26.67000 -8.72200 36.53300 1.000 21.71050 354 ILE B N 1
ATOM 10020 C CA . ILE B 1 327 ? 27.64000 -7.90000 35.81500 1.000 23.36596 354 ILE B CA 1
ATOM 10021 C C . ILE B 1 327 ? 29.06400 -8.24400 36.25500 1.000 22.80010 354 ILE B C 1
ATOM 10022 O O . ILE B 1 327 ? 29.96000 -8.43500 35.41800 1.000 26.06628 354 ILE B O 1
ATOM 10038 N N . HIS B 1 328 ? 29.29200 -8.33400 37.56000 1.000 26.17945 355 HIS B N 1
ATOM 10039 C CA . HIS B 1 328 ? 30.64800 -8.61200 38.03700 1.000 27.62436 355 HIS B CA 1
ATOM 10040 C C . HIS B 1 328 ? 31.13400 -9.99200 37.59800 1.000 29.86937 355 HIS B C 1
ATOM 10041 O O . HIS B 1 328 ? 32.29900 -10.14800 37.20700 1.000 31.11162 355 HIS B O 1
ATOM 10055 N N . GLU B 1 329 ? 30.25500 -10.99300 37.61900 1.000 26.47686 356 GLU B N 1
ATOM 10056 C CA . GLU B 1 329 ? 30.65200 -12.35300 37.29500 1.000 28.65080 356 GLU B CA 1
ATOM 10057 C C . GLU B 1 329 ? 30.76000 -12.58800 35.79700 1.000 30.89318 356 GLU B C 1
ATOM 10058 O O . GLU B 1 329 ? 31.58800 -13.39200 35.36200 1.000 33.60929 356 GLU B O 1
ATOM 10070 N N . HIS B 1 330 ? 29.94200 -11.91300 34.98600 1.000 23.55282 357 HIS B N 1
ATOM 10071 C CA . HIS B 1 330 ? 29.80000 -12.30200 33.60100 1.000 22.77905 357 HIS B CA 1
ATOM 10072 C C . HIS B 1 330 ? 30.08900 -11.21000 32.58900 1.000 23.82654 357 HIS B C 1
ATOM 10073 O O . HIS B 1 330 ? 30.12900 -11.50600 31.38400 1.000 25.72677 357 HIS B O 1
ATOM 10088 N N . VAL B 1 331 ? 30.27000 -9.96500 33.02800 1.000 26.20841 358 VAL B N 1
ATOM 10089 C CA . VAL B 1 331 ? 30.51100 -8.85400 32.12600 1.000 25.47411 358 VAL B CA 1
ATOM 10090 C C . VAL B 1 331 ? 31.85300 -8.19700 32.42900 1.000 27.46119 358 VAL B C 1
ATOM 10091 O O . VAL B 1 331 ? 32.72400 -8.15100 31.56400 1.000 29.05612 358 VAL B O 1
ATOM 10104 N N . ASP B 1 332 ? 32.03700 -7.69400 33.64000 1.000 24.40556 359 ASP B N 1
ATOM 10105 C CA . ASP B 1 332 ? 33.23300 -6.91900 33.99800 1.000 30.69842 359 ASP B CA 1
ATOM 10106 C C . ASP B 1 332 ? 33.30200 -6.76700 35.50700 1.000 29.22192 359 ASP B C 1
ATOM 10107 O O . ASP B 1 332 ? 32.40900 -6.16400 36.10100 1.000 26.71373 359 ASP B O 1
ATOM 10116 N N . PRO B 1 333 ? 34.32800 -7.31300 36.18000 1.000 29.76409 360 PRO B N 1
ATOM 10117 C CA . PRO B 1 333 ? 34.35000 -7.28100 37.65000 1.000 29.93780 360 PRO B CA 1
ATOM 10118 C C . PRO B 1 333 ? 34.50200 -5.90700 38.26100 1.000 24.81613 360 PRO B C 1
ATOM 10119 O O . PRO B 1 333 ? 34.36900 -5.78900 39.48500 1.000 30.26415 360 PRO B O 1
ATOM 10130 N N . ASN B 1 334 ? 34.77200 -4.87000 37.46800 1.000 28.19549 361 ASN B N 1
ATOM 10131 C CA . ASN B 1 334 ? 34.92900 -3.52600 37.99200 1.000 34.92787 361 ASN B CA 1
ATOM 10132 C C . ASN B 1 334 ? 33.81700 -2.58200 37.56200 1.000 34.82523 361 ASN B C 1
ATOM 10133 O O . ASN B 1 334 ? 33.95800 -1.36700 37.72900 1.000 32.95658 361 ASN B O 1
ATOM 10144 N N . LEU B 1 335 ? 32.72200 -3.10100 37.00400 1.000 29.10612 362 LEU B N 1
ATOM 10145 C CA . LEU B 1 335 ? 31.69000 -2.26500 36.40300 1.000 26.42685 362 LEU B CA 1
ATOM 10146 C C . LEU B 1 335 ? 30.48100 -2.21000 37.31600 1.000 25.06090 362 LEU B C 1
ATOM 10147 O O . LEU B 1 335 ? 29.94100 -3.25400 37.68400 1.000 25.62149 362 LEU B O 1
ATOM 10163 N N . SER B 1 336 ? 30.05500 -0.99800 37.67700 1.000 24.31607 363 SER B N 1
ATOM 10164 C CA . SER B 1 336 ? 28.89800 -0.83000 38.53700 1.000 24.81877 363 SER B CA 1
ATOM 10165 C C . SER B 1 336 ? 27.62200 -1.00500 37.70500 1.000 23.10277 363 SER B C 1
ATOM 10166 O O . SER B 1 336 ? 27.60300 -0.74700 36.50000 1.000 25.05564 363 SER B O 1
ATOM 10174 N N . LEU B 1 337 ? 26.55000 -1.40500 38.39000 1.000 24.34502 364 LEU B N 1
ATOM 10175 C CA . LEU B 1 337 ? 25.23100 -1.45900 37.75700 1.000 22.41321 364 LEU B CA 1
ATOM 10176 C C . LEU B 1 337 ? 24.83800 -0.11700 37.16400 1.000 20.15505 364 LEU B C 1
ATOM 10177 O O . LEU B 1 337 ? 24.33700 -0.04900 36.03100 1.000 22.55007 364 LEU B O 1
ATOM 10193 N N A SER B 1 338 ? 25.07500 0.96600 37.90900 0.480 21.01041 365 SER B N 1
ATOM 10194 N N B SER B 1 338 ? 25.09200 0.98000 37.88800 0.520 21.08937 365 SER B N 1
ATOM 10195 C CA A SER B 1 338 ? 24.77100 2.30600 37.42300 0.480 24.19237 365 SER B CA 1
ATOM 10196 C CA B SER B 1 338 ? 24.72000 2.29900 37.37900 0.520 23.84496 365 SER B CA 1
ATOM 10197 C C A SER B 1 338 ? 25.42200 2.57200 36.07200 0.480 23.27121 365 SER B C 1
ATOM 10198 C C B SER B 1 338 ? 25.42900 2.61100 36.06400 0.520 22.99749 365 SER B C 1
ATOM 10199 O O A SER B 1 338 ? 24.76800 3.03500 35.13200 0.480 25.75046 365 SER B O 1
ATOM 10200 O O B SER B 1 338 ? 24.81600 3.15100 35.13400 0.520 25.60833 365 SER B O 1
ATOM 10215 N N . LYS B 1 339 ? 26.71400 2.26600 35.95100 1.000 21.69734 366 LYS B N 1
ATOM 10216 C CA . LYS B 1 339 ? 27.41600 2.54500 34.70600 1.000 24.11079 366 LYS B CA 1
ATOM 10217 C C . LYS B 1 339 ? 27.03600 1.55700 33.60000 1.000 20.11031 366 LYS B C 1
ATOM 10218 O O . LYS B 1 339 ? 26.96800 1.94400 32.42300 1.000 22.11318 366 LYS B O 1
ATOM 10236 N N . PHE B 1 340 ? 26.74900 0.29800 33.96100 1.000 22.50270 367 PHE B N 1
ATOM 10237 C CA . PHE B 1 340 ? 26.20300 -0.64700 32.98700 1.000 21.34203 367 PHE B CA 1
ATOM 10238 C C . PHE B 1 340 ? 24.91300 -0.11900 32.35900 1.000 18.97333 367 PHE B C 1
ATOM 10239 O O . PHE B 1 340 ? 24.71600 -0.25200 31.15400 1.000 20.27612 367 PHE B O 1
ATOM 10256 N N . MET B 1 341 ? 24.04200 0.49200 33.16000 1.000 21.17359 368 MET B N 1
ATOM 10257 C CA . MET B 1 341 ? 22.78100 1.02200 32.63300 1.000 21.38151 368 MET B CA 1
ATOM 10258 C C . MET B 1 341 ? 23.01600 2.24200 31.74700 1.000 20.54720 368 MET B C 1
ATOM 10259 O O . MET B 1 341 ? 22.36000 2.39000 30.71300 1.000 22.88432 368 MET B O 1
ATOM 10273 N N . THR B 1 342 ? 23.99300 3.09800 32.08500 1.000 20.31823 369 THR B N 1
ATOM 10274 C CA . THR B 1 342 ? 24.37200 4.15900 31.14400 1.000 21.47100 369 THR B CA 1
ATOM 10275 C C . THR B 1 342 ? 24.92400 3.58300 29.84000 1.000 20.14189 369 THR B C 1
ATOM 10276 O O . THR B 1 342 ? 24.55100 4.02100 28.73800 1.000 21.37888 369 THR B O 1
ATOM 10287 N N . ASN B 1 343 ? 25.80500 2.58100 29.94200 1.000 21.16043 370 ASN B N 1
ATOM 10288 C CA . ASN B 1 343 ? 26.31500 1.92200 28.75600 1.000 19.77869 370 ASN B CA 1
ATOM 10289 C C . ASN B 1 343 ? 25.19700 1.35000 27.89500 1.000 19.15756 370 ASN B C 1
ATOM 10290 O O . ASN B 1 343 ? 25.28900 1.37000 26.66200 1.000 19.59445 370 ASN B O 1
ATOM 10301 N N . PHE B 1 344 ? 24.16400 0.77700 28.53800 1.000 20.16031 371 PHE B N 1
ATOM 10302 C CA . PHE B 1 344 ? 22.99300 0.29700 27.81800 1.000 20.68406 371 PHE B CA 1
ATOM 10303 C C . PHE B 1 344 ? 22.40700 1.39500 26.94500 1.000 16.86255 371 PHE B C 1
ATOM 10304 O O . PHE B 1 344 ? 22.10800 1.17500 25.76500 1.000 19.27600 371 PHE B O 1
ATOM 10321 N N . ARG B 1 345 ? 22.21000 2.58900 27.52200 1.000 21.15254 372 ARG B N 1
ATOM 10322 C CA . ARG B 1 345 ? 21.64000 3.68700 26.76200 1.000 20.77091 372 ARG B CA 1
ATOM 10323 C C . ARG B 1 345 ? 22.53800 4.08900 25.59900 1.000 18.16797 372 ARG B C 1
ATOM 10324 O O . ARG B 1 345 ? 22.06000 4.37600 24.50700 1.000 19.64709 372 ARG B O 1
ATOM 10345 N N . ILE B 1 346 ? 23.85300 4.07900 25.81200 1.000 21.73945 373 ILE B N 1
ATOM 10346 C CA . ILE B 1 346 ? 24.78300 4.38600 24.72900 1.000 19.30231 373 ILE B CA 1
ATOM 10347 C C . ILE B 1 346 ? 24.74100 3.30300 23.65200 1.000 18.03637 373 ILE B C 1
ATOM 10348 O O . ILE B 1 346 ? 24.81900 3.59900 22.45300 1.000 21.70260 373 ILE B O 1
ATOM 10364 N N . ALA B 1 347 ? 24.56700 2.04200 24.07300 1.000 18.98649 374 ALA B N 1
ATOM 10365 C CA . ALA B 1 347 ? 24.51600 0.92300 23.14900 1.000 18.88647 374 ALA B CA 1
ATOM 10366 C C . ALA B 1 347 ? 23.33700 1.02000 22.20700 1.000 20.11294 374 ALA B C 1
ATOM 10367 O O . ALA B 1 347 ? 23.44700 0.67300 21.02900 1.000 21.04989 374 ALA B O 1
ATOM 10374 N N . LEU B 1 348 ? 22.18500 1.46400 22.71600 1.000 18.41537 375 LEU B N 1
ATOM 10375 C CA . LEU B 1 348 ? 21.04900 1.66000 21.84200 1.000 20.16558 375 LEU B CA 1
ATOM 10376 C C . LEU B 1 348 ? 21.34300 2.65300 20.73800 1.000 20.44192 375 LEU B C 1
ATOM 10377 O O . LEU B 1 348 ? 20.82100 2.50800 19.63800 1.000 22.20529 375 LEU B O 1
ATOM 10393 N N . VAL B 1 349 ? 22.15300 3.67000 21.00700 1.000 20.16031 376 VAL B N 1
ATOM 10394 C CA . VAL B 1 349 ? 22.48600 4.64700 19.97600 1.000 20.01029 376 VAL B CA 1
ATOM 10395 C C . VAL B 1 349 ? 23.51600 4.09900 18.98100 1.000 20.46561 376 VAL B C 1
ATOM 10396 O O . VAL B 1 349 ? 23.32100 4.17200 17.76100 1.000 22.25004 376 VAL B O 1
ATOM 10409 N N . LYS B 1 350 ? 24.63100 3.56600 19.48000 1.000 21.48415 377 LYS B N 1
ATOM 10410 C CA . LYS B 1 350 ? 25.77300 3.21700 18.64300 1.000 21.61312 377 LYS B CA 1
ATOM 10411 C C . LYS B 1 350 ? 25.66000 1.85400 18.00300 1.000 21.31835 377 LYS B C 1
ATOM 10412 O O . LYS B 1 350 ? 26.05800 1.68800 16.83900 1.000 22.70272 377 LYS B O 1
ATOM 10431 N N . LYS B 1 351 ? 25.15400 0.87300 18.73900 1.000 20.30770 378 LYS B N 1
ATOM 10432 C CA . LYS B 1 351 ? 24.99600 -0.49200 18.23600 1.000 21.02884 378 LYS B CA 1
ATOM 10433 C C . LYS B 1 351 ? 26.29200 -1.03000 17.62400 1.000 23.25279 378 LYS B C 1
ATOM 10434 O O . LYS B 1 351 ? 26.28700 -1.65600 16.55900 1.000 22.66851 378 LYS B O 1
ATOM 10453 N N . GLU B 1 352 ? 27.42100 -0.76800 18.27700 1.000 22.12107 379 GLU B N 1
ATOM 10454 C CA . GLU B 1 352 ? 28.69500 -1.28800 17.77600 1.000 24.16079 379 GLU B CA 1
ATOM 10455 C C . GLU B 1 352 ? 28.72600 -2.81000 17.81100 1.000 23.25805 379 GLU B C 1
ATOM 10456 O O . GLU B 1 352 ? 28.09300 -3.44400 18.66600 1.000 24.21869 379 GLU B O 1
ATOM 10468 N N . ASN B 1 353 ? 29.52700 -3.40600 16.93300 1.000 23.04487 380 ASN B N 1
ATOM 10469 C CA . ASN B 1 353 ? 29.60600 -4.87200 16.89400 1.000 24.64243 380 ASN B CA 1
ATOM 10470 C C . ASN B 1 353 ? 30.47500 -5.45900 18.00100 1.000 24.66875 380 ASN B C 1
ATOM 10471 O O . ASN B 1 353 ? 30.49200 -6.67800 18.16100 1.000 26.89007 380 ASN B O 1
ATOM 10482 N N . SER B 1 354 ? 31.10800 -4.63800 18.82600 1.000 23.91076 381 SER B N 1
ATOM 10483 C CA . SER B 1 354 ? 31.91900 -5.12900 19.92800 1.000 24.50031 381 SER B CA 1
ATOM 10484 C C . SER B 1 354 ? 31.91400 -4.10500 21.04900 1.000 24.88193 381 SER B C 1
ATOM 10485 O O . SER B 1 354 ? 31.59900 -2.93200 20.84600 1.000 26.26631 381 SER B O 1
ATOM 10493 N N . GLY B 1 355 ? 32.31000 -4.56100 22.22900 1.000 23.70547 382 GLY B N 1
ATOM 10494 C CA . GLY B 1 355 ? 32.43300 -3.71500 23.38000 1.000 26.10576 382 GLY B CA 1
ATOM 10495 C C . GLY B 1 355 ? 31.09200 -3.36800 24.01200 1.000 26.21630 382 GLY B C 1
ATOM 10496 O O . GLY B 1 355 ? 30.02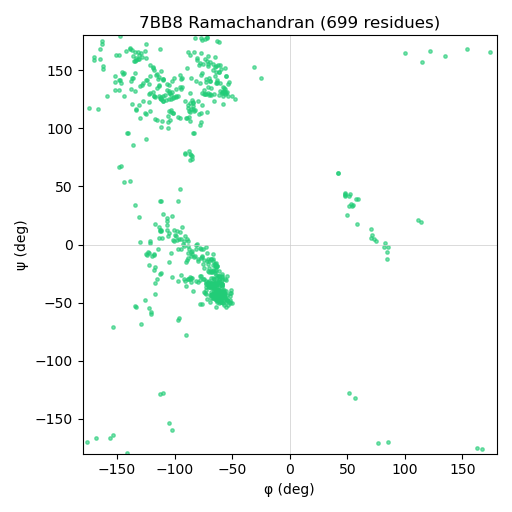100 -3.87400 23.63500 1.000 25.06616 382 GLY B O 1
ATOM 10500 N N . PRO B 1 356 ? 31.13400 -2.44100 24.96900 1.000 24.53189 383 PRO B N 1
ATOM 10501 C CA . PRO B 1 356 ? 29.92500 -2.13800 25.76200 1.000 24.10552 383 PRO B CA 1
ATOM 10502 C C . PRO B 1 356 ? 28.87400 -1.34200 25.02400 1.000 23.76601 383 PRO B C 1
ATOM 10503 O O . PRO B 1 356 ? 27.71600 -1.36700 25.46500 1.000 22.22635 383 PRO B O 1
ATOM 10514 N N . TYR B 1 357 ? 29.21300 -0.64500 23.94900 1.000 22.45269 384 TYR B N 1
ATOM 10515 C CA . TYR B 1 357 ? 28.25500 0.24200 23.28300 1.000 23.21857 384 TYR B CA 1
ATOM 10516 C C . TYR B 1 357 ? 27.57000 -0.44200 22.11900 1.000 21.28413 384 TYR B C 1
ATOM 10517 O O . TYR B 1 357 ? 27.39100 0.12700 21.06300 1.000 23.14225 384 TYR B O 1
ATOM 10535 N N . GLY B 1 358 ? 27.08500 -1.65500 22.34300 1.000 22.54744 385 GLY B N 1
ATOM 10536 C CA . GLY B 1 358 ? 26.29300 -2.32800 21.35200 1.000 21.16833 385 GLY B CA 1
ATOM 10537 C C . GLY B 1 358 ? 25.77500 -3.65500 21.87800 1.000 20.45772 385 GLY B C 1
ATOM 10538 O O . GLY B 1 358 ? 25.85600 -3.96600 23.07000 1.000 22.17898 385 GLY B O 1
ATOM 10542 N N . PHE B 1 359 ? 25.21200 -4.40800 20.93400 1.000 21.85525 386 PHE B N 1
ATOM 10543 C CA . PHE B 1 359 ? 24.64200 -5.73300 21.17700 1.000 23.62652 386 PHE B CA 1
ATOM 10544 C C . PHE B 1 359 ? 25.50000 -6.79000 20.46600 1.000 23.91866 386 PHE B C 1
ATOM 10545 O O . PHE B 1 359 ? 24.98800 -7.77300 19.92200 1.000 23.96340 386 PHE B O 1
ATOM 10562 N N . LYS B 1 360 ? 26.81900 -6.58900 20.45700 1.000 22.96065 387 LYS B N 1
ATOM 10563 C CA . LYS B 1 360 ? 27.76300 -7.52200 19.84100 1.000 25.40305 387 LYS B CA 1
ATOM 10564 C C . LYS B 1 360 ? 27.41100 -7.80400 18.38800 1.000 25.30040 387 LYS B C 1
ATOM 10565 O O . LYS B 1 360 ? 27.62400 -8.90200 17.87800 1.000 28.51131 387 LYS B O 1
ATOM 10584 N N . GLY B 1 361 ? 26.88500 -6.80000 17.70100 1.000 22.59218 388 GLY B N 1
ATOM 10585 C CA . GLY B 1 361 ? 26.52200 -6.89600 16.31500 1.000 24.40556 388 GLY B CA 1
ATOM 10586 C C . GLY B 1 361 ? 25.32800 -7.76100 16.00400 1.000 28.34024 388 GLY B C 1
ATOM 10587 O O . GLY B 1 361 ? 25.10500 -8.07300 14.83000 1.000 28.00336 388 GLY B O 1
ATOM 10591 N N . ASP B 1 362 ? 24.53700 -8.14400 17.01300 1.000 24.71349 389 ASP B N 1
ATOM 10592 C CA . ASP B 1 362 ? 23.40700 -9.02900 16.76700 1.000 26.26894 389 ASP B CA 1
ATOM 10593 C C . ASP B 1 362 ? 22.36900 -8.33500 15.90400 1.000 24.49504 389 ASP B C 1
ATOM 10594 O O . ASP B 1 362 ? 21.85300 -7.26300 16.25000 1.000 26.40843 389 ASP B O 1
ATOM 10603 N N . ALA B 1 363 ? 22.04100 -8.94500 14.76500 1.000 23.13698 390 ALA B N 1
ATOM 10604 C CA . ALA B 1 363 ? 21.11000 -8.30900 13.83700 1.000 22.86327 390 ALA B CA 1
ATOM 10605 C C . ALA B 1 363 ? 19.70400 -8.14700 14.40700 1.000 25.16354 390 ALA B C 1
ATOM 10606 O O . ALA B 1 363 ? 18.92600 -7.33600 13.87800 1.000 27.14010 390 ALA B O 1
ATOM 10613 N N . ASP B 1 364 ? 19.36800 -8.86500 15.49200 1.000 24.33713 391 ASP B N 1
ATOM 10614 C CA . ASP B 1 364 ? 18.05600 -8.71800 16.11800 1.000 24.69507 391 ASP B CA 1
ATOM 10615 C C . ASP B 1 364 ? 17.76000 -7.27200 16.50800 1.000 26.73742 391 ASP B C 1
ATOM 10616 O O . ASP B 1 364 ? 16.59700 -6.85100 16.53600 1.000 27.83228 391 ASP B O 1
ATOM 10625 N N . PHE B 1 365 ? 18.79200 -6.49800 16.84200 1.000 22.82642 392 PHE B N 1
ATOM 10626 C CA . PHE B 1 365 ? 18.60900 -5.16800 17.42100 1.000 21.68944 392 PHE B CA 1
ATOM 10627 C C . PHE B 1 365 ? 19.04800 -4.07700 16.47500 1.000 23.42912 392 PHE B C 1
ATOM 10628 O O . PHE B 1 365 ? 19.09300 -2.90600 16.86300 1.000 26.75321 392 PHE B O 1
ATOM 10645 N N . ASN B 1 366 ? 19.29900 -4.42300 15.22000 1.000 24.97142 393 ASN B N 1
ATOM 10646 C CA . ASN B 1 366 ? 19.82200 -3.44900 14.27400 1.000 24.95826 393 ASN B CA 1
ATOM 10647 C C . ASN B 1 366 ? 18.83500 -2.33000 13.94800 1.000 26.92165 393 ASN B C 1
ATOM 10648 O O . ASN B 1 366 ? 19.27500 -1.25100 13.54600 1.000 27.84018 393 ASN B O 1
ATOM 10659 N N . ASN B 1 367 ? 17.52100 -2.53700 14.12100 1.000 23.21068 394 ASN B N 1
ATOM 10660 C CA . ASN B 1 367 ? 16.53600 -1.51200 13.80000 1.000 27.88492 394 ASN B CA 1
ATOM 10661 C C . ASN B 1 367 ? 16.23800 -0.56100 14.96700 1.000 26.35053 394 ASN B C 1
ATOM 10662 O O . ASN B 1 367 ? 15.40800 0.34900 14.82100 1.000 24.35029 394 ASN B O 1
ATOM 10673 N N . VAL B 1 368 ? 16.86300 -0.76200 16.13000 1.000 22.53954 395 VAL B N 1
ATOM 10674 C CA . VAL B 1 368 ? 16.68000 0.18700 17.22200 1.000 23.90813 395 VAL B CA 1
ATOM 10675 C C . VAL B 1 368 ? 17.27500 1.53100 16.82400 1.000 26.05839 395 VAL B C 1
ATOM 10676 O O . VAL B 1 368 ? 18.42500 1.61400 16.38600 1.000 25.97153 395 VAL B O 1
ATOM 10689 N N . HIS B 1 369 ? 16.49600 2.60600 16.97900 1.000 25.78204 396 HIS B N 1
ATOM 10690 C CA . HIS B 1 369 ? 16.98800 3.94100 16.63600 1.000 27.42697 396 HIS B CA 1
ATOM 10691 C C . HIS B 1 369 ? 16.48600 4.97100 17.64200 1.000 26.10839 396 HIS B C 1
ATOM 10692 O O . HIS B 1 369 ? 15.35300 5.47100 17.52600 1.000 27.81386 396 HIS B O 1
ATOM 10706 N N . PRO B 1 370 ? 17.29300 5.30100 18.65600 1.000 24.30555 397 PRO B N 1
ATOM 10707 C CA . PRO B 1 370 ? 16.88300 6.32200 19.62200 1.000 24.60821 397 PRO B CA 1
ATOM 10708 C C . PRO B 1 370 ? 16.65400 7.67400 18.95500 1.000 28.49289 397 PRO B C 1
ATOM 10709 O O . PRO B 1 370 ? 17.41100 8.09100 18.07000 1.000 27.73754 397 PRO B O 1
ATOM 10720 N N . GLN B 1 371 ? 15.58300 8.34800 19.38600 1.000 23.87918 398 GLN B N 1
ATOM 10721 C CA . GLN B 1 371 ? 15.14600 9.59100 18.77400 1.000 22.03685 398 GLN B CA 1
ATOM 10722 C C . GLN B 1 371 ? 15.84900 10.76900 19.42800 1.000 21.62101 398 GLN B C 1
ATOM 10723 O O . GLN B 1 371 ? 15.68000 10.98600 20.64200 1.000 23.79233 398 GLN B O 1
ATOM 10737 N N . PRO B 1 372 ? 16.63800 11.53700 18.69400 1.000 22.63429 399 PRO B N 1
ATOM 10738 C CA . PRO B 1 372 ? 17.24700 12.71700 19.29500 1.000 20.34981 399 PRO B CA 1
ATOM 10739 C C . PRO B 1 372 ? 16.23100 13.80900 19.55100 1.000 22.08949 399 PRO B C 1
ATOM 10740 O O . PRO B 1 372 ? 15.23600 13.94700 18.83600 1.000 24.79245 399 PRO B O 1
ATOM 10751 N N . ILE B 1 373 ? 16.54500 14.63300 20.53600 1.000 22.11318 400 ILE B N 1
ATOM 10752 C CA . ILE B 1 373 ? 15.70100 15.77300 20.88400 1.000 22.52375 400 ILE B CA 1
ATOM 10753 C C . ILE B 1 373 ? 16.58000 17.01000 20.97900 1.000 25.38989 400 ILE B C 1
ATOM 10754 O O . ILE B 1 373 ? 17.80000 16.92900 21.12200 1.000 24.32134 400 ILE B O 1
ATOM 10770 N N . SER B 1 374 ? 15.93000 18.18400 20.93700 1.000 25.25303 401 SER B N 1
ATOM 10771 C CA . SER B 1 374 ? 16.67300 19.43700 20.87600 1.000 27.50856 401 SER B CA 1
ATOM 10772 C C . SER B 1 374 ? 16.72100 20.16700 22.20700 1.000 29.29562 401 SER B C 1
ATOM 10773 O O . SER B 1 374 ? 17.44800 21.15700 22.32400 1.000 35.37266 401 SER B O 1
ATOM 10781 N N . GLN B 1 375 ? 15.99800 19.70300 23.21300 1.000 27.40065 402 GLN B N 1
ATOM 10782 C CA . GLN B 1 375 ? 16.04300 20.36700 24.50600 1.000 35.10158 402 GLN B CA 1
ATOM 10783 C C . GLN B 1 375 ? 15.95700 19.32800 25.61800 1.000 31.83276 402 GLN B C 1
ATOM 10784 O O . GLN B 1 375 ? 15.04700 18.49500 25.62600 1.000 33.36189 402 GLN B O 1
ATOM 10798 N N . ILE B 1 376 ? 16.89800 19.39900 26.54500 1.000 28.36130 403 ILE B N 1
ATOM 10799 C CA . ILE B 1 376 ? 16.98000 18.42300 27.62800 1.000 25.08985 403 ILE B CA 1
ATOM 10800 C C . ILE B 1 376 ? 15.86700 18.71900 28.62800 1.000 32.57233 403 ILE B C 1
ATOM 10801 O O . ILE B 1 376 ? 15.69200 19.88400 29.00700 1.000 28.70607 403 ILE B O 1
ATOM 10817 N N . PRO B 1 377 ? 15.10700 17.71900 29.08600 1.000 27.67437 404 PRO B N 1
ATOM 10818 C CA . PRO B 1 377 ? 14.16600 17.96000 30.18200 1.000 25.74256 404 PRO B CA 1
ATOM 10819 C C . PRO B 1 377 ? 14.89000 18.54400 31.37900 1.000 28.65344 404 PRO B C 1
ATOM 10820 O O . PRO B 1 377 ? 16.03200 18.18100 31.66100 1.000 26.24262 404 PRO B O 1
ATOM 10831 N N . GLU B 1 378 ? 14.21200 19.44400 32.10100 1.000 26.68741 405 GLU B N 1
ATOM 10832 C CA . GLU B 1 378 ? 14.83400 20.06600 33.26700 1.000 23.45018 405 GLU B CA 1
ATOM 10833 C C . GLU B 1 378 ? 15.24000 19.03200 34.30300 1.000 22.20266 405 GLU B C 1
ATOM 10834 O O . GLU B 1 378 ? 16.27500 19.19800 34.96700 1.000 26.52160 405 GLU B O 1
ATOM 10846 N N . THR B 1 379 ? 14.47300 17.96000 34.44100 1.000 23.42386 406 THR B N 1
ATOM 10847 C CA . THR B 1 379 ? 14.84200 16.86300 35.31300 1.000 23.55809 406 THR B CA 1
ATOM 10848 C C . THR B 1 379 ? 14.66200 15.51700 34.61600 1.000 21.74734 406 THR B C 1
ATOM 10849 O O . THR B 1 379 ? 13.91800 15.37400 33.64000 1.000 24.95826 406 THR B O 1
ATOM 10860 N N . LEU B 1 380 ? 15.33500 14.52500 35.17500 1.000 23.88181 407 LEU B N 1
ATOM 10861 C CA . LEU B 1 380 ? 15.19300 13.14000 34.76300 1.000 22.80273 407 LEU B CA 1
ATOM 10862 C C . LEU B 1 380 ? 14.96200 12.27700 35.99400 1.000 21.40520 407 LEU B C 1
ATOM 10863 O O . LEU B 1 380 ? 15.60800 12.47000 37.02600 1.000 22.80010 407 LEU B O 1
ATOM 10879 N N . ALA B 1 381 ? 14.01600 11.34500 35.87400 1.000 22.61061 408 ALA B N 1
ATOM 10880 C CA . ALA B 1 381 ? 13.81900 10.29000 36.84700 1.000 21.54995 408 ALA B CA 1
ATOM 10881 C C . ALA B 1 381 ? 15.02000 9.33900 36.90400 1.000 21.17096 408 ALA B C 1
ATOM 10882 O O . ALA B 1 381 ? 15.82900 9.29200 35.96300 1.000 21.51574 408 ALA B O 1
ATOM 10889 N N . PRO B 1 382 ? 15.15000 8.57100 37.99300 1.000 22.27899 409 PRO B N 1
ATOM 10890 C CA . PRO B 1 382 ? 16.19800 7.53400 38.05200 1.000 22.43690 409 PRO B CA 1
ATOM 10891 C C . PRO B 1 382 ? 16.18800 6.63800 36.82400 1.000 20.91567 409 PRO B C 1
ATOM 10892 O O . PRO B 1 382 ? 15.15000 6.09000 36.43600 1.000 21.32887 409 PRO B O 1
ATOM 10903 N N . GLN B 1 383 ? 17.35900 6.50700 36.19700 1.000 21.07621 410 GLN B N 1
ATOM 10904 C CA . GLN B 1 383 ? 17.52100 5.76100 34.94300 1.000 21.31045 410 GLN B CA 1
ATOM 10905 C C . GLN B 1 383 ? 16.52500 6.20000 33.85700 1.000 21.31045 410 GLN B C 1
ATOM 10906 O O . GLN B 1 383 ? 16.07200 5.40400 33.01900 1.000 21.39467 410 GLN B O 1
ATOM 10920 N N . GLY B 1 384 ? 16.19200 7.48700 33.86700 1.000 20.42087 411 GLY B N 1
ATOM 10921 C CA . GLY B 1 384 ? 15.61600 8.12200 32.71000 1.000 20.66037 411 GLY B CA 1
ATOM 10922 C C . GLY B 1 384 ? 16.72800 8.75900 31.88500 1.000 21.48679 411 GLY B C 1
ATOM 10923 O O . GLY B 1 384 ? 17.69800 9.30700 32.42900 1.000 23.50545 411 GLY B O 1
ATOM 10927 N N . SER B 1 385 ? 16.57500 8.69900 30.56700 1.000 21.19991 412 SER B N 1
ATOM 10928 C CA . SER B 1 385 ? 17.65300 9.09300 29.66600 1.000 20.74986 412 SER B CA 1
ATOM 10929 C C . SER B 1 385 ? 17.10200 9.73000 28.40100 1.000 20.49719 412 SER B C 1
ATOM 10930 O O . SER B 1 385 ? 16.02200 9.36500 27.93000 1.000 22.38689 412 SER B O 1
ATOM 10938 N N . VAL B 1 386 ? 17.86700 10.66900 27.84200 1.000 19.71026 413 VAL B N 1
ATOM 10939 C CA . VAL B 1 386 ? 17.56300 11.23800 26.54100 1.000 19.38653 413 VAL B CA 1
ATOM 10940 C C . VAL B 1 386 ? 18.82700 11.31700 25.69600 1.000 20.53404 413 VAL B C 1
ATOM 10941 O O . VAL B 1 386 ? 19.95500 11.34800 26.20000 1.000 22.23688 413 VAL B O 1
ATOM 10954 N N . LEU B 1 387 ? 18.60400 11.38300 24.38200 1.000 19.81817 414 LEU B N 1
ATOM 10955 C CA . LEU B 1 387 ? 19.62600 11.63100 23.37600 1.000 19.72342 414 LEU B CA 1
ATOM 10956 C C . LEU B 1 387 ? 19.46700 13.07800 22.91600 1.000 21.34466 414 LEU B C 1
ATOM 10957 O O . LEU B 1 387 ? 18.52300 13.42000 22.19700 1.000 22.89748 414 LEU B O 1
ATOM 10973 N N . PHE B 1 388 ? 20.37800 13.91900 23.33300 1.000 22.78431 415 PHE B N 1
ATOM 10974 C CA . PHE B 1 388 ? 20.33100 15.34900 23.05700 1.000 24.35555 415 PHE B CA 1
ATOM 10975 C C . PHE B 1 388 ? 21.28800 15.70300 21.93900 1.000 23.61336 415 PHE B C 1
ATOM 10976 O O . PHE B 1 388 ? 22.43500 15.27500 21.95500 1.000 23.96866 415 PHE B O 1
ATOM 10993 N N . GLN B 1 389 ? 20.81500 16.45600 20.95700 1.000 23.16330 416 GLN B N 1
ATOM 10994 C CA . GLN B 1 389 ? 21.67900 16.89300 19.87400 1.000 23.41070 416 GLN B CA 1
ATOM 10995 C C . GLN B 1 389 ? 21.56000 18.40300 19.71600 1.000 23.10277 416 GLN B C 1
ATOM 10996 O O . GLN B 1 389 ? 20.45000 18.94600 19.73600 1.000 24.61348 416 GLN B O 1
ATOM 11010 N N . THR B 1 390 ? 22.70000 19.06300 19.52600 1.000 24.18448 417 THR B N 1
ATOM 11011 C CA . THR B 1 390 ? 22.70000 20.49500 19.29500 1.000 24.42135 417 THR B CA 1
ATOM 11012 C C . THR B 1 390 ? 23.90100 20.91200 18.46100 1.000 22.91591 417 THR B C 1
ATOM 11013 O O . THR B 1 390 ? 24.99800 20.36500 18.58500 1.000 25.71887 417 THR B O 1
ATOM 11024 N N . ASN B 1 391 ? 23.68300 21.92100 17.61700 1.000 23.66863 418 ASN B N 1
ATOM 11025 C CA . ASN B 1 391 ? 24.77600 22.59800 16.92600 1.000 24.05815 418 ASN B CA 1
ATOM 11026 C C . ASN B 1 391 ? 25.06100 23.97900 17.51100 1.000 26.50318 418 ASN B C 1
ATOM 11027 O O . ASN B 1 391 ? 25.85700 24.73900 16.93300 1.000 27.52962 418 ASN B O 1
ATOM 11038 N N . GLN B 1 392 ? 24.41500 24.32400 18.61500 1.000 30.83528 419 GLN B N 1
ATOM 11039 C CA . GLN B 1 392 ? 24.74700 25.52200 19.36400 1.000 33.43032 419 GLN B CA 1
ATOM 11040 C C . GLN B 1 392 ? 26.02900 25.31000 20.14800 1.000 32.66181 419 GLN B C 1
ATOM 11041 O O . GLN B 1 392 ? 26.41100 24.18300 20.47100 1.000 31.20901 419 GLN B O 1
ATOM 11055 N N . ASP B 1 393 ? 26.70600 26.41100 20.45400 1.000 27.41645 420 ASP B N 1
ATOM 11056 C CA . ASP B 1 393 ? 27.77800 26.34100 21.43800 1.000 31.31165 420 ASP B CA 1
ATOM 11057 C C . ASP B 1 393 ? 27.23000 25.71000 22.71400 1.000 33.14871 420 ASP B C 1
ATOM 11058 O O . ASP B 1 393 ? 26.17700 26.12200 23.22100 1.000 33.98039 420 ASP B O 1
ATOM 11067 N N . PHE B 1 394 ? 27.91400 24.67800 23.20900 1.000 29.86148 421 PHE B N 1
ATOM 11068 C CA . PHE B 1 394 ? 27.38800 23.89400 24.31400 1.000 33.47770 421 PHE B CA 1
ATOM 11069 C C . PHE B 1 394 ? 28.52900 23.37100 25.16500 1.000 33.09607 421 PHE B C 1
ATOM 11070 O O . PHE B 1 394 ? 29.51700 22.85900 24.63700 1.000 33.08291 421 PHE B O 1
ATOM 11087 N N . ASN B 1 395 ? 28.39000 23.52300 26.47300 1.000 32.65918 422 ASN B N 1
ATOM 11088 C CA . ASN B 1 395 ? 29.28100 22.90700 27.44100 1.000 31.77749 422 ASN B CA 1
ATOM 11089 C C . ASN B 1 395 ? 28.46000 22.06200 28.39700 1.000 29.95359 422 ASN B C 1
ATOM 11090 O O . ASN B 1 395 ? 27.36400 22.46500 28.79400 1.000 33.13029 422 ASN B O 1
ATOM 11101 N N . VAL B 1 396 ? 28.98800 20.90700 28.77500 1.000 30.60367 423 VAL B N 1
ATOM 11102 C CA . VAL B 1 396 ? 28.26000 20.08300 29.74300 1.000 28.92189 423 VAL B CA 1
ATOM 11103 C C . VAL B 1 396 ? 28.02500 20.91900 30.99500 1.000 32.64602 423 VAL B C 1
ATOM 11104 O O . VAL B 1 396 ? 28.96900 21.58100 31.47200 1.000 33.66719 423 VAL B O 1
ATOM 11117 N N . PRO B 1 397 ? 26.80800 20.96300 31.54000 1.000 33.47507 424 PRO B N 1
ATOM 11118 C CA . PRO B 1 397 ? 26.55300 21.85900 32.67500 1.000 36.62018 424 PRO B CA 1
ATOM 11119 C C . PRO B 1 397 ? 27.36500 21.48400 33.89900 1.000 39.73898 424 PRO B C 1
ATOM 11120 O O . PRO B 1 397 ? 27.49800 20.30900 34.24700 1.000 34.77259 424 PRO B O 1
ATOM 11131 N N . ASN B 1 398 ? 27.89100 22.50600 34.57300 1.000 38.21774 425 ASN B N 1
ATOM 11132 C CA . ASN B 1 398 ? 28.60400 22.28800 35.82500 1.000 44.52113 425 ASN B CA 1
ATOM 11133 C C . ASN B 1 398 ? 27.69800 22.41400 37.04200 1.000 37.22288 425 ASN B C 1
ATOM 11134 O O . ASN B 1 398 ? 28.17700 22.24200 38.16400 1.000 43.91842 425 ASN B O 1
ATOM 11145 N N . ASP B 1 399 ? 26.40600 22.68100 36.84400 1.000 37.16498 426 ASP B N 1
ATOM 11146 C CA . ASP B 1 399 ? 25.44500 22.77400 37.94100 1.000 41.56025 426 ASP B CA 1
ATOM 11147 C C . ASP B 1 399 ? 24.39700 21.66200 37.91000 1.000 37.88875 426 ASP B C 1
ATOM 11148 O O . ASP B 1 399 ? 23.39000 21.74000 38.61600 1.000 34.73838 426 ASP B O 1
ATOM 11157 N N . LYS B 1 400 ? 24.63000 20.62600 37.14600 1.000 35.09368 427 LYS B N 1
ATOM 11158 C CA . LYS B 1 400 ? 23.72200 19.51100 37.12000 1.000 35.09895 427 LYS B CA 1
ATOM 11159 C C . LYS B 1 400 ? 23.85200 18.70300 38.40700 1.000 28.33761 427 LYS B C 1
ATOM 11160 O O . LYS B 1 400 ? 24.84900 18.70900 39.06000 1.000 32.28019 427 LYS B O 1
ATOM 11179 N N . ASP B 1 401 ? 22.85500 17.92600 38.72300 1.000 29.78515 428 ASP B N 1
ATOM 11180 C CA . ASP B 1 401 ? 22.94700 17.06300 39.87100 1.000 30.32469 428 ASP B CA 1
ATOM 11181 C C . ASP B 1 401 ? 24.01800 15.97900 39.61200 1.000 31.44588 428 ASP B C 1
ATOM 11182 O O . ASP B 1 401 ? 24.22000 15.53400 38.51800 1.000 29.37194 428 ASP B O 1
ATOM 11191 N N . GLU B 1 402 ? 24.66800 15.50900 40.65200 1.000 29.32983 429 GLU B N 1
ATOM 11192 C CA . GLU B 1 402 ? 25.74900 14.56300 40.48400 1.000 34.17515 429 GLU B CA 1
ATOM 11193 C C . GLU B 1 402 ? 25.38700 13.23300 39.85000 1.000 29.65092 429 GLU B C 1
ATOM 11194 O O . GLU B 1 402 ? 26.18500 12.65300 39.20900 1.000 31.10110 429 GLU B O 1
ATOM 11206 N N . ASP B 1 403 ? 24.15000 12.79000 39.98900 1.000 28.52447 430 ASP B N 1
ATOM 11207 C CA . ASP B 1 403 ? 23.70900 11.56600 39.36700 1.000 27.32433 430 ASP B CA 1
ATOM 11208 C C . ASP B 1 403 ? 23.48600 11.68400 37.84900 1.000 24.40819 430 ASP B C 1
ATOM 11209 O O . ASP B 1 403 ? 23.33500 10.70100 37.21500 1.000 26.27683 430 ASP B O 1
ATOM 11218 N N . ILE B 1 404 ? 23.45200 12.88300 37.29900 1.000 26.27420 431 ILE B N 1
ATOM 11219 C CA . ILE B 1 404 ? 23.27500 13.06400 35.88600 1.000 25.45042 431 ILE B CA 1
ATOM 11220 C C . ILE B 1 404 ? 24.61400 12.95000 35.13900 1.000 28.89031 431 ILE B C 1
ATOM 11221 O O . ILE B 1 404 ? 25.52500 13.62700 35.45200 1.000 29.92727 431 ILE B O 1
ATOM 11237 N N . SER B 1 405 ? 24.71100 12.04200 34.19900 1.000 26.33737 432 SER B N 1
ATOM 11238 C CA . SER B 1 405 ? 25.89900 11.90400 33.37400 1.000 23.46334 432 SER B CA 1
ATOM 11239 C C . SER B 1 405 ? 25.59000 12.34200 31.95700 1.000 25.62149 432 SER B C 1
ATOM 11240 O O . SER B 1 405 ? 24.50400 12.06400 31.43200 1.000 25.76625 432 SER B O 1
ATOM 11248 N N . TYR B 1 406 ? 26.56200 13.01200 31.34300 1.000 24.80297 433 TYR B N 1
ATOM 11249 C CA . TYR B 1 406 ? 26.53600 13.39500 29.94500 1.000 25.62676 433 TYR B CA 1
ATOM 11250 C C . TYR B 1 406 ? 27.60600 12.57100 29.25100 1.000 26.75584 433 TYR B C 1
ATOM 11251 O O . TYR B 1 406 ? 28.76000 12.56900 29.69400 1.000 28.70871 433 TYR B O 1
ATOM 11269 N N . ASN B 1 407 ? 27.24900 11.84100 28.20700 1.000 25.21355 434 ASN B N 1
ATOM 11270 C CA . ASN B 1 407 ? 28.17500 11.00700 27.49300 1.000 26.25841 434 ASN B CA 1
ATOM 11271 C C . ASN B 1 407 ? 28.12400 11.38800 26.00300 1.000 23.35280 434 ASN B C 1
ATOM 11272 O O . ASN B 1 407 ? 27.15300 11.20000 25.35700 1.000 23.22384 434 ASN B O 1
ATOM 11283 N N . LYS B 1 408 ? 29.20100 11.94300 25.48400 1.000 24.98457 435 LYS B N 1
ATOM 11284 C CA . LYS B 1 408 ? 29.22100 12.40800 24.10400 1.000 24.40556 435 LYS B CA 1
ATOM 11285 C C . LYS B 1 408 ? 29.21300 11.22300 23.14500 1.000 29.37721 435 LYS B C 1
ATOM 11286 O O . LYS B 1 408 ? 29.99500 10.27500 23.29900 1.000 28.44552 435 LYS B O 1
ATOM 11305 N N . VAL B 1 409 ? 28.32100 11.27100 22.16300 1.000 24.33186 436 VAL B N 1
ATOM 11306 C CA . VAL B 1 409 ? 28.24000 10.22800 21.15600 1.000 24.68717 436 VAL B CA 1
ATOM 11307 C C . VAL B 1 409 ? 28.57700 10.74800 19.76000 1.000 25.35304 436 VAL B C 1
ATOM 11308 O O . VAL B 1 409 ? 29.09200 9.98500 18.94400 1.000 33.74352 436 VAL B O 1
ATOM 11321 N N . ASN B 1 410 ? 28.30600 12.02300 19.46700 1.000 23.58177 437 ASN B N 1
ATOM 11322 C CA . ASN B 1 410 ? 28.79000 12.67500 18.25400 1.000 25.92679 437 ASN B CA 1
ATOM 11323 C C . ASN B 1 410 ? 29.52000 13.97300 18.65300 1.000 34.84102 437 ASN B C 1
ATOM 11324 O O . ASN B 1 410 ? 29.03700 14.66000 19.58700 1.000 29.26930 437 ASN B O 1
#

Radius of gyration: 34.75 Å; Cα contacts (8 Å, |Δi|>4): 1482; chains: 2; bounding box: 74×64×92 Å

InterPro domains:
  IPR019501 Peptidase M30, hyicolysin [PF10460] (196-386)

Foldseek 3Di:
DKKKKWQLDPPLPDDWFFQFPCVFQDKDKAWAAQAAVRDIDIAIWTFLDDDQAETETERAVLADSVLSNVLVCLCVPAQVCLCCVQAFDADFQVPDRYAYEYEYARHDCCVPPVDDDAKAFDCCLCDDDPRHVNGRYIYGHFPPQQHPDSNDRHSVSCSLVVNLHVNLRGLQCQQQPVAPNNDHAQVLQSLLLSQVSSCVRVVAAPVVLLVCCQPDPCLQQWDAQRNQCPPPPNSNNSSSSNLLLLLLLQQFQPRSNLNNQQSNPNDHNLVSVQVRCCVGHNVVDHPSVLLSLSSQQLDPQPCDDSNHSVVPPSRPSRHADEDDDHDRTHRHGTIHMHDDPDDDDRHPPTGPSMDIGDND/DKWKKWQLDPPQPDDWWFQFPLVFQDKDKAWDAQAAVRDIDIAIWTFLDDDQAETETERAVLADSVLSNVLVCCCVPALVCLCCVQAFDADFQVPDNYAYEYEEARHDCCVPVVDDDQKAWDVCLCDDDPRHPVGRYIDGHFPPQQHPDSNDGHSVSNSLVVSLRVSVRGLQCQQQPVAPVNDHAQVLQSLQLSQVSSCVRVVAAPVVLLVCCQPDPCQQQWDAQRNQPPPPDNSNNSSSSNLLVLLLLQQFQVRSNLNNQQSNPNDYNLVSVQVRCCVGHNVVDHPSVLLSLSSQLLDPQDLDDSNHSVNPPRSVPRHRDEDDDHPRTHRHGTIHMYDDPDDGDRHPPTGPSMDIGDDD

Sequence (720 aa):
ASYVVNNENIDKDGRQAYTGSYSLNDQRTFTTIDNRTNQDEQTTATLKYDGKKAQVWVADQYITDKQAQNIGREFDERIDPLIENNFGEPSDVDNNGKVNILVYDIKDNYDQTGTYIGGYFHHPRDLYNVRGSNHSEIFYMDTYPSMGTDRQHLNESQIYSTLAHEYQHMVNANENLFKEQSQEEMDPWLNEALSMASEQMYLNAPLNSRIDYYNNSKSIAYGHSLIRWDEQGDTLSNYSLSYLFIEYLKKQSSDNGEQVFKELINDPGDTNTALQNAIHEHVDPNLSLSKKFMTNFRIALVKKENSGPYGFKGDADFNNVHPQPISQIPETLAPQGSVLFQTNQDFNVPNDKDEDISYNKVNASSYVVNNENIDKDGRQAYTGSYSLNDQRTFTTIDNRTNQDEQTTATLKYDGKKAQVWVADQYITDKQAQNIGREFDERIDPLIENNFGEPSDVDNNGKVNILVYDIKDNYDQTGTYIGGYFHPRDLYNVRGSNHSEIFYMDTYPSMGTDRQHLNESQIYSTLAHEYQHMVNANENLFKEQSQEEMDPWLNEALSMASEQMYLNAPLNSRIDYYNNSKSIAYGHSLIRWDEQGDTLSNYSLSYLFIEYLKKQSSDNGEQVFKELINDPGDTNTALQNAIHEHVDPNLSLSSKFMTNFRIALVKKENSGPYGFKGDADFNNVHPQPISQIPETLAPQGSVLFQTNQDFNVPNDKDEDISYNKVN

Secondary structure (DSSP, 8-state):
-EEEEEE----TT---EE-----TT-EEEEEEEETTTTEEEEEEEEEEEE-SSEEEEE--TTS-HHHHHHHHHHIIIIIHHHHHHHT-----TTSSS-EEEEEE---SSHHHHS----EE--GGGGSSSTT--SS-EEEEE-TTTT-S-GGG--GGGGHHHHHHHHHHHHHHIIIIIISTT--PPPHHHHHHHHHHHHHHHHTS--HHHHHHHHH-HHHHTT-BSSS--SSS-HHHHHHHHHHHHHHHHHHSTTGGGHHHHHHH-SS-HHHHHHHHHHHHT-TT--HHHHHHHHHHHHHH--SSSTTSSTT-GGGTT--PPEESS--SEE-TTBEEEEE-SS-----TTS-TTEEEEE--/-EEEEEE----TT---EE-----TT-EEEEEEEETTTTEEEEEEEEEEEE-SSEEEEE--TT--HHHHHHHHHHIIIIIHHHHHHHT-----TTSSS-EEEEEE----SHHHHS----EEE-GGGGSSSTT--SS-EEEEE-TTTT-S-GGG--GGGGHHHHHHHHHHHHHHIIIIIISTT--PPPHHHHHHHHHHHHHHHHTS--HHHHHHHHH-HHHHTT-BSSS--SSS-HHHHHHHHHHHHHHHHHHSTTGGGHHHHHHH-SS-HHHHHHHHHHHHT-TT--HHHHHHHHHHHHHH--SSSSSSSTT-GGGTT--PPEESS--SEE-TTBEEEEE--S-----SSS-TTEEEEE--

B-factor: mean 33.27, std 11.79, range [16.86, 105.18]

Nearest PDB structures (foldseek):
  7bb8-assembly2_B  TM=9.992E-01  e=1.477E-72  Staphylococcus lugdunensis
  7bb9-assembly1_A  TM=9.834E-01  e=9.927E-67  Staphylococcus lugdunensis
  7bb8-assembly2_B  TM=1.003E+00  e=2.760E-76  Staphylococcus lugdunensis
  7bb9-assembly1_A  TM=9.729E-01  e=2.498E-66  Staphylococcus lugdunensis

Solvent-accessible surface area: 32588 Å² total; per-residue (Å²): 48,13,19,3,0,0,0,20,31,61,76,61,114,15,152,79,2,62,2,6,53,158,102,102,84,66,113,116,75,5,30,4,26,18,41,124,69,122,118,58,58,147,24,77,1,25,5,39,21,65,17,168,56,0,23,0,1,12,31,13,173,112,13,73,76,133,14,0,54,28,0,0,99,27,0,26,114,119,0,9,50,27,0,47,107,25,0,13,92,28,14,57,36,43,132,59,47,51,3,4,0,0,0,12,51,3,75,19,61,48,116,148,92,49,99,101,51,23,15,29,22,50,60,69,1,6,83,134,79,220,15,26,30,74,6,0,0,0,7,0,0,0,37,10,17,1,21,94,71,79,128,141,13,64,19,56,101,4,26,18,32,0,0,17,7,1,0,22,0,0,1,10,8,22,10,27,82,122,20,186,66,121,104,102,10,30,51,2,0,20,28,0,0,0,0,0,0,18,10,34,17,82,140,41,28,16,75,85,54,3,81,75,10,30,120,6,157,41,8,10,104,8,16,7,1,4,96,53,48,146,182,47,42,34,87,0,0,51,0,0,0,0,0,0,0,1,0,0,26,50,16,8,114,33,20,61,106,0,0,66,79,3,1,68,22,110,31,82,8,34,60,4,0,41,64,6,0,68,130,33,40,54,95,138,26,42,3,25,98,1,1,4,18,0,12,13,0,2,35,65,39,63,118,80,31,60,79,0,3,87,29,32,74,42,1,87,101,2,112,12,75,62,13,95,144,15,31,126,51,3,9,0,1,0,6,6,18,19,102,25,150,145,151,37,127,67,10,153,65,50,33,165,56,1,17,29,33,131,16,118,46,1,20,3,0,0,0,41,31,63,75,62,114,17,158,86,1,68,2,7,67,118,101,108,112,65,134,115,68,4,30,2,28,17,39,123,70,124,120,62,52,145,21,74,1,33,6,48,36,65,12,142,55,0,23,0,2,7,34,15,179,97,1,72,75,126,24,0,58,39,0,0,81,31,0,16,117,114,0,7,48,28,0,47,105,24,0,13,81,30,12,56,32,48,131,59,50,52,4,3,0,0,0,13,49,3,82,19,61,47,108,145,90,49,102,100,53,20,11,38,21,50,59,54,1,5,86,131,80,214,15,27,30,70,5,1,1,0,8,0,1,0,37,10,19,1,25,100,74,82,132,140,18,70,21,53,101,2,21,23,36,0,0,17,17,1,0,20,0,0,1,11,6,22,9,33,80,114,20,170,51,120,103,104,12,32,55,2,0,21,29,0,0,0,0,0,0,19,12,32,21,84,137,41,32,16,79,84,52,3,80,73,8,30,116,7,158,39,9,9,109,9,16,7,0,3,96,54,49,146,183,46,44,31,89,0,0,48,0,0,0,0,0,0,0,1,1,0,25,52,19,7,114,33,21,62,107,0,0,68,79,3,1,68,23,106,32,78,8,34,59,3,0,40,70,6,0,76,129,27,42,55,99,136,26,52,3,25,70,1,1,0,8,0,11,3,0,1,35,79,55,79,117,69,31,60,55,0,4,86,46,38,84,40,2,101,98,1,118,12,72,67,11,95,130,10,31,130,51,4,9,0,1,0,6,6,19,2,98,19,151,140,150,35,126,65,7,156,65,59,38,170,54,2,21,26,38,122,23,110

Organism: Staphylococcus lugdunensis (NCBI:txid28035)